Protein 4NQI (pdb70)

Structure (mmCIF, N/CA/C/O backbone):
data_4NQI
#
_entry.id   4NQI
#
_cell.length_a   59.100
_cell.length_b   60.210
_cell.length_c   147.620
_cell.angle_alpha   90.00
_cell.angle_beta   100.38
_cell.angle_gamma   90.00
#
_symmetry.space_group_name_H-M   'P 1 21 1'
#
loop_
_entity.id
_entity.type
_entity.pdbx_description
1 polymer 'SH3 domain-containing protein'
2 non-polymer DI(HYDROXYETHYL)ETHER
3 non-polymer 'ACETATE ION'
4 water water
#
loop_
_atom_site.group_PDB
_atom_site.id
_atom_site.type_symbol
_atom_site.label_atom_id
_atom_site.label_alt_id
_atom_site.label_comp_id
_atom_site.label_asym_id
_atom_site.label_entity_id
_atom_site.label_seq_id
_atom_site.pdbx_PDB_ins_code
_atom_site.Cartn_x
_atom_site.Cartn_y
_atom_site.Cartn_z
_atom_site.occupancy
_atom_site.B_iso_or_equiv
_atom_site.auth_seq_id
_atom_site.auth_comp_id
_atom_site.auth_asym_id
_atom_site.auth_atom_id
_atom_site.pdbx_PDB_model_num
ATOM 1 N N . ASN A 1 14 ? 14.874 13.821 87.737 1.00 88.58 9 ASN A N 1
ATOM 2 C CA . ASN A 1 14 ? 15.823 12.762 87.416 1.00 89.08 9 ASN A CA 1
ATOM 3 C C . ASN A 1 14 ? 16.077 12.671 85.911 1.00 89.13 9 ASN A C 1
ATOM 4 O O . ASN A 1 14 ? 15.340 11.993 85.192 1.00 87.21 9 ASN A O 1
ATOM 9 N N . PRO A 1 15 ? 17.126 13.358 85.434 1.00 88.79 10 PRO A N 1
ATOM 10 C CA . PRO A 1 15 ? 17.499 13.348 84.014 1.00 90.13 10 PRO A CA 1
ATOM 11 C C . PRO A 1 15 ? 17.921 11.962 83.529 1.00 89.69 10 PRO A C 1
ATOM 12 O O . PRO A 1 15 ? 17.758 11.673 82.346 1.00 88.85 10 PRO A O 1
ATOM 16 N N . VAL A 1 16 ? 18.451 11.127 84.421 1.00 89.89 11 VAL A N 1
ATOM 17 C CA . VAL A 1 16 ? 18.765 9.739 84.083 1.00 86.74 11 VAL A CA 1
ATOM 18 C C . VAL A 1 16 ? 17.494 8.972 83.711 1.00 88.98 11 VAL A C 1
ATOM 19 O O . VAL A 1 16 ? 17.441 8.307 82.673 1.00 91.24 11 VAL A O 1
ATOM 23 N N . ILE A 1 17 ? 16.475 9.077 84.562 1.00 88.20 12 ILE A N 1
ATOM 24 C CA . ILE A 1 17 ? 15.188 8.418 84.335 1.00 88.40 12 ILE A CA 1
ATOM 25 C C . ILE A 1 17 ? 14.441 8.963 83.110 1.00 87.78 12 ILE A C 1
ATOM 26 O O . ILE A 1 17 ? 13.956 8.191 82.279 1.00 88.80 12 ILE A O 1
ATOM 31 N N . GLU A 1 18 ? 14.337 10.286 83.004 1.00 82.89 13 GLU A N 1
ATOM 32 C CA . GLU A 1 18 ? 13.567 10.908 81.924 1.00 78.99 13 GLU A CA 1
ATOM 33 C C . GLU A 1 18 ? 14.099 10.566 80.529 1.00 73.96 13 GLU A C 1
ATOM 34 O O . GLU A 1 18 ? 13.315 10.316 79.612 1.00 73.08 13 GLU A O 1
ATOM 40 N N . ILE A 1 19 ? 15.423 10.552 80.373 1.00 70.28 14 ILE A N 1
ATOM 41 C CA . ILE A 1 19 ? 16.043 10.121 79.120 1.00 69.85 14 ILE A CA 1
ATOM 42 C C . ILE A 1 19 ? 15.681 8.659 78.816 1.00 68.55 14 ILE A C 1
ATOM 43 O O . ILE A 1 19 ? 15.492 8.283 77.655 1.00 64.29 14 ILE A O 1
ATOM 48 N N . THR A 1 20 ? 15.570 7.845 79.866 1.00 66.74 15 THR A N 1
ATOM 49 C CA . THR A 1 20 ? 15.192 6.438 79.724 1.00 64.12 15 THR A CA 1
ATOM 50 C C . THR A 1 20 ? 13.775 6.292 79.159 1.00 67.94 15 THR A C 1
ATOM 51 O O . THR A 1 20 ? 13.546 5.503 78.240 1.00 70.48 15 THR A O 1
ATOM 55 N N . LEU A 1 21 ? 12.834 7.056 79.710 1.00 64.85 16 LEU A N 1
ATOM 56 C CA . LEU A 1 21 ? 11.448 7.053 79.241 1.00 60.32 16 LEU A CA 1
ATOM 57 C C . LEU A 1 21 ? 11.345 7.606 77.820 1.00 60.14 16 LEU A C 1
ATOM 58 O O . LEU A 1 21 ? 10.542 7.134 77.013 1.00 60.95 16 LEU A O 1
ATOM 63 N N . LYS A 1 22 ? 12.162 8.614 77.531 1.00 55.68 17 LYS A N 1
ATOM 64 C CA . LYS A 1 22 ? 12.187 9.257 76.223 1.00 58.66 17 LYS A CA 1
ATOM 65 C C . LYS A 1 22 ? 12.719 8.315 75.135 1.00 63.86 17 LYS A C 1
ATOM 66 O O . LYS A 1 22 ? 12.286 8.378 73.980 1.00 67.27 17 LYS A O 1
ATOM 72 N N . THR A 1 23 ? 13.645 7.436 75.516 1.00 60.74 18 THR A N 1
ATOM 73 C CA . THR A 1 23 ? 14.216 6.454 74.593 1.00 56.47 18 THR A CA 1
ATOM 74 C C . THR A 1 23 ? 13.260 5.275 74.360 1.00 54.25 18 THR A C 1
ATOM 75 O O . THR A 1 23 ? 13.180 4.746 73.247 1.00 53.73 18 THR A O 1
ATOM 79 N N . ILE A 1 24 ? 12.536 4.871 75.405 1.00 52.47 19 ILE A N 1
ATOM 80 C CA . ILE A 1 24 ? 11.502 3.845 75.266 1.00 55.82 19 ILE A CA 1
ATOM 81 C C . ILE A 1 24 ? 10.421 4.329 74.302 1.00 62.68 19 ILE A C 1
ATOM 82 O O . ILE A 1 24 ? 10.036 3.609 73.383 1.00 64.07 19 ILE A O 1
ATOM 87 N N . ASN A 1 25 ? 9.939 5.552 74.518 1.00 61.03 20 ASN A N 1
ATOM 88 C CA . ASN A 1 25 ? 8.924 6.149 73.654 1.00 57.51 20 ASN A CA 1
ATOM 89 C C . ASN A 1 25 ? 9.388 6.284 72.200 1.00 53.67 20 ASN A C 1
ATOM 90 O O . ASN A 1 25 ? 8.654 5.931 71.273 1.00 52.12 20 ASN A O 1
ATOM 95 N N . ASN A 1 26 ? 10.606 6.782 72.003 1.00 47.88 21 ASN A N 1
ATOM 96 C CA . ASN A 1 26 ? 11.160 6.948 70.661 1.00 50.99 21 ASN A CA 1
ATOM 97 C C . ASN A 1 26 ? 11.224 5.637 69.874 1.00 51.43 21 ASN A C 1
ATOM 98 O O . ASN A 1 26 ? 10.859 5.591 68.696 1.00 54.08 21 ASN A O 1
ATOM 103 N N . LEU A 1 27 ? 11.694 4.580 70.531 1.00 47.15 22 LEU A N 1
ATOM 104 C CA . LEU A 1 27 ? 11.807 3.264 69.907 1.00 47.94 22 LEU A CA 1
ATOM 105 C C . LEU A 1 27 ? 10.437 2.635 69.700 1.00 51.51 22 LEU A C 1
ATOM 106 O O . LEU A 1 27 ? 10.218 1.907 68.731 1.00 47.68 22 LEU A O 1
ATOM 111 N N . LYS A 1 28 ? 9.519 2.922 70.618 1.00 45.29 23 LYS A N 1
ATOM 112 C CA . LYS A 1 28 ? 8.188 2.329 70.596 1.00 50.67 23 LYS A CA 1
ATOM 113 C C . LYS A 1 28 ? 7.251 3.057 69.630 1.00 45.91 23 LYS A C 1
ATOM 114 O O . LYS A 1 28 ? 6.568 2.423 68.819 1.00 38.25 23 LYS A O 1
ATOM 120 N N . VAL A 1 29 ? 7.238 4.387 69.713 1.00 48.90 24 VAL A N 1
ATOM 121 C CA . VAL A 1 29 ? 6.254 5.201 69.003 1.00 52.39 24 VAL A CA 1
ATOM 122 C C . VAL A 1 29 ? 6.778 5.857 67.721 1.00 46.66 24 VAL A C 1
ATOM 123 O O . VAL A 1 29 ? 6.206 5.669 66.645 1.00 46.89 24 VAL A O 1
ATOM 127 N N . ASN A 1 30 ? 7.855 6.629 67.845 1.00 47.57 25 ASN A N 1
ATOM 128 C CA . ASN A 1 30 ? 8.357 7.449 66.744 1.00 50.62 25 ASN A CA 1
ATOM 129 C C . ASN A 1 30 ? 9.073 6.678 65.631 1.00 55.73 25 ASN A C 1
ATOM 130 O O . ASN A 1 30 ? 8.784 6.870 64.452 1.00 63.94 25 ASN A O 1
ATOM 135 N N . SER A 1 31 ? 10.007 5.814 66.016 1.00 53.27 26 SER A N 1
ATOM 136 C CA . SER A 1 31 ? 10.909 5.151 65.068 1.00 55.22 26 SER A CA 1
ATOM 137 C C . SER A 1 31 ? 10.283 4.218 64.013 1.00 55.90 26 SER A C 1
ATOM 138 O O . SER A 1 31 ? 10.623 4.327 62.835 1.00 56.20 26 SER A O 1
ATOM 141 N N . PRO A 1 32 ? 9.391 3.292 64.422 1.00 55.78 27 PRO A N 1
ATOM 142 C CA . PRO A 1 32 ? 8.869 2.361 63.407 1.00 54.70 27 PRO A CA 1
ATOM 143 C C . PRO A 1 32 ? 8.186 2.993 62.175 1.00 51.60 27 PRO A C 1
ATOM 144 O O . PRO A 1 32 ? 8.427 2.506 61.070 1.00 43.84 27 PRO A O 1
ATOM 148 N N . PRO A 1 33 ? 7.355 4.043 62.347 1.00 50.92 28 PRO A N 1
ATOM 149 C CA . PRO A 1 33 ? 6.818 4.632 61.112 1.00 49.86 28 PRO A CA 1
ATOM 150 C C . PRO A 1 33 ? 7.859 5.411 60.299 1.00 48.86 28 PRO A C 1
ATOM 151 O O . PRO A 1 33 ? 7.743 5.469 59.074 1.00 51.61 28 PRO A O 1
ATOM 155 N N . LEU A 1 34 ? 8.852 5.999 60.965 1.00 47.37 29 LEU A N 1
ATOM 156 C CA . LEU A 1 34 ? 9.919 6.722 60.272 1.00 42.61 29 LEU A CA 1
ATOM 157 C C . LEU A 1 34 ? 10.789 5.785 59.439 1.00 44.32 29 LEU A C 1
ATOM 158 O O . LEU A 1 34 ? 11.101 6.079 58.283 1.00 46.80 29 LEU A O 1
ATOM 163 N N . PHE A 1 35 ? 11.181 4.659 60.028 1.00 43.40 30 PHE A N 1
ATOM 164 C CA . PHE A 1 35 ? 12.023 3.686 59.337 1.00 43.67 30 PHE A CA 1
ATOM 165 C C . PHE A 1 35 ? 11.258 2.911 58.260 1.00 47.20 30 PHE A C 1
ATOM 166 O O . PHE A 1 35 ? 11.843 2.484 57.263 1.00 45.24 30 PHE A O 1
ATOM 174 N N . THR A 1 36 ? 9.955 2.733 58.461 1.00 44.37 31 THR A N 1
ATOM 175 C CA . THR A 1 36 ? 9.113 2.067 57.467 1.00 47.48 31 THR A CA 1
ATOM 176 C C . THR A 1 36 ? 8.986 2.926 56.207 1.00 46.34 31 THR A C 1
ATOM 177 O O . THR A 1 36 ? 8.959 2.407 55.088 1.00 49.27 31 THR A O 1
ATOM 181 N N . GLU A 1 37 ? 8.923 4.241 56.392 1.00 48.89 32 GLU A N 1
ATOM 182 C CA . GLU A 1 37 ? 8.858 5.166 55.264 1.00 48.66 32 GLU A CA 1
ATOM 183 C C . GLU A 1 37 ? 10.130 5.121 54.421 1.00 50.27 32 GLU A C 1
ATOM 184 O O . GLU A 1 37 ? 10.075 5.278 53.199 1.00 48.62 32 GLU A O 1
ATOM 190 N N . VAL A 1 38 ? 11.271 4.914 55.076 1.00 45.86 33 VAL A N 1
ATOM 191 C CA . VAL A 1 38 ? 12.536 4.723 54.372 1.00 38.22 33 VAL A CA 1
ATOM 192 C C . VAL A 1 38 ? 12.474 3.463 53.508 1.00 44.32 33 VAL A C 1
ATOM 193 O O . VAL A 1 38 ? 12.904 3.470 52.350 1.00 41.12 33 VAL A O 1
ATOM 197 N N . ILE A 1 39 ? 11.934 2.388 54.080 1.00 42.78 34 ILE A N 1
ATOM 198 C CA . ILE A 1 39 ? 11.775 1.122 53.369 1.00 48.04 34 ILE A CA 1
ATOM 199 C C . ILE A 1 39 ? 10.905 1.304 52.125 1.00 45.17 34 ILE A C 1
ATOM 200 O O . ILE A 1 39 ? 11.209 0.761 51.057 1.00 49.15 34 ILE A O 1
ATOM 205 N N . LYS A 1 40 ? 9.830 2.078 52.266 1.00 46.54 35 LYS A N 1
ATOM 206 C CA . LYS A 1 40 ? 8.918 2.345 51.155 1.00 51.89 35 LYS A CA 1
ATOM 207 C C . LYS A 1 40 ? 9.580 3.138 50.032 1.00 48.73 35 LYS A C 1
ATOM 208 O O . LYS A 1 40 ? 9.491 2.763 48.865 1.00 47.65 35 LYS A O 1
ATOM 214 N N . ALA A 1 41 ? 10.233 4.238 50.391 1.00 47.68 36 ALA A N 1
ATOM 215 C CA . ALA A 1 41 ? 10.896 5.091 49.411 1.00 45.72 36 ALA A CA 1
ATOM 216 C C . ALA A 1 41 ? 12.025 4.336 48.710 1.00 45.77 36 ALA A C 1
ATOM 217 O O . ALA A 1 41 ? 12.296 4.556 47.527 1.00 44.04 36 ALA A O 1
ATOM 219 N N . ALA A 1 42 ? 12.679 3.445 49.450 1.00 37.87 37 ALA A N 1
ATOM 220 C CA . ALA A 1 42 ? 13.756 2.634 48.900 1.00 34.81 37 ALA A CA 1
ATOM 221 C C . ALA A 1 42 ? 13.228 1.578 47.930 1.00 50.24 37 ALA A C 1
ATOM 222 O O . ALA A 1 42 ? 13.876 1.277 46.925 1.00 47.02 37 ALA A O 1
ATOM 224 N N . ASN A 1 43 ? 12.065 1.008 48.238 1.00 52.68 38 ASN A N 1
ATOM 225 C CA . ASN A 1 43 ? 11.442 0.038 47.343 1.00 49.83 38 ASN A CA 1
ATOM 226 C C . ASN A 1 43 ? 11.067 0.694 46.019 1.00 50.87 38 ASN A C 1
ATOM 227 O O . ASN A 1 43 ? 11.178 0.083 44.955 1.00 50.60 38 ASN A O 1
ATOM 232 N N . LYS A 1 44 ? 10.629 1.948 46.098 1.00 45.49 39 LYS A N 1
ATOM 233 C CA . LYS A 1 44 ? 10.278 2.721 44.913 1.00 42.09 39 LYS A CA 1
ATOM 234 C C . LYS A 1 44 ? 11.525 3.064 44.099 1.00 43.64 39 LYS A C 1
ATOM 235 O O . LYS A 1 44 ? 11.502 3.026 42.868 1.00 45.30 39 LYS A O 1
ATOM 241 N N . TYR A 1 45 ? 12.608 3.400 44.797 1.00 42.49 40 TYR A N 1
ATOM 242 C CA . TYR A 1 45 ? 13.881 3.707 44.152 1.00 43.32 40 TYR A CA 1
ATOM 243 C C . TYR A 1 45 ? 14.362 2.496 43.368 1.00 44.48 40 TYR A C 1
ATOM 244 O O . TYR A 1 45 ? 14.732 2.605 42.199 1.00 45.87 40 TYR A O 1
ATOM 253 N N . GLN A 1 46 ? 14.337 1.340 44.024 1.00 45.87 41 GLN A N 1
ATOM 254 C CA . GLN A 1 46 ? 14.770 0.083 43.424 1.00 49.35 41 GLN A CA 1
ATOM 255 C C . GLN A 1 46 ? 13.985 -0.277 42.155 1.00 49.73 41 GLN A C 1
ATOM 256 O O . GLN A 1 46 ? 14.559 -0.790 41.188 1.00 47.20 41 GLN A O 1
ATOM 262 N N . GLN A 1 47 ? 12.683 0.001 42.155 1.00 44.97 42 GLN A N 1
ATOM 263 C CA . GLN A 1 47 ? 11.837 -0.287 40.997 1.00 48.73 42 GLN A CA 1
ATOM 264 C C . GLN A 1 47 ? 12.140 0.641 39.821 1.00 49.19 42 GLN A C 1
ATOM 265 O O . GLN A 1 47 ? 12.130 0.212 38.664 1.00 53.30 42 GLN A O 1
ATOM 271 N N . GLN A 1 48 ? 12.403 1.912 40.116 1.00 51.40 43 GLN A N 1
ATOM 272 C CA . GLN A 1 48 ? 12.760 2.870 39.073 1.00 47.85 43 GLN A CA 1
ATOM 273 C C . GLN A 1 48 ? 14.119 2.525 38.478 1.00 45.21 43 GLN A C 1
ATOM 274 O O . GLN A 1 48 ? 14.366 2.754 37.294 1.00 46.79 43 GLN A O 1
ATOM 280 N N . ALA A 1 49 ? 14.990 1.959 39.308 1.00 42.39 44 ALA A N 1
ATOM 281 C CA . ALA A 1 49 ? 16.306 1.511 38.865 1.00 42.49 44 ALA A CA 1
ATOM 282 C C . ALA A 1 49 ? 16.191 0.343 37.888 1.00 46.55 44 ALA A C 1
ATOM 283 O O . ALA A 1 49 ? 16.997 0.220 36.964 1.00 50.34 44 ALA A O 1
ATOM 285 N N . GLN A 1 50 ? 15.199 -0.520 38.101 1.00 48.82 45 GLN A N 1
ATOM 286 C CA . GLN A 1 50 ? 14.949 -1.627 37.182 1.00 52.95 45 GLN A CA 1
ATOM 287 C C . GLN A 1 50 ? 14.366 -1.119 35.867 1.00 46.98 45 GLN A C 1
ATOM 288 O O . GLN A 1 50 ? 14.739 -1.592 34.795 1.00 46.63 45 GLN A O 1
ATOM 294 N N . ALA A 1 51 ? 13.452 -0.157 35.957 1.00 46.69 46 ALA A N 1
ATOM 295 C CA . ALA A 1 51 ? 12.851 0.447 34.771 1.00 43.95 46 ALA A CA 1
ATOM 296 C C . ALA A 1 51 ? 13.915 1.133 33.916 1.00 47.33 46 ALA A C 1
ATOM 297 O O . ALA A 1 51 ? 13.934 0.979 32.692 1.00 50.22 46 ALA A O 1
ATOM 299 N N . LEU A 1 52 ? 14.798 1.889 34.564 1.00 50.57 47 LEU A N 1
ATOM 300 C CA . LEU A 1 52 ? 15.917 2.520 33.873 1.00 50.91 47 LEU A CA 1
ATOM 301 C C . LEU A 1 52 ? 16.806 1.468 33.215 1.00 46.34 47 LEU A C 1
ATOM 302 O O . LEU A 1 52 ? 17.245 1.641 32.078 1.00 48.21 47 LEU A O 1
ATOM 307 N N . SER A 1 53 ? 17.062 0.380 33.937 1.00 42.75 48 SER A N 1
ATOM 308 C CA . SER A 1 53 ? 17.863 -0.723 33.415 1.00 48.06 48 SER A CA 1
ATOM 309 C C . SER A 1 53 ? 17.244 -1.322 32.150 1.00 54.41 48 SER A C 1
ATOM 310 O O . SER A 1 53 ? 17.947 -1.594 31.173 1.00 53.82 48 SER A O 1
ATOM 313 N N . GLN A 1 54 ? 15.928 -1.516 32.170 1.00 56.01 49 GLN A N 1
ATOM 314 C CA . GLN A 1 54 ? 15.225 -2.100 31.032 1.00 60.23 49 GLN A CA 1
ATOM 315 C C . GLN A 1 54 ? 15.194 -1.164 29.824 1.00 56.98 49 GLN A C 1
ATOM 316 O O . GLN A 1 54 ? 15.315 -1.610 28.684 1.00 57.84 49 GLN A O 1
ATOM 322 N N . ALA A 1 55 ? 15.032 0.131 30.079 1.00 50.07 50 ALA A N 1
ATOM 323 C CA . ALA A 1 55 ? 15.066 1.129 29.014 1.00 44.21 50 ALA A CA 1
ATOM 324 C C . ALA A 1 55 ? 16.459 1.189 28.394 1.00 49.17 50 ALA A C 1
ATOM 325 O O . ALA A 1 55 ? 16.604 1.427 27.193 1.00 53.55 50 ALA A O 1
ATOM 327 N N . GLY A 1 56 ? 17.480 0.975 29.222 1.00 45.68 51 GLY A N 1
ATOM 328 C CA . GLY A 1 56 ? 18.853 0.942 28.753 1.00 43.08 51 GLY A CA 1
ATOM 329 C C . GLY A 1 56 ? 19.118 -0.210 27.801 1.00 50.94 51 GLY A C 1
ATOM 330 O O . GLY A 1 56 ? 19.825 -0.046 26.801 1.00 50.40 51 GLY A O 1
ATOM 331 N N . LEU A 1 57 ? 18.555 -1.376 28.112 1.00 51.79 52 LEU A N 1
ATOM 332 C CA . LEU A 1 57 ? 18.702 -2.558 27.267 1.00 52.06 52 LEU A CA 1
ATOM 333 C C . LEU A 1 57 ? 18.095 -2.335 25.883 1.00 53.28 52 LEU A C 1
ATOM 334 O O . LEU A 1 57 ? 18.628 -2.813 24.878 1.00 51.25 52 LEU A O 1
ATOM 339 N N . VAL A 1 58 ? 16.979 -1.611 25.841 1.00 52.97 53 VAL A N 1
ATOM 340 C CA . VAL A 1 58 ? 16.353 -1.230 24.580 1.00 52.80 53 VAL A CA 1
ATOM 341 C C . VAL A 1 58 ? 17.300 -0.344 23.777 1.00 55.91 53 VAL A C 1
ATOM 342 O O . VAL A 1 58 ? 17.504 -0.560 22.580 1.00 59.44 53 VAL A O 1
ATOM 346 N N . LEU A 1 59 ? 17.877 0.650 24.450 1.00 56.48 54 LEU A N 1
ATOM 347 C CA . LEU A 1 59 ? 18.813 1.586 23.831 1.00 54.23 54 LEU A CA 1
ATOM 348 C C . LEU A 1 59 ? 20.013 0.861 23.232 1.00 50.97 54 LEU A C 1
ATOM 349 O O . LEU A 1 59 ? 20.407 1.126 22.096 1.00 49.83 54 LEU A O 1
ATOM 354 N N . ALA A 1 60 ? 20.582 -0.061 24.002 1.00 44.24 55 ALA A N 1
ATOM 355 C CA . ALA A 1 60 ? 21.699 -0.871 23.537 1.00 39.80 55 ALA A CA 1
ATOM 356 C C . ALA A 1 60 ? 21.309 -1.731 22.335 1.00 46.97 55 ALA A C 1
ATOM 357 O O . ALA A 1 60 ? 22.159 -2.081 21.515 1.00 46.96 55 ALA A O 1
ATOM 359 N N . ASP A 1 61 ? 20.026 -2.071 22.235 1.00 53.28 56 ASP A N 1
ATOM 360 C CA . ASP A 1 61 ? 19.537 -2.887 21.127 1.00 57.17 56 ASP A CA 1
ATOM 361 C C . ASP A 1 61 ? 19.441 -2.075 19.833 1.00 57.80 56 ASP A C 1
ATOM 362 O O . ASP A 1 61 ? 19.811 -2.558 18.762 1.00 63.29 56 ASP A O 1
ATOM 367 N N . THR A 1 62 ? 18.949 -0.842 19.939 1.00 53.31 57 THR A N 1
ATOM 368 C CA . THR A 1 62 ? 18.853 0.057 18.788 1.00 51.78 57 THR A CA 1
ATOM 369 C C . THR A 1 62 ? 20.234 0.372 18.218 1.00 49.54 57 THR A C 1
ATOM 370 O O . THR A 1 62 ? 20.389 0.569 17.012 1.00 56.59 57 THR A O 1
ATOM 374 N N . LEU A 1 63 ? 21.228 0.425 19.101 1.00 45.03 58 LEU A N 1
ATOM 375 C CA . LEU A 1 63 ? 22.617 0.645 18.705 1.00 49.04 58 LEU A CA 1
ATOM 376 C C . LEU A 1 63 ? 23.175 -0.541 17.920 1.00 55.77 58 LEU A C 1
ATOM 377 O O . LEU A 1 63 ? 23.770 -0.361 16.854 1.00 54.05 58 LEU A O 1
ATOM 382 N N . THR A 1 64 ? 22.988 -1.747 18.455 1.00 57.07 59 THR A N 1
ATOM 383 C CA . THR A 1 64 ? 23.395 -2.977 17.775 1.00 54.03 59 THR A CA 1
ATOM 384 C C . THR A 1 64 ? 22.798 -3.056 16.368 1.00 49.54 59 THR A C 1
ATOM 385 O O . THR A 1 64 ? 23.478 -3.439 15.415 1.00 51.39 59 THR A O 1
ATOM 389 N N . ARG A 1 65 ? 21.533 -2.669 16.241 1.00 49.33 60 ARG A N 1
ATOM 390 C CA . ARG A 1 65 ? 20.832 -2.742 14.962 1.00 59.06 60 ARG A CA 1
ATOM 391 C C . ARG A 1 65 ? 21.404 -1.798 13.900 1.00 62.13 60 ARG A C 1
ATOM 392 O O . ARG A 1 65 ? 21.072 -1.918 12.720 1.00 60.04 60 ARG A O 1
ATOM 400 N N . LEU A 1 66 ? 22.263 -0.869 14.318 1.00 63.90 61 LEU A N 1
ATOM 401 C CA . LEU A 1 66 ? 22.963 0.007 13.379 1.00 63.81 61 LEU A CA 1
ATOM 402 C C . LEU A 1 66 ? 24.034 -0.770 12.613 1.00 59.43 61 LEU A C 1
ATOM 403 O O . LEU A 1 66 ? 24.508 -0.319 11.570 1.00 54.70 61 LEU A O 1
ATOM 408 N N . THR A 1 67 ? 24.412 -1.935 13.138 1.00 55.38 62 THR A N 1
ATOM 409 C CA . THR A 1 67 ? 25.452 -2.766 12.526 1.00 54.55 62 THR A CA 1
ATOM 410 C C . THR A 1 67 ? 24.961 -3.520 11.289 1.00 57.80 62 THR A C 1
ATOM 411 O O . THR A 1 67 ? 25.768 -3.937 10.455 1.00 62.03 62 THR A O 1
ATOM 415 N N . ILE A 1 68 ? 23.645 -3.703 11.188 1.00 55.79 63 ILE A N 1
ATOM 416 C CA . ILE A 1 68 ? 23.028 -4.402 10.059 1.00 60.58 63 ILE A CA 1
ATOM 417 C C . ILE A 1 68 ? 23.484 -3.824 8.720 1.00 68.75 63 ILE A C 1
ATOM 418 O O . ILE A 1 68 ? 23.946 -4.554 7.839 1.00 75.79 63 ILE A O 1
ATOM 423 N N . HIS A 1 69 ? 23.368 -2.507 8.583 1.00 70.28 64 HIS A N 1
ATOM 424 C CA . HIS A 1 69 ? 23.691 -1.832 7.333 1.00 67.77 64 HIS A CA 1
ATOM 425 C C . HIS A 1 69 ? 25.010 -1.068 7.410 1.00 63.83 64 HIS A C 1
ATOM 426 O O . HIS A 1 69 ? 25.583 -0.704 6.383 1.00 65.43 64 HIS A O 1
ATOM 433 N N . ASN A 1 70 ? 25.490 -0.827 8.626 1.00 59.71 65 ASN A N 1
ATOM 434 C CA . ASN A 1 70 ? 26.757 -0.128 8.804 1.00 59.38 65 ASN A CA 1
ATOM 435 C C . ASN A 1 70 ? 27.840 -1.006 9.426 1.00 63.29 65 ASN A C 1
ATOM 436 O O . ASN A 1 70 ? 27.664 -1.561 10.517 1.00 65.38 65 ASN A O 1
ATOM 441 N N . GLY A 1 71 ? 28.956 -1.131 8.712 1.00 61.29 66 GLY A N 1
ATOM 442 C CA . GLY A 1 71 ? 30.100 -1.887 9.184 1.00 58.95 66 GLY A CA 1
ATOM 443 C C . GLY A 1 71 ? 31.368 -1.061 9.094 1.00 54.07 66 GLY A C 1
ATOM 444 O O . GLY A 1 71 ? 31.340 0.158 9.282 1.00 53.09 66 GLY A O 1
ATOM 445 N N . GLY A 1 72 ? 32.482 -1.718 8.787 1.00 50.13 67 GLY A N 1
ATOM 446 C CA . GLY A 1 72 ? 33.772 -1.058 8.833 1.00 46.79 67 GLY A CA 1
ATOM 447 C C . GLY A 1 72 ? 34.087 -0.684 10.267 1.00 51.90 67 GLY A C 1
ATOM 448 O O . GLY A 1 72 ? 33.613 -1.335 11.204 1.00 51.33 67 GLY A O 1
ATOM 449 N N . ASP A 1 73 ? 34.871 0.374 10.447 1.00 49.55 68 ASP A N 1
ATOM 450 C CA . ASP A 1 73 ? 35.275 0.793 11.785 1.00 51.76 68 ASP A CA 1
ATOM 451 C C . ASP A 1 73 ? 34.123 1.361 12.630 1.00 51.84 68 ASP A C 1
ATOM 452 O O . ASP A 1 73 ? 33.988 1.011 13.805 1.00 53.24 68 ASP A O 1
ATOM 457 N N . PHE A 1 74 ? 33.297 2.220 12.035 1.00 52.24 69 PHE A N 1
ATOM 458 C CA . PHE A 1 74 ? 32.160 2.809 12.744 1.00 53.77 69 PHE A CA 1
ATOM 459 C C . PHE A 1 74 ? 31.162 1.755 13.235 1.00 53.90 69 PHE A C 1
ATOM 460 O O . PHE A 1 74 ? 30.670 1.837 14.364 1.00 51.04 69 PHE A O 1
ATOM 468 N N . GLY A 1 75 ? 30.861 0.774 12.386 1.00 56.06 70 GLY A N 1
ATOM 469 C CA . GLY A 1 75 ? 29.948 -0.296 12.752 1.00 55.33 70 GLY A CA 1
ATOM 470 C C . GLY A 1 75 ? 30.426 -1.066 13.971 1.00 58.18 70 GLY A C 1
ATOM 471 O O . GLY A 1 75 ? 29.637 -1.399 14.863 1.00 50.12 70 GLY A O 1
ATOM 472 N N . GLU A 1 76 ? 31.727 -1.340 14.010 1.00 57.20 71 GLU A N 1
ATOM 473 C CA . GLU A 1 76 ? 32.334 -2.038 15.133 1.00 55.94 71 GLU A CA 1
ATOM 474 C C . GLU A 1 76 ? 32.363 -1.125 16.359 1.00 57.67 71 GLU A C 1
ATOM 475 O O . GLU A 1 76 ? 32.320 -1.599 17.498 1.00 58.67 71 GLU A O 1
ATOM 481 N N . GLY A 1 77 ? 32.430 0.184 16.118 1.00 51.50 72 GLY A N 1
ATOM 482 C CA . GLY A 1 77 ? 32.353 1.163 17.188 1.00 45.99 72 GLY A CA 1
ATOM 483 C C . GLY A 1 77 ? 30.978 1.154 17.830 1.00 40.66 72 GLY A C 1
ATOM 484 O O . GLY A 1 77 ? 30.854 1.194 19.060 1.00 35.70 72 GLY A O 1
ATOM 485 N N . PHE A 1 78 ? 29.946 1.101 16.991 1.00 41.65 73 PHE A N 1
ATOM 486 C CA . PHE A 1 78 ? 28.564 1.017 17.451 1.00 48.45 73 PHE A CA 1
ATOM 487 C C . PHE A 1 78 ? 28.336 -0.240 18.287 1.00 48.48 73 PHE A C 1
ATOM 488 O O . PHE A 1 78 ? 27.651 -0.200 19.309 1.00 47.93 73 PHE A O 1
ATOM 496 N N . LYS A 1 79 ? 28.909 -1.354 17.842 1.00 48.31 74 LYS A N 1
ATOM 497 C CA . LYS A 1 79 ? 28.743 -2.632 18.527 1.00 46.48 74 LYS A CA 1
ATOM 498 C C . LYS A 1 79 ? 29.355 -2.611 19.927 1.00 41.59 74 LYS A C 1
ATOM 499 O O . LYS A 1 79 ? 28.736 -3.077 20.889 1.00 45.39 74 LYS A O 1
ATOM 505 N N . LYS A 1 80 ? 30.565 -2.066 20.037 1.00 37.07 75 LYS A N 1
ATOM 506 C CA . LYS A 1 80 ? 31.255 -1.982 21.320 1.00 42.53 75 LYS A CA 1
ATOM 507 C C . LYS A 1 80 ? 30.575 -0.998 22.266 1.00 44.35 75 LYS A C 1
ATOM 508 O O . LYS A 1 80 ? 30.687 -1.123 23.488 1.00 41.09 75 LYS A O 1
ATOM 514 N N . LEU A 1 81 ? 29.881 -0.015 21.699 1.00 43.41 76 LEU A N 1
ATOM 515 C CA . LEU A 1 81 ? 29.117 0.934 22.504 1.00 45.64 76 LEU A CA 1
ATOM 516 C C . LEU A 1 81 ? 27.873 0.251 23.063 1.00 49.78 76 LEU A C 1
ATOM 517 O O . LEU A 1 81 ? 27.565 0.370 24.252 1.00 41.49 76 LEU A O 1
ATOM 522 N N . ALA A 1 82 ? 27.169 -0.471 22.194 1.00 46.40 77 ALA A N 1
ATOM 523 C CA . ALA A 1 82 ? 25.981 -1.220 22.585 1.00 49.33 77 ALA A CA 1
ATOM 524 C C . ALA A 1 82 ? 26.313 -2.282 23.633 1.00 51.91 77 ALA A C 1
ATOM 525 O O . ALA A 1 82 ? 25.556 -2.479 24.589 1.00 51.03 77 ALA A O 1
ATOM 527 N N . ASP A 1 83 ? 27.440 -2.964 23.445 1.00 49.64 78 ASP A N 1
ATOM 528 C CA . ASP A 1 83 ? 27.885 -3.992 24.382 1.00 52.97 78 ASP A CA 1
ATOM 529 C C . ASP A 1 83 ? 28.230 -3.406 25.749 1.00 53.34 78 ASP A C 1
ATOM 530 O O . ASP A 1 83 ? 27.942 -4.011 26.783 1.00 50.42 78 ASP A O 1
ATOM 535 N N . ALA A 1 84 ? 28.850 -2.230 25.748 1.00 46.02 79 ALA A N 1
ATOM 536 C CA . ALA A 1 84 ? 29.216 -1.554 26.989 1.00 44.87 79 ALA A CA 1
ATOM 537 C C . ALA A 1 84 ? 27.976 -1.150 27.787 1.00 49.08 79 ALA A C 1
ATOM 538 O O . ALA A 1 84 ? 27.901 -1.386 28.992 1.00 44.83 79 ALA A O 1
ATOM 540 N N . ILE A 1 85 ? 27.010 -0.538 27.106 1.00 49.53 80 ILE A N 1
ATOM 541 C CA . ILE A 1 85 ? 25.756 -0.131 27.732 1.00 51.28 80 ILE A CA 1
ATOM 542 C C . ILE A 1 85 ? 24.983 -1.347 28.251 1.00 51.03 80 ILE A C 1
ATOM 543 O O . ILE A 1 85 ? 24.366 -1.291 29.318 1.00 45.52 80 ILE A O 1
ATOM 548 N N . LYS A 1 86 ? 25.038 -2.448 27.504 1.00 50.89 81 LYS A N 1
ATOM 549 C CA . LYS A 1 86 ? 24.333 -3.672 27.880 1.00 53.49 81 LYS A CA 1
ATOM 550 C C . LYS A 1 86 ? 24.853 -4.260 29.191 1.00 47.20 81 LYS A C 1
ATOM 551 O O . LYS A 1 86 ? 24.066 -4.559 30.093 1.00 40.37 81 LYS A O 1
ATOM 557 N N . ASP A 1 87 ? 26.172 -4.423 29.294 1.00 43.24 82 ASP A N 1
ATOM 558 C CA . ASP A 1 87 ? 26.795 -4.918 30.521 1.00 48.85 82 ASP A CA 1
ATOM 559 C C . ASP A 1 87 ? 26.484 -4.038 31.729 1.00 48.81 82 ASP A C 1
ATOM 560 O O . ASP A 1 87 ? 26.208 -4.544 32.819 1.00 43.79 82 ASP A O 1
ATOM 565 N N . LEU A 1 88 ? 26.534 -2.724 31.528 1.00 46.47 83 LEU A N 1
ATOM 566 C CA . LEU A 1 88 ? 26.341 -1.771 32.618 1.00 45.63 83 LEU A CA 1
ATOM 567 C C . LEU A 1 88 ? 24.902 -1.739 33.123 1.00 42.26 83 LEU A C 1
ATOM 568 O O . LEU A 1 88 ? 24.662 -1.668 34.331 1.00 35.37 83 LEU A O 1
ATOM 573 N N . GLU A 1 89 ? 23.946 -1.789 32.202 1.00 40.89 84 GLU A N 1
ATOM 574 C CA . GLU A 1 89 ? 22.543 -1.742 32.591 1.00 47.35 84 GLU A CA 1
ATOM 575 C C . GLU A 1 89 ? 22.101 -3.048 33.247 1.00 54.44 84 GLU A C 1
ATOM 576 O O . GLU A 1 89 ? 21.172 -3.058 34.059 1.00 48.85 84 GLU A O 1
ATOM 582 N N . ASN A 1 90 ? 22.774 -4.143 32.906 1.00 53.92 85 ASN A N 1
ATOM 583 C CA . ASN A 1 90 ? 22.564 -5.400 33.612 1.00 54.29 85 ASN A CA 1
ATOM 584 C C . ASN A 1 90 ? 23.140 -5.330 35.021 1.00 54.20 85 ASN A C 1
ATOM 585 O O . ASN A 1 90 ? 22.598 -5.926 35.953 1.00 56.08 85 ASN A O 1
ATOM 590 N N . ARG A 1 91 ? 24.238 -4.597 35.175 1.00 48.00 86 ARG A N 1
ATOM 591 C CA . ARG A 1 91 ? 24.834 -4.415 36.493 1.00 45.59 86 ARG A CA 1
ATOM 592 C C . ARG A 1 91 ? 23.987 -3.476 37.345 1.00 42.68 86 ARG A C 1
ATOM 593 O O . ARG A 1 91 ? 23.952 -3.603 38.570 1.00 44.45 86 ARG A O 1
ATOM 601 N N . ARG A 1 92 ? 23.309 -2.531 36.698 1.00 37.21 87 ARG A N 1
ATOM 602 C CA . ARG A 1 92 ? 22.406 -1.651 37.429 1.00 41.64 87 ARG A CA 1
ATOM 603 C C . ARG A 1 92 ? 21.280 -2.477 38.037 1.00 48.64 87 ARG A C 1
ATOM 604 O O . ARG A 1 92 ? 20.846 -2.201 39.154 1.00 48.58 87 ARG A O 1
ATOM 612 N N . ASP A 1 93 ? 20.835 -3.505 37.318 1.00 50.97 88 ASP A N 1
ATOM 613 C CA . ASP A 1 93 ? 19.780 -4.386 37.808 1.00 51.62 88 ASP A CA 1
ATOM 614 C C . ASP A 1 93 ? 20.263 -5.184 39.019 1.00 47.50 88 ASP A C 1
ATOM 615 O O . ASP A 1 93 ? 19.510 -5.371 39.977 1.00 50.13 88 ASP A O 1
ATOM 620 N N . ASP A 1 94 ? 21.519 -5.632 38.985 1.00 45.99 89 ASP A N 1
ATOM 621 C CA . ASP A 1 94 ? 22.123 -6.305 40.135 1.00 46.62 89 ASP A CA 1
ATOM 622 C C . ASP A 1 94 ? 22.100 -5.401 41.366 1.00 51.19 89 ASP A C 1
ATOM 623 O O . ASP A 1 94 ? 21.755 -5.844 42.464 1.00 54.34 89 ASP A O 1
ATOM 628 N N . VAL A 1 95 ? 22.476 -4.138 41.173 1.00 46.09 90 VAL A N 1
ATOM 629 C CA . VAL A 1 95 ? 22.486 -3.148 42.248 1.00 42.70 90 VAL A CA 1
ATOM 630 C C . VAL A 1 95 ? 21.108 -3.016 42.893 1.00 39.66 90 VAL A C 1
ATOM 631 O O . VAL A 1 95 ? 20.984 -3.042 44.116 1.00 41.27 90 VAL A O 1
ATOM 635 N N . ALA A 1 96 ? 20.078 -2.888 42.062 1.00 35.82 91 ALA A N 1
ATOM 636 C CA . ALA A 1 96 ? 18.704 -2.789 42.544 1.00 45.76 91 ALA A CA 1
ATOM 637 C C . ALA A 1 96 ? 18.300 -4.013 43.372 1.00 54.11 91 ALA A C 1
ATOM 638 O O . ALA A 1 96 ? 17.565 -3.886 44.356 1.00 60.52 91 ALA A O 1
ATOM 640 N N . LYS A 1 97 ? 18.785 -5.190 42.975 1.00 51.32 92 LYS A N 1
ATOM 641 C CA . LYS A 1 97 ? 18.504 -6.427 43.707 1.00 52.80 92 LYS A CA 1
ATOM 642 C C . LYS A 1 97 ? 19.130 -6.401 45.094 1.00 45.08 92 LYS A C 1
ATOM 643 O O . LYS A 1 97 ? 18.487 -6.777 46.075 1.00 51.49 92 LYS A O 1
ATOM 649 N N . VAL A 1 98 ? 20.394 -5.980 45.161 1.00 37.10 93 VAL A N 1
ATOM 650 C CA . VAL A 1 98 ? 21.108 -5.885 46.431 1.00 42.77 93 VAL A CA 1
ATOM 651 C C . VAL A 1 98 ? 20.355 -4.981 47.404 1.00 45.25 93 VAL A C 1
ATOM 652 O O . VAL A 1 98 ? 20.207 -5.314 48.576 1.00 42.40 93 VAL A O 1
ATOM 656 N N . LEU A 1 99 ? 19.865 -3.846 46.914 1.00 44.93 94 LEU A N 1
ATOM 657 C CA . LEU A 1 99 ? 19.090 -2.938 47.754 1.00 45.67 94 LEU A CA 1
ATOM 658 C C . LEU A 1 99 ? 17.843 -3.632 48.304 1.00 45.72 94 LEU A C 1
ATOM 659 O O . LEU A 1 99 ? 17.478 -3.429 49.462 1.00 43.28 94 LEU A O 1
ATOM 664 N N . LEU A 1 100 ? 17.209 -4.463 47.478 1.00 43.85 95 LEU A N 1
ATOM 665 C CA . LEU A 1 100 ? 15.990 -5.167 47.877 1.00 44.78 95 LEU A CA 1
ATOM 666 C C . LEU A 1 100 ? 16.273 -6.340 48.816 1.00 47.65 95 LEU A C 1
ATOM 667 O O . LEU A 1 100 ? 15.677 -6.438 49.891 1.00 43.94 95 LEU A O 1
ATOM 672 N N . ASN A 1 101 ? 17.180 -7.223 48.406 1.00 43.63 96 ASN A N 1
ATOM 673 C CA . ASN A 1 101 ? 17.473 -8.438 49.163 1.00 45.68 96 ASN A CA 1
ATOM 674 C C . ASN A 1 101 ? 18.338 -8.218 50.406 1.00 47.41 96 ASN A C 1
ATOM 675 O O . ASN A 1 101 ? 18.244 -8.979 51.372 1.00 48.55 96 ASN A O 1
ATOM 680 N N . GLU A 1 102 ? 19.184 -7.190 50.378 1.00 45.59 97 GLU A N 1
ATOM 681 C CA . GLU A 1 102 ? 20.128 -6.949 51.471 1.00 47.35 97 GLU A CA 1
ATOM 682 C C . GLU A 1 102 ? 19.692 -5.862 52.452 1.00 49.93 97 GLU A C 1
ATOM 683 O O . GLU A 1 102 ? 20.108 -5.876 53.611 1.00 54.02 97 GLU A O 1
ATOM 689 N N . PHE A 1 103 ? 18.871 -4.920 51.994 1.00 42.43 98 PHE A N 1
ATOM 690 C CA . PHE A 1 103 ? 18.399 -3.848 52.872 1.00 42.45 98 PHE A CA 1
ATOM 691 C C . PHE A 1 103 ? 16.892 -3.862 53.127 1.00 42.17 98 PHE A C 1
ATOM 692 O O . PHE A 1 103 ? 16.452 -3.988 54.273 1.00 41.72 98 PHE A O 1
ATOM 700 N N . ILE A 1 104 ? 16.112 -3.706 52.058 1.00 36.43 99 ILE A N 1
ATOM 701 C CA . ILE A 1 104 ? 14.658 -3.574 52.160 1.00 41.84 99 ILE A CA 1
ATOM 702 C C . ILE A 1 104 ? 14.003 -4.743 52.899 1.00 48.30 99 ILE A C 1
ATOM 703 O O . ILE A 1 104 ? 13.306 -4.540 53.897 1.00 49.73 99 ILE A O 1
ATOM 708 N N . THR A 1 105 ? 14.230 -5.960 52.412 1.00 45.01 100 THR A N 1
ATOM 709 C CA . THR A 1 105 ? 13.682 -7.150 53.063 1.00 51.26 100 THR A CA 1
ATOM 710 C C . THR A 1 105 ? 14.253 -7.409 54.474 1.00 49.92 100 THR A C 1
ATOM 711 O O . THR A 1 105 ? 13.487 -7.660 55.403 1.00 51.35 100 THR A O 1
ATOM 715 N N . PRO A 1 106 ? 15.590 -7.347 54.645 1.00 47.54 101 PRO A N 1
ATOM 716 C CA . PRO A 1 106 ? 16.105 -7.578 56.001 1.00 43.99 101 PRO A CA 1
ATOM 717 C C . PRO A 1 106 ? 15.722 -6.503 57.027 1.00 50.10 101 PRO A C 1
ATOM 718 O O . PRO A 1 106 ? 15.482 -6.860 58.181 1.00 54.81 101 PRO A O 1
ATOM 722 N N . ASN A 1 107 ? 15.669 -5.229 56.639 1.00 47.48 102 ASN A N 1
ATOM 723 C CA . ASN A 1 107 ? 15.313 -4.184 57.604 1.00 47.47 102 ASN A CA 1
ATOM 724 C C . ASN A 1 107 ? 13.817 -4.148 57.918 1.00 45.98 102 ASN A C 1
ATOM 725 O O . ASN A 1 107 ? 13.415 -3.690 58.991 1.00 38.28 102 ASN A O 1
ATOM 730 N N . LYS A 1 108 ? 13.000 -4.628 56.983 1.00 44.75 103 LYS A N 1
ATOM 731 C CA . LYS A 1 108 ? 11.568 -4.783 57.220 1.00 50.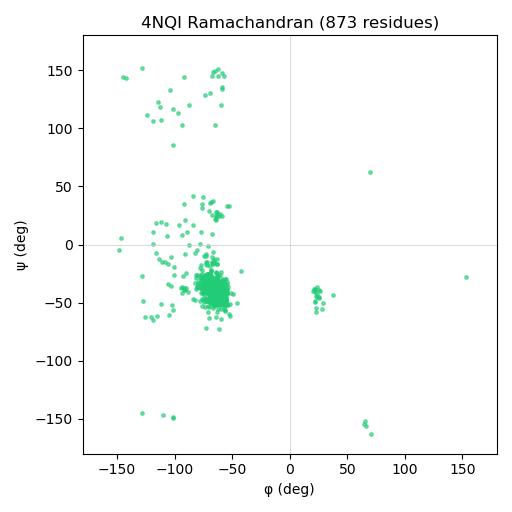55 103 LYS A CA 1
ATOM 732 C C . LYS A 1 108 ? 11.362 -5.727 58.401 1.00 53.65 103 LYS A C 1
ATOM 733 O O . LYS A 1 108 ? 10.552 -5.460 59.292 1.00 60.00 103 LYS A O 1
ATOM 739 N N . GLN A 1 109 ? 12.115 -6.823 58.407 1.00 45.82 104 GLN A N 1
ATOM 740 C CA . GLN A 1 109 ? 12.079 -7.783 59.507 1.00 46.43 104 GLN A CA 1
ATOM 741 C C . GLN A 1 109 ? 12.687 -7.186 60.776 1.00 47.42 104 GLN A C 1
ATOM 742 O O . GLN A 1 109 ? 12.225 -7.460 61.885 1.00 51.00 104 GLN A O 1
ATOM 748 N N . ALA A 1 110 ? 13.717 -6.361 60.604 1.00 41.10 105 ALA A N 1
ATOM 749 C CA . ALA A 1 110 ? 14.383 -5.707 61.729 1.00 46.77 105 ALA A CA 1
ATOM 750 C C . ALA A 1 110 ? 13.427 -4.813 62.522 1.00 46.78 105 ALA A C 1
ATOM 751 O O . ALA A 1 110 ? 13.419 -4.842 63.754 1.00 45.28 105 ALA A O 1
ATOM 753 N N . ILE A 1 111 ? 12.641 -4.010 61.807 1.00 41.87 106 ILE A N 1
ATOM 754 C CA . ILE A 1 111 ? 11.653 -3.126 62.420 1.00 46.77 106 ILE A CA 1
ATOM 755 C C . ILE A 1 111 ? 10.638 -3.918 63.250 1.00 47.82 106 ILE A C 1
ATOM 756 O O . ILE A 1 111 ? 10.300 -3.524 64.369 1.00 54.83 106 ILE A O 1
ATOM 761 N N . GLU A 1 112 ? 10.159 -5.030 62.695 1.00 43.02 107 GLU A N 1
ATOM 762 C CA . GLU A 1 112 ? 9.240 -5.927 63.394 1.00 49.76 107 GLU A CA 1
ATOM 763 C C . GLU A 1 112 ? 9.868 -6.488 64.669 1.00 51.40 107 GLU A C 1
ATOM 764 O O . GLU A 1 112 ? 9.260 -6.448 65.743 1.00 52.80 107 GLU A O 1
ATOM 770 N N . ASP A 1 113 ? 11.088 -7.007 64.541 1.00 46.90 108 ASP A N 1
ATOM 771 C CA . ASP A 1 113 ? 11.813 -7.578 65.673 1.00 52.35 108 ASP A CA 1
ATOM 772 C C . ASP A 1 113 ? 12.067 -6.537 66.763 1.00 49.45 108 ASP A C 1
ATOM 773 O O . ASP A 1 113 ? 11.890 -6.819 67.951 1.00 45.14 108 ASP A O 1
ATOM 778 N N . ASP A 1 114 ? 12.480 -5.339 66.354 1.00 41.38 109 ASP A N 1
ATOM 779 C CA . ASP A 1 114 ? 12.738 -4.255 67.297 1.00 43.03 109 ASP A CA 1
ATOM 780 C C . ASP A 1 114 ? 11.475 -3.827 68.041 1.00 43.59 109 ASP A C 1
ATOM 781 O O . ASP A 1 114 ? 11.546 -3.356 69.176 1.00 38.38 109 ASP A O 1
ATOM 786 N N . GLN A 1 115 ? 10.321 -3.989 67.399 1.00 39.10 110 GLN A N 1
ATOM 787 C CA . GLN A 1 115 ? 9.050 -3.677 68.045 1.00 48.21 110 GLN A CA 1
ATOM 788 C C . GLN A 1 115 ? 8.734 -4.672 69.161 1.00 46.39 110 GLN A C 1
ATOM 789 O O . GLN A 1 115 ? 8.260 -4.279 70.227 1.00 55.23 110 GLN A O 1
ATOM 795 N N . LYS A 1 116 ? 9.000 -5.954 68.916 1.00 48.09 111 LYS A N 1
ATOM 796 C CA . LYS A 1 116 ? 8.837 -6.990 69.938 1.00 53.97 111 LYS A CA 1
ATOM 797 C C . LYS A 1 116 ? 9.806 -6.765 71.096 1.00 55.49 111 LYS A C 1
ATOM 798 O O . LYS A 1 116 ? 9.463 -6.985 72.258 1.00 57.76 111 LYS A O 1
ATOM 804 N N . ALA A 1 117 ? 11.018 -6.330 70.764 1.00 44.63 112 ALA A N 1
ATOM 805 C CA . ALA A 1 117 ? 12.081 -6.140 71.747 1.00 42.21 112 ALA A CA 1
ATOM 806 C C . ALA A 1 117 ? 11.762 -5.034 72.750 1.00 50.12 112 ALA A C 1
ATOM 807 O O . ALA A 1 117 ? 11.839 -5.250 73.963 1.00 52.77 112 ALA A O 1
ATOM 809 N N . ILE A 1 118 ? 11.417 -3.850 72.249 1.00 46.19 113 ILE A N 1
ATOM 810 C CA . ILE A 1 118 ? 11.069 -2.730 73.125 1.00 46.21 113 ILE A CA 1
ATOM 811 C C . ILE A 1 118 ? 9.783 -3.018 73.912 1.00 48.88 113 ILE A C 1
ATOM 812 O O . ILE A 1 118 ? 9.608 -2.532 75.031 1.00 49.46 113 ILE A O 1
ATOM 817 N N . ALA A 1 119 ? 8.900 -3.827 73.332 1.00 51.95 114 ALA A N 1
ATOM 818 C CA . ALA A 1 119 ? 7.683 -4.250 74.019 1.00 57.58 114 ALA A CA 1
ATOM 819 C C . ALA A 1 119 ? 8.024 -5.094 75.248 1.00 61.09 114 ALA A C 1
ATOM 820 O O . ALA A 1 119 ? 7.540 -4.826 76.351 1.00 65.67 114 ALA A O 1
ATOM 822 N N . THR A 1 120 ? 8.848 -6.120 75.041 1.00 56.55 115 THR A N 1
ATOM 823 C CA . THR A 1 120 ? 9.318 -6.984 76.120 1.00 58.97 115 THR A CA 1
ATOM 824 C C . THR A 1 120 ? 10.102 -6.180 77.152 1.00 57.24 115 THR A C 1
ATOM 825 O O . THR A 1 120 ? 9.958 -6.396 78.358 1.00 62.61 115 THR A O 1
ATOM 829 N N . PHE A 1 121 ? 10.929 -5.253 76.675 1.00 42.90 116 PHE A N 1
ATOM 830 C CA . PHE A 1 121 ? 11.710 -4.406 77.567 1.00 52.72 116 PHE A CA 1
ATOM 831 C C . PHE A 1 121 ? 10.814 -3.604 78.499 1.00 63.72 116 PHE A C 1
ATOM 832 O O . PHE A 1 121 ? 11.015 -3.610 79.713 1.00 63.26 116 PHE A O 1
ATOM 840 N N . GLU A 1 122 ? 9.831 -2.912 77.928 1.00 68.08 117 GLU A N 1
ATOM 841 C CA . GLU A 1 122 ? 8.947 -2.055 78.712 1.00 69.08 117 GLU A CA 1
ATOM 842 C C . GLU A 1 122 ? 8.168 -2.854 79.756 1.00 62.31 117 GLU A C 1
ATOM 843 O O . GLU A 1 122 ? 7.975 -2.387 80.880 1.00 57.57 117 GLU A O 1
ATOM 849 N N . LYS A 1 123 ? 7.731 -4.056 79.381 1.00 58.83 118 LYS A N 1
ATOM 850 C CA . LYS A 1 123 ? 7.029 -4.949 80.303 1.00 58.06 118 LYS A CA 1
ATOM 851 C C . LYS A 1 123 ? 7.859 -5.198 81.559 1.00 61.16 118 LYS A C 1
ATOM 852 O O . LYS A 1 123 ? 7.324 -5.269 82.667 1.00 62.37 118 LYS A O 1
ATOM 858 N N . ASN A 1 124 ? 9.170 -5.316 81.372 1.00 59.82 119 ASN A N 1
ATOM 859 C CA . ASN A 1 124 ? 10.090 -5.577 82.469 1.00 56.64 119 ASN A CA 1
ATOM 860 C C . ASN A 1 124 ? 10.620 -4.295 83.102 1.00 61.43 119 ASN A C 1
ATOM 861 O O . ASN A 1 124 ? 11.023 -4.296 84.265 1.00 68.61 119 ASN A O 1
ATOM 866 N N . TYR A 1 125 ? 10.625 -3.205 82.337 1.00 54.65 120 TYR A N 1
ATOM 867 C CA . TYR A 1 125 ? 10.995 -1.906 82.893 1.00 57.24 120 TYR A CA 1
ATOM 868 C C . TYR A 1 125 ? 10.026 -1.522 84.006 1.00 62.32 120 TYR A C 1
ATOM 869 O O . TYR A 1 125 ? 10.443 -1.031 85.051 1.00 62.51 120 TYR A O 1
ATOM 878 N N . LYS A 1 126 ? 8.736 -1.755 83.769 1.00 64.59 121 LYS A N 1
ATOM 879 C CA . LYS A 1 126 ? 7.687 -1.484 84.749 1.00 69.22 121 LYS A CA 1
ATOM 880 C C . LYS A 1 126 ? 7.735 -2.471 85.905 1.00 75.38 121 LYS A C 1
ATOM 881 O O . LYS A 1 126 ? 7.842 -2.081 87.068 1.00 77.63 121 LYS A O 1
ATOM 887 N N . LYS A 1 127 ? 7.627 -3.752 85.557 1.00 71.47 122 LYS A N 1
ATOM 888 C CA . LYS A 1 127 ? 7.590 -4.856 86.512 1.00 70.67 122 LYS A CA 1
ATOM 889 C C . LYS A 1 127 ? 8.721 -4.779 87.540 1.00 72.00 122 LYS A C 1
ATOM 890 O O . LYS A 1 127 ? 8.500 -4.999 88.733 1.00 72.35 122 LYS A O 1
ATOM 896 N N . ASP A 1 128 ? 9.921 -4.442 87.074 1.00 71.28 123 ASP A N 1
ATOM 897 C CA . ASP A 1 128 ? 11.083 -4.329 87.949 1.00 72.84 123 ASP A CA 1
ATOM 898 C C . ASP A 1 128 ? 11.137 -3.000 88.706 1.00 76.16 123 ASP A C 1
ATOM 899 O O . ASP A 1 128 ? 11.550 -2.963 89.864 1.00 81.17 123 ASP A O 1
ATOM 904 N N . ARG A 1 129 ? 10.726 -1.911 88.060 1.00 74.04 124 ARG A N 1
ATOM 905 C CA . ARG A 1 129 ? 10.744 -0.601 88.713 1.00 75.46 124 ARG A CA 1
ATOM 906 C C . ARG A 1 129 ? 9.726 -0.500 89.858 1.00 73.47 124 ARG A C 1
ATOM 907 O O . ARG A 1 129 ? 10.018 0.094 90.899 1.00 70.95 124 ARG A O 1
ATOM 915 N N . ASP A 1 130 ? 8.542 -1.079 89.666 1.00 76.25 125 ASP A N 1
ATOM 916 C CA . ASP A 1 130 ? 7.519 -1.113 90.712 1.00 84.84 125 ASP A CA 1
ATOM 917 C C . ASP A 1 130 ? 7.941 -1.967 91.909 1.00 92.73 125 ASP A C 1
ATOM 918 O O . ASP A 1 130 ? 7.937 -1.496 93.047 1.00 95.39 125 ASP A O 1
ATOM 923 N N . GLN A 1 131 ? 8.298 -3.223 91.640 1.00 93.97 126 GLN A N 1
ATOM 924 C CA . GLN A 1 131 ? 8.692 -4.174 92.681 1.00 94.66 126 GLN A CA 1
ATOM 925 C C . GLN A 1 131 ? 9.819 -3.622 93.553 1.00 95.09 126 GLN A C 1
ATOM 926 O O . GLN A 1 131 ? 9.932 -3.958 94.734 1.00 97.76 126 GLN A O 1
ATOM 940 N N . ARG A 1 133 ? 10.106 -0.340 94.266 1.00 90.98 128 ARG A N 1
ATOM 941 C CA . ARG A 1 133 ? 9.430 0.607 95.149 1.00 87.93 128 ARG A CA 1
ATOM 942 C C . ARG A 1 133 ? 8.737 -0.106 96.304 1.00 88.82 128 ARG A C 1
ATOM 943 O O . ARG A 1 133 ? 8.835 0.329 97.448 1.00 93.33 128 ARG A O 1
ATOM 951 N N . GLN A 1 134 ? 8.049 -1.206 96.002 1.00 86.13 129 GLN A N 1
ATOM 952 C CA . GLN A 1 134 ? 7.410 -2.019 97.034 1.00 88.01 129 GLN A CA 1
ATOM 953 C C . GLN A 1 134 ? 8.435 -2.528 98.058 1.00 92.99 129 GLN A C 1
ATOM 954 O O . GLN A 1 134 ? 8.124 -2.651 99.240 1.00 97.29 129 GLN A O 1
ATOM 960 N N . ASP A 1 135 ? 9.665 -2.777 97.616 1.00 91.24 130 ASP A N 1
ATOM 961 C CA . ASP A 1 135 ? 10.727 -3.201 98.530 1.00 89.33 130 ASP A CA 1
ATOM 962 C C . ASP A 1 135 ? 11.369 -2.034 99.297 1.00 80.61 130 ASP A C 1
ATOM 963 O O . ASP A 1 135 ? 11.709 -2.179 100.471 1.00 75.53 130 ASP A O 1
ATOM 968 N N . ILE A 1 136 ? 11.520 -0.881 98.648 1.00 77.87 131 ILE A N 1
ATOM 969 C CA . ILE A 1 136 ? 12.137 0.275 99.302 1.00 76.54 131 ILE A CA 1
ATOM 970 C C . ILE A 1 136 ? 11.247 0.899 100.385 1.00 80.29 131 ILE A C 1
ATOM 971 O O . ILE A 1 136 ? 11.744 1.349 101.419 1.00 75.16 131 ILE A O 1
ATOM 976 N N . LEU A 1 137 ? 9.935 0.917 100.153 1.00 85.74 132 LEU A N 1
ATOM 977 C CA . LEU A 1 137 ? 9.003 1.453 101.139 1.00 85.94 132 LEU A CA 1
ATOM 978 C C . LEU A 1 137 ? 8.929 0.545 102.365 1.00 91.11 132 LEU A C 1
ATOM 979 O O . LEU A 1 137 ? 9.000 1.017 103.497 1.00 94.37 132 LEU A O 1
ATOM 984 N N . LYS A 1 138 ? 8.823 -0.760 102.131 1.00 91.88 133 LYS A N 1
ATOM 985 C CA . LYS A 1 138 ? 8.728 -1.741 103.211 1.00 95.23 133 LYS A CA 1
ATOM 986 C C . LYS A 1 138 ? 9.966 -1.774 104.096 1.00 91.54 133 LYS A C 1
ATOM 987 O O . LYS A 1 138 ? 9.930 -2.305 105.209 1.00 91.80 133 LYS A O 1
ATOM 993 N N . LEU A 1 139 ? 11.057 -1.208 103.591 1.00 84.35 134 LEU A N 1
ATOM 994 C CA . LEU A 1 139 ? 12.319 -1.188 104.315 1.00 84.72 134 LEU A CA 1
ATOM 995 C C . LEU A 1 139 ? 12.480 0.099 105.127 1.00 92.85 134 LEU A C 1
ATOM 996 O O . LEU A 1 139 ? 13.038 0.077 106.225 1.00 96.17 134 LEU A O 1
ATOM 1001 N N . GLU A 1 140 ? 11.998 1.217 104.586 1.00 93.43 135 GLU A N 1
ATOM 1002 C CA . GLU A 1 140 ? 11.937 2.459 105.354 1.00 95.27 135 GLU A CA 1
ATOM 1003 C C . GLU A 1 140 ? 10.766 2.382 106.329 1.00 102.20 135 GLU A C 1
ATOM 1004 O O . GLU A 1 140 ? 10.789 2.996 107.396 1.00 103.64 135 GLU A O 1
ATOM 1010 N N . ALA A 1 141 ? 9.749 1.609 105.957 1.00 103.92 136 ALA A N 1
ATOM 1011 C CA . ALA A 1 141 ? 8.636 1.317 106.852 1.00 105.28 136 ALA A CA 1
ATOM 1012 C C . ALA A 1 141 ? 9.125 0.464 108.014 1.00 110.57 136 ALA A C 1
ATOM 1013 O O . ALA A 1 141 ? 8.626 0.577 109.133 1.00 112.96 136 ALA A O 1
ATOM 1015 N N . LYS A 1 142 ? 10.108 -0.388 107.738 1.00 112.51 137 LYS A N 1
ATOM 1016 C CA . LYS A 1 142 ? 10.663 -1.277 108.753 1.00 113.63 137 LYS A CA 1
ATOM 1017 C C . LYS A 1 142 ? 11.509 -0.744 109.912 1.00 116.29 137 LYS A C 1
ATOM 1018 O O . LYS A 1 142 ? 11.114 -0.859 111.074 1.00 120.52 137 LYS A O 1
ATOM 1024 N N . THR A 1 143 ? 12.659 -0.152 109.592 1.00 113.93 138 THR A N 1
ATOM 1025 C CA . THR A 1 143 ? 13.530 0.485 110.589 1.00 113.63 138 THR A CA 1
ATOM 1026 C C . THR A 1 143 ? 12.957 1.742 111.265 1.00 114.01 138 THR A C 1
ATOM 1027 O O . THR A 1 143 ? 13.574 2.281 112.186 1.00 112.93 138 THR A O 1
ATOM 1031 N N . ARG A 1 144 ? 11.802 2.216 110.798 1.00 114.85 139 ARG A N 1
ATOM 1032 C CA . ARG A 1 144 ? 11.039 3.220 111.538 1.00 112.03 139 ARG A CA 1
ATOM 1033 C C . ARG A 1 144 ? 10.600 2.642 112.878 1.00 111.42 139 ARG A C 1
ATOM 1034 O O . ARG A 1 144 ? 10.828 3.244 113.931 1.00 109.82 139 ARG A O 1
ATOM 1042 N N . LYS A 1 145 ? 9.976 1.466 112.824 1.00 114.03 140 LYS A N 1
ATOM 1043 C CA . LYS A 1 145 ? 9.528 0.759 114.024 1.00 116.63 140 LYS A CA 1
ATOM 1044 C C . LYS A 1 145 ? 10.578 -0.222 114.539 1.00 117.54 140 LYS A C 1
ATOM 1045 O O . LYS A 1 145 ? 10.244 -1.289 115.062 1.00 119.98 140 LYS A O 1
ATOM 1051 N N . ALA A 1 146 ? 11.845 0.156 114.394 1.00 114.94 141 ALA A N 1
ATOM 1052 C CA . ALA A 1 146 ? 12.967 -0.670 114.829 1.00 114.77 141 ALA A CA 1
ATOM 1053 C C . ALA A 1 146 ? 14.107 0.222 115.311 1.00 114.53 141 ALA A C 1
ATOM 1054 O O . ALA A 1 146 ? 15.205 -0.250 115.608 1.00 115.12 141 ALA A O 1
ATOM 1056 N N . GLY A 1 147 ? 13.832 1.521 115.361 1.00 112.98 142 GLY A N 1
ATOM 1057 C CA . GLY A 1 147 ? 14.689 2.472 116.043 1.00 108.92 142 GLY A CA 1
ATOM 1058 C C . GLY A 1 147 ? 13.924 2.954 117.260 1.00 106.77 142 GLY A C 1
ATOM 1059 O O . GLY A 1 147 ? 14.483 3.548 118.184 1.00 110.45 142 GLY A O 1
ATOM 1060 N N . LYS A 1 148 ? 12.624 2.674 117.242 1.00 102.27 143 LYS A N 1
ATOM 1061 C CA . LYS A 1 148 ? 11.709 3.005 118.325 1.00 97.90 143 LYS A CA 1
ATOM 1062 C C . LYS A 1 148 ? 11.811 1.980 119.450 1.00 99.34 143 LYS A C 1
ATOM 1063 O O . LYS A 1 148 ? 12.803 1.257 119.558 1.00 98.07 143 LYS A O 1
ATOM 1069 N N . ILE A 1 159 ? 18.912 0.314 107.769 1.00 101.14 154 ILE A N 1
ATOM 1070 C CA . ILE A 1 159 ? 18.742 1.761 107.850 1.00 102.53 154 ILE A CA 1
ATOM 1071 C C . ILE A 1 159 ? 19.878 2.470 107.110 1.00 109.33 154 ILE A C 1
ATOM 1072 O O . ILE A 1 159 ? 19.708 3.588 106.619 1.00 113.02 154 ILE A O 1
ATOM 1077 N N . THR A 1 160 ? 21.036 1.815 107.040 1.00 111.83 155 THR A N 1
ATOM 1078 C CA . THR A 1 160 ? 22.050 2.153 106.049 1.00 110.77 155 THR A CA 1
ATOM 1079 C C . THR A 1 160 ? 21.740 1.232 104.880 1.00 111.21 155 THR A C 1
ATOM 1080 O O . THR A 1 160 ? 22.013 1.546 103.720 1.00 111.69 155 THR A O 1
ATOM 1084 N N . GLU A 1 161 ? 21.127 0.097 105.213 1.00 113.09 156 GLU A N 1
ATOM 1085 C CA . GLU A 1 161 ? 20.554 -0.797 104.221 1.00 113.46 156 GLU A CA 1
ATOM 1086 C C . GLU A 1 161 ? 19.476 -0.023 103.472 1.00 113.24 156 GLU A C 1
ATOM 1087 O O . GLU A 1 161 ? 19.171 -0.327 102.323 1.00 115.71 156 GLU A O 1
ATOM 1093 N N . LEU A 1 162 ? 18.907 0.981 104.138 1.00 107.84 157 LEU A N 1
ATOM 1094 C CA . LEU A 1 162 ? 18.030 1.948 103.488 1.00 98.60 157 LEU A CA 1
ATOM 1095 C C . LEU A 1 162 ? 18.822 2.738 102.460 1.00 95.60 157 LEU A C 1
ATOM 1096 O O . LEU A 1 162 ? 18.525 2.690 101.265 1.00 91.52 157 LEU A O 1
ATOM 1101 N N . ASN A 1 163 ? 19.825 3.466 102.946 1.00 95.36 158 ASN A N 1
ATOM 1102 C CA . ASN A 1 163 ? 20.764 4.201 102.105 1.00 93.26 158 ASN A CA 1
ATOM 1103 C C . ASN A 1 163 ? 21.267 3.349 100.945 1.00 94.66 158 ASN A C 1
ATOM 1104 O O . ASN A 1 163 ? 21.224 3.767 99.785 1.00 93.00 158 ASN A O 1
ATOM 1109 N N . ASP A 1 164 ? 21.733 2.147 101.276 1.00 95.68 159 ASP A N 1
ATOM 1110 C CA . ASP A 1 164 ? 22.268 1.205 100.297 1.00 94.72 159 ASP A CA 1
ATOM 1111 C C . ASP A 1 164 ? 21.231 0.752 99.271 1.00 96.08 159 ASP A C 1
ATOM 1112 O O . ASP A 1 164 ? 21.511 0.727 98.071 1.00 97.94 159 ASP A O 1
ATOM 1117 N N . LYS A 1 165 ? 20.042 0.385 99.745 1.00 91.92 160 LYS A N 1
ATOM 1118 C CA . LYS A 1 165 ? 18.967 -0.057 98.860 1.00 87.21 160 LYS A CA 1
ATOM 1119 C C . LYS A 1 165 ? 18.556 1.067 97.913 1.00 91.92 160 LYS A C 1
ATOM 1120 O O . LYS A 1 165 ? 18.211 0.821 96.756 1.00 92.71 160 LYS A O 1
ATOM 1126 N N . ILE A 1 166 ? 18.596 2.300 98.412 1.00 91.62 161 ILE A N 1
ATOM 1127 C CA . ILE A 1 166 ? 18.309 3.473 97.593 1.00 88.76 161 ILE A CA 1
ATOM 1128 C C . ILE A 1 166 ? 19.346 3.605 96.473 1.00 88.16 161 ILE A C 1
ATOM 1129 O O . ILE A 1 166 ? 19.011 3.994 95.353 1.00 91.11 161 ILE A O 1
ATOM 1134 N N . LYS A 1 167 ? 20.595 3.256 96.775 1.00 85.83 162 LYS A N 1
ATOM 1135 C CA . LYS A 1 167 ? 21.668 3.305 95.786 1.00 84.95 162 LYS A CA 1
ATOM 1136 C C . LYS A 1 167 ? 21.585 2.119 94.831 1.00 86.87 162 LYS A C 1
ATOM 1137 O O . LYS A 1 167 ? 22.181 2.132 93.753 1.00 86.19 162 LYS A O 1
ATOM 1143 N N . GLU A 1 168 ? 20.846 1.092 95.240 1.00 87.75 163 GLU A N 1
ATOM 1144 C CA . GLU A 1 168 ? 20.574 -0.056 94.383 1.00 88.30 163 GLU A CA 1
ATOM 1145 C C . GLU A 1 168 ? 19.584 0.342 93.284 1.00 91.38 163 GLU A C 1
ATOM 1146 O O . GLU A 1 168 ? 19.700 -0.107 92.142 1.00 93.67 163 GLU A O 1
ATOM 1152 N N . SER A 1 169 ? 18.622 1.196 93.634 1.00 88.89 164 SER A N 1
ATOM 1153 C CA . SER A 1 169 ? 17.663 1.738 92.671 1.00 81.55 164 SER A CA 1
ATOM 1154 C C . SER A 1 169 ? 18.363 2.575 91.610 1.00 75.24 164 SER A C 1
ATOM 1155 O O . SER A 1 169 ? 18.079 2.455 90.416 1.00 70.74 164 SER A O 1
ATOM 1158 N N . GLU A 1 170 ? 19.283 3.422 92.061 1.00 71.07 165 GLU A N 1
ATOM 1159 C CA . GLU A 1 170 ? 20.036 4.298 91.174 1.00 75.02 165 GLU A CA 1
ATOM 1160 C C . GLU A 1 170 ? 20.937 3.492 90.241 1.00 76.31 165 GLU A C 1
ATOM 1161 O O . GLU A 1 170 ? 21.449 4.018 89.249 1.00 73.79 165 GLU A O 1
ATOM 1167 N N . GLN A 1 171 ? 21.125 2.215 90.567 1.00 73.64 166 GLN A N 1
ATOM 1168 C CA . GLN A 1 171 ? 21.859 1.297 89.704 1.00 74.95 166 GLN A CA 1
ATOM 1169 C C . GLN A 1 171 ? 20.906 0.577 88.747 1.00 74.19 166 GLN A C 1
ATOM 1170 O O . GLN A 1 171 ? 21.234 0.374 87.578 1.00 75.41 166 GLN A O 1
ATOM 1176 N N . LEU A 1 172 ? 19.728 0.196 89.243 1.00 66.48 167 LEU A N 1
ATOM 1177 C CA . LEU A 1 172 ? 18.691 -0.388 88.391 1.00 63.64 167 LEU A CA 1
ATOM 1178 C C . LEU A 1 172 ? 18.271 0.607 87.311 1.00 68.01 167 LEU A C 1
ATOM 1179 O O . LEU A 1 172 ? 18.030 0.226 86.162 1.00 71.22 167 LEU A O 1
ATOM 1184 N N . ASN A 1 173 ? 18.193 1.881 87.691 1.00 64.08 168 ASN A N 1
ATOM 1185 C CA . ASN A 1 173 ? 17.890 2.963 86.760 1.00 63.30 168 ASN A CA 1
ATOM 1186 C C . ASN A 1 173 ? 18.965 3.119 85.687 1.00 66.40 168 ASN A C 1
ATOM 1187 O O . ASN A 1 173 ? 18.681 3.038 84.492 1.00 68.37 168 ASN A O 1
ATOM 1192 N N . ALA A 1 174 ? 20.198 3.355 86.132 1.00 64.23 169 ALA A N 1
ATOM 1193 C CA . ALA A 1 174 ? 21.334 3.572 85.237 1.00 65.16 169 ALA A CA 1
ATOM 1194 C C . ALA A 1 174 ? 21.583 2.403 84.279 1.00 62.66 169 ALA A C 1
ATOM 1195 O O . ALA A 1 174 ? 21.937 2.614 83.117 1.00 55.95 169 ALA A O 1
ATOM 1197 N N . ASN A 1 175 ? 21.410 1.179 84.771 1.00 62.12 170 ASN A N 1
ATOM 1198 C CA . ASN A 1 175 ? 21.520 -0.010 83.931 1.00 58.69 170 ASN A CA 1
ATOM 1199 C C . ASN A 1 175 ? 20.461 -0.021 82.829 1.00 60.69 170 ASN A C 1
ATOM 1200 O O . ASN A 1 175 ? 20.780 -0.206 81.652 1.00 62.28 170 ASN A O 1
ATOM 1205 N N . LYS A 1 176 ? 19.203 0.175 83.221 1.00 58.83 171 LYS A N 1
ATOM 1206 C CA . LYS A 1 176 ? 18.091 0.230 82.273 1.00 59.02 171 LYS A CA 1
ATOM 1207 C C . LYS A 1 176 ? 18.272 1.348 81.241 1.00 60.64 171 LYS A C 1
ATOM 1208 O O . LYS A 1 176 ? 17.808 1.232 80.104 1.00 56.87 171 LYS A O 1
ATOM 1214 N N . LEU A 1 177 ? 18.948 2.424 81.637 1.00 53.29 172 LEU A N 1
ATOM 1215 C CA . LEU A 1 177 ? 19.269 3.501 80.704 1.00 51.12 172 LEU A CA 1
ATOM 1216 C C . LEU A 1 177 ? 20.289 3.030 79.672 1.00 63.65 172 LEU A C 1
ATOM 1217 O O . LEU A 1 177 ? 20.086 3.209 78.468 1.00 66.99 172 LEU A O 1
ATOM 1222 N N . ARG A 1 178 ? 21.383 2.435 80.149 1.00 62.41 173 ARG A N 1
ATOM 1223 C CA . ARG A 1 178 ? 22.401 1.865 79.269 1.00 64.12 173 ARG A CA 1
ATOM 1224 C C . ARG A 1 178 ? 21.780 0.865 78.311 1.00 55.84 173 ARG A C 1
ATOM 1225 O O . ARG A 1 178 ? 22.046 0.896 77.110 1.00 56.65 173 ARG A O 1
ATOM 1233 N N . ASP A 1 179 ? 20.958 -0.023 78.860 1.00 50.31 174 ASP A N 1
ATOM 1234 C CA . ASP A 1 179 ? 20.316 -1.076 78.083 1.00 52.66 174 ASP A CA 1
ATOM 1235 C C . ASP A 1 179 ? 19.521 -0.520 76.906 1.00 54.98 174 ASP A C 1
ATOM 1236 O O . ASP A 1 179 ? 19.643 -1.005 75.780 1.00 54.78 174 ASP A O 1
ATOM 1241 N N . VAL A 1 180 ? 18.719 0.510 77.170 1.00 52.27 175 VAL A N 1
ATOM 1242 C CA . VAL A 1 180 ? 17.814 1.043 76.156 1.00 50.07 175 VAL A CA 1
ATOM 1243 C C . VAL A 1 180 ? 18.508 1.953 75.135 1.00 45.69 175 VAL A C 1
ATOM 1244 O O . VAL A 1 180 ? 18.125 1.968 73.964 1.00 47.20 175 VAL A O 1
ATOM 1248 N N . VAL A 1 181 ? 19.534 2.690 75.561 1.00 44.45 176 VAL A N 1
ATOM 1249 C CA . VAL A 1 181 ? 20.296 3.510 74.622 1.00 42.73 176 VAL A CA 1
ATOM 1250 C C . VAL A 1 181 ? 21.118 2.609 73.700 1.00 48.94 176 VAL A C 1
ATOM 1251 O O . VAL A 1 181 ? 21.282 2.903 72.513 1.00 46.67 176 VAL A O 1
ATOM 1255 N N . LEU A 1 182 ? 21.620 1.505 74.249 1.00 51.67 177 LEU A N 1
ATOM 1256 C CA . LEU A 1 182 ? 22.350 0.527 73.448 1.00 52.18 177 LEU A CA 1
ATOM 1257 C C . LEU A 1 182 ? 21.413 -0.198 72.482 1.00 51.11 177 LEU A C 1
ATOM 1258 O O . LEU A 1 182 ? 21.820 -0.563 71.376 1.00 50.05 177 LEU A O 1
ATOM 1271 N N . GLU A 1 184 ? 18.927 1.230 71.039 1.00 40.54 179 GLU A N 1
ATOM 1272 C CA . GLU A 1 184 ? 18.744 2.207 69.972 1.00 43.49 179 GLU A CA 1
ATOM 1273 C C . GLU A 1 184 ? 19.979 2.278 69.076 1.00 47.27 179 GLU A C 1
ATOM 1274 O O . GLU A 1 184 ? 19.862 2.407 67.852 1.00 43.46 179 GLU A O 1
ATOM 1280 N N . ARG A 1 185 ? 21.158 2.184 69.685 1.00 44.30 180 ARG A N 1
ATOM 1281 C CA . ARG A 1 185 ? 22.405 2.216 68.928 1.00 43.70 180 ARG A CA 1
ATOM 1282 C C . ARG A 1 185 ? 22.537 0.994 68.024 1.00 45.95 180 ARG A C 1
ATOM 1283 O O . ARG A 1 185 ? 22.896 1.121 66.851 1.00 48.07 180 ARG A O 1
ATOM 1291 N N . ARG A 1 186 ? 22.244 -0.185 68.569 1.00 44.72 181 ARG A N 1
ATOM 1292 C CA . ARG A 1 186 ? 22.282 -1.414 67.780 1.00 48.51 181 ARG A CA 1
ATOM 1293 C C . ARG A 1 186 ? 21.308 -1.355 66.605 1.00 48.44 181 ARG A C 1
ATOM 1294 O O . ARG A 1 186 ? 21.613 -1.843 65.516 1.00 47.65 181 ARG A O 1
ATOM 1302 N N . LYS A 1 187 ? 20.142 -0.751 66.831 1.00 45.62 182 LYS A N 1
ATOM 1303 C CA . LYS A 1 187 ? 19.131 -0.598 65.786 1.00 37.52 182 LYS A CA 1
ATOM 1304 C C . LYS A 1 187 ? 19.643 0.257 64.630 1.00 38.38 182 LYS A C 1
ATOM 1305 O O . LYS A 1 187 ? 19.495 -0.105 63.460 1.00 37.52 182 LYS A O 1
ATOM 1311 N N . HIS A 1 188 ? 20.251 1.390 64.965 1.00 37.09 183 HIS A N 1
ATOM 1312 C CA . HIS A 1 188 ? 20.773 2.309 63.963 1.00 37.53 183 HIS A CA 1
ATOM 1313 C C . HIS A 1 188 ? 21.993 1.724 63.247 1.00 42.66 183 HIS A C 1
ATOM 1314 O O . HIS A 1 188 ? 22.186 1.947 62.050 1.00 37.93 183 HIS A O 1
ATOM 1321 N N . ALA A 1 189 ? 22.816 0.984 63.984 1.00 43.34 184 ALA A N 1
ATOM 1322 C CA . ALA A 1 189 ? 23.980 0.321 63.401 1.00 43.31 184 ALA A CA 1
ATOM 1323 C C . ALA A 1 189 ? 23.551 -0.711 62.358 1.00 43.23 184 ALA A C 1
ATOM 1324 O O . ALA A 1 189 ? 24.082 -0.742 61.243 1.00 41.98 184 ALA A O 1
ATOM 1326 N N . THR A 1 190 ? 22.588 -1.552 62.734 1.00 41.65 185 THR A N 1
ATOM 1327 C CA . THR A 1 190 ? 22.034 -2.570 61.842 1.00 42.72 185 THR A CA 1
ATOM 1328 C C . THR A 1 190 ? 21.463 -1.948 60.563 1.00 42.62 185 THR A C 1
ATOM 1329 O O . THR A 1 190 ? 21.652 -2.477 59.465 1.00 42.11 185 THR A O 1
ATOM 1333 N N . PHE A 1 191 ? 20.768 -0.825 60.720 1.00 39.95 186 PHE A N 1
ATOM 1334 C CA . PHE A 1 191 ? 20.217 -0.076 59.593 1.00 37.30 186 PHE A CA 1
ATOM 1335 C C . PHE A 1 191 ? 21.311 0.342 58.611 1.00 35.64 186 PHE A C 1
ATOM 1336 O O . PHE A 1 191 ? 21.203 0.110 57.404 1.00 31.09 186 PHE A O 1
ATOM 1344 N N . LEU A 1 192 ? 22.362 0.961 59.139 1.00 30.65 187 LEU A N 1
ATOM 1345 C CA . LEU A 1 192 ? 23.477 1.423 58.323 1.00 36.47 187 LEU A CA 1
ATOM 1346 C C . LEU A 1 192 ? 24.243 0.257 57.702 1.00 42.47 187 LEU A C 1
ATOM 1347 O O . LEU A 1 192 ? 24.632 0.312 56.533 1.00 36.40 187 LEU A O 1
ATOM 1352 N N . SER A 1 193 ? 24.452 -0.797 58.486 1.00 45.03 188 SER A N 1
ATOM 1353 C CA . SER A 1 193 ? 25.174 -1.973 58.011 1.00 46.44 188 SER A CA 1
ATOM 1354 C C . SER A 1 193 ? 24.486 -2.603 56.804 1.00 47.93 188 SER A C 1
ATOM 1355 O O . SER A 1 193 ? 25.144 -3.010 55.843 1.00 42.05 188 SER A O 1
ATOM 1358 N N . GLN A 1 194 ? 23.159 -2.667 56.853 1.00 44.28 189 GLN A N 1
ATOM 1359 C CA . GLN A 1 194 ? 22.384 -3.243 55.761 1.00 38.41 189 GLN A CA 1
ATOM 1360 C C . GLN A 1 194 ? 22.337 -2.320 54.546 1.00 44.63 189 GLN A C 1
ATOM 1361 O O . GLN A 1 194 ? 22.379 -2.785 53.407 1.00 45.83 189 GLN A O 1
ATOM 1367 N N . PHE A 1 195 ? 22.255 -1.014 54.786 1.00 40.22 190 PHE A N 1
ATOM 1368 C CA . PHE A 1 195 ? 22.222 -0.047 53.694 1.00 41.97 190 PHE A CA 1
ATOM 1369 C C . PHE A 1 195 ? 23.569 -0.012 52.968 1.00 49.95 190 PHE A C 1
ATOM 1370 O O . PHE A 1 195 ? 23.621 0.186 51.751 1.00 44.03 190 PHE A O 1
ATOM 1378 N N . ASN A 1 196 ? 24.650 -0.217 53.721 1.00 46.70 191 ASN A N 1
ATOM 1379 C CA . ASN A 1 196 ? 26.004 -0.203 53.169 1.00 45.09 191 ASN A CA 1
ATOM 1380 C C . ASN A 1 196 ? 26.208 -1.164 52.001 1.00 48.00 191 ASN A C 1
ATOM 1381 O O . ASN A 1 196 ? 26.979 -0.877 51.082 1.00 43.50 191 ASN A O 1
ATOM 1386 N N . GLN A 1 197 ? 25.525 -2.306 52.050 1.00 45.59 192 GLN A N 1
ATOM 1387 C CA . GLN A 1 197 ? 25.617 -3.311 50.993 1.00 48.70 192 GLN A CA 1
ATOM 1388 C C . GLN A 1 197 ? 25.287 -2.704 49.636 1.00 47.35 192 GLN A C 1
ATOM 1389 O O . GLN A 1 197 ? 25.941 -2.996 48.636 1.00 44.01 192 GLN A O 1
ATOM 1395 N N . PHE A 1 198 ? 24.272 -1.847 49.625 1.00 44.63 193 PHE A N 1
ATOM 1396 C CA . PHE A 1 198 ? 23.842 -1.144 48.425 1.00 43.70 193 PHE A CA 1
ATOM 1397 C C . PHE A 1 198 ? 24.865 -0.102 47.970 1.00 45.88 193 PHE A C 1
ATOM 1398 O O . PHE A 1 198 ? 25.177 -0.004 46.780 1.00 45.98 193 PHE A O 1
ATOM 1406 N N . LEU A 1 199 ? 25.375 0.676 48.921 1.00 42.96 194 LEU A N 1
ATOM 1407 C CA . LEU A 1 199 ? 26.381 1.695 48.638 1.00 47.08 194 LEU A CA 1
ATOM 1408 C C . LEU A 1 199 ? 27.627 1.088 47.988 1.00 46.56 194 LEU A C 1
ATOM 1409 O O . LEU A 1 199 ? 28.162 1.637 47.020 1.00 37.07 194 LEU A O 1
ATOM 1414 N N . GLU A 1 200 ? 28.076 -0.048 48.520 1.00 47.27 195 GLU A N 1
ATOM 1415 C CA . GLU A 1 200 ? 29.246 -0.742 47.989 1.00 49.29 195 GLU A CA 1
ATOM 1416 C C . GLU A 1 200 ? 29.021 -1.176 46.542 1.00 49.09 195 GLU A C 1
ATOM 1417 O O . GLU A 1 200 ? 29.937 -1.117 45.721 1.00 48.11 195 GLU A O 1
ATOM 1423 N N . LYS A 1 201 ? 27.799 -1.602 46.232 1.00 47.81 196 LYS A N 1
ATOM 1424 C CA . LYS A 1 201 ? 27.457 -2.027 44.876 1.00 51.00 196 LYS A CA 1
ATOM 1425 C C . LYS A 1 201 ? 27.294 -0.846 43.922 1.00 49.38 196 LYS A C 1
ATOM 1426 O O . LYS A 1 201 ? 27.545 -0.972 42.721 1.00 49.77 196 LYS A O 1
ATOM 1432 N N . GLU A 1 202 ? 26.871 0.296 44.455 1.00 45.89 197 GLU A N 1
ATOM 1433 C CA . GLU A 1 202 ? 26.828 1.525 43.670 1.00 47.67 197 GLU A CA 1
ATOM 1434 C C . GLU A 1 202 ? 28.245 1.942 43.290 1.00 38.93 197 GLU A C 1
ATOM 1435 O O . GLU A 1 202 ? 28.498 2.346 42.157 1.00 40.80 197 GLU A O 1
ATOM 1441 N N . ILE A 1 203 ? 29.160 1.837 44.251 1.00 30.90 198 ILE A N 1
ATOM 1442 C CA . ILE A 1 203 ? 30.570 2.138 44.025 1.00 37.03 198 ILE A CA 1
ATOM 1443 C C . ILE A 1 203 ? 31.165 1.208 42.962 1.00 45.44 198 ILE A C 1
ATOM 1444 O O . ILE A 1 203 ? 31.897 1.653 42.074 1.00 40.18 198 ILE A O 1
ATOM 1449 N N . GLU A 1 204 ? 30.836 -0.079 43.049 1.00 48.77 199 GLU A N 1
ATOM 1450 C CA . GLU A 1 204 ? 31.296 -1.060 42.071 1.00 47.98 199 GLU A CA 1
ATOM 1451 C C . GLU A 1 204 ? 30.772 -0.736 40.672 1.00 45.47 199 GLU A C 1
ATOM 1452 O O . GLU A 1 204 ? 31.518 -0.800 39.691 1.00 45.02 199 GLU A O 1
ATOM 1458 N N . LEU A 1 205 ? 29.490 -0.386 40.585 1.00 40.57 200 LEU A N 1
ATOM 1459 C CA . LEU A 1 205 ? 28.879 -0.004 39.314 1.00 43.06 200 LEU A CA 1
ATOM 1460 C C . LEU A 1 205 ? 29.525 1.255 38.737 1.00 43.25 200 LEU A C 1
ATOM 1461 O O . LEU A 1 205 ? 29.718 1.361 37.522 1.00 42.00 200 LEU A O 1
ATOM 1466 N N . SER A 1 206 ? 29.855 2.203 39.610 1.00 32.51 201 SER A N 1
ATOM 1467 C CA . SER A 1 206 ? 30.473 3.454 39.183 1.00 39.34 201 SER A CA 1
ATOM 1468 C C . SER A 1 206 ? 31.878 3.220 38.626 1.00 37.94 201 SER A C 1
ATOM 1469 O O . SER A 1 206 ? 32.276 3.852 37.647 1.00 42.09 201 SER A O 1
ATOM 1472 N N . ALA A 1 207 ? 32.617 2.305 39.247 1.00 31.77 202 ALA A N 1
ATOM 1473 C CA . ALA A 1 207 ? 33.971 1.984 38.806 1.00 35.28 202 ALA A CA 1
ATOM 1474 C C . ALA A 1 207 ? 33.969 1.339 37.420 1.00 42.83 202 ALA A C 1
ATOM 1475 O O . ALA A 1 207 ? 34.818 1.652 36.580 1.00 37.57 202 ALA A O 1
ATOM 1477 N N . ASP A 1 208 ? 33.021 0.435 37.184 1.00 41.17 203 ASP A N 1
ATOM 1478 C CA . ASP A 1 208 ? 32.920 -0.232 35.888 1.00 45.82 203 ASP A CA 1
ATOM 1479 C C . ASP A 1 208 ? 32.460 0.724 34.797 1.00 45.86 203 ASP A C 1
ATOM 1480 O O . ASP A 1 208 ? 32.881 0.613 33.643 1.00 47.36 203 ASP A O 1
ATOM 1485 N N . THR A 1 209 ? 31.587 1.654 35.169 1.00 40.91 204 THR A N 1
ATOM 1486 C CA . THR A 1 209 ? 31.082 2.656 34.242 1.00 35.21 204 THR A CA 1
ATOM 1487 C C . THR A 1 209 ? 32.217 3.556 33.761 1.00 37.67 204 THR A C 1
ATOM 1488 O O . THR A 1 209 ? 32.319 3.851 32.566 1.00 43.27 204 THR A O 1
ATOM 1500 N N . SER A 1 211 ? 35.416 2.797 33.743 1.00 41.21 206 SER A N 1
ATOM 1501 C CA . SER A 1 211 ? 36.354 1.989 32.969 1.00 35.15 206 SER A CA 1
ATOM 1502 C C . SER A 1 211 ? 35.855 1.710 31.551 1.00 38.59 206 SER A C 1
ATOM 1503 O O . SER A 1 211 ? 36.587 1.917 30.577 1.00 41.22 206 SER A O 1
ATOM 1506 N N . LYS A 1 212 ? 34.611 1.250 31.433 1.00 36.19 207 LYS A N 1
ATOM 1507 C CA . LYS A 1 212 ? 34.057 0.891 30.127 1.00 37.69 207 LYS A CA 1
ATOM 1508 C C . LYS A 1 212 ? 33.829 2.099 29.217 1.00 40.84 207 LYS A C 1
ATOM 1509 O O . LYS A 1 212 ? 34.194 2.065 28.041 1.00 43.70 207 LYS A O 1
ATOM 1515 N N . PHE A 1 213 ? 33.228 3.159 29.757 1.00 40.94 208 PHE A N 1
ATOM 1516 C CA . PHE A 1 213 ? 32.938 4.353 28.962 1.00 42.76 208 PHE A CA 1
ATOM 1517 C C . PHE A 1 213 ? 34.212 5.100 28.557 1.00 42.91 208 PHE A C 1
ATOM 1518 O O . PHE A 1 213 ? 34.250 5.731 27.502 1.00 43.06 208 PHE A O 1
ATOM 1526 N N . SER A 1 214 ? 35.250 5.022 29.387 1.00 40.11 209 SER A N 1
ATOM 1527 C CA . SER A 1 214 ? 36.549 5.594 29.029 1.00 41.87 209 SER A CA 1
ATOM 1528 C C . SER A 1 214 ? 37.108 4.922 27.776 1.00 40.67 209 SER A C 1
ATOM 1529 O O . SER A 1 214 ? 37.694 5.585 26.920 1.00 36.94 209 SER A O 1
ATOM 1532 N N . THR A 1 215 ? 36.916 3.609 27.673 1.00 38.14 210 THR A N 1
ATOM 1533 C CA . THR A 1 215 ? 37.351 2.854 26.501 1.00 40.90 210 THR A CA 1
ATOM 1534 C C . THR A 1 215 ? 36.546 3.254 25.262 1.00 45.50 210 THR A C 1
ATOM 1535 O O . THR A 1 215 ? 37.104 3.407 24.171 1.00 41.49 210 THR A O 1
ATOM 1539 N N . ASN A 1 216 ? 35.238 3.432 25.439 1.00 45.15 211 ASN A N 1
ATOM 1540 C CA . ASN A 1 216 ? 34.370 3.874 24.351 1.00 46.80 211 ASN A CA 1
ATOM 1541 C C . ASN A 1 216 ? 34.773 5.246 23.811 1.00 42.41 211 ASN A C 1
ATOM 1542 O O . ASN A 1 216 ? 34.841 5.444 22.599 1.00 41.46 211 ASN A O 1
ATOM 1547 N N . LEU A 1 217 ? 35.042 6.186 24.716 1.00 34.66 212 LEU A N 1
ATOM 1548 C CA . LEU A 1 217 ? 35.480 7.527 24.331 1.00 38.58 212 LEU A CA 1
ATOM 1549 C C . LEU A 1 217 ? 36.766 7.502 23.496 1.00 44.97 212 LEU A C 1
ATOM 1550 O O . LEU A 1 217 ? 36.899 8.253 22.521 1.00 45.99 212 LEU A O 1
ATOM 1555 N N . ASN A 1 218 ? 37.706 6.637 23.875 1.00 43.61 213 ASN A N 1
ATOM 1556 C CA . ASN A 1 218 ? 38.954 6.496 23.127 1.00 51.41 213 ASN A CA 1
ATOM 1557 C C . ASN A 1 218 ? 38.721 5.953 21.716 1.00 48.22 213 ASN A C 1
ATOM 1558 O O . ASN A 1 218 ? 39.335 6.427 20.760 1.00 52.15 213 ASN A O 1
ATOM 1563 N N . THR A 1 219 ? 37.834 4.965 21.593 1.00 35.65 214 THR A N 1
ATOM 1564 C CA . THR A 1 219 ? 37.445 4.425 20.290 1.00 37.83 214 THR A CA 1
ATOM 1565 C C . THR A 1 219 ? 36.775 5.496 19.427 1.00 43.38 214 THR A C 1
ATOM 1566 O O . THR A 1 219 ? 37.008 5.571 18.216 1.00 46.89 214 THR A O 1
ATOM 1570 N N . HIS A 1 220 ? 35.944 6.322 20.057 1.00 38.39 215 HIS A N 1
ATOM 1571 C CA . HIS A 1 220 ? 35.221 7.374 19.346 1.00 40.65 215 HIS A CA 1
ATOM 1572 C C . HIS A 1 220 ? 36.157 8.479 18.856 1.00 41.54 215 HIS A C 1
ATOM 1573 O O . HIS A 1 220 ? 35.969 9.013 17.764 1.00 46.00 215 HIS A O 1
ATOM 1580 N N . ARG A 1 221 ? 37.160 8.815 19.665 1.00 43.25 216 ARG A N 1
ATOM 1581 C CA . ARG A 1 221 ? 38.147 9.829 19.300 1.00 52.18 216 ARG A CA 1
ATOM 1582 C C . ARG A 1 221 ? 38.875 9.459 18.008 1.00 59.44 216 ARG A C 1
ATOM 1583 O O . ARG A 1 221 ? 39.053 10.301 17.123 1.00 59.13 216 ARG A O 1
ATOM 1591 N N . ASP A 1 222 ? 39.294 8.197 17.911 1.00 60.59 217 ASP A N 1
ATOM 1592 C CA . ASP A 1 222 ? 39.948 7.682 16.711 1.00 61.75 217 ASP A CA 1
ATOM 1593 C C . ASP A 1 222 ? 39.036 7.793 15.495 1.00 57.48 217 ASP A C 1
ATOM 1594 O O . ASP A 1 222 ? 39.444 8.291 14.446 1.00 56.51 217 ASP A O 1
ATOM 1599 N N . LEU A 1 223 ? 37.801 7.319 15.646 1.00 52.90 218 LEU A N 1
ATOM 1600 C CA . LEU A 1 223 ? 36.814 7.341 14.569 1.00 50.70 218 LEU A CA 1
ATOM 1601 C C . LEU A 1 223 ? 36.501 8.762 14.102 1.00 49.50 218 LEU A C 1
ATOM 1602 O O . LEU A 1 223 ? 36.511 9.047 12.902 1.00 49.44 218 LEU A O 1
ATOM 1607 N N . ILE A 1 224 ? 36.223 9.644 15.058 1.00 48.43 219 ILE A N 1
ATOM 1608 C CA . ILE A 1 224 ? 35.930 11.043 14.767 1.00 50.56 219 ILE A CA 1
ATOM 1609 C C . ILE A 1 224 ? 37.105 11.716 14.047 1.00 56.62 219 ILE A C 1
ATOM 1610 O O . ILE A 1 224 ? 36.911 12.442 13.071 1.00 60.85 219 ILE A O 1
ATOM 1615 N N . ASN A 1 225 ? 38.321 11.456 14.520 1.00 52.27 220 ASN A N 1
ATOM 1616 C CA . ASN A 1 225 ? 39.524 12.017 13.907 1.00 54.91 220 ASN A CA 1
ATOM 1617 C C . ASN A 1 225 ? 39.797 11.522 12.483 1.00 56.83 220 ASN A C 1
ATOM 1618 O O . ASN A 1 225 ? 40.597 12.119 11.764 1.00 56.43 220 ASN A O 1
ATOM 1623 N N . SER A 1 226 ? 39.140 10.437 12.080 1.00 56.59 221 SER A N 1
ATOM 1624 C CA . SER A 1 226 ? 39.381 9.842 10.765 1.00 55.71 221 SER A CA 1
ATOM 1625 C C . SER A 1 226 ? 38.161 9.898 9.848 1.00 54.56 221 SER A C 1
ATOM 1626 O O . SER A 1 226 ? 38.089 9.161 8.860 1.00 54.18 221 SER A O 1
ATOM 1629 N N . GLN A 1 227 ? 37.210 10.773 10.170 1.00 53.72 222 GLN A N 1
ATOM 1630 C CA . GLN A 1 227 ? 35.993 10.917 9.372 1.00 53.18 222 GLN A CA 1
ATOM 1631 C C . GLN A 1 227 ? 36.275 11.451 7.965 1.00 52.69 222 GLN A C 1
ATOM 1632 O O . GLN A 1 227 ? 35.547 11.137 7.020 1.00 52.19 222 GLN A O 1
ATOM 1638 N N . SER A 1 228 ? 37.333 12.247 7.827 1.00 55.75 223 SER A N 1
ATOM 1639 C CA . SER A 1 228 ? 37.694 12.825 6.534 1.00 58.84 223 SER A CA 1
ATOM 1640 C C . SER A 1 228 ? 38.756 11.996 5.815 1.00 62.74 223 SER A C 1
ATOM 1641 O O . SER A 1 228 ? 39.396 12.474 4.876 1.00 66.90 223 SER A O 1
ATOM 1644 N N . GLN A 1 229 ? 38.939 10.755 6.258 1.00 60.69 224 GLN A N 1
ATOM 1645 C CA . GLN A 1 229 ? 39.901 9.858 5.624 1.00 57.75 224 GLN A CA 1
ATOM 1646 C C . GLN A 1 229 ? 39.210 8.693 4.925 1.00 56.12 224 GLN A C 1
ATOM 1647 O O . GLN A 1 229 ? 38.522 7.891 5.562 1.00 59.44 224 GLN A O 1
ATOM 1653 N N . LEU A 1 230 ? 39.398 8.607 3.612 1.00 58.65 225 LEU A N 1
ATOM 1654 C CA . LEU A 1 230 ? 38.840 7.513 2.829 1.00 56.31 225 LEU A CA 1
ATOM 1655 C C . LEU A 1 230 ? 39.620 6.231 3.107 1.00 56.84 225 LEU A C 1
ATOM 1656 O O . LEU A 1 230 ? 40.850 6.220 3.030 1.00 63.99 225 LEU A O 1
ATOM 1661 N N . PRO A 1 231 ? 38.905 5.148 3.446 1.00 52.19 226 PRO A N 1
ATOM 1662 C CA . PRO A 1 231 ? 39.522 3.843 3.714 1.00 47.85 226 PRO A CA 1
ATOM 1663 C C . PRO A 1 231 ? 40.351 3.340 2.530 1.00 54.39 226 PRO A C 1
ATOM 1664 O O . PRO A 1 231 ? 39.982 3.588 1.378 1.00 53.72 226 PRO A O 1
ATOM 1668 N N . LEU A 1 232 ? 41.456 2.653 2.819 1.00 56.03 227 LEU A N 1
ATOM 1669 C CA . LEU A 1 232 ? 42.337 2.106 1.786 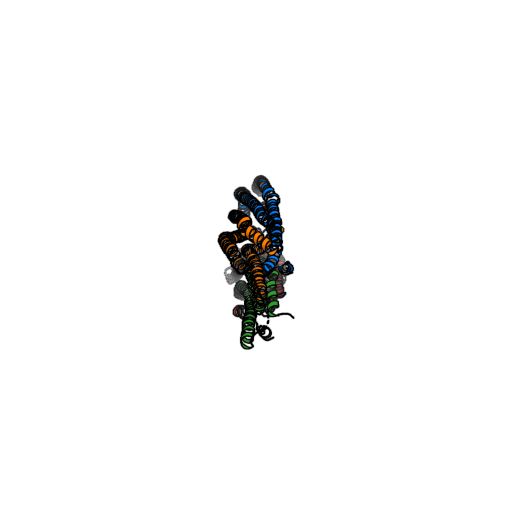1.00 60.32 227 LEU A CA 1
ATOM 1670 C C . LEU A 1 232 ? 41.590 1.199 0.813 1.00 60.00 227 LEU A C 1
ATOM 1671 O O . LEU A 1 232 ? 41.888 1.183 -0.382 1.00 66.93 227 LEU A O 1
ATOM 1676 N N . GLU A 1 233 ? 40.619 0.450 1.329 1.00 56.36 228 GLU A N 1
ATOM 1677 C CA . GLU A 1 233 ? 39.828 -0.458 0.503 1.00 65.25 228 GLU A CA 1
ATOM 1678 C C . GLU A 1 233 ? 39.057 0.285 -0.589 1.00 63.96 228 GLU A C 1
ATOM 1679 O O . GLU A 1 233 ? 38.785 -0.270 -1.657 1.00 60.86 228 GLU A O 1
ATOM 1693 N N . GLU A 1 235 ? 40.168 3.442 -1.790 1.00 59.87 230 GLU A N 1
ATOM 1694 C CA . GLU A 1 235 ? 41.243 3.985 -2.621 1.00 62.66 230 GLU A CA 1
ATOM 1695 C C . GLU A 1 235 ? 41.811 2.951 -3.595 1.00 64.35 230 GLU A C 1
ATOM 1696 O O . GLU A 1 235 ? 42.157 3.277 -4.731 1.00 67.27 230 GLU A O 1
ATOM 1702 N N . SER A 1 236 ? 41.895 1.704 -3.139 1.00 59.73 231 SER A N 1
ATOM 1703 C CA . SER A 1 236 ? 42.403 0.601 -3.949 1.00 60.45 231 SER A CA 1
ATOM 1704 C C . SER A 1 236 ? 41.373 0.124 -4.973 1.00 63.48 231 SER A C 1
ATOM 1705 O O . SER A 1 236 ? 41.732 -0.306 -6.071 1.00 65.98 231 SER A O 1
ATOM 1716 N N . ILE A 1 238 ? 39.112 2.127 -6.391 1.00 64.03 233 ILE A N 1
ATOM 1717 C CA . ILE A 1 238 ? 39.155 3.168 -7.413 1.00 62.73 233 ILE A CA 1
ATOM 1718 C C . ILE A 1 238 ? 40.287 2.902 -8.407 1.00 63.15 233 ILE A C 1
ATOM 1719 O O . ILE A 1 238 ? 40.074 2.915 -9.621 1.00 61.47 233 ILE A O 1
ATOM 1724 N N . SER A 1 239 ? 41.485 2.656 -7.881 1.00 63.78 234 SER A N 1
ATOM 1725 C CA . SER A 1 239 ? 42.661 2.392 -8.706 1.00 66.41 234 SER A CA 1
ATOM 1726 C C . SER A 1 239 ? 42.506 1.140 -9.566 1.00 67.25 234 SER A C 1
ATOM 1727 O O . SER A 1 239 ? 43.017 1.084 -10.683 1.00 67.77 234 SER A O 1
ATOM 1730 N N . LYS A 1 240 ? 41.801 0.141 -9.044 1.00 69.95 235 LYS A N 1
ATOM 1731 C CA . LYS A 1 240 ? 41.585 -1.103 -9.775 1.00 70.61 235 LYS A CA 1
ATOM 1732 C C . LYS A 1 240 ? 40.662 -0.900 -10.980 1.00 72.95 235 LYS A C 1
ATOM 1733 O O . LYS A 1 240 ? 40.710 -1.661 -11.945 1.00 71.92 235 LYS A O 1
ATOM 1739 N N . GLN A 1 241 ? 39.828 0.134 -10.921 1.00 74.19 236 GLN A N 1
ATOM 1740 C CA . GLN A 1 241 ? 38.889 0.423 -12.001 1.00 74.07 236 GLN A CA 1
ATOM 1741 C C . GLN A 1 241 ? 39.586 1.095 -13.185 1.00 74.48 236 GLN A C 1
ATOM 1742 O O . GLN A 1 241 ? 39.134 0.980 -14.328 1.00 79.83 236 GLN A O 1
ATOM 1748 N N . GLU A 1 242 ? 40.694 1.780 -12.910 1.00 70.82 237 GLU A N 1
ATOM 1749 C CA . GLU A 1 242 ? 41.460 2.448 -13.958 1.00 75.88 237 GLU A CA 1
ATOM 1750 C C . GLU A 1 242 ? 42.220 1.449 -14.831 1.00 83.44 237 GLU A C 1
ATOM 1751 O O . GLU A 1 242 ? 42.696 1.796 -15.913 1.00 87.99 237 GLU A O 1
ATOM 1757 N N . ARG A 1 243 ? 42.334 0.212 -14.355 1.00 85.74 238 ARG A N 1
ATOM 1758 C CA . ARG A 1 243 ? 43.035 -0.827 -15.100 1.00 86.64 238 ARG A CA 1
ATOM 1759 C C . ARG A 1 243 ? 42.063 -1.850 -15.681 1.00 92.60 238 ARG A C 1
ATOM 1760 O O . ARG A 1 243 ? 42.133 -2.183 -16.865 1.00 98.05 238 ARG A O 1
ATOM 1768 N N . ASN B 1 14 ? 30.129 -2.145 -12.879 1.00 81.29 9 ASN B N 1
ATOM 1769 C CA . ASN B 1 14 ? 31.135 -1.236 -12.344 1.00 80.79 9 ASN B CA 1
ATOM 1770 C C . ASN B 1 14 ? 31.044 -1.111 -10.821 1.00 77.76 9 ASN B C 1
ATOM 1771 O O . ASN B 1 14 ? 30.046 -0.621 -10.292 1.00 80.11 9 ASN B O 1
ATOM 1776 N N . PRO B 1 15 ? 32.100 -1.552 -10.118 1.00 71.32 10 PRO B N 1
ATOM 1777 C CA . PRO B 1 15 ? 32.230 -1.519 -8.654 1.00 67.70 10 PRO B CA 1
ATOM 1778 C C . PRO B 1 15 ? 32.145 -0.115 -8.042 1.00 65.50 10 PRO B C 1
ATOM 1779 O O . PRO B 1 15 ? 31.447 0.050 -7.040 1.00 64.46 10 PRO B O 1
ATOM 1783 N N . VAL B 1 16 ? 32.853 0.861 -8.614 1.00 62.95 11 VAL B N 1
ATOM 1784 C CA . VAL B 1 16 ? 32.818 2.244 -8.124 1.00 58.04 11 VAL B CA 1
ATOM 1785 C C . VAL B 1 16 ? 31.388 2.785 -8.071 1.00 61.54 11 VAL B C 1
ATOM 1786 O O . VAL B 1 16 ? 30.947 3.317 -7.049 1.00 59.17 11 VAL B O 1
ATOM 1790 N N . ILE B 1 17 ? 30.672 2.633 -9.182 1.00 63.42 12 ILE B N 1
ATOM 1791 C CA . ILE B 1 17 ? 29.275 3.041 -9.284 1.00 68.40 12 ILE B CA 1
ATOM 1792 C C . ILE B 1 17 ? 28.373 2.237 -8.339 1.00 69.49 12 ILE B C 1
ATOM 1793 O O . ILE B 1 17 ? 27.450 2.790 -7.732 1.00 67.43 12 ILE B O 1
ATOM 1798 N N . GLU B 1 18 ? 28.645 0.940 -8.207 1.00 68.69 13 GLU B N 1
ATOM 1799 C CA . GLU B 1 18 ? 27.844 0.070 -7.345 1.00 65.63 13 GLU B CA 1
ATOM 1800 C C . GLU B 1 18 ? 27.875 0.478 -5.870 1.00 60.36 13 GLU B C 1
ATOM 1801 O O . GLU B 1 18 ? 26.836 0.499 -5.212 1.00 62.67 13 GLU B O 1
ATOM 1807 N N . ILE B 1 19 ? 29.059 0.799 -5.354 1.00 58.00 14 ILE B N 1
ATOM 1808 C CA . ILE B 1 19 ? 29.197 1.197 -3.954 1.00 59.93 14 ILE B CA 1
ATOM 1809 C C . ILE B 1 19 ? 28.603 2.587 -3.718 1.00 61.03 14 ILE B C 1
ATOM 1810 O O . ILE B 1 19 ? 27.990 2.839 -2.677 1.00 62.04 14 ILE B O 1
ATOM 1815 N N . THR B 1 20 ? 28.793 3.481 -4.687 1.00 59.74 15 THR B N 1
ATOM 1816 C CA . THR B 1 20 ? 28.221 4.825 -4.633 1.00 64.80 15 THR B CA 1
ATOM 1817 C C . THR B 1 20 ? 26.705 4.728 -4.486 1.00 62.46 15 THR B C 1
ATOM 1818 O O . THR B 1 20 ? 26.111 5.355 -3.605 1.00 54.04 15 THR B O 1
ATOM 1822 N N . LEU B 1 21 ? 26.094 3.924 -5.352 1.00 61.25 16 LEU B N 1
ATOM 1823 C CA . LEU B 1 21 ? 24.662 3.652 -5.304 1.00 63.15 16 LEU B CA 1
ATOM 1824 C C . LEU B 1 21 ? 24.248 2.993 -3.991 1.00 64.33 16 LEU B C 1
ATOM 1825 O O . LEU B 1 21 ? 23.199 3.320 -3.432 1.00 64.18 16 LEU B O 1
ATOM 1830 N N . LYS B 1 22 ? 25.070 2.065 -3.505 1.00 62.72 17 LYS B N 1
ATOM 1831 C CA . LYS B 1 22 ? 24.777 1.361 -2.259 1.00 63.34 17 LYS B CA 1
ATOM 1832 C C . LYS B 1 22 ? 24.871 2.288 -1.047 1.00 61.14 17 LYS B C 1
ATOM 1833 O O . LYS B 1 22 ? 24.057 2.194 -0.125 1.00 66.89 17 LYS B O 1
ATOM 1839 N N . THR B 1 23 ? 25.865 3.175 -1.053 1.00 53.81 18 THR B N 1
ATOM 1840 C CA . THR B 1 23 ? 26.044 4.142 0.029 1.00 57.20 18 THR B CA 1
ATOM 1841 C C . THR B 1 23 ? 24.912 5.172 0.019 1.00 61.69 18 THR B C 1
ATOM 1842 O O . THR B 1 23 ? 24.439 5.604 1.075 1.00 54.75 18 THR B O 1
ATOM 1846 N N . ILE B 1 24 ? 24.490 5.565 -1.182 1.00 64.78 19 ILE B N 1
ATOM 1847 C CA . ILE B 1 24 ? 23.369 6.486 -1.350 1.00 66.23 19 ILE B CA 1
ATOM 1848 C C . ILE B 1 24 ? 22.072 5.864 -0.824 1.00 68.89 19 ILE B C 1
ATOM 1849 O O . ILE B 1 24 ? 21.315 6.516 -0.101 1.00 70.04 19 ILE B O 1
ATOM 1854 N N . ASN B 1 25 ? 21.825 4.605 -1.181 1.00 70.89 20 ASN B N 1
ATOM 1855 C CA . ASN B 1 25 ? 20.649 3.891 -0.689 1.00 72.17 20 ASN B CA 1
ATOM 1856 C C . ASN B 1 25 ? 20.639 3.794 0.836 1.00 66.87 20 ASN B C 1
ATOM 1857 O O . ASN B 1 25 ? 19.599 3.977 1.468 1.00 68.04 20 ASN B O 1
ATOM 1862 N N . ASN B 1 26 ? 21.803 3.522 1.420 1.00 63.75 21 ASN B N 1
ATOM 1863 C CA . ASN B 1 26 ? 21.928 3.400 2.870 1.00 66.09 21 ASN B CA 1
ATOM 1864 C C . ASN B 1 26 ? 21.548 4.684 3.612 1.00 69.89 21 ASN B C 1
ATOM 1865 O O . ASN B 1 26 ? 20.842 4.640 4.620 1.00 71.79 21 ASN B O 1
ATOM 1870 N N . LEU B 1 27 ? 22.011 5.823 3.102 1.00 66.72 22 LEU B N 1
ATOM 1871 C CA . LEU B 1 27 ? 21.794 7.114 3.757 1.00 63.28 22 LEU B CA 1
ATOM 1872 C C . LEU B 1 27 ? 20.386 7.663 3.546 1.00 64.83 22 LEU B C 1
ATOM 1873 O O . LEU B 1 27 ? 19.871 8.415 4.377 1.00 66.86 22 LEU B O 1
ATOM 1878 N N . LYS B 1 28 ? 19.769 7.287 2.431 1.00 64.65 23 LYS B N 1
ATOM 1879 C CA . LYS B 1 28 ? 18.438 7.773 2.094 1.00 63.18 23 LYS B CA 1
ATOM 1880 C C . LYS B 1 28 ? 17.341 6.844 2.623 1.00 60.18 23 LYS B C 1
ATOM 1881 O O . LYS B 1 28 ? 16.305 7.307 3.108 1.00 55.92 23 LYS B O 1
ATOM 1887 N N . VAL B 1 29 ? 17.584 5.537 2.544 1.00 59.19 24 VAL B N 1
ATOM 1888 C CA . VAL B 1 29 ? 16.577 4.535 2.889 1.00 61.89 24 VAL B CA 1
ATOM 1889 C C . VAL B 1 29 ? 16.819 3.862 4.241 1.00 63.24 24 VAL B C 1
ATOM 1890 O O . VAL B 1 29 ? 15.986 3.952 5.142 1.00 64.66 24 VAL B O 1
ATOM 1894 N N . ASN B 1 30 ? 17.956 3.186 4.378 1.00 65.01 25 ASN B N 1
ATOM 1895 C CA . ASN B 1 30 ? 18.229 2.374 5.563 1.00 68.83 25 ASN B CA 1
ATOM 1896 C C . ASN B 1 30 ? 18.518 3.158 6.849 1.00 65.48 25 ASN B C 1
ATOM 1897 O O . ASN B 1 30 ? 18.039 2.792 7.922 1.00 67.50 25 ASN B O 1
ATOM 1902 N N . SER B 1 31 ? 19.299 4.229 6.739 1.00 63.06 26 SER B N 1
ATOM 1903 C CA . SER B 1 31 ? 19.772 4.967 7.916 1.00 61.44 26 SER B CA 1
ATOM 1904 C C . SER B 1 31 ? 18.732 5.785 8.705 1.00 64.27 26 SER B C 1
ATOM 1905 O O . SER B 1 31 ? 18.627 5.611 9.921 1.00 59.88 26 SER B O 1
ATOM 1908 N N . PRO B 1 32 ? 17.976 6.682 8.034 1.00 67.09 27 PRO B N 1
ATOM 1909 C CA . PRO B 1 32 ? 17.058 7.543 8.800 1.00 64.12 27 PRO B CA 1
ATOM 1910 C C . PRO B 1 32 ? 16.107 6.836 9.791 1.00 63.87 27 PRO B C 1
ATOM 1911 O O . PRO B 1 32 ? 15.932 7.356 10.894 1.00 58.69 27 PRO B O 1
ATOM 1915 N N . PRO B 1 33 ? 15.511 5.682 9.423 1.00 64.61 28 PRO B N 1
ATOM 1916 C CA . PRO B 1 33 ? 14.672 5.036 10.443 1.00 64.51 28 PRO B CA 1
ATOM 1917 C C . PRO B 1 33 ? 15.469 4.416 11.594 1.00 63.14 28 PRO B C 1
ATOM 1918 O O . PRO B 1 33 ? 15.022 4.493 12.740 1.00 61.64 28 PRO B O 1
ATOM 1922 N N . LEU B 1 34 ? 16.617 3.811 11.294 1.00 60.49 29 LEU B N 1
ATOM 1923 C CA . LEU B 1 34 ? 17.433 3.150 12.313 1.00 55.91 29 LEU B CA 1
ATOM 1924 C C . LEU B 1 34 ? 17.973 4.117 13.368 1.00 54.31 29 LEU B C 1
ATOM 1925 O O . LEU B 1 34 ? 17.902 3.838 14.568 1.00 57.38 29 LEU B O 1
ATOM 1930 N N . PHE B 1 35 ? 18.511 5.249 12.924 1.00 52.34 30 PHE B N 1
ATOM 1931 C CA . PHE B 1 35 ? 19.018 6.263 13.845 1.00 51.41 30 PHE B CA 1
ATOM 1932 C C . PHE B 1 35 ? 17.889 6.919 14.640 1.00 55.79 30 PHE B C 1
ATOM 1933 O O . PHE B 1 35 ? 18.100 7.375 15.769 1.00 52.59 30 PHE B O 1
ATOM 1941 N N . THR B 1 36 ? 16.693 6.954 14.055 1.00 57.32 31 THR B N 1
ATOM 1942 C CA . THR B 1 36 ? 15.533 7.542 14.722 1.00 59.21 31 THR B CA 1
ATOM 1943 C C . THR B 1 36 ? 15.029 6.631 15.847 1.00 58.28 31 THR B C 1
ATOM 1944 O O . THR B 1 36 ? 14.463 7.104 16.837 1.00 62.03 31 THR B O 1
ATOM 1948 N N . GLU B 1 37 ? 15.245 5.326 15.697 1.00 55.55 32 GLU B N 1
ATOM 1949 C CA . GLU B 1 37 ? 14.926 4.376 16.760 1.00 58.15 32 GLU B CA 1
ATOM 1950 C C . GLU B 1 37 ? 15.831 4.598 17.969 1.00 59.64 32 GLU B C 1
ATOM 1951 O O . GLU B 1 37 ? 15.380 4.514 19.112 1.00 58.25 32 GLU B O 1
ATOM 1957 N N . VAL B 1 38 ? 17.108 4.878 17.707 1.00 59.65 33 VAL B N 1
ATOM 1958 C CA . VAL B 1 38 ? 18.073 5.191 18.761 1.00 55.78 33 VAL B CA 1
ATOM 1959 C C . VAL B 1 38 ? 17.639 6.432 19.548 1.00 57.15 33 VAL B C 1
ATOM 1960 O O . VAL B 1 38 ? 17.768 6.478 20.774 1.00 57.21 33 VAL B O 1
ATOM 1964 N N . ILE B 1 39 ? 17.115 7.428 18.834 1.00 57.36 34 ILE B N 1
ATOM 1965 C CA . ILE B 1 39 ? 16.612 8.654 19.451 1.00 62.04 34 ILE B CA 1
ATOM 1966 C C . ILE B 1 39 ? 15.426 8.360 20.375 1.00 58.64 34 ILE B C 1
ATOM 1967 O O . ILE B 1 39 ? 15.424 8.772 21.538 1.00 54.71 34 ILE B O 1
ATOM 1972 N N . LYS B 1 40 ? 14.424 7.654 19.850 1.00 62.01 35 LYS B N 1
ATOM 1973 C CA . LYS B 1 40 ? 13.259 7.244 20.635 1.00 57.83 35 LYS B CA 1
ATOM 1974 C C . LYS B 1 40 ? 13.684 6.467 21.872 1.00 54.67 35 LYS B C 1
ATOM 1975 O O . LYS B 1 40 ? 13.198 6.715 22.977 1.00 55.97 35 LYS B O 1
ATOM 1981 N N . ALA B 1 41 ? 14.590 5.516 21.671 1.00 43.80 36 ALA B N 1
ATOM 1982 C CA . ALA B 1 41 ? 15.106 4.703 22.765 1.00 46.18 36 ALA B CA 1
ATOM 1983 C C . ALA B 1 41 ? 15.841 5.561 23.795 1.00 49.45 36 ALA B C 1
ATOM 1984 O O . ALA B 1 41 ? 15.664 5.384 25.003 1.00 49.05 36 ALA B O 1
ATOM 1986 N N . ALA B 1 42 ? 16.662 6.491 23.314 1.00 48.85 37 ALA B N 1
ATOM 1987 C CA . ALA B 1 42 ? 17.400 7.391 24.197 1.00 48.99 37 ALA B CA 1
ATOM 1988 C C . ALA B 1 42 ? 16.463 8.335 24.948 1.00 44.03 37 ALA B C 1
ATOM 1989 O O . ALA B 1 42 ? 16.713 8.673 26.105 1.00 45.85 37 ALA B O 1
ATOM 1991 N N . ASN B 1 43 ? 15.393 8.761 24.283 1.00 44.73 38 ASN B N 1
ATOM 1992 C CA . ASN B 1 43 ? 14.410 9.657 24.889 1.00 49.94 38 ASN B CA 1
ATOM 1993 C C . ASN B 1 43 ? 13.696 9.009 26.076 1.00 51.90 38 ASN B C 1
ATOM 1994 O O . ASN B 1 43 ? 13.458 9.651 27.102 1.00 52.25 38 ASN B O 1
ATOM 1999 N N . LYS B 1 44 ? 13.363 7.731 25.923 1.00 52.56 39 LYS B N 1
ATOM 2000 C CA . LYS B 1 44 ? 12.739 6.941 26.981 1.00 52.35 39 LYS B CA 1
ATOM 2001 C C . LYS B 1 44 ? 13.699 6.721 28.147 1.00 53.80 39 LYS B C 1
ATOM 2002 O O . LYS B 1 44 ? 13.308 6.815 29.315 1.00 56.76 39 LYS B O 1
ATOM 2008 N N . TYR B 1 45 ? 14.952 6.416 27.818 1.00 54.49 40 TYR B N 1
ATOM 2009 C CA . TYR B 1 45 ? 15.997 6.211 28.815 1.00 50.60 40 TYR B CA 1
ATOM 2010 C C . TYR B 1 45 ? 16.157 7.460 29.673 1.00 48.08 40 TYR B C 1
ATOM 2011 O O . TYR B 1 45 ? 16.259 7.375 30.899 1.00 43.71 40 TYR B O 1
ATOM 2020 N N . GLN B 1 46 ? 16.172 8.617 29.019 1.00 49.97 41 GLN B N 1
ATOM 2021 C CA . GLN B 1 46 ? 16.287 9.898 29.707 1.00 52.82 41 GLN B CA 1
ATOM 2022 C C . GLN B 1 46 ? 15.128 10.119 30.683 1.00 53.34 41 GLN B C 1
ATOM 2023 O O . GLN B 1 46 ? 15.339 10.550 31.820 1.00 52.22 41 GLN B O 1
ATOM 2029 N N . GLN B 1 47 ? 13.912 9.810 30.238 1.00 54.15 42 GLN B N 1
ATOM 2030 C CA . GLN B 1 47 ? 12.718 9.960 31.068 1.00 49.02 42 GLN B CA 1
ATOM 2031 C C . GLN B 1 47 ? 12.775 9.071 32.309 1.00 46.87 42 GLN B C 1
ATOM 2032 O O . GLN B 1 47 ? 12.420 9.502 33.410 1.00 47.38 42 GLN B O 1
ATOM 2038 N N . GLN B 1 48 ? 13.230 7.834 32.134 1.00 43.64 43 GLN B N 1
ATOM 2039 C CA . GLN B 1 48 ? 13.364 6.913 33.259 1.00 45.42 43 GLN B CA 1
ATOM 2040 C C . GLN B 1 48 ? 14.451 7.360 34.236 1.00 51.22 43 GLN B C 1
ATOM 2041 O O . GLN B 1 48 ? 14.349 7.120 35.440 1.00 57.40 43 GLN B O 1
ATOM 2047 N N . ALA B 1 49 ? 15.485 8.014 33.712 1.00 45.20 44 ALA B N 1
ATOM 2048 C CA . ALA B 1 49 ? 16.566 8.538 34.544 1.00 41.14 44 ALA B CA 1
ATOM 2049 C C . ALA B 1 49 ? 16.053 9.642 35.466 1.00 45.53 44 ALA B C 1
ATOM 2050 O O . ALA B 1 49 ? 16.405 9.688 36.649 1.00 46.04 44 ALA B O 1
ATOM 2052 N N . GLN B 1 50 ? 15.226 10.531 34.920 1.00 48.98 45 GLN B N 1
ATOM 2053 C CA . GLN B 1 50 ? 14.603 11.585 35.714 1.00 51.04 45 GLN B CA 1
ATOM 2054 C C . GLN B 1 50 ? 13.704 10.982 36.789 1.00 47.16 45 GLN B C 1
ATOM 2055 O O . GLN B 1 50 ? 13.654 11.476 37.914 1.00 40.98 45 GLN B O 1
ATOM 2061 N N . ALA B 1 51 ? 12.994 9.917 36.428 1.00 52.37 46 ALA B N 1
ATOM 2062 C CA . ALA B 1 51 ? 12.100 9.228 37.355 1.00 55.52 46 ALA B CA 1
ATOM 2063 C C . ALA B 1 51 ? 12.880 8.660 38.534 1.00 48.98 46 ALA B C 1
ATOM 2064 O O . ALA B 1 51 ? 12.479 8.816 39.688 1.00 55.91 46 ALA B O 1
ATOM 2066 N N . LEU B 1 52 ? 13.990 7.993 38.230 1.00 49.23 47 LEU B N 1
ATOM 2067 C CA . LEU B 1 52 ? 14.885 7.469 39.256 1.00 51.92 47 LEU B CA 1
ATOM 2068 C C . LEU B 1 52 ? 15.451 8.599 40.113 1.00 45.44 47 LEU B C 1
ATOM 2069 O O . LEU B 1 52 ? 15.619 8.444 41.323 1.00 41.16 47 LEU B O 1
ATOM 2074 N N . SER B 1 53 ? 15.737 9.735 39.481 1.00 47.55 48 SER B N 1
ATOM 2075 C CA . SER B 1 53 ? 16.243 10.907 40.191 1.00 50.02 48 SER B CA 1
ATOM 2076 C C . SER B 1 53 ? 15.253 11.399 41.247 1.00 48.51 48 SER B C 1
ATOM 2077 O O . SER B 1 53 ? 15.626 11.636 42.399 1.00 40.04 48 SER B O 1
ATOM 2080 N N . GLN B 1 54 ? 13.992 11.547 40.847 1.00 48.02 49 GLN B N 1
ATOM 2081 C CA . GLN B 1 54 ? 12.946 12.013 41.754 1.00 53.14 49 GLN B CA 1
ATOM 2082 C C . GLN B 1 54 ? 12.652 11.006 42.867 1.00 47.82 49 GLN B C 1
ATOM 2083 O O . GLN B 1 54 ? 12.401 11.390 44.007 1.00 46.93 49 GLN B O 1
ATOM 2089 N N . ALA B 1 55 ? 12.688 9.720 42.533 1.00 45.38 50 ALA B N 1
ATOM 2090 C CA . ALA B 1 55 ? 12.537 8.671 43.536 1.00 41.28 50 ALA B CA 1
ATOM 2091 C C . ALA B 1 55 ? 13.704 8.711 44.520 1.00 47.61 50 ALA B C 1
ATOM 2092 O O . ALA B 1 55 ? 13.552 8.361 45.693 1.00 50.17 50 ALA B O 1
ATOM 2094 N N . GLY B 1 56 ? 14.870 9.135 44.037 1.00 47.53 51 GLY B N 1
ATOM 2095 C CA . GLY B 1 56 ? 16.032 9.295 44.892 1.00 44.63 51 GLY B CA 1
ATOM 2096 C C . GLY B 1 56 ? 15.868 10.420 45.902 1.00 43.55 51 GLY B C 1
ATOM 2097 O O . GLY B 1 56 ? 16.306 10.298 47.049 1.00 39.29 51 GLY B O 1
ATOM 2098 N N . LEU B 1 57 ? 15.239 11.514 45.476 1.00 47.01 52 LEU B N 1
ATOM 2099 C CA . LEU B 1 57 ? 15.035 12.677 46.337 1.00 51.02 52 LEU B CA 1
ATOM 2100 C C . LEU B 1 57 ? 14.059 12.386 47.479 1.00 48.20 52 LEU B C 1
ATOM 2101 O O . LEU B 1 57 ? 14.278 12.818 48.616 1.00 44.79 52 LEU B O 1
ATOM 2106 N N . VAL B 1 58 ? 12.983 11.665 47.168 1.00 46.67 53 VAL B N 1
ATOM 2107 C CA . VAL B 1 58 ? 12.034 11.225 48.184 1.00 47.90 53 VAL B CA 1
ATOM 2108 C C . VAL B 1 58 ? 12.756 10.380 49.229 1.00 47.26 53 VAL B C 1
ATOM 2109 O O . VAL B 1 58 ? 12.576 10.581 50.432 1.00 48.63 53 VAL B O 1
ATOM 2113 N N . LEU B 1 59 ? 13.582 9.446 48.759 1.00 42.62 54 LEU B N 1
ATOM 2114 C CA . LEU B 1 59 ? 14.383 8.604 49.646 1.00 41.77 54 LEU B CA 1
ATOM 2115 C C . LEU B 1 59 ? 15.287 9.447 50.541 1.00 44.82 54 LEU B C 1
ATOM 2116 O O . LEU B 1 59 ? 15.377 9.205 51.746 1.00 44.19 54 LEU B O 1
ATOM 2121 N N . ALA B 1 60 ? 15.945 10.437 49.945 1.00 44.09 55 ALA B N 1
ATOM 2122 C CA . ALA B 1 60 ? 16.776 11.372 50.697 1.00 44.89 55 ALA B CA 1
ATOM 2123 C C . ALA B 1 60 ? 15.983 12.072 51.805 1.00 50.00 55 ALA B C 1
ATOM 2124 O O . ALA B 1 60 ? 16.477 12.229 52.923 1.00 49.13 55 ALA B O 1
ATOM 2126 N N . ASP B 1 61 ? 14.757 12.485 51.489 1.00 52.69 56 ASP B N 1
ATOM 2127 C CA . ASP B 1 61 ? 13.912 13.193 52.449 1.00 59.23 56 ASP B CA 1
ATOM 2128 C C . ASP B 1 61 ? 13.497 12.312 53.627 1.00 54.85 56 ASP B C 1
ATOM 2129 O O . ASP B 1 61 ? 13.427 12.785 54.763 1.00 56.96 56 ASP B O 1
ATOM 2134 N N . THR B 1 62 ? 13.222 11.037 53.355 1.00 48.80 57 THR B N 1
ATOM 2135 C CA . THR B 1 62 ? 12.856 10.096 54.413 1.00 47.25 57 THR B CA 1
ATOM 2136 C C . THR B 1 62 ? 14.019 9.884 55.378 1.00 44.34 57 THR B C 1
ATOM 2137 O O . THR B 1 62 ? 13.813 9.675 56.573 1.00 42.84 57 THR B O 1
ATOM 2141 N N . LEU B 1 63 ? 15.239 9.940 54.852 1.00 46.42 58 LEU B N 1
ATOM 2142 C CA . LEU B 1 63 ? 16.437 9.803 55.674 1.00 45.02 58 LEU B CA 1
ATOM 2143 C C . LEU B 1 63 ? 16.646 11.043 56.541 1.00 45.04 58 LEU B C 1
ATOM 2144 O O . LEU B 1 63 ? 17.050 10.937 57.701 1.00 44.21 58 LEU B O 1
ATOM 2149 N N . THR B 1 64 ? 16.368 12.215 55.972 1.00 43.79 59 THR B N 1
ATOM 2150 C CA . THR B 1 64 ? 16.441 13.474 56.709 1.00 48.45 59 THR B CA 1
ATOM 2151 C C . THR B 1 64 ? 15.450 13.472 57.871 1.00 44.84 59 THR B C 1
ATOM 2152 O O . THR B 1 64 ? 15.761 13.953 58.961 1.00 48.43 59 THR B O 1
ATOM 2156 N N . ARG B 1 65 ? 14.264 12.915 57.635 1.00 45.52 60 ARG B N 1
ATOM 2157 C CA . ARG B 1 65 ? 13.212 12.885 58.648 1.00 48.64 60 ARG B CA 1
ATOM 2158 C C . ARG B 1 65 ? 13.554 11.994 59.846 1.00 51.95 60 ARG B C 1
ATOM 2159 O O . ARG B 1 65 ? 12.915 12.093 60.893 1.00 47.77 60 ARG B O 1
ATOM 2167 N N . LEU B 1 66 ? 14.556 11.131 59.693 1.00 55.16 61 LEU B N 1
ATOM 2168 C CA . LEU B 1 66 ? 15.047 10.326 60.810 1.00 54.98 61 LEU B CA 1
ATOM 2169 C C . LEU B 1 66 ? 15.616 11.236 61.896 1.00 53.62 61 LEU B C 1
ATOM 2170 O O . LEU B 1 66 ? 15.546 10.924 63.087 1.00 52.23 61 LEU B O 1
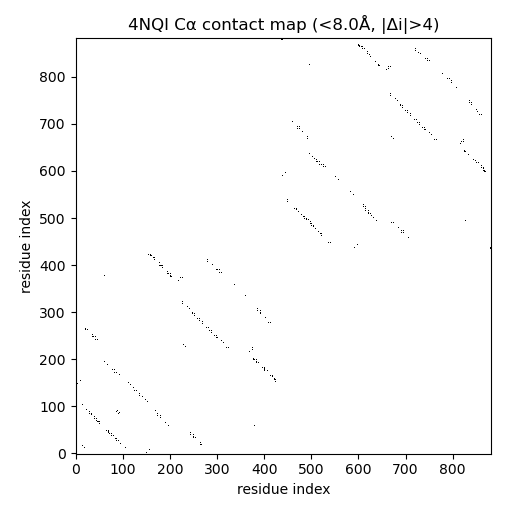ATOM 2175 N N . THR B 1 67 ? 16.168 12.369 61.468 1.00 53.70 62 THR B N 1
ATOM 2176 C CA . THR B 1 67 ? 16.838 13.310 62.364 1.00 55.91 62 THR B CA 1
ATOM 2177 C C . THR B 1 67 ? 15.866 14.171 63.164 1.00 60.23 62 THR B C 1
ATOM 2178 O O . THR B 1 67 ? 16.291 15.021 63.949 1.00 63.68 62 THR B O 1
ATOM 2182 N N . ILE B 1 68 ? 14.569 13.965 62.955 1.00 61.83 63 ILE B N 1
ATOM 2183 C CA . ILE B 1 68 ? 13.558 14.671 63.734 1.00 61.23 63 ILE B CA 1
ATOM 2184 C C . ILE B 1 68 ? 13.628 14.225 65.194 1.00 64.25 63 ILE B C 1
ATOM 2185 O O . ILE B 1 68 ? 13.593 15.052 66.107 1.00 68.54 63 ILE B O 1
ATOM 2190 N N . HIS B 1 69 ? 13.749 12.915 65.402 1.00 66.46 64 HIS B N 1
ATOM 2191 C CA . HIS B 1 69 ? 13.740 12.338 66.745 1.00 63.97 64 HIS B CA 1
ATOM 2192 C C . HIS B 1 69 ? 15.061 11.661 67.111 1.00 63.64 64 HIS B C 1
ATOM 2193 O O . HIS B 1 69 ? 15.254 11.248 68.256 1.00 66.55 64 HIS B O 1
ATOM 2200 N N . ASN B 1 70 ? 15.963 11.547 66.141 1.00 60.20 65 ASN B N 1
ATOM 2201 C CA . ASN B 1 70 ? 17.256 10.913 66.381 1.00 56.21 65 ASN B CA 1
ATOM 2202 C C . ASN B 1 70 ? 18.432 11.863 66.153 1.00 57.16 65 ASN B C 1
ATOM 2203 O O . ASN B 1 70 ? 18.767 12.195 65.010 1.00 63.35 65 ASN B O 1
ATOM 2208 N N . GLY B 1 71 ? 19.047 12.299 67.250 1.00 49.09 66 GLY B N 1
ATOM 2209 C CA . GLY B 1 71 ? 20.207 13.171 67.191 1.00 42.08 66 GLY B CA 1
ATOM 2210 C C . GLY B 1 71 ? 21.486 12.390 67.426 1.00 47.05 66 GLY B C 1
ATOM 2211 O O . GLY B 1 71 ? 21.565 11.208 67.087 1.00 53.44 66 GLY B O 1
ATOM 2212 N N . GLY B 1 72 ? 22.489 13.043 6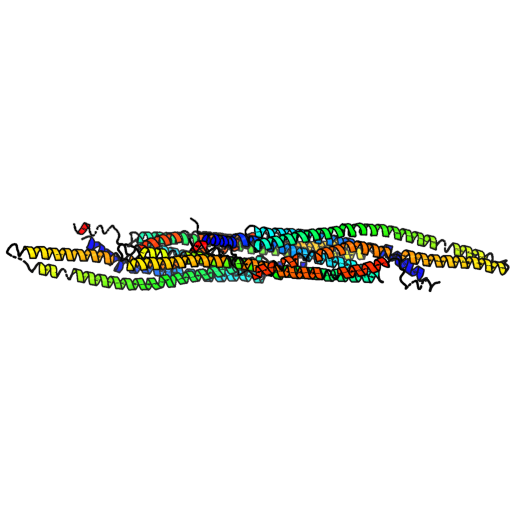8.003 1.00 42.94 67 GLY B N 1
ATOM 2213 C CA . GLY B 1 72 ? 23.762 12.394 68.266 1.00 37.98 67 GLY B CA 1
ATOM 2214 C C . GLY B 1 72 ? 24.553 12.123 67.001 1.00 44.89 67 GLY B C 1
ATOM 2215 O O . GLY B 1 72 ? 24.270 12.703 65.949 1.00 46.48 67 GLY B O 1
ATOM 2216 N N . ASP B 1 73 ? 25.544 11.239 67.101 1.00 44.54 68 ASP B N 1
ATOM 2217 C CA . ASP B 1 73 ? 26.393 10.914 65.958 1.00 47.11 68 ASP B CA 1
ATOM 2218 C C . ASP B 1 73 ? 25.654 10.139 64.866 1.00 44.86 68 ASP B C 1
ATOM 2219 O O . ASP B 1 73 ? 25.893 10.363 63.674 1.00 42.11 68 ASP B O 1
ATOM 2224 N N . PHE B 1 74 ? 24.764 9.231 65.266 1.00 41.00 69 PHE B N 1
ATOM 2225 C CA . PHE B 1 74 ? 23.945 8.508 64.298 1.00 42.23 69 PHE B CA 1
ATOM 2226 C C . PHE B 1 74 ? 23.069 9.492 63.523 1.00 42.51 69 PHE B C 1
ATOM 2227 O O . PHE B 1 74 ? 22.974 9.415 62.293 1.00 44.47 69 PHE B O 1
ATOM 2235 N N . GLY B 1 75 ? 22.448 10.423 64.246 1.00 43.47 70 GLY B N 1
ATOM 2236 C CA . GLY B 1 75 ? 21.688 11.497 63.626 1.00 41.23 70 GLY B CA 1
ATOM 2237 C C . GLY B 1 75 ? 22.517 12.276 62.619 1.00 43.66 70 GLY B C 1
ATOM 2238 O O . GLY B 1 75 ? 22.016 12.653 61.555 1.00 48.37 70 GLY B O 1
ATOM 2239 N N . GLU B 1 76 ? 23.785 12.514 62.950 1.00 43.57 71 GLU B N 1
ATOM 2240 C CA . GLU B 1 76 ? 24.704 13.172 62.028 1.00 45.01 71 GLU B CA 1
ATOM 2241 C C . GLU B 1 76 ? 24.943 12.303 60.795 1.00 46.02 71 GLU B C 1
ATOM 2242 O O . GLU B 1 76 ? 25.026 12.815 59.678 1.00 47.28 71 GLU B O 1
ATOM 2248 N N . GLY B 1 77 ? 25.057 10.993 61.003 1.00 42.33 72 GLY B N 1
ATOM 2249 C CA . GLY B 1 77 ? 25.276 10.064 59.907 1.00 36.35 72 GLY B CA 1
ATOM 2250 C C . GLY B 1 77 ? 24.111 10.014 58.933 1.00 38.52 72 GLY B C 1
ATOM 2251 O O . GLY B 1 77 ? 24.311 10.010 57.710 1.00 43.25 72 GLY B O 1
ATOM 2252 N N . PHE B 1 78 ? 22.897 9.968 59.477 1.00 34.61 73 PHE B N 1
ATOM 2253 C CA . PHE B 1 78 ? 21.680 9.950 58.672 1.00 41.28 73 PHE B CA 1
ATOM 2254 C C . PHE B 1 78 ? 21.592 11.187 57.780 1.00 44.56 73 PHE B C 1
ATOM 2255 O O . PHE B 1 78 ? 21.305 11.086 56.584 1.00 42.87 73 PHE B O 1
ATOM 2263 N N . LYS B 1 79 ? 21.840 12.353 58.371 1.00 40.43 74 LYS B N 1
ATOM 2264 C CA . LYS B 1 79 ? 21.799 13.618 57.642 1.00 43.41 74 LYS B CA 1
ATOM 2265 C C . LYS B 1 79 ? 22.829 13.638 56.522 1.00 41.84 74 LYS B C 1
ATOM 2266 O O . LYS B 1 79 ? 22.556 14.105 55.415 1.00 43.48 74 LYS B O 1
ATOM 2272 N N . LYS B 1 80 ? 24.014 13.121 56.821 1.00 45.52 75 LYS B N 1
ATOM 2273 C CA . LYS B 1 80 ? 25.115 13.106 55.872 1.00 42.75 75 LYS B CA 1
ATOM 2274 C C . LYS B 1 80 ? 24.813 12.161 54.708 1.00 42.92 75 LYS B C 1
ATOM 2275 O O . LYS B 1 80 ? 25.153 12.449 53.558 1.00 40.14 75 LYS B O 1
ATOM 2281 N N . LEU B 1 81 ? 24.165 11.039 55.013 1.00 45.52 76 LEU B N 1
ATOM 2282 C CA . LEU B 1 81 ? 23.748 10.088 53.986 1.00 38.13 76 LEU B CA 1
ATOM 2283 C C . LEU B 1 81 ? 22.675 10.711 53.096 1.00 38.26 76 LEU B C 1
ATOM 2284 O O . LEU B 1 81 ? 22.715 10.572 51.872 1.00 34.43 76 LEU B O 1
ATOM 2289 N N . ALA B 1 82 ? 21.728 11.409 53.721 1.00 36.19 77 ALA B N 1
ATOM 2290 C CA . ALA B 1 82 ? 20.653 12.086 52.998 1.00 37.35 77 ALA B CA 1
ATOM 2291 C C . ALA B 1 82 ? 21.192 13.134 52.024 1.00 40.74 77 ALA B C 1
ATOM 2292 O O . ALA B 1 82 ? 20.768 13.188 50.865 1.00 45.52 77 ALA B O 1
ATOM 2294 N N . ASP B 1 83 ? 22.114 13.969 52.501 1.00 39.88 78 ASP B N 1
ATOM 2295 C CA . ASP B 1 83 ? 22.708 15.018 51.672 1.00 46.53 78 ASP B CA 1
ATOM 2296 C C . ASP B 1 83 ? 23.459 14.446 50.471 1.00 41.33 78 ASP B C 1
ATOM 2297 O O . ASP B 1 83 ? 23.425 15.013 49.377 1.00 44.03 78 ASP B O 1
ATOM 2302 N N . ALA B 1 84 ? 24.142 13.325 50.685 1.00 35.11 79 ALA B N 1
ATOM 2303 C CA . ALA B 1 84 ? 24.919 12.686 49.627 1.00 40.12 79 ALA B CA 1
ATOM 2304 C C . ALA B 1 84 ? 24.005 12.157 48.524 1.00 41.78 79 ALA B C 1
ATOM 2305 O O . ALA B 1 84 ? 24.239 12.407 47.340 1.00 42.05 79 ALA B O 1
ATOM 2307 N N . ILE B 1 85 ? 22.960 11.433 48.920 1.00 44.19 80 ILE B N 1
ATOM 2308 C CA . ILE B 1 85 ? 21.995 10.887 47.970 1.00 42.48 80 ILE B CA 1
ATOM 2309 C C . ILE B 1 85 ? 21.265 12.003 47.220 1.00 35.63 80 ILE B C 1
ATOM 2310 O O . ILE B 1 85 ? 21.046 11.904 46.011 1.00 37.14 80 ILE B O 1
ATOM 2315 N N . LYS B 1 86 ? 20.907 13.071 47.927 1.00 33.84 81 LYS B N 1
ATOM 2316 C CA . LYS B 1 86 ? 20.251 14.211 47.290 1.00 39.23 81 LYS B CA 1
ATOM 2317 C C . LYS B 1 86 ? 21.143 14.832 46.214 1.00 42.15 81 LYS B C 1
ATOM 2318 O O . LYS B 1 86 ? 20.719 15.002 45.065 1.00 39.39 81 LYS B O 1
ATOM 2324 N N . ASP B 1 87 ? 22.379 15.154 46.585 1.00 42.09 82 ASP B N 1
ATOM 2325 C CA . ASP B 1 87 ? 23.322 15.759 45.651 1.00 46.96 82 ASP B CA 1
ATOM 2326 C C . ASP B 1 87 ? 23.578 14.881 44.426 1.00 45.77 82 ASP B C 1
ATOM 2327 O O . ASP B 1 87 ? 23.635 15.381 43.306 1.00 47.05 82 ASP B O 1
ATOM 2332 N N . LEU B 1 88 ? 23.724 13.577 44.639 1.00 43.82 83 LEU B N 1
ATOM 2333 C CA . LEU B 1 88 ? 23.953 12.646 43.535 1.00 38.67 83 LEU B CA 1
ATOM 2334 C C . LEU B 1 88 ? 22.732 12.500 42.620 1.00 39.90 83 LEU B C 1
ATOM 2335 O O . LEU B 1 88 ? 22.876 12.411 41.399 1.00 40.84 83 LEU B O 1
ATOM 2340 N N . GLU B 1 89 ? 21.535 12.484 43.201 1.00 47.64 84 GLU B N 1
ATOM 2341 C CA . GLU B 1 89 ? 20.317 12.353 42.402 1.00 51.29 84 GLU B CA 1
ATOM 2342 C C . GLU B 1 89 ? 20.012 13.624 41.613 1.00 48.22 84 GLU B C 1
ATOM 2343 O O . GLU B 1 89 ? 19.454 13.559 40.515 1.00 46.91 84 GLU B O 1
ATOM 2349 N N . ASN B 1 90 ? 20.378 14.775 42.172 1.00 43.43 85 ASN B N 1
ATOM 2350 C CA . ASN B 1 90 ? 20.291 16.033 41.439 1.00 44.58 85 ASN B CA 1
ATOM 2351 C C . ASN B 1 90 ? 21.206 16.010 40.216 1.00 44.42 85 ASN B C 1
ATOM 2352 O O . ASN B 1 90 ? 20.836 16.491 39.144 1.00 46.64 85 ASN B O 1
ATOM 2357 N N . ARG B 1 91 ? 22.396 15.438 40.381 1.00 44.53 86 ARG B N 1
ATOM 2358 C CA . ARG B 1 91 ? 23.366 15.368 39.292 1.00 46.90 86 ARG B CA 1
ATOM 2359 C C . ARG B 1 91 ? 22.993 14.323 38.243 1.00 47.55 86 ARG B C 1
ATOM 2360 O O . ARG B 1 91 ? 23.367 14.452 37.076 1.00 45.41 86 ARG B O 1
ATOM 2368 N N . ARG B 1 92 ? 22.262 13.288 38.654 1.00 46.55 87 ARG B N 1
ATOM 2369 C CA . ARG B 1 92 ? 21.763 12.306 37.697 1.00 44.35 87 ARG B CA 1
ATOM 2370 C C . ARG B 1 92 ? 20.749 12.977 36.781 1.00 47.64 87 ARG B C 1
ATOM 2371 O O . ARG B 1 92 ? 20.705 12.702 35.581 1.00 45.92 87 ARG B O 1
ATOM 2379 N N . ASP B 1 93 ? 19.940 13.865 37.354 1.00 47.12 88 ASP B N 1
ATOM 2380 C CA . ASP B 1 93 ? 18.975 14.632 36.577 1.00 49.75 88 ASP B CA 1
ATOM 2381 C C . ASP B 1 93 ? 19.685 15.483 35.521 1.00 50.02 88 ASP B C 1
ATOM 2382 O O . ASP B 1 93 ? 19.255 15.534 34.363 1.00 41.13 88 ASP B O 1
ATOM 2387 N N . ASP B 1 94 ? 20.778 16.130 35.919 1.00 52.60 89 ASP B N 1
ATOM 2388 C CA . ASP B 1 94 ? 21.577 16.933 34.996 1.00 51.05 89 ASP B CA 1
ATOM 2389 C C . ASP B 1 94 ? 22.162 16.075 33.876 1.00 49.07 89 ASP B C 1
ATOM 2390 O O . ASP B 1 94 ? 22.279 16.525 32.734 1.00 51.22 89 ASP B O 1
ATOM 2395 N N . VAL B 1 95 ? 22.532 14.841 34.213 1.00 43.46 90 VAL B N 1
ATOM 2396 C CA . VAL B 1 95 ? 23.010 13.882 33.222 1.00 39.29 90 VAL B CA 1
ATOM 2397 C C . VAL B 1 95 ? 21.922 13.594 32.185 1.00 41.79 90 VAL B C 1
ATOM 2398 O O . VAL B 1 95 ? 22.179 13.605 30.980 1.00 39.62 90 VAL B O 1
ATOM 2402 N N . ALA B 1 96 ? 20.702 13.359 32.660 1.00 40.01 91 ALA B N 1
ATOM 2403 C CA . ALA B 1 96 ? 19.563 13.122 31.774 1.00 46.10 91 ALA B CA 1
ATOM 2404 C C . ALA B 1 96 ? 19.324 14.310 30.839 1.00 50.07 91 ALA B C 1
ATOM 2405 O O . ALA B 1 96 ? 19.047 14.130 29.649 1.00 55.90 91 ALA B O 1
ATOM 2407 N N . LYS B 1 97 ? 19.438 15.518 31.388 1.00 46.35 92 LYS B N 1
ATOM 2408 C CA . LYS B 1 97 ? 19.261 16.751 30.622 1.00 51.00 92 LYS B CA 1
ATOM 2409 C C . LYS B 1 97 ? 20.300 16.877 29.504 1.00 47.30 92 LYS B C 1
ATOM 2410 O O . LYS B 1 97 ? 19.986 17.355 28.413 1.00 43.34 92 LYS B O 1
ATOM 2416 N N . VAL B 1 98 ? 21.533 16.457 29.787 1.00 48.28 93 VAL B N 1
ATOM 2417 C CA . VAL B 1 98 ? 22.613 16.487 28.800 1.00 44.78 93 VAL B CA 1
ATOM 2418 C C . VAL B 1 98 ? 22.311 15.554 27.628 1.00 44.02 93 VAL B C 1
ATOM 2419 O O . VAL B 1 98 ? 22.478 15.932 26.468 1.00 49.75 93 VAL B O 1
ATOM 2423 N N . LEU B 1 99 ? 21.864 14.340 27.938 1.00 39.74 94 LEU B N 1
ATOM 2424 C CA . LEU B 1 99 ? 21.467 13.375 26.916 1.00 39.43 94 LEU B CA 1
ATOM 2425 C C . LEU B 1 99 ? 20.355 13.944 26.038 1.00 43.76 94 LEU B C 1
ATOM 2426 O O . LEU B 1 99 ? 20.324 13.706 24.829 1.00 47.01 94 LEU B O 1
ATOM 2431 N N . LEU B 1 100 ? 19.452 14.706 26.651 1.00 44.46 95 LEU B N 1
ATOM 2432 C CA . LEU B 1 100 ? 18.344 15.322 25.925 1.00 46.09 95 LEU B CA 1
ATOM 2433 C C . LEU B 1 100 ? 18.799 16.524 25.099 1.00 48.09 95 LEU B C 1
ATOM 2434 O O . LEU B 1 100 ? 18.437 16.651 23.928 1.00 47.56 95 LEU B O 1
ATOM 2439 N N . ASN B 1 101 ? 19.587 17.403 25.715 1.00 51.26 96 ASN B N 1
ATOM 2440 C CA . ASN B 1 101 ? 19.994 18.657 25.083 1.00 49.42 96 ASN B CA 1
ATOM 2441 C C . ASN B 1 101 ? 21.177 18.522 24.124 1.00 52.83 96 ASN B C 1
ATOM 2442 O O . ASN B 1 101 ? 21.260 19.246 23.133 1.00 51.54 96 ASN B O 1
ATOM 2447 N N . GLU B 1 102 ? 22.091 17.602 24.427 1.00 50.03 97 GLU B N 1
ATOM 2448 C CA . GLU B 1 102 ? 23.336 17.471 23.670 1.00 50.87 97 GLU B CA 1
ATOM 2449 C C . GLU B 1 102 ? 23.319 16.335 22.646 1.00 52.13 97 GLU B C 1
ATOM 2450 O O . GLU B 1 102 ? 24.133 16.326 21.720 1.00 55.40 97 GLU B O 1
ATOM 2456 N N . PHE B 1 103 ? 22.406 15.378 22.809 1.00 55.37 98 PHE B N 1
ATOM 2457 C CA . PHE B 1 103 ? 22.279 14.283 21.842 1.00 52.90 98 PHE B CA 1
ATOM 2458 C C . PHE B 1 103 ? 20.920 14.211 21.143 1.00 53.40 98 PHE B C 1
ATOM 2459 O O . PHE B 1 103 ? 20.833 14.385 19.927 1.00 58.25 98 PHE B O 1
ATOM 2467 N N . ILE B 1 104 ? 19.872 13.938 21.919 1.00 56.84 99 ILE B N 1
ATOM 2468 C CA . ILE B 1 104 ? 18.533 13.674 21.384 1.00 59.19 99 ILE B CA 1
ATOM 2469 C C . ILE B 1 104 ? 18.015 14.752 20.427 1.00 60.04 99 ILE B C 1
ATOM 2470 O O . ILE B 1 104 ? 17.731 14.466 19.262 1.00 58.48 99 ILE B O 1
ATOM 2475 N N . THR B 1 105 ? 17.899 15.983 20.916 1.00 56.61 100 THR B N 1
ATOM 2476 C CA . THR B 1 105 ? 17.424 17.093 20.086 1.00 54.37 100 THR B CA 1
ATOM 2477 C C . THR B 1 105 ? 18.370 17.458 18.921 1.00 53.65 100 THR B C 1
ATOM 2478 O O . THR B 1 105 ? 17.910 17.634 17.792 1.00 56.74 100 THR B O 1
ATOM 2482 N N . PRO B 1 106 ? 19.690 17.575 19.181 1.00 50.50 101 PRO B N 1
ATOM 2483 C CA . PRO B 1 106 ? 20.573 17.914 18.055 1.00 55.22 101 PRO B CA 1
ATOM 2484 C C . PRO B 1 106 ? 20.702 16.820 16.989 1.00 58.30 101 PRO B C 1
ATOM 2485 O O . PRO B 1 106 ? 20.896 17.158 15.821 1.00 59.42 101 PRO B O 1
ATOM 2489 N N . ASN B 1 107 ? 20.611 15.547 17.366 1.00 59.35 102 ASN B N 1
ATOM 2490 C CA . ASN B 1 107 ? 20.734 14.475 16.376 1.00 59.88 102 ASN B CA 1
ATOM 2491 C C . ASN B 1 107 ? 19.429 14.239 15.619 1.00 58.32 102 ASN B C 1
ATOM 2492 O O . ASN B 1 107 ? 19.443 13.806 14.465 1.00 57.79 102 ASN B O 1
ATOM 2497 N N . LYS B 1 108 ? 18.308 14.525 16.275 1.00 55.85 103 LYS B N 1
ATOM 2498 C CA . LYS B 1 108 ? 17.001 14.486 15.627 1.00 61.19 103 LYS B CA 1
ATOM 2499 C C . LYS B 1 108 ? 16.989 15.464 14.453 1.00 62.51 103 LYS B C 1
ATOM 2500 O O . LYS B 1 108 ? 16.537 15.132 13.352 1.00 61.87 103 LYS B O 1
ATOM 2506 N N . GLN B 1 109 ? 17.508 16.665 14.695 1.00 61.65 104 GLN B N 1
ATOM 2507 C CA . GLN B 1 109 ? 17.624 17.688 13.660 1.00 62.16 104 GLN B CA 1
ATOM 2508 C C . GLN B 1 109 ? 18.598 17.252 12.569 1.00 60.18 104 GLN B C 1
ATOM 2509 O O . GLN B 1 109 ? 18.360 17.472 11.379 1.00 65.01 104 GLN B O 1
ATOM 2515 N N . ALA B 1 110 ? 19.696 16.631 12.988 1.00 53.70 105 ALA B N 1
ATOM 2516 C CA . ALA B 1 110 ? 20.737 16.187 12.067 1.00 57.90 105 ALA B CA 1
ATOM 2517 C C . ALA B 1 110 ? 20.251 15.079 11.127 1.00 63.57 105 ALA B C 1
ATOM 2518 O O . ALA B 1 110 ? 20.636 15.042 9.957 1.00 61.57 105 ALA B O 1
ATOM 2520 N N . ILE B 1 111 ? 19.415 14.180 11.649 1.00 68.51 106 ILE B N 1
ATOM 2521 C CA . ILE B 1 111 ? 18.827 13.098 10.857 1.00 68.15 106 ILE B CA 1
ATOM 2522 C C . ILE B 1 111 ? 18.032 13.658 9.674 1.00 73.46 106 ILE B C 1
ATOM 2523 O O . ILE B 1 111 ? 18.117 13.145 8.556 1.00 78.06 106 ILE B O 1
ATOM 2528 N N . GLU B 1 112 ? 17.275 14.722 9.925 1.00 71.87 107 GLU B N 1
ATOM 2529 C CA . GLU B 1 112 ? 16.466 15.350 8.886 1.00 72.66 107 GLU B CA 1
ATOM 2530 C C . GLU B 1 112 ? 17.303 16.197 7.922 1.00 69.33 107 GLU B C 1
ATOM 2531 O O . GLU B 1 112 ? 17.072 16.172 6.713 1.00 66.42 107 GLU B O 1
ATOM 2537 N N . ASP B 1 113 ? 18.271 16.936 8.463 1.00 72.19 108 ASP B N 1
ATOM 2538 C CA . ASP B 1 113 ? 19.208 17.708 7.650 1.00 70.64 108 ASP B CA 1
ATOM 2539 C C . ASP B 1 113 ? 19.983 16.812 6.677 1.00 70.69 108 ASP B C 1
ATOM 2540 O O . ASP B 1 113 ? 20.137 17.148 5.499 1.00 71.61 108 ASP B O 1
ATOM 2545 N N . ASP B 1 114 ? 20.470 15.677 7.178 1.00 68.65 109 ASP B N 1
ATOM 2546 C CA . ASP B 1 114 ? 21.196 14.707 6.358 1.00 68.84 109 ASP B CA 1
ATOM 2547 C C . ASP B 1 114 ? 20.310 14.092 5.285 1.00 72.02 109 ASP B C 1
ATOM 2548 O O . ASP B 1 114 ? 20.751 13.857 4.162 1.00 71.57 109 ASP B O 1
ATOM 2553 N N . GLN B 1 115 ? 19.061 13.822 5.652 1.00 74.35 110 GLN B N 1
ATOM 2554 C CA . GLN B 1 115 ? 18.092 13.212 4.750 1.00 77.98 110 GLN B CA 1
ATOM 2555 C C . GLN B 1 115 ? 17.840 14.116 3.543 1.00 79.21 110 GLN B C 1
ATOM 2556 O O . GLN B 1 115 ? 17.598 13.640 2.431 1.00 78.81 110 GLN B O 1
ATOM 2562 N N . LYS B 1 116 ? 17.909 15.424 3.769 1.00 78.29 111 LYS B N 1
ATOM 2563 C CA . LYS B 1 116 ? 17.754 16.396 2.693 1.00 77.56 111 LYS B CA 1
ATOM 2564 C C . LYS B 1 116 ? 19.045 16.542 1.886 1.00 72.90 111 LYS B C 1
ATOM 2565 O O . LYS B 1 116 ? 19.011 16.747 0.671 1.00 78.95 111 LYS B O 1
ATOM 2571 N N . ALA B 1 117 ? 20.180 16.428 2.570 1.00 65.84 112 ALA B N 1
ATOM 2572 C CA . ALA B 1 117 ? 21.483 16.539 1.924 1.00 63.47 112 ALA B CA 1
ATOM 2573 C C . ALA B 1 117 ? 21.748 15.404 0.931 1.00 66.03 112 ALA B C 1
ATOM 2574 O O . ALA B 1 117 ? 22.326 15.631 -0.136 1.00 72.63 112 ALA B O 1
ATOM 2576 N N . ILE B 1 118 ? 21.334 14.188 1.286 1.00 63.69 113 ILE B N 1
ATOM 2577 C CA . ILE B 1 118 ? 21.510 13.026 0.410 1.00 64.82 113 ILE B CA 1
ATOM 2578 C C . ILE B 1 118 ? 20.567 13.082 -0.797 1.00 65.80 113 ILE B C 1
ATOM 2579 O O . ILE B 1 118 ? 20.889 12.571 -1.874 1.00 62.01 113 ILE B O 1
ATOM 2584 N N . ALA B 1 119 ? 19.409 13.710 -0.616 1.00 66.57 114 ALA B N 1
ATOM 2585 C CA . ALA B 1 119 ? 18.491 13.937 -1.725 1.00 67.46 114 ALA B CA 1
ATOM 2586 C C . ALA B 1 119 ? 19.182 14.783 -2.791 1.00 71.23 114 ALA B C 1
ATOM 2587 O O . ALA B 1 119 ? 19.158 14.451 -3.978 1.00 70.71 114 ALA B O 1
ATOM 2589 N N . THR B 1 120 ? 19.806 15.871 -2.348 1.00 71.81 115 THR B N 1
ATOM 2590 C CA . THR B 1 120 ? 20.498 16.796 -3.240 1.00 68.81 115 THR B CA 1
ATOM 2591 C C . THR B 1 120 ? 21.659 16.129 -3.973 1.00 72.23 115 THR B C 1
ATOM 2592 O O . THR B 1 120 ? 21.804 16.288 -5.186 1.00 71.27 115 THR B O 1
ATOM 2596 N N . PHE B 1 121 ? 22.482 15.389 -3.233 1.00 72.29 116 PHE B N 1
ATOM 2597 C CA . PHE B 1 121 ? 23.630 14.696 -3.813 1.00 68.84 116 PHE B CA 1
ATOM 2598 C C . PHE B 1 121 ? 23.192 13.702 -4.883 1.00 67.13 116 PHE B C 1
ATOM 2599 O O . PHE B 1 121 ? 23.855 13.555 -5.911 1.00 70.93 116 PHE B O 1
ATOM 2607 N N . GLU B 1 122 ? 22.082 13.014 -4.628 1.00 66.50 117 GLU B N 1
ATOM 2608 C CA . GLU B 1 122 ? 21.556 12.032 -5.569 1.00 70.07 117 GLU B CA 1
ATOM 2609 C C . GLU B 1 122 ? 21.077 12.712 -6.847 1.00 74.73 117 GLU B C 1
ATOM 2610 O O . GLU B 1 122 ? 21.320 12.216 -7.947 1.00 75.45 117 GLU B O 1
ATOM 2616 N N . LYS B 1 123 ? 20.398 13.846 -6.693 1.00 75.60 118 LYS B N 1
ATOM 2617 C CA . LYS B 1 123 ? 19.930 14.635 -7.832 1.00 75.71 118 LYS B CA 1
ATOM 2618 C C . LYS B 1 123 ? 21.101 15.004 -8.740 1.00 77.56 118 LYS B C 1
ATOM 2619 O O . LYS B 1 123 ? 21.102 14.684 -9.931 1.00 77.36 118 LYS B O 1
ATOM 2625 N N . ASN B 1 124 ? 22.096 15.671 -8.159 1.00 75.87 119 ASN B N 1
ATOM 2626 C CA . ASN B 1 124 ? 23.314 16.044 -8.871 1.00 74.14 119 ASN B CA 1
ATOM 2627 C C . ASN B 1 124 ? 24.083 14.843 -9.419 1.00 73.51 119 ASN B C 1
ATOM 2628 O O . ASN B 1 124 ? 24.853 14.975 -10.371 1.00 75.29 119 ASN B O 1
ATOM 2633 N N . TYR B 1 125 ? 23.883 13.677 -8.811 1.00 71.93 120 TYR B N 1
ATOM 2634 C CA . TYR B 1 125 ? 24.526 12.457 -9.287 1.00 70.05 120 TYR B CA 1
ATOM 2635 C C . TYR B 1 125 ? 23.890 11.980 -10.589 1.00 71.70 120 TYR B C 1
ATOM 2636 O O . TYR B 1 125 ? 24.596 11.632 -11.536 1.00 75.66 120 TYR B O 1
ATOM 2645 N N . LYS B 1 126 ? 22.559 11.962 -10.631 1.00 72.21 121 LYS B N 1
ATOM 2646 C CA . LYS B 1 126 ? 21.837 11.599 -11.846 1.00 71.64 121 LYS B CA 1
ATOM 2647 C C . LYS B 1 126 ? 22.146 12.590 -12.963 1.00 75.65 121 LYS B C 1
ATOM 2648 O O . LYS B 1 126 ? 22.338 12.201 -14.115 1.00 75.60 121 LYS B O 1
ATOM 2654 N N . LYS B 1 127 ? 22.197 13.871 -12.607 1.00 77.03 122 LYS B N 1
ATOM 2655 C CA . LYS B 1 127 ? 22.384 14.947 -13.576 1.00 78.10 122 LYS B CA 1
ATOM 2656 C C . LYS B 1 127 ? 23.776 14.922 -14.214 1.00 73.58 122 LYS B C 1
ATOM 2657 O O . LYS B 1 127 ? 23.899 14.928 -15.440 1.00 67.69 122 LYS B O 1
ATOM 2663 N N . ASP B 1 128 ? 24.814 14.890 -13.379 1.00 73.12 123 ASP B N 1
ATOM 2664 C CA . ASP B 1 128 ? 26.196 14.873 -13.861 1.00 77.49 123 ASP B CA 1
ATOM 2665 C C . ASP B 1 128 ? 26.502 13.629 -14.689 1.00 80.57 123 ASP B C 1
ATOM 2666 O O . ASP B 1 128 ? 27.250 13.692 -15.666 1.00 81.89 123 ASP B O 1
ATOM 2671 N N . ARG B 1 129 ? 25.926 12.499 -14.293 1.00 79.17 124 ARG B N 1
ATOM 2672 C CA . ARG B 1 129 ? 26.128 11.247 -15.013 1.00 80.76 124 ARG B CA 1
ATOM 2673 C C . ARG B 1 129 ? 25.361 11.253 -16.334 1.00 83.62 124 ARG B C 1
ATOM 2674 O O . ARG B 1 129 ? 25.822 10.694 -17.331 1.00 83.30 124 ARG B O 1
ATOM 2682 N N . ASP B 1 130 ? 24.192 11.889 -16.337 1.00 85.38 125 ASP B N 1
ATOM 2683 C CA . ASP B 1 130 ? 23.401 12.021 -17.557 1.00 85.12 125 ASP B CA 1
ATOM 2684 C C . ASP B 1 130 ? 24.003 13.056 -18.496 1.00 80.41 125 ASP B C 1
ATOM 2685 O O . ASP B 1 130 ? 24.021 12.855 -19.710 1.00 78.53 125 ASP B O 1
ATOM 2690 N N . GLN B 1 131 ? 24.479 14.168 -17.940 1.00 75.73 126 GLN B N 1
ATOM 2691 C CA . GLN B 1 131 ? 25.161 15.173 -18.747 1.00 77.14 126 GLN B CA 1
ATOM 2692 C C . GLN B 1 131 ? 26.366 14.539 -19.434 1.00 81.12 126 GLN B C 1
ATOM 2693 O O . GLN B 1 131 ? 26.602 14.776 -20.613 1.00 85.63 126 GLN B O 1
ATOM 2707 N N . ARG B 1 133 ? 26.781 11.371 -20.166 1.00 72.52 128 ARG B N 1
ATOM 2708 C CA . ARG B 1 133 ? 26.216 10.501 -21.193 1.00 76.93 128 ARG B CA 1
ATOM 2709 C C . ARG B 1 133 ? 26.045 11.259 -22.504 1.00 85.64 128 ARG B C 1
ATOM 2710 O O . ARG B 1 133 ? 26.369 10.747 -23.580 1.00 85.24 128 ARG B O 1
ATOM 2718 N N . GLN B 1 134 ? 25.552 12.489 -22.398 1.00 92.06 129 GLN B N 1
ATOM 2719 C CA . GLN B 1 134 ? 25.214 13.291 -23.566 1.00 97.16 129 GLN B CA 1
ATOM 2720 C C . GLN B 1 134 ? 26.400 13.594 -24.478 1.00 103.87 129 GLN B C 1
ATOM 2721 O O . GLN B 1 134 ? 26.515 13.018 -25.557 1.00 104.97 129 GLN B O 1
ATOM 2727 N N . ASP B 1 135 ? 27.291 14.481 -24.045 1.00 106.42 130 ASP B N 1
ATOM 2728 C CA . ASP B 1 135 ? 28.424 14.876 -24.883 1.00 110.22 130 ASP B CA 1
ATOM 2729 C C . ASP B 1 135 ? 29.454 13.762 -25.130 1.00 107.86 130 ASP B C 1
ATOM 2730 O O . ASP B 1 135 ? 30.529 14.020 -25.672 1.00 108.44 130 ASP B O 1
ATOM 2735 N N . ILE B 1 136 ? 29.128 12.535 -24.730 1.00 102.99 131 ILE B N 1
ATOM 2736 C CA . ILE B 1 136 ? 29.882 11.366 -25.172 1.00 97.75 131 ILE B CA 1
ATOM 2737 C C . ILE B 1 136 ? 29.196 10.766 -26.400 1.00 94.65 131 ILE B C 1
ATOM 2738 O O . ILE B 1 136 ? 29.864 10.317 -27.332 1.00 98.69 131 ILE B O 1
ATOM 2743 N N . LEU B 1 137 ? 27.862 10.787 -26.406 1.00 89.04 132 LEU B N 1
ATOM 2744 C CA . LEU B 1 137 ? 27.087 10.371 -27.575 1.00 90.59 132 LEU B CA 1
ATOM 2745 C C . LEU B 1 137 ? 27.329 11.318 -28.746 1.00 92.72 132 LEU B C 1
ATOM 2746 O O . LEU B 1 137 ? 27.452 10.883 -29.890 1.00 97.41 132 LEU B O 1
ATOM 2751 N N . LYS B 1 138 ? 27.391 12.614 -28.454 1.00 89.85 133 LYS B N 1
ATOM 2752 C CA . LYS B 1 138 ? 27.511 13.624 -29.497 1.00 93.33 133 LYS B CA 1
ATOM 2753 C C . LYS B 1 138 ? 28.928 13.618 -30.045 1.00 97.56 133 LYS B C 1
ATOM 2754 O O . LYS B 1 138 ? 29.152 13.869 -31.229 1.00 98.79 133 LYS B O 1
ATOM 2760 N N . LEU B 1 139 ? 29.882 13.329 -29.166 1.00 96.21 134 LEU B N 1
ATOM 2761 C CA . LEU B 1 139 ? 31.269 13.155 -29.567 1.00 98.31 134 LEU B CA 1
ATOM 2762 C C . LEU B 1 139 ? 31.414 11.816 -30.280 1.00 108.06 134 LEU B C 1
ATOM 2763 O O . LEU B 1 139 ? 32.295 11.638 -31.123 1.00 110.99 134 LEU B O 1
ATOM 2768 N N . GLU B 1 140 ? 30.538 10.876 -29.937 1.00 110.65 135 GLU B N 1
ATOM 2769 C CA . GLU B 1 140 ? 30.451 9.618 -30.665 1.00 109.61 135 GLU B CA 1
ATOM 2770 C C . GLU B 1 140 ? 29.825 9.883 -32.028 1.00 111.95 135 GLU B C 1
ATOM 2771 O O . GLU B 1 140 ? 30.348 9.454 -33.058 1.00 113.64 135 GLU B O 1
ATOM 2777 N N . ALA B 1 141 ? 28.709 10.610 -32.023 1.00 112.28 136 ALA B N 1
ATOM 2778 C CA . ALA B 1 141 ? 27.965 10.908 -33.245 1.00 112.87 136 ALA B CA 1
ATOM 2779 C C . ALA B 1 141 ? 28.523 12.115 -34.001 1.00 114.61 136 ALA B C 1
ATOM 2780 O O . ALA B 1 141 ? 27.851 12.686 -34.860 1.00 113.98 136 ALA B O 1
ATOM 2782 N N . LYS B 1 142 ? 29.751 12.498 -33.666 1.00 114.81 137 LYS B N 1
ATOM 2783 C CA . LYS B 1 142 ? 30.502 13.473 -34.443 1.00 113.11 137 LYS B CA 1
ATOM 2784 C C . LYS B 1 142 ? 31.340 12.667 -35.425 1.00 113.72 137 LYS B C 1
ATOM 2785 O O . LYS B 1 142 ? 32.197 13.200 -36.132 0.80 115.12 137 LYS B O 1
ATOM 2791 N N . THR B 1 143 ? 31.068 11.364 -35.460 1.00 111.99 138 THR B N 1
ATOM 2792 C CA . THR B 1 143 ? 31.863 10.410 -36.219 1.00 108.10 138 THR B CA 1
ATOM 2793 C C . THR B 1 143 ? 30.968 9.343 -36.842 0.00 107.83 138 THR B C 1
ATOM 2794 O O . THR B 1 143 ? 29.740 9.431 -36.784 0.00 107.94 138 THR B O 1
ATOM 2798 N N . THR B 1 150 ? 38.304 11.551 -43.030 1.00 116.83 145 THR B N 1
ATOM 2799 C CA . THR B 1 150 ? 38.587 10.160 -42.695 1.00 118.02 145 THR B CA 1
ATOM 2800 C C . THR B 1 150 ? 40.084 9.878 -42.715 1.00 120.51 145 THR B C 1
ATOM 2801 O O . THR B 1 150 ? 40.520 8.775 -42.379 1.00 122.70 145 THR B O 1
ATOM 2805 N N . THR B 1 151 ? 40.863 10.878 -43.118 1.00 120.04 146 THR B N 1
ATOM 2806 C CA . THR B 1 151 ? 42.316 10.781 -43.086 1.00 117.63 146 THR B CA 1
ATOM 2807 C C . THR B 1 151 ? 42.759 10.522 -41.653 1.00 115.71 146 THR B C 1
ATOM 2808 O O . THR B 1 151 ? 42.278 11.179 -40.732 1.00 120.01 146 THR B O 1
ATOM 2812 N N . PRO B 1 152 ? 43.672 9.556 -41.462 1.00 108.25 147 PRO B N 1
ATOM 2813 C CA . PRO B 1 152 ? 44.195 9.140 -40.154 1.00 103.63 147 PRO B CA 1
ATOM 2814 C C . PRO B 1 152 ? 44.513 10.293 -39.189 1.00 99.97 147 PRO B C 1
ATOM 2815 O O . PRO B 1 152 ? 44.535 10.065 -37.980 1.00 96.84 147 PRO B O 1
ATOM 2819 N N . GLU B 1 153 ? 44.741 11.498 -39.710 1.00 101.74 148 GLU B N 1
ATOM 2820 C CA . GLU B 1 153 ? 44.933 12.680 -38.869 1.00 100.86 148 GLU B CA 1
ATOM 2821 C C . GLU B 1 153 ? 43.613 13.404 -38.596 1.00 103.85 148 GLU B C 1
ATOM 2822 O O . GLU B 1 153 ? 43.602 14.591 -38.263 1.00 107.82 148 GLU B O 1
ATOM 2828 N N . VAL B 1 154 ? 42.507 12.681 -38.757 1.00 101.95 149 VAL B N 1
ATOM 2829 C CA . VAL B 1 154 ? 41.179 13.180 -38.411 1.00 100.89 149 VAL B CA 1
ATOM 2830 C C . VAL B 1 154 ? 40.485 12.175 -37.496 1.00 96.55 149 VAL B C 1
ATOM 2831 O O . VAL B 1 154 ? 39.952 12.546 -36.450 1.00 89.63 149 VAL B O 1
ATOM 2835 N N . LEU B 1 155 ? 40.508 10.902 -37.888 1.00 94.02 150 LEU B N 1
ATOM 2836 C CA . LEU B 1 155 ? 39.958 9.833 -37.056 1.00 87.93 150 LEU B CA 1
ATOM 2837 C C . LEU B 1 155 ? 40.677 9.797 -35.714 1.00 88.78 150 LEU B C 1
ATOM 2838 O O . LEU B 1 155 ? 40.077 9.500 -34.680 1.00 80.31 150 LEU B O 1
ATOM 2843 N N . LYS B 1 156 ? 41.967 10.115 -35.744 1.00 92.82 151 LYS B N 1
ATOM 2844 C CA . LYS B 1 156 ? 42.793 10.135 -34.542 1.00 92.38 151 LYS B CA 1
ATOM 2845 C C . LYS B 1 156 ? 42.291 11.116 -33.481 1.00 94.41 151 LYS B C 1
ATOM 2846 O O . LYS B 1 156 ? 41.892 10.703 -32.393 1.00 96.27 151 LYS B O 1
ATOM 2852 N N . GLN B 1 157 ? 42.300 12.410 -33.795 1.00 96.46 152 GLN B N 1
ATOM 2853 C CA . GLN B 1 157 ? 41.856 13.427 -32.838 1.00 98.36 152 GLN B CA 1
ATOM 2854 C C . GLN B 1 157 ? 40.372 13.272 -32.475 1.00 94.05 152 GLN B C 1
ATOM 2855 O O . GLN B 1 157 ? 39.889 13.890 -31.526 1.00 97.98 152 GLN B O 1
ATOM 2861 N N . GLN B 1 158 ? 39.660 12.442 -33.236 1.00 84.87 153 GLN B N 1
ATOM 2862 C CA . GLN B 1 158 ? 38.308 12.018 -32.879 1.00 87.19 153 GLN B CA 1
ATOM 2863 C C . GLN B 1 158 ? 38.370 10.870 -31.866 1.00 94.49 153 GLN B C 1
ATOM 2864 O O . GLN B 1 158 ? 37.439 10.667 -31.090 1.00 92.58 153 GLN B O 1
ATOM 2870 N N . ILE B 1 159 ? 39.467 10.115 -31.894 1.00 98.08 154 ILE B N 1
ATOM 2871 C CA . ILE B 1 159 ? 39.656 8.967 -31.000 1.00 96.78 154 ILE B CA 1
ATOM 2872 C C . ILE B 1 159 ? 40.211 9.400 -29.642 1.00 94.80 154 ILE B C 1
ATOM 2873 O O . ILE B 1 159 ? 39.704 8.988 -28.595 1.00 89.51 154 ILE B O 1
ATOM 2878 N N . THR B 1 160 ? 41.238 10.248 -29.671 1.00 94.75 155 THR B N 1
ATOM 2879 C CA . THR B 1 160 ? 41.892 10.720 -28.455 1.00 98.09 155 THR B CA 1
ATOM 2880 C C . THR B 1 160 ? 41.018 11.719 -27.708 1.00 96.47 155 THR B C 1
ATOM 2881 O O . THR B 1 160 ? 41.322 12.100 -26.580 1.00 94.70 155 THR B O 1
ATOM 2885 N N . GLU B 1 161 ? 39.939 12.152 -28.352 1.00 95.52 156 GLU B N 1
ATOM 2886 C CA . GLU B 1 161 ? 39.008 13.092 -27.744 1.00 88.97 156 GLU B CA 1
ATOM 2887 C C . GLU B 1 161 ? 37.871 12.342 -27.062 1.00 82.82 156 GLU B C 1
ATOM 2888 O O . GLU B 1 161 ? 37.449 12.709 -25.965 1.00 80.75 156 GLU B O 1
ATOM 2894 N N . LEU B 1 162 ? 37.376 11.294 -27.716 1.00 82.37 157 LEU B N 1
ATOM 2895 C CA . LEU B 1 162 ? 36.363 10.434 -27.116 1.00 79.19 157 LEU B CA 1
ATOM 2896 C C . LEU B 1 162 ? 36.910 9.800 -25.845 1.00 82.00 157 LEU B C 1
ATOM 2897 O O . LEU B 1 162 ? 36.236 9.771 -24.813 1.00 81.18 157 LEU B O 1
ATOM 2902 N N . ASN B 1 163 ? 38.139 9.301 -25.929 1.00 80.64 158 ASN B N 1
ATOM 2903 C CA . ASN B 1 163 ? 38.797 8.682 -24.786 1.00 78.25 158 ASN B CA 1
ATOM 2904 C C . ASN B 1 163 ? 39.042 9.657 -23.632 1.00 80.33 158 ASN B C 1
ATOM 2905 O O . ASN B 1 163 ? 38.983 9.267 -22.466 1.00 83.24 158 ASN B O 1
ATOM 2910 N N . ASP B 1 164 ? 39.316 10.920 -23.959 1.00 79.12 159 ASP B N 1
ATOM 2911 C CA . ASP B 1 164 ? 39.523 11.950 -22.939 1.00 84.83 159 ASP B CA 1
ATOM 2912 C C . ASP B 1 164 ? 38.256 12.189 -22.121 1.00 78.25 159 ASP B C 1
ATOM 2913 O O . ASP B 1 164 ? 38.316 12.354 -20.903 1.00 71.73 159 ASP B O 1
ATOM 2918 N N . LYS B 1 165 ? 37.111 12.207 -22.798 1.00 77.67 160 LYS B N 1
ATOM 2919 C CA . LYS B 1 165 ? 35.829 12.425 -22.134 1.00 79.56 160 LYS B CA 1
ATOM 2920 C C . LYS B 1 165 ? 35.431 11.226 -21.265 1.00 72.38 160 LYS B C 1
ATOM 2921 O O . LYS B 1 165 ? 34.686 11.369 -20.293 1.00 64.43 160 LYS B O 1
ATOM 2927 N N . ILE B 1 166 ? 35.939 10.048 -21.620 1.00 70.47 161 ILE B N 1
ATOM 2928 C CA . ILE B 1 166 ? 35.668 8.817 -20.881 1.00 73.44 161 ILE B CA 1
ATOM 2929 C C . ILE B 1 166 ? 36.527 8.757 -19.615 1.00 71.96 161 ILE B C 1
ATOM 2930 O O . ILE B 1 166 ? 36.078 8.300 -18.560 1.00 67.02 161 ILE B O 1
ATOM 2935 N N . LYS B 1 167 ? 37.760 9.242 -19.734 1.00 72.55 162 LYS B N 1
ATOM 2936 C CA . LYS B 1 167 ? 38.680 9.385 -18.609 1.00 74.79 162 LYS B CA 1
ATOM 2937 C C . LYS B 1 167 ? 38.224 10.533 -17.704 1.00 81.01 162 LYS B C 1
ATOM 2938 O O . LYS B 1 167 ? 38.667 10.663 -16.561 1.00 80.86 162 LYS B O 1
ATOM 2944 N N . GLU B 1 168 ? 37.323 11.356 -18.231 1.00 82.94 163 GLU B N 1
ATOM 2945 C CA . GLU B 1 168 ? 36.773 12.496 -17.507 1.00 82.74 163 GLU B CA 1
ATOM 2946 C C . GLU B 1 168 ? 35.516 12.060 -16.747 1.00 77.56 163 GLU B C 1
ATOM 2947 O O . GLU B 1 168 ? 35.259 12.514 -15.630 1.00 78.46 163 GLU B O 1
ATOM 2953 N N . SER B 1 169 ? 34.741 11.173 -17.369 1.00 75.30 164 SER B N 1
ATOM 2954 C CA . SER B 1 169 ? 33.562 10.572 -16.749 1.00 74.90 164 SER B CA 1
ATOM 2955 C C . SER B 1 169 ? 33.960 9.612 -15.639 1.00 75.66 164 SER B C 1
ATOM 2956 O O . SER B 1 169 ? 33.289 9.516 -14.610 1.00 73.17 164 SER B O 1
ATOM 2959 N N . GLU B 1 170 ? 35.052 8.892 -15.867 1.00 78.66 165 GLU B N 1
ATOM 2960 C CA . GLU B 1 170 ? 35.554 7.924 -14.904 1.00 75.29 165 GLU B CA 1
ATOM 2961 C C . GLU B 1 170 ? 36.028 8.625 -13.643 1.00 72.87 165 GLU B C 1
ATOM 2962 O O . GLU B 1 170 ? 35.928 8.083 -12.542 1.00 66.83 165 GLU B O 1
ATOM 2968 N N . GLN B 1 171 ? 36.543 9.838 -13.812 1.00 75.47 166 GLN B N 1
ATOM 2969 C CA . GLN B 1 171 ? 37.039 10.612 -12.685 1.00 75.19 166 GLN B CA 1
ATOM 2970 C C . GLN B 1 171 ? 35.896 11.246 -11.907 1.00 72.07 166 GLN B C 1
ATOM 2971 O O . GLN B 1 171 ? 36.060 11.627 -10.748 1.00 69.97 166 GLN B O 1
ATOM 2977 N N . LEU B 1 172 ? 34.741 11.359 -12.556 1.00 71.33 167 LEU B N 1
ATOM 2978 C CA . LEU B 1 172 ? 33.536 11.841 -11.896 1.00 67.46 167 LEU B CA 1
ATOM 2979 C C . LEU B 1 172 ? 32.963 10.761 -10.986 1.00 62.44 167 LEU B C 1
ATOM 2980 O O . LEU B 1 172 ? 32.566 11.046 -9.855 1.00 58.19 167 LEU B O 1
ATOM 2985 N N . ASN B 1 173 ? 32.922 9.524 -11.481 1.00 60.19 168 ASN B N 1
ATOM 2986 C CA . ASN B 1 173 ? 32.427 8.398 -10.692 1.00 64.61 168 ASN B CA 1
ATOM 2987 C C . ASN B 1 173 ? 33.219 8.204 -9.399 1.00 56.25 168 ASN B C 1
ATOM 2988 O O . ASN B 1 173 ? 32.643 7.978 -8.337 1.00 45.71 168 ASN B O 1
ATOM 2993 N N . ALA B 1 174 ? 34.542 8.295 -9.502 1.00 56.46 169 ALA B N 1
ATOM 2994 C CA . ALA B 1 174 ? 35.426 8.119 -8.352 1.00 59.68 169 ALA B CA 1
ATOM 2995 C C . ALA B 1 174 ? 35.327 9.289 -7.372 1.00 59.01 169 ALA B C 1
ATOM 2996 O O . ALA B 1 174 ? 35.384 9.092 -6.156 1.00 56.99 169 ALA B O 1
ATOM 2998 N N . ASN B 1 175 ? 35.193 10.503 -7.902 1.00 57.79 170 ASN B N 1
ATOM 2999 C CA . ASN B 1 175 ? 34.989 11.685 -7.066 1.00 61.09 170 ASN B CA 1
ATOM 3000 C C . ASN B 1 175 ? 33.674 11.605 -6.294 1.00 57.35 170 ASN B C 1
ATOM 3001 O O . ASN B 1 175 ? 33.608 11.957 -5.118 1.00 52.74 170 ASN B O 1
ATOM 3006 N N . LYS B 1 176 ? 32.628 11.140 -6.972 1.00 58.08 171 LYS B N 1
ATOM 3007 C CA . LYS B 1 176 ? 31.311 10.997 -6.362 1.00 60.85 171 LYS B CA 1
ATOM 3008 C C . LYS B 1 176 ? 31.279 9.871 -5.334 1.00 62.60 171 LYS B C 1
ATOM 3009 O O . LYS B 1 176 ? 30.452 9.885 -4.421 1.00 64.79 171 LYS B O 1
ATOM 3015 N N . LEU B 1 177 ? 32.169 8.893 -5.488 1.00 59.32 172 LEU B N 1
ATOM 3016 C CA . LEU B 1 177 ? 32.279 7.812 -4.512 1.00 59.13 172 LEU B CA 1
ATOM 3017 C C . LEU B 1 177 ? 32.892 8.324 -3.211 1.00 59.68 172 LEU B C 1
ATOM 3018 O O . LEU B 1 177 ? 32.379 8.045 -2.124 1.00 57.22 172 LEU B O 1
ATOM 3023 N N . ARG B 1 178 ? 33.993 9.064 -3.333 1.00 57.70 173 ARG B N 1
ATOM 3024 C CA . ARG B 1 178 ? 34.620 9.724 -2.193 1.00 59.92 173 ARG B CA 1
ATOM 3025 C C . ARG B 1 178 ? 33.612 10.604 -1.474 1.00 61.58 173 ARG B C 1
ATOM 3026 O O . ARG B 1 178 ? 33.459 10.521 -0.255 1.00 62.59 173 ARG B O 1
ATOM 3034 N N . ASP B 1 179 ? 32.935 11.449 -2.248 1.00 60.63 174 ASP B N 1
ATOM 3035 C CA . ASP B 1 179 ? 31.997 12.428 -1.711 1.00 64.85 174 ASP B CA 1
ATOM 3036 C C . ASP B 1 179 ? 30.929 11.799 -0.822 1.00 60.86 174 ASP B C 1
ATOM 3037 O O . ASP B 1 179 ? 30.617 12.326 0.246 1.00 60.66 174 ASP B O 1
ATOM 3042 N N . VAL B 1 180 ? 30.386 10.663 -1.253 1.00 58.07 175 VAL B N 1
ATOM 3043 C CA . VAL B 1 180 ? 29.309 10.011 -0.508 1.00 59.58 175 VAL B CA 1
ATOM 3044 C C . VAL B 1 180 ? 29.811 9.158 0.668 1.00 56.46 175 VAL B C 1
ATOM 3045 O O . VAL B 1 180 ? 29.187 9.146 1.732 1.00 51.24 175 VAL B O 1
ATOM 3049 N N . VAL B 1 181 ? 30.937 8.466 0.486 1.00 53.03 176 VAL B N 1
ATOM 3050 C CA . VAL B 1 181 ? 31.533 7.684 1.570 1.00 54.32 176 VAL B CA 1
ATOM 3051 C C . VAL B 1 181 ? 31.919 8.604 2.728 1.00 58.03 176 VAL B C 1
ATOM 3052 O O . VAL B 1 181 ? 31.754 8.254 3.900 1.00 61.85 176 VAL B O 1
ATOM 3056 N N . LEU B 1 182 ? 32.411 9.792 2.389 1.00 54.26 177 LEU B N 1
ATOM 3057 C CA . LEU B 1 182 ? 32.779 10.783 3.394 1.00 48.04 177 LEU B CA 1
ATOM 3058 C C . LEU B 1 182 ? 31.551 11.454 4.011 1.00 45.28 177 LEU B C 1
ATOM 3059 O O . LEU B 1 182 ? 31.602 11.917 5.149 1.00 52.34 177 LEU B O 1
ATOM 3072 N N . GLU B 1 184 ? 28.945 9.766 4.746 1.00 54.74 179 GLU B N 1
ATOM 3073 C CA . GLU B 1 184 ? 28.499 8.756 5.700 1.00 51.99 179 GLU B CA 1
ATOM 3074 C C . GLU B 1 184 ? 29.367 8.756 6.956 1.00 49.38 179 GLU B C 1
ATOM 3075 O O . GLU B 1 184 ? 28.853 8.627 8.069 1.00 51.92 179 GLU B O 1
ATOM 3081 N N . ARG B 1 185 ? 30.679 8.899 6.774 1.00 48.82 180 ARG B N 1
ATOM 3082 C CA . ARG B 1 185 ? 31.609 8.943 7.903 1.00 50.80 180 ARG B CA 1
ATOM 3083 C C . ARG B 1 185 ? 31.393 10.198 8.746 1.00 51.30 180 ARG B C 1
ATOM 3084 O O . ARG B 1 185 ? 31.546 10.169 9.967 1.00 52.32 180 ARG B O 1
ATOM 3092 N N . ARG B 1 186 ? 31.040 11.300 8.089 1.00 50.89 181 ARG B N 1
ATOM 3093 C CA . ARG B 1 186 ? 30.785 12.553 8.792 1.00 51.89 181 ARG B CA 1
ATOM 3094 C C . ARG B 1 186 ? 29.466 12.503 9.559 1.00 53.75 181 ARG B C 1
ATOM 3095 O O . ARG B 1 186 ? 29.325 13.140 10.603 1.00 49.51 181 ARG B O 1
ATOM 3103 N N . LYS B 1 187 ? 28.504 11.742 9.040 1.00 50.19 182 LYS B N 1
ATOM 3104 C CA . LYS B 1 187 ? 27.247 11.521 9.752 1.00 53.16 182 LYS B CA 1
ATOM 3105 C C . LYS B 1 187 ? 27.474 10.696 11.017 1.00 52.55 182 LYS B C 1
ATOM 3106 O O . LYS B 1 187 ? 26.959 11.023 12.087 1.00 51.20 182 LYS B O 1
ATOM 3112 N N . HIS B 1 188 ? 28.252 9.627 10.886 1.00 54.33 183 HIS B N 1
ATOM 3113 C CA . HIS B 1 188 ? 28.514 8.725 12.001 1.00 52.47 183 HIS B CA 1
ATOM 3114 C C . HIS B 1 188 ? 29.375 9.382 13.081 1.00 51.64 183 HIS B C 1
ATOM 3115 O O . HIS B 1 188 ? 29.146 9.179 14.274 1.00 48.84 183 HIS B O 1
ATOM 3122 N N . ALA B 1 189 ? 30.368 10.161 12.659 1.00 47.98 184 ALA B N 1
ATOM 3123 C CA . ALA B 1 189 ? 31.248 10.861 13.594 1.00 45.28 184 ALA B CA 1
ATOM 3124 C C . ALA B 1 189 ? 30.486 11.894 14.427 1.00 40.63 184 ALA B C 1
ATOM 3125 O O . ALA B 1 189 ? 30.735 12.041 15.625 1.00 44.56 184 ALA B O 1
ATOM 3127 N N . THR B 1 190 ? 29.566 12.610 13.785 1.00 40.23 185 THR B N 1
ATOM 3128 C CA . THR B 1 190 ? 28.712 13.574 14.475 1.00 47.69 185 THR B CA 1
ATOM 3129 C C . THR B 1 190 ? 27.812 12.864 15.488 1.00 48.81 185 THR B C 1
ATOM 3130 O O . THR B 1 190 ? 27.569 13.376 16.582 1.00 51.76 185 THR B O 1
ATOM 3134 N N . PHE B 1 191 ? 27.326 11.681 15.116 1.00 50.76 186 PHE B N 1
ATOM 3135 C CA . PHE B 1 191 ? 26.500 10.862 15.999 1.00 51.07 186 PHE B CA 1
ATOM 3136 C C . PHE B 1 191 ? 27.256 10.510 17.277 1.00 49.81 186 PHE B C 1
ATOM 3137 O O . PHE B 1 191 ? 26.748 10.707 18.383 1.00 45.68 186 PHE B O 1
ATOM 3145 N N . LEU B 1 192 ? 28.470 9.990 17.117 1.00 47.93 187 LEU B N 1
ATOM 3146 C CA . LEU B 1 192 ? 29.308 9.627 18.255 1.00 46.34 187 LEU B CA 1
ATOM 3147 C C . LEU B 1 192 ? 29.737 10.858 19.052 1.00 48.71 187 LEU B C 1
ATOM 3148 O O . LEU B 1 192 ? 29.731 10.839 20.286 1.00 40.15 187 LEU B O 1
ATOM 3153 N N . SER B 1 193 ? 30.100 11.925 18.344 1.00 46.92 188 SER B N 1
ATOM 3154 C CA . SER B 1 193 ? 30.537 13.168 18.979 1.00 45.93 188 SER B CA 1
ATOM 3155 C C . SER B 1 193 ? 29.459 13.749 19.893 1.00 45.75 188 SER B C 1
ATOM 3156 O O . SER B 1 193 ? 29.760 14.319 20.946 1.00 46.69 188 SER B O 1
ATOM 3159 N N . GLN B 1 194 ? 28.202 13.600 19.485 1.00 44.41 189 GLN B N 1
ATOM 3160 C CA . GLN B 1 194 ? 27.081 14.075 20.287 1.00 45.22 189 GLN B CA 1
ATOM 3161 C C . GLN B 1 194 ? 26.795 13.127 21.449 1.00 46.91 189 GLN B C 1
ATOM 3162 O O . GLN B 1 194 ? 26.537 13.575 22.566 1.00 51.34 189 GLN B O 1
ATOM 3168 N N . PHE B 1 195 ? 26.852 11.822 21.190 1.00 43.59 190 PHE B N 1
ATOM 3169 C CA . PHE B 1 195 ? 26.631 10.830 22.241 1.00 47.39 190 PHE B CA 1
ATOM 3170 C C . PHE B 1 195 ? 27.704 10.932 23.328 1.00 46.92 190 PHE B C 1
ATOM 3171 O O . PHE B 1 195 ? 27.435 10.662 24.501 1.00 46.07 190 PHE B O 1
ATOM 3179 N N . ASN B 1 196 ? 28.912 11.336 22.933 1.00 44.17 191 ASN B N 1
ATOM 3180 C CA . ASN B 1 196 ? 30.027 11.502 23.867 1.00 44.18 191 ASN B CA 1
ATOM 3181 C C . ASN B 1 196 ? 29.740 12.464 25.026 1.00 39.97 191 ASN B C 1
ATOM 3182 O O . ASN B 1 196 ? 30.306 12.321 26.110 1.00 36.75 191 ASN B O 1
ATOM 3187 N N . GLN B 1 197 ? 28.880 13.450 24.789 1.00 45.43 192 GLN B N 1
ATOM 3188 C CA . GLN B 1 197 ? 28.527 14.417 25.826 1.00 46.32 192 GLN B CA 1
ATOM 3189 C C . GLN B 1 197 ? 27.846 13.729 27.005 1.00 44.01 192 GLN B C 1
ATOM 3190 O O . GLN B 1 197 ? 28.078 14.084 28.162 1.00 43.63 192 GLN B O 1
ATOM 3196 N N . PHE B 1 198 ? 27.012 12.739 26.701 1.00 41.70 193 PHE B N 1
ATOM 3197 C CA . PHE B 1 198 ? 26.329 11.954 27.724 1.00 38.09 193 PHE B CA 1
ATOM 3198 C C . PHE B 1 198 ? 27.308 11.036 28.450 1.00 37.05 193 PHE B C 1
ATOM 3199 O O . PHE B 1 198 ? 27.261 10.911 29.677 1.00 40.59 193 PHE B O 1
ATOM 3207 N N . LEU B 1 199 ? 28.198 10.405 27.686 1.00 38.08 194 LEU B N 1
ATOM 3208 C CA . LEU B 1 199 ? 29.197 9.493 28.242 1.00 40.95 194 LEU B CA 1
ATOM 3209 C C . LEU B 1 199 ? 30.125 10.191 29.237 1.00 42.27 194 LEU B C 1
ATOM 3210 O O . LEU B 1 199 ? 30.364 9.679 30.337 1.00 45.18 194 LEU B O 1
ATOM 3215 N N . GLU B 1 200 ? 30.642 11.355 28.848 1.00 39.80 195 GLU B N 1
ATOM 3216 C CA . GLU B 1 200 ? 31.508 12.148 29.719 1.00 45.49 195 GLU B CA 1
ATOM 3217 C C . GLU B 1 200 ? 30.822 12.497 31.040 1.00 39.58 195 GLU B C 1
ATOM 3218 O O . GLU B 1 200 ? 31.441 12.448 32.102 1.00 38.22 195 GLU B O 1
ATOM 3224 N N . LYS B 1 201 ? 29.542 12.849 30.967 1.00 37.85 196 LYS B N 1
ATOM 3225 C CA . LYS B 1 201 ? 28.778 13.215 32.155 1.00 39.44 196 LYS B CA 1
ATOM 3226 C C . LYS B 1 201 ? 28.463 11.998 33.020 1.00 41.23 196 LYS B C 1
ATOM 3227 O O . LYS B 1 201 ? 28.388 12.108 34.244 1.00 38.49 196 LYS B O 1
ATOM 3233 N N . GLU B 1 202 ? 28.283 10.841 32.385 1.00 41.77 197 GLU B N 1
ATOM 3234 C CA . GLU B 1 202 ? 28.095 9.596 33.129 1.00 44.48 197 GLU B CA 1
ATOM 3235 C C . GLU B 1 202 ? 29.343 9.250 33.929 1.00 47.66 197 GLU B C 1
ATOM 3236 O O . GLU B 1 202 ? 29.257 8.859 35.096 1.00 46.26 197 GLU B O 1
ATOM 3242 N N . ILE B 1 203 ? 30.499 9.391 33.285 1.00 42.46 198 ILE B N 1
ATOM 3243 C CA . ILE B 1 203 ? 31.793 9.169 33.925 1.00 40.61 198 ILE B CA 1
ATOM 3244 C C . ILE B 1 203 ? 31.976 10.109 35.122 1.00 41.08 198 ILE B C 1
ATOM 3245 O O . ILE B 1 203 ? 32.448 9.698 36.186 1.00 46.55 198 ILE B O 1
ATOM 3250 N N . GLU B 1 204 ? 31.576 11.364 34.943 1.00 43.87 199 GLU B N 1
ATOM 3251 C CA . GLU B 1 204 ? 31.636 12.365 36.003 1.00 46.71 199 GLU B CA 1
ATOM 3252 C C . GLU B 1 204 ? 30.764 11.979 37.200 1.00 37.36 199 GLU B C 1
ATOM 3253 O O . GLU B 1 204 ? 31.226 11.997 38.344 1.00 39.44 199 GLU B O 1
ATOM 3259 N N . LEU B 1 205 ? 29.507 11.631 36.932 1.00 38.54 200 LEU B N 1
ATOM 3260 C CA . LEU B 1 205 ? 28.583 11.209 37.983 1.00 42.53 200 LEU B CA 1
ATOM 3261 C C . LEU B 1 205 ? 29.119 9.999 38.741 1.00 41.17 200 LEU B C 1
ATOM 3262 O O . LEU B 1 205 ? 29.069 9.958 39.973 1.00 42.56 200 LEU B O 1
ATOM 3267 N N . SER B 1 206 ? 29.628 9.018 37.999 1.00 39.66 201 SER B N 1
ATOM 3268 C CA . SER B 1 206 ? 30.214 7.824 38.596 1.00 40.37 201 SER B CA 1
ATOM 3269 C C . SER B 1 206 ? 31.374 8.193 39.519 1.00 41.17 201 SER B C 1
ATOM 3270 O O . SER B 1 206 ? 31.520 7.623 40.602 1.00 41.06 201 SER B O 1
ATOM 3273 N N . ALA B 1 207 ? 32.190 9.151 39.085 1.00 41.15 202 ALA B N 1
ATOM 3274 C CA . ALA B 1 207 ? 33.330 9.612 39.873 1.00 40.28 202 ALA B CA 1
ATOM 3275 C C . ALA B 1 207 ? 32.880 10.342 41.139 1.00 37.14 202 ALA B C 1
ATOM 3276 O O . ALA B 1 207 ? 33.493 10.196 42.202 1.00 36.34 202 ALA B O 1
ATOM 3278 N N . ASP B 1 208 ? 31.817 11.134 41.023 1.00 37.19 203 ASP B N 1
ATOM 3279 C CA . ASP B 1 208 ? 31.254 11.818 42.185 1.00 42.38 203 ASP B CA 1
ATOM 3280 C C . ASP B 1 208 ? 30.633 10.816 43.158 1.00 42.61 203 ASP B C 1
ATOM 3281 O O . ASP B 1 208 ? 30.694 10.998 44.375 1.00 43.57 203 ASP B O 1
ATOM 3286 N N . THR B 1 209 ? 30.035 9.760 42.612 1.00 43.53 204 THR B N 1
ATOM 3287 C CA . THR B 1 209 ? 29.414 8.717 43.425 1.00 41.89 204 THR B CA 1
ATOM 3288 C C . THR B 1 209 ? 30.455 7.984 44.267 1.00 43.05 204 THR B C 1
ATOM 3289 O O . THR B 1 209 ? 30.255 7.772 45.471 1.00 36.66 204 THR B O 1
ATOM 3301 N N . SER B 1 211 ? 33.455 9.061 45.127 1.00 38.65 206 SER B N 1
ATOM 3302 C CA . SER B 1 211 ? 34.011 10.007 46.092 1.00 42.15 206 SER B CA 1
ATOM 3303 C C . SER B 1 211 ? 33.094 10.205 47.300 1.00 41.16 206 SER B C 1
ATOM 3304 O O . SER B 1 211 ? 33.556 10.199 48.442 1.00 40.42 206 SER B O 1
ATOM 3307 N N . LYS B 1 212 ? 31.798 10.373 47.046 1.00 40.79 207 LYS B N 1
ATOM 3308 C CA . LYS B 1 212 ? 30.834 10.638 48.114 1.00 39.23 207 LYS B CA 1
ATOM 3309 C C . LYS B 1 212 ? 30.528 9.415 48.978 1.00 35.32 207 LYS B C 1
ATOM 3310 O O . LYS B 1 212 ? 30.644 9.474 50.202 1.00 34.73 207 LYS B O 1
ATOM 3316 N N . PHE B 1 213 ? 30.134 8.315 48.340 1.00 35.52 208 PHE B N 1
ATOM 3317 C CA . PHE B 1 213 ? 29.707 7.115 49.063 1.00 39.20 208 PHE B CA 1
ATOM 3318 C C . PHE B 1 213 ? 30.818 6.468 49.895 1.00 41.77 208 PHE B C 1
ATOM 3319 O O . PHE B 1 213 ? 30.539 5.765 50.865 1.00 42.26 208 PHE B O 1
ATOM 3327 N N . SER B 1 214 ? 32.072 6.714 49.524 1.00 45.57 209 SER B N 1
ATOM 3328 C CA . SER B 1 214 ? 33.206 6.227 50.308 1.00 46.78 209 SER B CA 1
ATOM 3329 C C . SER B 1 214 ? 33.297 6.950 51.649 1.00 39.16 209 SER B C 1
ATOM 3330 O O . SER B 1 214 ? 33.614 6.339 52.672 1.00 41.58 209 SER B O 1
ATOM 3333 N N . THR B 1 215 ? 33.021 8.252 51.637 1.00 38.19 210 THR B N 1
ATOM 3334 C CA . THR B 1 215 ? 33.017 9.047 52.863 1.00 46.44 210 THR B CA 1
ATOM 3335 C C . THR B 1 215 ? 31.909 8.584 53.819 1.00 42.49 210 THR B C 1
ATOM 3336 O O . THR B 1 215 ? 32.123 8.505 55.032 1.00 40.63 210 THR B O 1
ATOM 3340 N N . ASN B 1 216 ? 30.732 8.279 53.271 1.00 41.69 211 ASN B N 1
ATOM 3341 C CA . ASN B 1 216 ? 29.625 7.758 54.071 1.00 42.76 211 ASN B CA 1
ATOM 3342 C C . ASN B 1 216 ? 29.964 6.396 54.670 1.00 41.24 211 ASN B C 1
ATOM 3343 O O . ASN B 1 216 ? 29.723 6.155 55.852 1.00 45.08 211 ASN B O 1
ATOM 3348 N N . LEU B 1 217 ? 30.523 5.510 53.845 1.00 39.17 212 LEU B N 1
ATOM 3349 C CA . LEU B 1 217 ? 30.967 4.193 54.301 1.00 43.10 212 LEU B CA 1
ATOM 3350 C C . LEU B 1 217 ? 31.954 4.305 55.460 1.00 47.89 212 LEU B C 1
ATOM 3351 O O . LEU B 1 217 ? 31.843 3.583 56.451 1.00 53.98 212 LEU B O 1
ATOM 3356 N N . ASN B 1 218 ? 32.916 5.215 55.331 1.00 46.23 213 ASN B N 1
ATOM 3357 C CA . ASN B 1 218 ? 33.878 5.465 56.399 1.00 43.87 213 ASN B CA 1
ATOM 3358 C C . ASN B 1 218 ? 33.193 5.951 57.674 1.00 42.69 213 ASN B C 1
ATOM 3359 O O . ASN B 1 218 ? 33.505 5.481 58.771 1.00 50.71 213 ASN B O 1
ATOM 3364 N N . THR B 1 219 ? 32.254 6.883 57.525 1.00 38.40 214 THR B N 1
ATOM 3365 C CA . THR B 1 219 ? 31.482 7.393 58.658 1.00 43.95 214 THR B CA 1
ATOM 3366 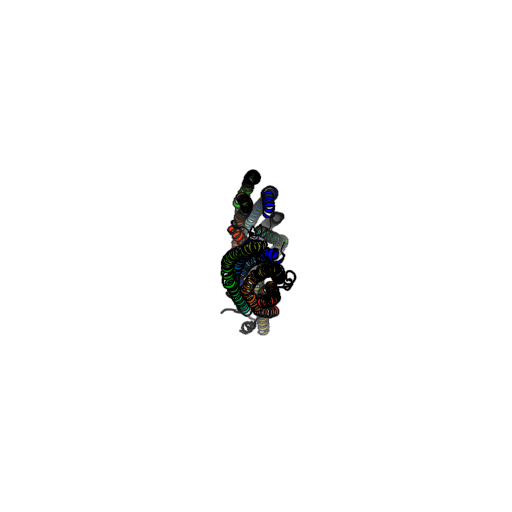C C . THR B 1 219 ? 30.639 6.294 59.310 1.00 42.67 214 THR B C 1
ATOM 3367 O O . THR B 1 219 ? 30.633 6.152 60.537 1.00 40.87 214 THR B O 1
ATOM 3371 N N . HIS B 1 220 ? 29.932 5.520 58.488 1.00 40.86 215 HIS B N 1
ATOM 3372 C CA . HIS B 1 220 ? 29.074 4.447 58.988 1.00 42.88 215 HIS B CA 1
ATOM 3373 C C . HIS B 1 220 ? 29.882 3.372 59.707 1.00 48.25 215 HIS B C 1
ATOM 3374 O O . HIS B 1 220 ? 29.465 2.877 60.757 1.00 51.10 215 HIS B O 1
ATOM 3381 N N . ARG B 1 221 ? 31.030 3.013 59.136 1.00 48.68 216 ARG B N 1
ATOM 3382 C CA . ARG B 1 221 ? 31.892 1.987 59.716 1.00 54.24 216 ARG B CA 1
ATOM 3383 C C . ARG B 1 221 ? 32.320 2.354 61.133 1.00 46.84 216 ARG B C 1
ATOM 3384 O O . ARG B 1 221 ? 32.301 1.513 62.031 1.00 48.80 216 ARG B O 1
ATOM 3392 N N . ASP B 1 222 ? 32.702 3.613 61.324 1.00 52.54 217 ASP B N 1
ATOM 3393 C CA . ASP B 1 222 ? 33.074 4.105 62.645 1.00 54.89 217 ASP B CA 1
ATOM 3394 C C . ASP B 1 222 ? 31.860 4.097 63.573 1.00 57.41 217 ASP B C 1
ATOM 3395 O O . ASP B 1 222 ? 31.977 3.794 64.762 1.00 60.80 217 ASP B O 1
ATOM 3400 N N . LEU B 1 223 ? 30.696 4.426 63.016 1.00 51.68 218 LEU B N 1
ATOM 3401 C CA . LEU B 1 223 ? 29.440 4.404 63.764 1.00 50.58 218 LEU B CA 1
ATOM 3402 C C . LEU B 1 223 ? 29.051 2.982 64.168 1.00 45.55 218 LEU B C 1
ATOM 3403 O O . LEU B 1 223 ? 28.671 2.736 65.315 1.00 39.57 218 LEU B O 1
ATOM 3408 N N . ILE B 1 224 ? 29.142 2.057 63.215 1.00 42.84 219 ILE B N 1
ATOM 3409 C CA . ILE B 1 224 ? 28.810 0.652 63.445 1.00 42.80 219 ILE B CA 1
ATOM 3410 C C . ILE B 1 224 ? 29.732 0.014 64.492 1.00 56.38 219 ILE B C 1
ATOM 3411 O O . ILE B 1 224 ? 29.269 -0.698 65.387 1.00 58.53 219 ILE B O 1
ATOM 3416 N N . ASN B 1 225 ? 31.031 0.285 64.384 1.00 61.41 220 ASN B N 1
ATOM 3417 C CA . ASN B 1 225 ? 32.012 -0.252 65.327 1.00 64.29 220 ASN B CA 1
ATOM 3418 C C . ASN B 1 225 ? 31.884 0.318 66.747 1.00 64.76 220 ASN B C 1
ATOM 3419 O O . ASN B 1 225 ? 32.506 -0.192 67.680 1.00 69.63 220 ASN B O 1
ATOM 3424 N N . SER B 1 226 ? 31.079 1.368 66.905 1.00 65.49 221 SER B N 1
ATOM 3425 C CA . SER B 1 226 ? 30.914 2.033 68.198 1.00 68.99 221 SER B CA 1
ATOM 3426 C C . SER B 1 226 ? 29.520 1.843 68.798 1.00 67.78 221 SER B C 1
ATOM 3427 O O . SER B 1 226 ? 29.117 2.601 69.683 1.00 64.25 221 SER B O 1
ATOM 3430 N N . GLN B 1 227 ? 28.790 0.836 68.327 1.00 67.71 222 GLN B N 1
ATOM 3431 C CA . GLN B 1 227 ? 27.414 0.623 68.775 1.00 65.74 222 GLN B CA 1
ATOM 3432 C C . GLN B 1 227 ? 27.299 0.183 70.239 1.00 65.27 222 GLN B C 1
ATOM 3433 O O . GLN B 1 227 ? 26.257 0.378 70.864 1.00 70.53 222 GLN B O 1
ATOM 3439 N N . SER B 1 228 ? 28.366 -0.395 70.787 1.00 63.39 223 SER B N 1
ATOM 3440 C CA . SER B 1 228 ? 28.332 -0.914 72.156 1.00 59.44 223 SER B CA 1
ATOM 3441 C C . SER B 1 228 ? 28.771 0.087 73.226 1.00 60.58 223 SER B C 1
ATOM 3442 O O . SER B 1 228 ? 28.638 -0.186 74.422 1.00 60.36 223 SER B O 1
ATOM 3445 N N . GLN B 1 229 ? 29.291 1.237 72.810 1.00 60.00 224 GLN B N 1
ATOM 3446 C CA . GLN B 1 229 ? 29.717 2.236 73.784 1.00 63.73 224 GLN B CA 1
ATOM 3447 C C . GLN B 1 229 ? 28.738 3.403 73.900 1.00 65.59 224 GLN B C 1
ATOM 3448 O O . GLN B 1 229 ? 28.283 3.957 72.895 1.00 62.28 224 GLN B O 1
ATOM 3454 N N . LEU B 1 230 ? 28.410 3.762 75.138 1.00 64.00 225 LEU B N 1
ATOM 3455 C CA . LEU B 1 230 ? 27.585 4.931 75.404 1.00 67.08 225 LEU B CA 1
ATOM 3456 C C . LEU B 1 230 ? 28.337 6.203 75.035 1.00 72.93 225 LEU B C 1
ATOM 3457 O O . LEU B 1 230 ? 29.557 6.275 75.190 1.00 72.82 225 LEU B O 1
ATOM 3462 N N . PRO B 1 231 ? 27.609 7.215 74.538 1.00 79.67 226 PRO B N 1
ATOM 3463 C CA . PRO B 1 231 ? 28.209 8.536 74.335 1.00 83.37 226 PRO B CA 1
ATOM 3464 C C . PRO B 1 231 ? 28.652 9.056 75.691 1.00 89.59 226 PRO B C 1
ATOM 3465 O O . PRO B 1 231 ? 27.981 8.776 76.680 1.00 89.60 226 PRO B O 1
ATOM 3469 N N . LEU B 1 232 ? 29.763 9.780 75.742 1.00 91.42 227 LEU B N 1
ATOM 3470 C CA . LEU B 1 232 ? 30.346 10.221 77.007 1.00 89.61 227 LEU B CA 1
ATOM 3471 C C . LEU B 1 232 ? 29.521 11.348 77.666 1.00 83.86 227 LEU B C 1
ATOM 3472 O O . LEU B 1 232 ? 29.664 11.606 78.860 1.00 80.82 227 LEU B O 1
ATOM 3477 N N . GLU B 1 233 ? 28.638 11.990 76.898 1.00 84.07 228 GLU B N 1
ATOM 3478 C CA . GLU B 1 233 ? 27.687 12.932 77.489 1.00 83.31 228 GLU B CA 1
ATOM 3479 C C . GLU B 1 233 ? 26.564 12.169 78.186 1.00 86.43 228 GLU B C 1
ATOM 3480 O O . GLU B 1 233 ? 25.922 12.683 79.108 1.00 83.03 228 GLU B O 1
ATOM 3494 N N . GLU B 1 235 ? 27.352 9.099 79.781 1.00 97.60 230 GLU B N 1
ATOM 3495 C CA . GLU B 1 235 ? 28.138 8.803 80.983 1.00 98.10 230 GLU B CA 1
ATOM 3496 C C . GLU B 1 235 ? 28.239 9.990 81.946 1.00 98.12 230 GLU B C 1
ATOM 3497 O O . GLU B 1 235 ? 27.906 9.872 83.129 1.00 102.25 230 GLU B O 1
ATOM 3503 N N . SER B 1 236 ? 28.698 11.127 81.426 1.00 90.70 231 SER B N 1
ATOM 3504 C CA . SER B 1 236 ? 28.864 12.351 82.211 1.00 83.94 231 SER B CA 1
ATOM 3505 C C . SER B 1 236 ? 27.595 12.745 82.977 1.00 80.78 231 SER B C 1
ATOM 3506 O O . SER B 1 236 ? 27.669 13.410 84.011 1.00 79.44 231 SER B O 1
ATOM 3517 N N . ILE B 1 238 ? 25.532 10.319 84.167 1.00 81.82 233 ILE B N 1
ATOM 3518 C CA . ILE B 1 238 ? 25.445 9.285 85.201 1.00 86.54 233 ILE B CA 1
ATOM 3519 C C . ILE B 1 238 ? 26.348 9.581 86.405 1.00 91.50 233 ILE B C 1
ATOM 3520 O O . ILE B 1 238 ? 25.934 9.415 87.556 1.00 92.97 233 ILE B O 1
ATOM 3525 N N . SER B 1 239 ? 27.573 10.027 86.137 1.00 94.43 234 SER B N 1
ATOM 3526 C CA . SER B 1 239 ? 28.490 10.418 87.204 1.00 96.34 234 SER B CA 1
ATOM 3527 C C . SER B 1 239 ? 27.920 11.592 87.999 1.00 99.69 234 SER B C 1
ATOM 3528 O O . SER B 1 239 ? 27.907 11.570 89.230 1.00 101.40 234 SER B O 1
ATOM 3531 N N . LYS B 1 240 ? 27.440 12.607 87.284 1.00 98.91 235 LYS B N 1
ATOM 3532 C CA . LYS B 1 240 ? 26.894 13.817 87.901 1.00 96.31 235 LYS B CA 1
ATOM 3533 C C . LYS B 1 240 ? 25.703 13.561 88.833 1.00 95.49 235 LYS B C 1
ATOM 3534 O O . LYS B 1 240 ? 25.575 14.215 89.871 1.00 96.56 235 LYS B O 1
ATOM 3540 N N . GLN B 1 241 ? 24.837 12.619 88.461 1.00 93.83 236 GLN B N 1
ATOM 3541 C CA . GLN B 1 241 ? 23.682 12.263 89.288 1.00 92.93 236 GLN B CA 1
ATOM 3542 C C . GLN B 1 241 ? 24.117 11.774 90.665 1.00 96.82 236 GLN B C 1
ATOM 3543 O O . GLN B 1 241 ? 24.844 10.783 90.781 1.00 96.08 236 GLN B O 1
ATOM 3549 N N . GLU B 1 242 ? 23.664 12.479 91.699 1.00 98.56 237 GLU B N 1
ATOM 3550 C CA . GLU B 1 242 ? 24.033 12.180 93.078 1.00 97.82 237 GLU B CA 1
ATOM 3551 C C . GLU B 1 242 ? 23.201 13.017 94.048 1.00 93.06 237 GLU B C 1
ATOM 3552 O O . GLU B 1 242 ? 23.645 13.348 95.147 1.00 87.55 237 GLU B O 1
ATOM 3558 N N . GLN C 1 12 ? 61.912 13.836 31.883 1.00 73.18 7 GLN C N 1
ATOM 3559 C CA . GLN C 1 12 ? 62.082 14.239 33.277 1.00 78.40 7 GLN C CA 1
ATOM 3560 C C . GLN C 1 12 ? 60.799 14.816 33.880 1.00 78.13 7 GLN C C 1
ATOM 3561 O O . GLN C 1 12 ? 59.804 15.004 33.180 1.00 81.59 7 GLN C O 1
ATOM 3567 N N . GLN C 1 13 ? 60.832 15.105 35.177 1.00 73.46 8 GLN C N 1
ATOM 3568 C CA . GLN C 1 13 ? 59.622 15.482 35.909 1.00 70.06 8 GLN C CA 1
ATOM 3569 C C . GLN C 1 13 ? 59.356 16.988 35.963 1.00 63.13 8 GLN C C 1
ATOM 3570 O O . GLN C 1 13 ? 60.287 17.793 36.061 1.00 67.27 8 GLN C O 1
ATOM 3576 N N . ASN C 1 14 ? 58.077 17.353 35.901 1.00 53.25 9 ASN C N 1
ATOM 3577 C CA . ASN C 1 14 ? 57.639 18.731 36.110 1.00 47.47 9 ASN C CA 1
ATOM 3578 C C . ASN C 1 14 ? 57.263 18.930 37.580 1.00 43.21 9 ASN C C 1
ATOM 3579 O O . ASN C 1 14 ? 56.183 18.522 38.012 1.00 46.51 9 ASN C O 1
ATOM 3584 N N . PRO C 1 15 ? 58.156 19.573 38.349 1.00 46.23 10 PRO C N 1
ATOM 3585 C CA . PRO C 1 15 ? 58.013 19.750 39.799 1.00 47.55 10 PRO C CA 1
ATOM 3586 C C . PRO C 1 15 ? 56.726 20.482 40.183 1.00 47.84 10 PRO C C 1
ATOM 3587 O O . PRO C 1 15 ? 56.162 20.189 41.239 1.00 45.80 10 PRO C O 1
ATOM 3591 N N . VAL C 1 16 ? 56.278 21.413 39.341 1.00 50.02 11 VAL C N 1
ATOM 3592 C CA . VAL C 1 16 ? 55.049 22.169 39.588 1.00 45.48 11 VAL C CA 1
ATOM 3593 C C . VAL C 1 16 ? 53.821 21.255 39.632 1.00 43.25 11 VAL C C 1
ATOM 3594 O O . VAL C 1 16 ? 53.008 21.334 40.560 1.00 42.01 11 VAL C O 1
ATOM 3598 N N . ILE C 1 17 ? 53.693 20.391 38.628 1.00 35.91 12 ILE C N 1
ATOM 3599 C CA . ILE C 1 17 ? 52.607 19.414 38.585 1.00 44.77 12 ILE C CA 1
ATOM 3600 C C . ILE C 1 17 ? 52.748 18.391 39.719 1.00 42.74 12 ILE C C 1
ATOM 3601 O O . ILE C 1 17 ? 51.755 17.979 40.316 1.00 46.62 12 ILE C O 1
ATOM 3606 N N . GLU C 1 18 ? 53.984 18.004 40.027 1.00 39.85 13 GLU C N 1
ATOM 3607 C CA . GLU C 1 18 ? 54.249 17.014 41.072 1.00 41.67 13 GLU C CA 1
ATOM 3608 C C . GLU C 1 18 ? 53.796 17.475 42.465 1.00 37.90 13 GLU C C 1
ATOM 3609 O O . GLU C 1 18 ? 53.109 16.739 43.178 1.00 37.36 13 GLU C O 1
ATOM 3615 N N . ILE C 1 19 ? 54.186 18.688 42.849 1.00 30.39 14 ILE C N 1
ATOM 3616 C CA . ILE C 1 19 ? 53.778 19.254 44.134 1.00 35.13 14 ILE C CA 1
ATOM 3617 C C . ILE C 1 19 ? 52.263 19.487 44.195 1.00 31.48 14 ILE C C 1
ATOM 3618 O O . ILE C 1 19 ? 51.637 19.286 45.241 1.00 34.55 14 ILE C O 1
ATOM 3623 N N . THR C 1 20 ? 51.676 19.901 43.072 1.00 26.52 15 THR C N 1
ATOM 3624 C CA . THR C 1 20 ? 50.225 20.075 42.989 1.00 27.78 15 THR C CA 1
ATOM 3625 C C . THR C 1 20 ? 49.535 18.751 43.325 1.00 28.95 15 THR C C 1
ATOM 3626 O O . THR C 1 20 ? 48.656 18.697 44.191 1.00 31.79 15 THR C O 1
ATOM 3630 N N . LEU C 1 21 ? 49.949 17.689 42.637 1.00 23.92 16 LEU C N 1
ATOM 3631 C CA . LEU C 1 21 ? 49.405 16.349 42.851 1.00 27.32 16 LEU C CA 1
ATOM 3632 C C . LEU C 1 21 ? 49.664 15.851 44.274 1.00 33.89 16 LEU C C 1
ATOM 3633 O O . LEU C 1 21 ? 48.825 15.164 44.864 1.00 30.13 16 LEU C O 1
ATOM 3638 N N . LYS C 1 22 ? 50.826 16.199 44.823 1.00 30.87 17 LYS C N 1
ATOM 3639 C CA . LYS C 1 22 ? 51.172 15.799 46.183 1.00 33.45 17 LYS C CA 1
ATOM 3640 C C . LYS C 1 22 ? 50.290 16.502 47.216 1.00 36.06 17 LYS C C 1
ATOM 3641 O O . LYS C 1 22 ? 49.865 15.892 48.202 1.00 38.34 17 LYS C O 1
ATOM 3647 N N . THR C 1 23 ? 50.022 17.785 46.988 1.00 24.36 18 THR C N 1
ATOM 3648 C CA . THR C 1 23 ? 49.173 18.563 47.885 1.00 21.97 18 THR C CA 1
ATOM 3649 C C . THR C 1 23 ? 47.718 18.080 47.815 1.00 32.85 18 THR C C 1
ATOM 3650 O O . THR C 1 23 ? 47.025 18.024 48.836 1.00 29.71 18 THR C O 1
ATOM 3654 N N . ILE C 1 24 ? 47.265 17.727 46.613 1.00 30.58 19 ILE C N 1
ATOM 3655 C CA . ILE C 1 24 ? 45.919 17.187 46.429 1.00 34.20 19 ILE C CA 1
ATOM 3656 C C . ILE C 1 24 ? 45.753 15.890 47.228 1.00 29.77 19 ILE C C 1
ATOM 3657 O O . ILE C 1 24 ? 44.780 15.728 47.964 1.00 24.55 19 ILE C O 1
ATOM 3662 N N . ASN C 1 25 ? 46.707 14.973 47.081 1.00 23.42 20 ASN C N 1
ATOM 3663 C CA . ASN C 1 25 ? 46.687 13.728 47.844 1.00 26.74 20 ASN C CA 1
ATOM 3664 C C . ASN C 1 25 ? 46.715 13.975 49.354 1.00 28.80 20 ASN C C 1
ATOM 3665 O O . ASN C 1 25 ? 46.002 13.312 50.111 1.00 23.72 20 ASN C O 1
ATOM 3670 N N . ASN C 1 26 ? 47.528 14.932 49.794 1.00 26.46 21 ASN C N 1
ATOM 3671 C CA . ASN C 1 26 ? 47.599 15.242 51.217 1.00 25.81 21 ASN C CA 1
ATOM 3672 C C . ASN C 1 26 ? 46.255 15.720 51.759 1.00 24.06 21 ASN C C 1
ATOM 3673 O O . ASN C 1 26 ? 45.803 15.271 52.815 1.00 27.13 21 ASN C O 1
ATOM 3678 N N . LEU C 1 27 ? 45.623 16.631 51.026 1.00 23.31 22 LEU C N 1
ATOM 3679 C CA . LEU C 1 27 ? 44.348 17.206 51.442 1.00 25.48 22 LEU C CA 1
ATOM 3680 C C . LEU C 1 27 ? 43.204 16.200 51.370 1.00 29.27 22 LEU C C 1
ATOM 3681 O O . LEU C 1 27 ? 42.273 16.253 52.179 1.00 28.07 22 LEU C O 1
ATOM 3686 N N . LYS C 1 28 ? 43.277 15.282 50.410 1.00 25.46 23 LYS C N 1
ATOM 3687 C CA . LYS C 1 28 ? 42.201 14.321 50.188 1.00 28.76 23 LYS C CA 1
ATOM 3688 C C . LYS C 1 28 ? 42.342 13.048 51.029 1.00 28.91 23 LYS C C 1
ATOM 3689 O O . LYS C 1 28 ? 41.351 12.537 51.557 1.00 23.30 23 LYS C O 1
ATOM 3695 N N . VAL C 1 29 ? 43.566 12.538 51.150 1.00 21.52 24 VAL C N 1
ATOM 3696 C CA . VAL C 1 29 ? 43.786 11.250 51.804 1.00 21.42 24 VAL C CA 1
ATOM 3697 C C . VAL C 1 29 ? 44.311 11.374 53.237 1.00 26.88 24 VAL C C 1
ATOM 3698 O O . VAL C 1 29 ? 43.750 10.784 54.162 1.00 23.11 24 VAL C O 1
ATOM 3702 N N . ASN C 1 30 ? 45.383 12.141 53.417 1.00 22.95 25 ASN C N 1
ATOM 3703 C CA . ASN C 1 30 ? 46.068 12.209 54.706 1.00 28.95 25 ASN C CA 1
ATOM 3704 C C . ASN C 1 30 ? 45.391 13.079 55.764 1.00 32.94 25 ASN C C 1
ATOM 3705 O O . ASN C 1 30 ? 45.226 12.661 56.910 1.00 34.03 25 ASN C O 1
ATOM 3710 N N . SER C 1 31 ? 45.012 14.291 55.382 1.00 28.38 26 SER C N 1
ATOM 3711 C CA . SER C 1 31 ? 44.560 15.287 56.358 1.00 32.45 26 SER C CA 1
ATOM 3712 C C . SER C 1 31 ? 43.246 15.011 57.110 1.00 32.11 26 SER C C 1
ATOM 3713 O O . SER C 1 31 ? 43.184 15.227 58.320 1.00 34.85 26 SER C O 1
ATOM 3716 N N . PRO C 1 32 ? 42.187 14.563 56.407 1.00 31.33 27 PRO C N 1
ATOM 3717 C CA . PRO C 1 32 ? 40.945 14.359 57.170 1.00 27.97 27 PRO C CA 1
ATOM 3718 C C . PRO C 1 32 ? 41.025 13.370 58.355 1.00 29.89 27 PRO C C 1
ATOM 3719 O O . PRO C 1 32 ? 40.453 13.687 59.394 1.00 26.66 27 PRO C O 1
ATOM 3723 N N . PRO C 1 33 ? 41.708 12.213 58.212 1.00 29.77 28 PRO C N 1
ATOM 3724 C CA . PRO C 1 33 ? 41.811 11.356 59.404 1.00 30.11 28 PRO C CA 1
ATOM 3725 C C . PRO C 1 33 ? 42.701 11.948 60.501 1.00 36.33 28 PRO C C 1
ATOM 3726 O O . PRO C 1 33 ? 42.429 11.712 61.679 1.00 32.11 28 PRO C O 1
ATOM 3730 N N . LEU C 1 34 ? 43.743 12.688 60.127 1.00 29.48 29 LEU C N 1
ATOM 3731 C CA . LEU C 1 34 ? 44.658 13.264 61.114 1.00 31.97 29 LEU C CA 1
ATOM 3732 C C . LEU C 1 34 ? 43.995 14.361 61.948 1.00 29.91 29 LEU C C 1
ATOM 3733 O O . LEU C 1 34 ? 44.149 14.399 63.172 1.00 29.56 29 LEU C O 1
ATOM 3738 N N . PHE C 1 35 ? 43.254 15.247 61.288 1.00 21.11 30 PHE C N 1
ATOM 3739 C CA . PHE C 1 35 ? 42.556 16.318 61.992 1.00 25.02 30 PHE C CA 1
ATOM 3740 C C . PHE C 1 35 ? 41.350 15.792 62.768 1.00 27.88 30 PHE C C 1
ATOM 3741 O O . PHE C 1 35 ? 40.940 16.390 63.771 1.00 25.22 30 PHE C O 1
ATOM 3749 N N . THR C 1 36 ? 40.788 14.673 62.313 1.00 24.61 31 THR C N 1
ATOM 3750 C CA . THR C 1 36 ? 39.688 14.033 63.035 1.00 29.11 31 THR C CA 1
ATOM 3751 C C . THR C 1 36 ? 40.195 13.439 64.348 1.00 29.92 31 THR C C 1
ATOM 3752 O O . THR C 1 36 ? 39.517 13.512 65.375 1.00 28.32 31 THR C O 1
ATOM 3756 N N . GLU C 1 37 ? 41.391 12.857 64.317 1.00 24.13 32 GLU C N 1
ATOM 3757 C CA . GLU C 1 37 ? 41.996 12.330 65.538 1.00 22.77 32 GLU C CA 1
ATOM 3758 C C . GLU C 1 37 ? 42.181 13.430 66.592 1.00 29.97 32 GLU C C 1
ATOM 3759 O O . GLU C 1 37 ? 41.997 13.185 67.788 1.00 24.71 32 GLU C O 1
ATOM 3765 N N . VAL C 1 38 ? 42.533 14.634 66.140 1.00 28.29 33 VAL C N 1
ATOM 3766 C CA . VAL C 1 38 ? 42.667 15.795 67.022 1.00 26.01 33 VAL C CA 1
ATOM 3767 C C . VAL C 1 38 ? 41.319 16.159 67.649 1.00 26.33 33 VAL C C 1
ATOM 3768 O O . VAL C 1 38 ? 41.235 16.429 68.850 1.00 28.14 33 VAL C O 1
ATOM 3772 N N . ILE C 1 39 ? 40.268 16.157 66.830 1.00 20.36 34 ILE C N 1
ATOM 3773 C CA . ILE C 1 39 ? 38.910 16.405 67.309 1.00 27.72 34 ILE C CA 1
ATOM 3774 C C . ILE C 1 39 ? 38.541 15.441 68.438 1.00 28.64 34 ILE C C 1
ATOM 3775 O O . ILE C 1 39 ? 38.094 15.869 69.505 1.00 26.46 34 ILE C O 1
ATOM 3780 N N . LYS C 1 40 ? 38.725 14.145 68.191 1.00 26.56 35 LYS C N 1
ATOM 3781 C CA . LYS C 1 40 ? 38.394 13.112 69.169 1.00 31.12 35 LYS C CA 1
ATOM 3782 C C . LYS C 1 40 ? 39.164 13.290 70.472 1.00 27.83 35 LYS C C 1
ATOM 3783 O O . LYS C 1 40 ? 38.586 13.212 71.552 1.00 27.77 35 LYS C O 1
ATOM 3789 N N . ALA C 1 41 ? 40.469 13.525 70.367 1.00 21.19 36 ALA C N 1
ATOM 3790 C CA . ALA C 1 41 ? 41.305 13.722 71.549 1.00 26.69 36 ALA C CA 1
ATOM 3791 C C . ALA C 1 41 ? 40.881 14.972 72.322 1.00 31.41 36 ALA C C 1
ATOM 3792 O O . ALA C 1 41 ? 40.852 14.971 73.557 1.00 32.90 36 ALA C O 1
ATOM 3794 N N . ALA C 1 42 ? 40.561 16.033 71.587 1.00 29.12 37 ALA C N 1
ATOM 3795 C CA . ALA C 1 42 ? 40.109 17.280 72.190 1.00 27.13 37 ALA C CA 1
ATOM 3796 C C . ALA C 1 42 ? 38.784 17.058 72.899 1.00 33.49 37 ALA C C 1
ATOM 3797 O O . ALA C 1 42 ? 38.530 17.637 73.962 1.00 29.34 37 ALA C O 1
ATOM 3799 N N . ASN C 1 43 ? 37.926 16.239 72.301 1.00 29.72 38 ASN C N 1
ATOM 3800 C CA . ASN C 1 43 ? 36.660 15.926 72.940 1.00 34.67 38 ASN C CA 1
ATOM 3801 C C . ASN C 1 43 ? 36.903 15.272 74.297 1.00 38.70 38 ASN C C 1
ATOM 3802 O O . ASN C 1 43 ? 36.252 15.624 75.283 1.00 28.88 38 ASN C O 1
ATOM 3807 N N . LYS C 1 44 ? 37.830 14.318 74.350 1.00 31.53 39 LYS C N 1
ATOM 3808 C CA . LYS C 1 44 ? 38.097 13.592 75.589 1.00 29.94 39 LYS C CA 1
ATOM 3809 C C . LYS C 1 44 ? 38.648 14.526 76.662 1.00 32.44 39 LYS C C 1
ATOM 3810 O O . LYS C 1 44 ? 38.259 14.437 77.826 1.00 33.35 39 LYS C O 1
ATOM 3816 N N . TYR C 1 45 ? 39.547 15.420 76.254 1.00 26.26 40 TYR C N 1
ATOM 3817 C CA . TYR C 1 45 ? 40.144 16.409 77.149 1.00 29.89 40 TYR C CA 1
ATOM 3818 C C . TYR C 1 45 ? 39.063 17.294 77.745 1.00 31.06 40 TYR C C 1
ATOM 3819 O O . TYR C 1 45 ? 39.050 17.571 78.944 1.00 29.35 40 TYR C O 1
ATOM 3828 N N . GLN C 1 46 ? 38.152 17.732 76.888 1.00 27.22 41 GLN C N 1
ATOM 3829 C CA . GLN C 1 46 ? 37.056 18.602 77.296 1.00 23.84 41 GLN C CA 1
ATOM 3830 C C . GLN C 1 46 ? 36.164 18.010 78.409 1.00 34.92 41 GLN C C 1
ATOM 3831 O O . GLN C 1 46 ? 35.789 18.729 79.338 1.00 30.55 41 GLN C O 1
ATOM 3837 N N . GLN C 1 47 ? 35.846 16.712 78.327 1.00 33.80 42 GLN C N 1
ATOM 3838 C CA . GLN C 1 47 ? 35.001 16.062 79.341 1.00 40.28 42 GLN C CA 1
ATOM 3839 C C . GLN C 1 47 ? 35.787 15.844 80.620 1.00 31.37 42 GLN C C 1
ATOM 3840 O O . GLN C 1 47 ? 35.224 15.908 81.715 1.00 31.52 42 GLN C O 1
ATOM 3846 N N . GLN C 1 48 ? 37.073 15.527 80.487 1.00 18.78 43 GLN C N 1
ATOM 3847 C CA . GLN C 1 48 ? 37.915 15.371 81.664 1.00 25.70 43 GLN C CA 1
ATOM 3848 C C . GLN C 1 48 ? 38.030 16.711 82.399 1.00 29.89 43 GLN C C 1
ATOM 3849 O O . GLN C 1 48 ? 38.076 16.745 83.626 1.00 31.51 43 GLN C O 1
ATOM 3855 N N . ALA C 1 49 ? 38.032 17.811 81.648 1.00 21.49 44 ALA C N 1
ATOM 3856 C CA . ALA C 1 49 ? 38.049 19.143 82.248 1.00 28.98 44 ALA C CA 1
ATOM 3857 C C . ALA C 1 49 ? 36.744 19.414 82.997 1.00 32.99 44 ALA C C 1
ATOM 3858 O O . ALA C 1 49 ? 36.753 20.044 84.058 1.00 32.03 44 ALA C O 1
ATOM 3860 N N . GLN C 1 50 ? 35.626 18.941 82.445 1.00 34.64 45 GLN C N 1
ATOM 3861 C CA . GLN C 1 50 ? 34.329 19.091 83.099 1.00 36.05 45 GLN C CA 1
ATOM 3862 C C . GLN C 1 50 ? 34.262 18.226 84.353 1.00 35.53 45 GLN C C 1
ATOM 3863 O O . GLN C 1 50 ? 33.661 18.616 85.354 1.00 36.73 45 GLN C O 1
ATOM 3869 N N . ALA C 1 51 ? 34.881 17.051 84.291 1.00 31.64 46 ALA C N 1
ATOM 3870 C CA . ALA C 1 51 ? 34.910 16.145 85.435 1.00 36.64 46 ALA C CA 1
ATOM 3871 C C . ALA C 1 51 ? 35.733 16.741 86.569 1.00 33.46 46 ALA C C 1
ATOM 3872 O O . ALA C 1 51 ? 35.367 16.616 87.740 1.00 37.69 46 ALA C O 1
ATOM 3874 N N . LEU C 1 52 ? 36.847 17.381 86.217 1.00 24.07 47 LEU C N 1
ATOM 3875 C CA . LEU C 1 52 ? 37.703 18.029 87.205 1.00 30.33 47 LEU C CA 1
ATOM 3876 C C . LEU C 1 52 ? 36.969 19.199 87.855 1.00 30.09 47 LEU C C 1
ATOM 3877 O O . LEU C 1 52 ? 37.079 19.422 89.064 1.00 27.37 47 LEU C O 1
ATOM 3882 N N . SER C 1 53 ? 36.219 19.938 87.043 1.00 27.19 48 SER C N 1
ATOM 3883 C CA . SER C 1 53 ? 35.411 21.047 87.529 1.00 24.61 48 SER C CA 1
ATOM 3884 C C . SER C 1 53 ? 34.438 20.575 88.611 1.00 36.11 48 SER C C 1
ATOM 3885 O O . SER C 1 53 ? 34.345 21.178 89.687 1.00 32.18 48 SER C O 1
ATOM 3888 N N . GLN C 1 54 ? 33.731 19.485 88.325 1.00 35.92 49 GLN C N 1
ATOM 3889 C CA . GLN C 1 54 ? 32.755 18.929 89.261 1.00 33.51 49 GLN C CA 1
ATOM 3890 C C . GLN C 1 54 ? 33.399 18.443 90.556 1.00 30.09 49 GLN C C 1
ATOM 3891 O O . GLN C 1 54 ? 32.867 18.676 91.637 1.00 29.66 49 GLN C O 1
ATOM 3897 N N . ALA C 1 55 ? 34.542 17.772 90.443 1.00 27.19 50 ALA C N 1
ATOM 3898 C CA . ALA C 1 55 ? 35.306 17.372 91.619 1.00 30.85 50 ALA C CA 1
ATOM 3899 C C . ALA C 1 55 ? 35.746 18.605 92.411 1.00 38.93 50 ALA C C 1
ATOM 3900 O O . ALA C 1 55 ? 35.783 18.582 93.645 1.00 38.33 50 ALA C O 1
ATOM 3902 N N . GLY C 1 56 ? 36.076 19.680 91.697 1.00 32.28 51 GLY C N 1
ATOM 3903 C CA . GLY C 1 56 ? 36.488 20.921 92.331 1.00 28.02 51 GLY C CA 1
ATOM 3904 C C . GLY C 1 56 ? 35.375 21.570 93.134 1.00 26.71 51 GLY C C 1
ATOM 3905 O O . GLY C 1 56 ? 35.616 22.098 94.220 1.00 28.46 51 GLY C O 1
ATOM 3906 N N . LEU C 1 57 ? 34.157 21.534 92.595 1.00 28.83 52 LEU C N 1
ATOM 3907 C CA . LEU C 1 57 ? 32.992 22.104 93.268 1.00 28.29 52 LEU C CA 1
ATOM 3908 C C . LEU C 1 57 ? 32.604 21.298 94.510 1.00 36.60 52 LEU C C 1
ATOM 3909 O O . LEU C 1 57 ? 32.008 21.834 95.449 1.00 39.23 52 LEU C O 1
ATOM 3914 N N . VAL C 1 58 ? 32.940 20.011 94.508 1.00 36.60 53 VAL C N 1
ATOM 3915 C CA . VAL C 1 58 ? 32.702 19.156 95.664 1.00 36.23 53 VAL C CA 1
ATOM 3916 C C . VAL C 1 58 ? 33.721 19.477 96.754 1.00 31.20 53 VAL C C 1
ATOM 3917 O O . VAL C 1 58 ? 33.377 19.544 97.936 1.00 31.31 53 VAL C O 1
ATOM 3921 N N . LEU C 1 59 ? 34.974 19.681 96.349 1.00 23.69 54 LEU C N 1
ATOM 3922 C CA . LEU C 1 59 ? 36.019 20.107 97.276 1.00 31.91 54 LEU C CA 1
ATOM 3923 C C . LEU C 1 59 ? 35.639 21.428 97.944 1.00 31.32 54 LEU C C 1
ATOM 3924 O O . LEU C 1 59 ? 35.742 21.563 99.163 1.00 30.42 54 LEU C O 1
ATOM 3929 N N . ALA C 1 60 ? 35.191 22.391 97.140 1.00 25.53 55 ALA C N 1
ATOM 3930 C CA . ALA C 1 60 ? 34.747 23.683 97.659 1.00 33.28 55 ALA C CA 1
ATOM 3931 C C . ALA C 1 60 ? 33.623 23.525 98.686 1.00 35.21 55 ALA C C 1
ATOM 3932 O O . ALA C 1 60 ? 33.565 24.268 99.668 1.00 30.96 55 ALA C O 1
ATOM 3934 N N . ASP C 1 61 ? 32.733 22.563 98.456 1.00 35.20 56 ASP C N 1
ATOM 3935 C CA . ASP C 1 61 ? 31.606 22.333 99.358 1.00 35.13 56 ASP C CA 1
ATOM 3936 C C . ASP C 1 61 ? 32.046 21.813 100.727 1.00 34.41 56 ASP C C 1
ATOM 3937 O O . ASP C 1 61 ? 31.508 22.226 101.755 1.00 36.08 56 ASP C O 1
ATOM 3942 N N . THR C 1 62 ? 33.023 20.909 100.739 1.00 27.72 57 THR C N 1
ATOM 3943 C CA . THR C 1 62 ? 33.562 20.387 101.993 1.00 37.15 57 THR C CA 1
ATOM 3944 C C . THR C 1 62 ? 34.253 21.477 102.810 1.00 37.21 57 THR C C 1
ATOM 3945 O O . THR C 1 62 ? 34.248 21.437 104.040 1.00 39.28 57 THR C O 1
ATOM 3949 N N . LEU C 1 63 ? 34.853 22.442 102.117 1.00 33.67 58 LEU C N 1
ATOM 3950 C CA . LEU C 1 63 ? 35.540 23.559 102.765 1.00 33.44 58 LEU C CA 1
ATOM 3951 C C . LEU C 1 63 ? 34.552 24.555 103.382 1.00 34.00 58 LEU C C 1
ATOM 3952 O O . LEU C 1 63 ? 34.777 25.061 104.484 1.00 34.33 58 LEU C O 1
ATOM 3957 N N . THR C 1 64 ? 33.458 24.825 102.670 1.00 30.39 59 THR C N 1
ATOM 3958 C CA . THR C 1 64 ? 32.370 25.654 103.194 1.00 33.40 59 THR C CA 1
ATOM 3959 C C . THR C 1 64 ? 31.806 25.067 104.488 1.00 34.42 59 THR C C 1
ATOM 3960 O O . THR C 1 64 ? 31.477 25.798 105.430 1.00 34.13 59 THR C O 1
ATOM 3964 N N . ARG C 1 65 ? 31.709 23.743 104.534 1.00 37.45 60 ARG C N 1
ATOM 3965 C CA . ARG C 1 65 ? 31.076 23.065 105.658 1.00 41.40 60 ARG C CA 1
ATOM 3966 C C . ARG C 1 65 ? 31.954 23.052 106.908 1.00 40.24 60 ARG C C 1
ATOM 3967 O O . ARG C 1 65 ? 31.496 22.682 107.989 1.00 37.92 60 ARG C O 1
ATOM 3975 N N . LEU C 1 66 ? 33.211 23.465 106.759 1.00 36.98 61 LEU C N 1
ATOM 3976 C CA . LEU C 1 66 ? 34.089 23.670 107.908 1.00 39.58 61 LEU C CA 1
ATOM 3977 C C . LEU C 1 66 ? 33.603 24.868 108.727 1.00 47.11 61 LEU C C 1
ATOM 3978 O O . LEU C 1 66 ? 33.895 24.974 109.918 1.00 56.68 61 LEU C O 1
ATOM 3983 N N . THR C 1 67 ? 32.851 25.759 108.082 1.00 41.04 62 THR C N 1
ATOM 3984 C CA . THR C 1 67 ? 32.343 26.969 108.731 1.00 41.42 62 THR C CA 1
ATOM 3985 C C . THR C 1 67 ? 31.073 26.729 109.546 1.00 42.27 62 THR C C 1
ATOM 3986 O O . THR C 1 67 ? 30.602 27.630 110.241 1.00 44.25 62 THR C O 1
ATOM 3990 N N . ILE C 1 68 ? 30.513 25.526 109.444 1.00 43.38 63 ILE C N 1
ATOM 3991 C CA . ILE C 1 68 ? 29.320 25.168 110.208 1.00 45.69 63 ILE C CA 1
ATOM 3992 C C . ILE C 1 68 ? 29.568 25.295 111.715 1.00 50.49 63 ILE C C 1
ATOM 3993 O O . ILE C 1 68 ? 28.730 25.817 112.451 1.00 49.91 63 ILE C O 1
ATOM 3998 N N . HIS C 1 69 ? 30.732 24.833 112.163 1.00 54.02 64 HIS C N 1
ATOM 3999 C CA . HIS C 1 69 ? 31.067 24.852 113.582 1.00 51.17 64 HIS C CA 1
ATOM 4000 C C . HIS C 1 69 ? 32.306 25.694 113.874 1.00 50.56 64 HIS C C 1
ATOM 4001 O O . HIS C 1 69 ? 32.723 25.818 115.029 1.00 50.70 64 HIS C O 1
ATOM 4008 N N . ASN C 1 70 ? 32.888 26.277 112.830 1.00 44.81 65 ASN C N 1
ATOM 4009 C CA . ASN C 1 70 ? 34.078 27.103 112.997 1.00 42.62 65 ASN C CA 1
ATOM 4010 C C . ASN C 1 70 ? 33.905 28.515 112.435 1.00 43.60 65 ASN C C 1
ATOM 4011 O O . ASN C 1 70 ? 33.804 28.708 111.217 1.00 45.51 65 ASN C O 1
ATOM 4016 N N . GLY C 1 71 ? 33.861 29.497 113.334 1.00 33.12 66 GLY C N 1
ATOM 4017 C CA . GLY C 1 71 ? 33.706 30.888 112.945 1.00 31.61 66 GLY C CA 1
ATOM 4018 C C . GLY C 1 71 ? 34.974 31.687 113.187 1.00 36.32 66 GLY C C 1
ATOM 4019 O O . GLY C 1 71 ? 36.084 31.157 113.065 1.00 37.49 66 GLY C O 1
ATOM 4020 N N . GLY C 1 72 ? 34.816 32.962 113.529 1.00 34.21 67 GLY C N 1
ATOM 4021 C CA . GLY C 1 72 ? 35.959 33.827 113.758 1.00 36.48 67 GLY C CA 1
ATOM 4022 C C . GLY C 1 72 ? 36.796 34.037 112.509 1.00 35.78 67 GLY C C 1
ATOM 4023 O O . GLY C 1 72 ? 36.296 33.927 111.386 1.00 35.15 67 GLY C O 1
ATOM 4024 N N . ASP C 1 73 ? 38.077 34.332 112.710 1.00 32.32 68 ASP C N 1
ATOM 4025 C CA . ASP C 1 73 ? 38.986 34.622 111.607 1.00 32.24 68 ASP C CA 1
ATOM 4026 C C . ASP C 1 73 ? 39.279 33.405 110.720 1.00 30.15 68 ASP C C 1
ATOM 4027 O O . ASP C 1 73 ? 39.386 33.539 109.495 1.00 30.44 68 ASP C O 1
ATOM 4032 N N . PHE C 1 74 ? 39.406 32.225 111.326 1.00 30.84 69 PHE C N 1
ATOM 4033 C CA . PHE C 1 74 ? 39.652 31.010 110.549 1.00 31.48 69 PHE C CA 1
ATOM 4034 C C . PHE C 1 74 ? 38.438 30.630 109.699 1.00 34.79 69 PHE C C 1
ATOM 4035 O O . PHE C 1 74 ? 38.588 30.211 108.543 1.00 33.51 69 PHE C O 1
ATOM 4043 N N . GLY C 1 75 ? 37.243 30.782 110.269 1.00 35.19 70 GLY C N 1
ATOM 4044 C CA . GLY C 1 75 ? 36.011 30.545 109.534 1.00 34.94 70 GLY C CA 1
ATOM 4045 C C . GLY C 1 75 ? 35.919 31.400 108.282 1.00 33.58 70 GLY C C 1
ATOM 4046 O O . GLY C 1 75 ? 35.517 30.915 107.219 1.00 37.95 70 GLY C O 1
ATOM 4047 N N . GLU C 1 76 ? 36.299 32.671 108.401 1.00 35.89 71 GLU C N 1
ATOM 4048 C CA . GLU C 1 76 ? 36.293 33.574 107.255 1.00 38.69 71 GLU C CA 1
ATOM 4049 C C . GLU C 1 76 ? 37.302 33.141 106.191 1.00 33.30 71 GLU C C 1
ATOM 4050 O O . GLU C 1 76 ? 37.026 33.239 104.995 1.00 34.40 71 GLU C O 1
ATOM 4056 N N . GLY C 1 77 ? 38.465 32.665 106.630 1.00 27.51 72 GLY C N 1
ATOM 4057 C CA . GLY C 1 77 ? 39.463 32.137 105.716 1.00 30.02 72 GLY C CA 1
ATOM 4058 C C . GLY C 1 77 ? 38.954 30.951 104.913 1.00 29.96 72 GLY C C 1
ATOM 4059 O O . GLY C 1 77 ? 39.140 30.899 103.690 1.00 30.14 72 GLY C O 1
ATOM 4060 N N . PHE C 1 78 ? 38.315 29.999 105.594 1.00 24.05 73 PHE C N 1
ATOM 4061 C CA . PHE C 1 78 ? 37.751 28.828 104.926 1.00 29.60 73 PHE C CA 1
ATOM 4062 C C . PHE C 1 78 ? 36.709 29.242 103.891 1.00 29.05 73 PHE C C 1
ATOM 4063 O O . PHE C 1 78 ? 36.731 28.767 102.757 1.00 28.52 73 PHE C O 1
ATOM 4071 N N . LYS C 1 79 ? 35.797 30.122 104.296 1.00 30.35 74 LYS C N 1
ATOM 4072 C CA . LYS C 1 79 ? 34.745 30.619 103.412 1.00 35.01 74 LYS C CA 1
ATOM 4073 C C . LYS C 1 79 ? 35.325 31.259 102.149 1.00 35.88 74 LYS C C 1
ATOM 4074 O O . LYS C 1 79 ? 34.876 30.966 101.036 1.00 31.38 74 LYS C O 1
ATOM 4080 N N . LYS C 1 80 ? 36.332 32.114 102.323 1.00 31.79 75 LYS C N 1
ATOM 4081 C CA . LYS C 1 80 ? 36.969 32.784 101.189 1.00 33.61 75 LYS C CA 1
ATOM 4082 C C . LYS C 1 80 ? 37.720 31.795 100.299 1.00 31.00 75 LYS C C 1
ATOM 4083 O O . LYS C 1 80 ? 37.766 31.962 99.077 1.00 30.59 75 LYS C O 1
ATOM 4089 N N . LEU C 1 81 ? 38.314 30.773 100.911 1.00 25.88 76 LEU C N 1
ATOM 4090 C CA . LEU C 1 81 ? 39.000 29.731 100.150 1.00 24.94 76 LEU C CA 1
ATOM 4091 C C . LEU C 1 81 ? 37.993 28.926 99.338 1.00 31.23 76 LEU C C 1
ATOM 4092 O O . LEU C 1 81 ? 38.216 28.641 98.160 1.00 26.92 76 LEU C O 1
ATOM 4097 N N . ALA C 1 82 ? 36.882 28.571 99.977 1.00 29.02 77 ALA C N 1
ATOM 4098 C CA . ALA C 1 82 ? 35.805 27.843 99.312 1.00 35.60 77 ALA C CA 1
ATOM 4099 C C . ALA C 1 82 ? 35.239 28.633 98.127 1.00 29.69 77 ALA C C 1
ATOM 4100 O O . ALA C 1 82 ? 35.085 28.090 97.030 1.00 30.53 77 ALA C O 1
ATOM 4102 N N . ASP C 1 83 ? 34.932 29.910 98.352 1.00 23.66 78 ASP C N 1
ATOM 4103 C CA . ASP C 1 83 ? 34.370 30.767 97.307 1.00 24.18 78 ASP C CA 1
ATOM 4104 C C . ASP C 1 83 ? 35.312 30.907 96.110 1.00 35.26 78 ASP C C 1
ATOM 4105 O O . ASP C 1 83 ? 34.876 30.883 94.960 1.00 36.37 78 ASP C O 1
ATOM 4110 N N . ALA C 1 84 ? 36.604 31.058 96.388 1.00 22.50 79 ALA C N 1
ATOM 4111 C CA . ALA C 1 84 ? 37.613 31.148 95.337 1.00 27.09 79 ALA C CA 1
ATOM 4112 C C . ALA C 1 84 ? 37.664 29.879 94.481 1.00 31.51 79 ALA C C 1
ATOM 4113 O O . ALA C 1 84 ? 37.614 29.953 93.250 1.00 30.56 79 ALA C O 1
ATOM 4115 N N . ILE C 1 85 ? 37.774 28.722 95.131 1.00 27.23 80 ILE C N 1
ATOM 4116 C CA . ILE C 1 85 ? 37.818 27.447 94.415 1.00 29.29 80 ILE C CA 1
ATOM 4117 C C . ILE C 1 85 ? 36.540 27.238 93.600 1.00 33.53 80 ILE C C 1
ATOM 4118 O O . ILE C 1 85 ? 36.592 26.793 92.452 1.00 35.58 80 ILE C O 1
ATOM 4123 N N . LYS C 1 86 ? 35.399 27.587 94.188 1.00 29.98 81 LYS C N 1
ATOM 4124 C CA . LYS C 1 86 ? 34.116 27.489 93.496 1.00 34.86 81 LYS C CA 1
ATOM 4125 C C . LYS C 1 86 ? 34.078 28.338 92.215 1.00 33.94 81 LYS C C 1
ATOM 4126 O O . LYS C 1 86 ? 33.681 27.850 91.151 1.00 31.21 81 LYS C O 1
ATOM 4132 N N . ASP C 1 87 ? 34.493 29.600 92.317 1.00 32.42 82 ASP C N 1
ATOM 4133 C CA . ASP C 1 87 ? 34.516 30.493 91.160 1.00 33.55 82 ASP C CA 1
ATOM 4134 C C . ASP C 1 87 ? 35.438 29.988 90.051 1.00 30.48 82 ASP C C 1
ATOM 4135 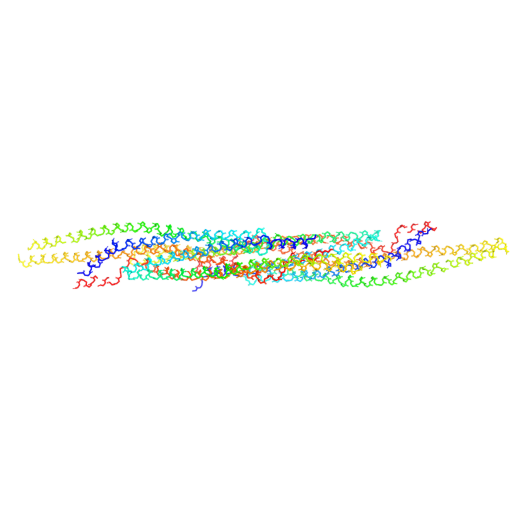O O . ASP C 1 87 ? 35.106 30.072 88.868 1.00 28.47 82 ASP C O 1
ATOM 4140 N N . LEU C 1 88 ? 36.597 29.468 90.438 1.00 23.93 83 LEU C N 1
ATOM 4141 C CA . LEU C 1 88 ? 37.582 29.007 89.467 1.00 26.73 83 LEU C CA 1
ATOM 4142 C C . LEU C 1 88 ? 37.118 27.749 88.732 1.00 27.92 83 LEU C C 1
ATOM 4143 O O . LEU C 1 88 ? 37.362 27.594 87.534 1.00 28.60 83 LEU C O 1
ATOM 4148 N N . GLU C 1 89 ? 36.440 26.855 89.445 1.00 26.64 84 GLU C N 1
ATOM 4149 C CA . GLU C 1 89 ? 36.010 25.597 88.842 1.00 32.99 84 GLU C CA 1
ATOM 4150 C C . GLU C 1 89 ? 34.795 25.775 87.931 1.00 27.33 84 GLU C C 1
ATOM 4151 O O . GLU C 1 89 ? 34.659 25.074 86.926 1.00 31.91 84 GLU C O 1
ATOM 4157 N N . ASN C 1 90 ? 33.921 26.717 88.270 1.00 21.71 85 ASN C N 1
ATOM 4158 C CA . ASN C 1 90 ? 32.849 27.091 87.357 1.00 32.21 85 ASN C CA 1
ATOM 4159 C C . ASN C 1 90 ? 33.429 27.709 86.090 1.00 39.35 85 ASN C C 1
ATOM 4160 O O . ASN C 1 90 ? 32.882 27.545 85.000 1.00 40.55 85 ASN C O 1
ATOM 4165 N N . ARG C 1 91 ? 34.548 28.415 86.236 1.00 31.92 86 ARG C N 1
ATOM 4166 C CA . ARG C 1 91 ? 35.223 29.005 85.085 1.00 28.24 86 ARG C CA 1
ATOM 4167 C C . ARG C 1 91 ? 35.928 27.941 84.250 1.00 22.66 86 ARG C C 1
ATOM 4168 O O . ARG C 1 91 ? 35.969 28.036 83.020 1.00 26.52 86 ARG C O 1
ATOM 4176 N N . ARG C 1 92 ? 36.486 26.928 84.910 1.00 22.43 87 ARG C N 1
ATOM 4177 C CA . ARG C 1 92 ? 37.093 25.825 84.173 1.00 28.02 87 ARG C CA 1
ATOM 4178 C C . ARG C 1 92 ? 36.038 25.148 83.297 1.00 34.48 87 ARG C C 1
ATOM 4179 O O . ARG C 1 92 ? 36.326 24.743 82.169 1.00 33.28 87 ARG C O 1
ATOM 4187 N N . ASP C 1 93 ? 34.814 25.051 83.813 1.00 36.39 88 ASP C N 1
ATOM 4188 C CA . ASP C 1 93 ? 33.718 24.452 83.060 1.00 32.82 88 ASP C CA 1
ATOM 4189 C C . ASP C 1 93 ? 33.392 25.277 81.813 1.00 29.90 88 ASP C C 1
ATOM 4190 O O . ASP C 1 93 ? 33.087 24.715 80.758 1.00 25.03 88 ASP C O 1
ATOM 4195 N N . ASP C 1 94 ? 33.467 26.602 81.936 1.00 27.16 89 ASP C N 1
ATOM 4196 C CA . ASP C 1 94 ? 33.280 27.492 80.790 1.00 22.77 89 ASP C CA 1
ATOM 4197 C C . ASP C 1 94 ? 34.376 27.285 79.749 1.00 25.20 89 ASP C C 1
ATOM 4198 O O . ASP C 1 94 ? 34.130 27.400 78.545 1.00 30.22 89 ASP C O 1
ATOM 4203 N N . VAL C 1 95 ? 35.588 26.991 80.215 1.00 25.08 90 VAL C N 1
ATOM 4204 C CA . VAL C 1 95 ? 36.712 26.753 79.315 1.00 25.33 90 VAL C CA 1
ATOM 4205 C C . VAL C 1 95 ? 36.478 25.498 78.478 1.00 29.53 90 VAL C C 1
ATOM 4206 O O . VAL C 1 95 ? 36.698 25.501 77.269 1.00 31.30 90 VAL C O 1
ATOM 4210 N N . ALA C 1 96 ? 36.019 24.430 79.125 1.00 24.82 91 ALA C N 1
ATOM 4211 C CA . ALA C 1 96 ? 35.725 23.184 78.422 1.00 29.34 91 ALA C CA 1
ATOM 4212 C C . ALA C 1 96 ? 34.651 23.394 77.354 1.00 29.23 91 ALA C C 1
ATOM 4213 O O . ALA C 1 96 ? 34.721 22.810 76.273 1.00 27.62 91 ALA C O 1
ATOM 4215 N N . LYS C 1 97 ? 33.672 24.246 77.649 1.00 25.45 92 LYS C N 1
ATOM 4216 C CA . LYS C 1 97 ? 32.597 24.526 76.697 1.00 35.87 92 LYS C CA 1
ATOM 4217 C C . LYS C 1 97 ? 33.036 25.374 75.497 1.00 35.93 92 LYS C C 1
ATOM 4218 O O . LYS C 1 97 ? 32.478 25.238 74.405 1.00 34.78 92 LYS C O 1
ATOM 4224 N N . VAL C 1 98 ? 34.025 26.245 75.692 1.00 28.00 93 VAL C N 1
ATOM 4225 C CA . VAL C 1 98 ? 34.602 26.985 74.572 1.00 27.24 93 VAL C CA 1
ATOM 4226 C C . VAL C 1 98 ? 35.338 26.017 73.640 1.00 26.42 93 VAL C C 1
ATOM 4227 O O . VAL C 1 98 ? 35.237 26.119 72.417 1.00 25.02 93 VAL C O 1
ATOM 4231 N N . LEU C 1 99 ? 36.059 25.064 74.224 1.00 24.38 94 LEU C N 1
ATOM 4232 C CA . LEU C 1 99 ? 36.769 24.054 73.446 1.00 27.86 94 LEU C CA 1
ATOM 4233 C C . LEU C 1 99 ? 35.791 23.244 72.596 1.00 32.54 94 LEU C C 1
ATOM 4234 O O . LEU C 1 99 ? 36.066 22.942 71.430 1.00 24.29 94 LEU C O 1
ATOM 4239 N N . LEU C 1 100 ? 34.645 22.910 73.183 1.00 30.38 95 LEU C N 1
ATOM 4240 C CA . LEU C 1 100 ? 33.612 22.152 72.483 1.00 31.52 95 LEU C CA 1
ATOM 4241 C C . LEU C 1 100 ? 32.929 22.995 71.408 1.00 33.16 95 LEU C C 1
ATOM 4242 O O . LEU C 1 100 ? 32.856 22.592 70.245 1.00 32.46 95 LEU C O 1
ATOM 4247 N N . ASN C 1 101 ? 32.444 24.170 71.802 1.00 30.24 96 ASN C N 1
ATOM 4248 C CA . ASN C 1 101 ? 31.623 25.000 70.925 1.00 34.39 96 ASN C CA 1
ATOM 4249 C C . ASN C 1 101 ? 32.386 25.846 69.903 1.00 33.46 96 ASN C C 1
ATOM 4250 O O . ASN C 1 101 ? 31.836 26.199 68.857 1.00 30.21 96 ASN C O 1
ATOM 4255 N N . GLU C 1 102 ? 33.636 26.184 70.207 1.00 31.55 97 GLU C N 1
ATOM 4256 C CA . GLU C 1 102 ? 34.392 27.100 69.354 1.00 33.81 97 GLU C CA 1
ATOM 4257 C C . GLU C 1 102 ? 35.504 26.402 68.579 1.00 34.71 97 GLU C C 1
ATOM 4258 O O . GLU C 1 102 ? 36.049 26.968 67.629 1.00 40.75 97 GLU C O 1
ATOM 4264 N N . PHE C 1 103 ? 35.842 25.178 68.979 1.00 29.87 98 PHE C N 1
ATOM 4265 C CA . PHE C 1 103 ? 36.826 24.396 68.232 1.00 27.89 98 PHE C CA 1
ATOM 4266 C C . PHE C 1 103 ? 36.297 23.066 67.699 1.00 25.00 98 PHE C C 1
ATOM 4267 O O . PHE C 1 103 ? 36.273 22.845 66.486 1.00 29.38 98 PHE C O 1
ATOM 4275 N N . ILE C 1 104 ? 35.900 22.178 68.608 1.00 26.09 99 ILE C N 1
ATOM 4276 C CA . ILE C 1 104 ? 35.513 20.814 68.240 1.00 32.27 99 ILE C CA 1
ATOM 4277 C C . ILE C 1 104 ? 34.364 20.786 67.233 1.00 37.27 99 ILE C C 1
ATOM 4278 O O . ILE C 1 104 ? 34.445 20.109 66.207 1.00 34.65 99 ILE C O 1
ATOM 4283 N N . THR C 1 105 ? 33.304 21.534 67.525 1.00 32.24 100 THR C N 1
ATOM 4284 C CA . THR C 1 105 ? 32.135 21.579 66.648 1.00 41.19 100 THR C CA 1
ATOM 4285 C C . THR C 1 105 ? 32.387 22.269 65.290 1.00 40.39 100 THR C C 1
ATOM 4286 O O . THR C 1 105 ? 32.045 21.710 64.247 1.00 40.92 100 THR C O 1
ATOM 4290 N N . PRO C 1 106 ? 32.986 23.478 65.290 1.00 31.23 101 PRO C N 1
ATOM 4291 C CA . PRO C 1 106 ? 33.204 24.117 63.986 1.00 24.62 101 PRO C CA 1
ATOM 4292 C C . PRO C 1 106 ? 34.270 23.425 63.125 1.00 31.68 101 PRO C C 1
ATOM 4293 O O . PRO C 1 106 ? 34.094 23.368 61.906 1.00 33.89 101 PRO C O 1
ATOM 4297 N N . ASN C 1 107 ? 35.348 22.918 63.722 1.00 25.69 102 ASN C N 1
ATOM 4298 C CA . ASN C 1 107 ? 36.399 22.288 62.918 1.00 28.75 102 ASN C CA 1
ATOM 4299 C C . ASN C 1 107 ? 35.965 20.940 62.356 1.00 31.34 102 ASN C C 1
ATOM 4300 O O . ASN C 1 107 ? 36.482 20.489 61.333 1.00 28.67 102 ASN C O 1
ATOM 4305 N N . LYS C 1 108 ? 35.015 20.305 63.033 1.00 28.32 103 LYS C N 1
ATOM 4306 C CA . LYS C 1 108 ? 34.424 19.065 62.554 1.00 34.87 103 LYS C CA 1
ATOM 4307 C C . LYS C 1 108 ? 33.718 19.351 61.231 1.00 33.55 103 LYS C C 1
ATOM 4308 O O . LYS C 1 108 ? 33.880 18.613 60.256 1.00 33.11 103 LYS C O 1
ATOM 4314 N N . GLN C 1 109 ? 32.946 20.435 61.202 1.00 26.40 104 GLN C N 1
ATOM 4315 C CA . GLN C 1 109 ? 32.281 20.875 59.979 1.00 34.78 104 GLN C CA 1
ATOM 4316 C C . GLN C 1 109 ? 33.302 21.261 58.907 1.00 36.43 104 GLN C C 1
ATOM 4317 O O . GLN C 1 109 ? 33.137 20.928 57.733 1.00 34.74 104 GLN C O 1
ATOM 4323 N N . ALA C 1 110 ? 34.357 21.961 59.317 1.00 33.08 105 ALA C N 1
ATOM 4324 C CA . ALA C 1 110 ? 35.393 22.404 58.385 1.00 32.88 105 ALA C CA 1
ATOM 4325 C C . ALA C 1 110 ? 36.071 21.222 57.694 1.00 33.40 105 ALA C C 1
ATOM 4326 O O . ALA C 1 110 ? 36.428 21.304 56.518 1.00 31.66 105 ALA C O 1
ATOM 4328 N N . ILE C 1 111 ? 36.253 20.132 58.436 1.00 28.03 106 ILE C N 1
ATOM 4329 C CA . ILE C 1 111 ? 36.856 18.922 57.892 1.00 33.09 106 ILE C CA 1
ATOM 4330 C C . ILE C 1 111 ? 35.995 18.339 56.767 1.00 38.59 106 ILE C C 1
ATOM 4331 O O . ILE C 1 111 ? 36.512 18.008 55.698 1.00 34.14 106 ILE C O 1
ATOM 4336 N N . GLU C 1 112 ? 34.689 18.223 57.005 1.00 34.73 107 GLU C N 1
ATOM 4337 C CA . GLU C 1 112 ? 33.766 17.737 55.981 1.00 35.80 107 GLU C CA 1
ATOM 4338 C C . GLU C 1 112 ? 33.752 18.660 54.763 1.00 40.14 107 GLU C C 1
ATOM 4339 O O . GLU C 1 112 ? 33.817 18.195 53.620 1.00 38.79 107 GLU C O 1
ATOM 4345 N N . ASP C 1 113 ? 33.675 19.966 55.010 1.00 35.08 108 ASP C N 1
ATOM 4346 C CA . ASP C 1 113 ? 33.650 20.945 53.928 1.00 30.44 108 ASP C CA 1
ATOM 4347 C C . ASP C 1 113 ? 34.938 20.934 53.101 1.00 33.12 108 ASP C C 1
ATOM 4348 O O . ASP C 1 113 ? 34.896 21.113 51.882 1.00 36.65 108 ASP C O 1
ATOM 4353 N N . ASP C 1 114 ? 36.077 20.719 53.758 1.00 28.76 109 ASP C N 1
ATOM 4354 C CA . ASP C 1 114 ? 37.358 20.666 53.053 1.00 27.91 109 ASP C CA 1
ATOM 4355 C C . ASP C 1 114 ? 37.467 19.426 52.164 1.00 31.00 109 ASP C C 1
ATOM 4356 O O . ASP C 1 114 ? 38.144 19.452 51.134 1.00 33.11 109 ASP C O 1
ATOM 4361 N N . GLN C 1 115 ? 36.804 18.345 52.564 1.00 26.73 110 GLN C N 1
ATOM 4362 C CA . GLN C 1 115 ? 36.779 17.130 51.757 1.00 31.51 110 GLN C CA 1
ATOM 4363 C C . GLN C 1 115 ? 36.023 17.369 50.454 1.00 36.84 110 GLN C C 1
ATOM 4364 O O . GLN C 1 115 ? 36.412 16.867 49.397 1.00 31.14 110 GLN C O 1
ATOM 4370 N N . LYS C 1 116 ? 34.945 18.145 50.535 1.00 33.16 111 LYS C N 1
ATOM 4371 C CA . LYS C 1 116 ? 34.177 18.521 49.350 1.00 37.10 111 LYS C CA 1
ATOM 4372 C C . LYS C 1 116 ? 34.944 19.501 48.466 1.00 37.93 111 LYS C C 1
ATOM 4373 O O . LYS C 1 116 ? 34.903 19.403 47.242 1.00 36.31 111 LYS C O 1
ATOM 4379 N N . ALA C 1 117 ? 35.644 20.444 49.089 1.00 30.67 112 ALA C N 1
ATOM 4380 C CA . ALA C 1 117 ? 36.385 21.455 48.340 1.00 28.69 112 ALA C CA 1
ATOM 4381 C C . ALA C 1 117 ? 37.526 20.850 47.526 1.00 30.33 112 ALA C C 1
ATOM 4382 O O . ALA C 1 117 ? 37.747 21.239 46.377 1.00 34.00 112 ALA C O 1
ATOM 4384 N N . ILE C 1 118 ? 38.248 19.898 48.114 1.00 29.05 113 ILE C N 1
ATOM 4385 C CA . ILE C 1 118 ? 39.365 19.267 47.411 1.00 31.05 113 ILE C CA 1
ATOM 4386 C C . ILE C 1 118 ? 38.894 18.320 46.297 1.00 33.88 113 ILE C C 1
ATOM 4387 O O . ILE C 1 118 ? 39.575 18.160 45.280 1.00 29.57 113 ILE C O 1
ATOM 4392 N N . ALA C 1 119 ? 37.727 17.708 46.480 1.00 33.13 114 ALA C N 1
ATOM 4393 C CA . ALA C 1 119 ? 37.157 16.850 45.445 1.00 35.28 114 ALA C CA 1
ATOM 4394 C C . ALA C 1 119 ? 36.785 17.684 44.217 1.00 36.65 114 ALA C C 1
ATOM 4395 O O . ALA C 1 119 ? 37.042 17.286 43.078 1.00 36.23 114 ALA C O 1
ATOM 4397 N N . THR C 1 120 ? 36.178 18.843 44.460 1.00 32.09 115 THR C N 1
ATOM 4398 C CA . THR C 1 120 ? 35.810 19.763 43.388 1.00 38.57 115 THR C CA 1
ATOM 4399 C C . THR C 1 120 ? 37.053 20.291 42.675 1.00 40.60 115 THR C C 1
ATOM 4400 O O . THR C 1 120 ? 37.083 20.378 41.445 1.00 40.71 115 THR C O 1
ATOM 4404 N N . PHE C 1 121 ? 38.078 20.635 43.452 1.00 38.40 116 PHE C N 1
ATOM 4405 C CA . PHE C 1 121 ? 39.330 21.124 42.891 1.00 34.64 116 PHE C CA 1
ATOM 4406 C C . PHE C 1 121 ? 39.994 20.079 42.004 1.00 31.85 116 PHE C C 1
ATOM 4407 O O . PHE C 1 121 ? 40.440 20.399 40.902 1.00 37.69 116 PHE C O 1
ATOM 4415 N N . GLU C 1 122 ? 40.067 18.838 42.481 1.00 27.67 117 GLU C N 1
ATOM 4416 C CA . GLU C 1 122 ? 40.707 17.770 41.713 1.00 28.62 117 GLU C CA 1
ATOM 4417 C C . GLU C 1 122 ? 39.957 17.471 40.411 1.00 34.48 117 GLU C C 1
ATOM 4418 O O . GLU C 1 122 ? 40.578 17.233 39.369 1.00 32.84 117 GLU C O 1
ATOM 4424 N N . LYS C 1 123 ? 38.626 17.482 40.469 1.00 32.59 118 LYS C N 1
ATOM 4425 C CA . LYS C 1 123 ? 37.809 17.291 39.274 1.00 32.23 118 LYS C CA 1
ATOM 4426 C C . LYS C 1 123 ? 38.139 18.350 38.222 1.00 41.23 118 LYS C C 1
ATOM 4427 O O . LYS C 1 123 ? 38.361 18.028 37.053 1.00 42.12 118 LYS C O 1
ATOM 4433 N N . ASN C 1 124 ? 38.177 19.611 38.648 1.00 42.13 119 ASN C N 1
ATOM 4434 C CA . ASN C 1 124 ? 38.481 20.714 37.744 1.00 40.28 119 ASN C CA 1
ATOM 4435 C C . ASN C 1 124 ? 39.950 20.746 37.332 1.00 45.04 119 ASN C C 1
ATOM 4436 O O . ASN C 1 124 ? 40.285 21.262 36.266 1.00 46.55 119 ASN C O 1
ATOM 4441 N N . TYR C 1 125 ? 40.825 20.207 38.178 1.00 42.48 120 TYR C N 1
ATOM 4442 C CA . TYR C 1 125 ? 42.247 20.155 37.853 1.00 37.12 120 TYR C CA 1
ATOM 4443 C C . TYR C 1 125 ? 42.493 19.280 36.625 1.00 37.31 120 TYR C C 1
ATOM 4444 O O . TYR C 1 125 ? 43.217 19.680 35.710 1.00 34.94 120 TYR C O 1
ATOM 4453 N N . LYS C 1 126 ? 41.890 18.092 36.615 1.00 36.95 121 LYS C N 1
ATOM 4454 C CA . LYS C 1 126 ? 42.025 17.158 35.500 1.00 41.94 121 LYS C CA 1
ATOM 4455 C C . LYS C 1 126 ? 41.360 17.699 34.240 1.00 44.52 121 LYS C C 1
ATOM 4456 O O . LYS C 1 126 ? 41.928 17.613 33.151 1.00 48.09 121 LYS C O 1
ATOM 4462 N N . LYS C 1 127 ? 40.158 18.254 34.398 1.00 44.08 122 LYS C N 1
ATOM 4463 C CA . LYS C 1 127 ? 39.393 18.799 33.276 1.00 49.18 122 LYS C CA 1
ATOM 4464 C C . LYS C 1 127 ? 40.127 19.923 32.542 1.00 52.28 122 LYS C C 1
ATOM 4465 O O . LYS C 1 127 ? 40.247 19.891 31.315 1.00 50.99 122 LYS C O 1
ATOM 4471 N N . ASP C 1 128 ? 40.606 20.916 33.290 1.00 44.67 123 ASP C N 1
ATOM 4472 C CA . ASP C 1 128 ? 41.343 22.029 32.696 1.00 46.96 123 ASP C CA 1
ATOM 4473 C C . ASP C 1 128 ? 42.644 21.548 32.062 1.00 51.80 123 ASP C C 1
ATOM 4474 O O . ASP C 1 128 ? 43.058 22.044 31.014 1.00 46.98 123 ASP C O 1
ATOM 4479 N N . ARG C 1 129 ? 43.276 20.568 32.699 1.00 47.10 124 ARG C N 1
ATOM 4480 C CA . ARG C 1 129 ? 44.550 20.037 32.227 1.00 50.06 124 ARG C CA 1
ATOM 4481 C C . ARG C 1 129 ? 44.401 19.247 30.923 1.00 53.49 124 ARG C C 1
ATOM 4482 O O . ARG C 1 129 ? 45.221 19.382 30.010 1.00 51.47 124 ARG C O 1
ATOM 4490 N N . ASP C 1 130 ? 43.358 18.424 30.841 1.00 54.36 125 ASP C N 1
ATOM 4491 C CA . ASP C 1 130 ? 43.091 17.642 29.637 1.00 48.35 125 ASP C CA 1
ATOM 4492 C C . ASP C 1 130 ? 42.753 18.542 28.454 1.00 51.34 125 ASP C C 1
ATOM 4493 O O . ASP C 1 130 ? 43.186 18.290 27.329 1.00 52.64 125 ASP C O 1
ATOM 4498 N N . GLN C 1 131 ? 41.980 19.593 28.714 1.00 47.92 126 GLN C N 1
ATOM 4499 C CA . GLN C 1 131 ? 41.590 20.531 27.668 1.00 52.51 126 GLN C CA 1
ATOM 4500 C C . GLN C 1 131 ? 42.803 21.264 27.099 1.00 57.74 126 GLN C C 1
ATOM 4501 O O . GLN C 1 131 ? 42.883 21.497 25.891 1.00 63.07 126 GLN C O 1
ATOM 4515 N N . ARG C 1 133 ? 45.924 20.038 27.009 1.00 48.77 128 ARG C N 1
ATOM 4516 C CA . ARG C 1 133 ? 46.648 19.041 26.230 1.00 51.47 128 ARG C CA 1
ATOM 4517 C C . ARG C 1 133 ? 45.965 18.784 24.892 1.00 51.64 128 ARG C C 1
ATOM 4518 O O . ARG C 1 133 ? 46.633 18.614 23.873 1.00 54.50 128 ARG C O 1
ATOM 4526 N N . GLN C 1 134 ? 44.634 18.767 24.899 1.00 55.22 129 GLN C N 1
ATOM 4527 C CA . GLN C 1 134 ? 43.863 18.639 23.668 1.00 62.49 129 GLN C CA 1
ATOM 4528 C C . GLN C 1 134 ? 44.160 19.790 22.711 1.00 68.72 129 GLN C C 1
ATOM 4529 O O . GLN C 1 134 ? 44.545 19.562 21.562 1.00 74.91 129 GLN C O 1
ATOM 4535 N N . ASP C 1 135 ? 43.980 21.020 23.192 1.00 65.08 130 ASP C N 1
ATOM 4536 C CA . ASP C 1 135 ? 44.204 22.219 22.384 1.00 63.72 130 ASP C CA 1
ATOM 4537 C C . ASP C 1 135 ? 45.603 22.264 21.762 1.00 61.35 130 ASP C C 1
ATOM 4538 O O . ASP C 1 135 ? 45.755 22.645 20.601 1.00 56.47 130 ASP C O 1
ATOM 4543 N N . ILE C 1 136 ? 46.616 21.878 22.535 1.00 60.14 131 ILE C N 1
ATOM 4544 C CA . ILE C 1 136 ? 47.992 21.829 22.036 1.00 62.52 131 ILE C CA 1
ATOM 4545 C C . ILE C 1 136 ? 48.152 20.775 20.936 1.00 64.48 131 ILE C C 1
ATOM 4546 O O . ILE C 1 136 ? 48.711 21.057 19.874 1.00 67.08 131 ILE C O 1
ATOM 4551 N N . LEU C 1 137 ? 47.648 19.568 21.192 1.00 61.77 132 LEU C N 1
ATOM 4552 C CA . LEU C 1 137 ? 47.741 18.462 20.235 1.00 65.48 132 LEU C CA 1
ATOM 4553 C C . LEU C 1 137 ? 47.035 18.756 18.906 1.00 69.66 132 LEU C C 1
ATOM 4554 O O . LEU C 1 137 ? 47.533 18.383 17.841 1.00 73.87 132 LEU C O 1
ATOM 4559 N N . LYS C 1 138 ? 45.880 19.419 18.972 1.00 66.27 133 LYS C N 1
ATOM 4560 C CA . LYS C 1 138 ? 45.157 19.829 17.768 1.00 68.95 133 LYS C CA 1
ATOM 4561 C C . LYS C 1 138 ? 45.982 20.817 16.955 1.00 82.40 133 LYS C C 1
ATOM 4562 O O . LYS C 1 138 ? 46.123 20.673 15.739 1.00 90.04 133 LYS C O 1
ATOM 4568 N N . LEU C 1 139 ? 46.507 21.831 17.639 1.00 81.54 134 LEU C N 1
ATOM 4569 C CA . LEU C 1 139 ? 47.374 22.828 17.021 1.00 78.75 134 LEU C CA 1
ATOM 4570 C C . LEU C 1 139 ? 48.559 22.135 16.357 1.00 79.07 134 LEU C C 1
ATOM 4571 O O . LEU C 1 139 ? 48.925 22.450 15.222 1.00 80.91 134 LEU C O 1
ATOM 4576 N N . GLU C 1 140 ? 49.137 21.170 17.068 1.00 77.53 135 GLU C N 1
ATOM 4577 C CA . GLU C 1 140 ? 50.238 20.374 16.541 1.00 79.95 135 GLU C CA 1
ATOM 4578 C C . GLU C 1 140 ? 49.787 19.407 15.444 1.00 85.40 135 GLU C C 1
ATOM 4579 O O . GLU C 1 140 ? 50.601 18.683 14.887 1.00 88.52 135 GLU C O 1
ATOM 4585 N N . ALA C 1 141 ? 48.492 19.388 15.141 1.00 84.33 136 ALA C N 1
ATOM 4586 C CA . ALA C 1 141 ? 47.989 18.593 14.024 1.00 82.34 136 ALA C CA 1
ATOM 4587 C C . ALA C 1 141 ? 47.682 19.487 12.822 1.00 87.71 136 ALA C C 1
ATOM 4588 O O . ALA C 1 141 ? 47.893 19.094 11.673 1.00 88.48 136 ALA C O 1
ATOM 4590 N N . LYS C 1 142 ? 47.190 20.692 13.096 1.00 87.97 137 LYS C N 1
ATOM 4591 C CA . LYS C 1 142 ? 46.915 21.677 12.052 1.00 89.26 137 LYS C CA 1
ATOM 4592 C C . LYS C 1 142 ? 48.195 22.119 11.337 1.00 96.33 137 LYS C C 1
ATOM 4593 O O . LYS C 1 142 ? 48.152 22.571 10.192 1.00 96.03 137 LYS C O 1
ATOM 4599 N N . THR C 1 143 ? 49.326 21.997 12.027 1.00 100.57 138 THR C N 1
ATOM 4600 C CA . THR C 1 143 ? 50.636 22.291 11.445 1.00 103.40 138 THR C CA 1
ATOM 4601 C C . THR C 1 143 ? 50.963 21.331 10.294 1.00 103.80 138 THR C C 1
ATOM 4602 O O . THR C 1 143 ? 51.478 21.746 9.253 1.00 106.18 138 THR C O 1
ATOM 4606 N N . ARG C 1 144 ? 50.645 20.053 10.486 1.00 101.16 139 ARG C N 1
ATOM 4607 C CA . ARG C 1 144 ? 50.864 19.032 9.462 1.00 101.48 139 ARG C CA 1
ATOM 4608 C C . ARG C 1 144 ? 50.009 19.275 8.217 1.00 99.20 139 ARG C C 1
ATOM 4609 O O . ARG C 1 144 ? 50.422 19.961 7.281 1.00 96.05 139 ARG C O 1
ATOM 4617 N N . LYS C 1 149 ? 55.958 22.107 4.101 1.00 98.29 144 LYS C N 1
ATOM 4618 C CA . LYS C 1 149 ? 55.972 22.839 2.839 1.00 97.76 144 LYS C CA 1
ATOM 4619 C C . LYS C 1 149 ? 55.399 24.239 3.031 1.00 98.34 144 LYS C C 1
ATOM 4620 O O . LYS C 1 149 ? 54.376 24.575 2.437 1.00 101.47 144 LYS C O 1
ATOM 4626 N N . THR C 1 150 ? 56.052 25.054 3.856 1.00 95.35 145 THR C N 1
ATOM 4627 C CA . THR C 1 150 ? 55.513 26.367 4.210 1.00 90.70 145 THR C CA 1
ATOM 4628 C C . THR C 1 150 ? 56.511 27.510 4.007 1.00 88.61 145 THR C C 1
ATOM 4629 O O . THR C 1 150 ? 57.724 27.313 4.094 1.00 91.43 145 THR C O 1
ATOM 4633 N N . THR C 1 151 ? 55.984 28.702 3.734 1.00 82.57 146 THR C N 1
ATOM 4634 C CA . THR C 1 151 ? 56.798 29.910 3.604 1.00 85.55 146 THR C CA 1
ATOM 4635 C C . THR C 1 151 ? 57.418 30.277 4.958 1.00 86.52 146 THR C C 1
ATOM 4636 O O . THR C 1 151 ? 56.835 29.985 6.005 1.00 87.16 146 THR C O 1
ATOM 4640 N N . PRO C 1 152 ? 58.624 30.878 4.943 1.00 79.94 147 PRO C N 1
ATOM 4641 C CA . PRO C 1 152 ? 59.308 31.313 6.169 1.00 76.50 147 PRO C CA 1
ATOM 4642 C C . PRO C 1 152 ? 58.458 32.257 7.018 1.00 83.60 147 PRO C C 1
ATOM 4643 O O . PRO C 1 152 ? 58.601 32.274 8.243 1.00 82.34 147 PRO C O 1
ATOM 4647 N N . GLU C 1 153 ? 57.585 33.026 6.371 1.00 86.13 148 GLU C N 1
ATOM 4648 C CA . GLU C 1 153 ? 56.729 33.983 7.072 1.00 84.70 148 GLU C CA 1
ATOM 4649 C C . GLU C 1 153 ? 55.599 33.318 7.872 1.00 86.91 148 GLU C C 1
ATOM 4650 O O . GLU C 1 153 ? 55.375 33.661 9.034 1.00 86.86 148 GLU C O 1
ATOM 4656 N N . VAL C 1 154 ? 54.887 32.379 7.248 1.00 85.49 149 VAL C N 1
ATOM 4657 C CA . VAL C 1 154 ? 53.822 31.628 7.922 1.00 85.90 149 VAL C CA 1
ATOM 4658 C C . VAL C 1 154 ? 54.392 30.633 8.940 1.00 84.03 149 VAL C C 1
ATOM 4659 O O . VAL C 1 154 ? 53.800 30.409 10.002 1.00 83.79 149 VAL C O 1
ATOM 4663 N N . LEU C 1 155 ? 55.549 30.054 8.621 1.00 78.27 150 LEU C N 1
ATOM 4664 C CA . LEU C 1 155 ? 56.251 29.170 9.551 1.00 74.46 150 LEU C CA 1
ATOM 4665 C C . LEU C 1 155 ? 56.533 29.892 10.867 1.00 73.26 150 LEU C C 1
ATOM 4666 O O . LEU C 1 155 ? 56.485 29.291 11.940 1.00 69.11 150 LEU C O 1
ATOM 4671 N N . LYS C 1 156 ? 56.806 31.189 10.777 1.00 75.76 151 LYS C N 1
ATOM 4672 C CA . LYS C 1 156 ? 57.107 31.991 11.956 1.00 73.64 151 LYS C CA 1
ATOM 4673 C C . LYS C 1 156 ? 55.857 32.277 12.794 1.00 78.80 151 LYS C C 1
ATOM 4674 O O . LYS C 1 156 ? 55.944 32.398 14.015 1.00 77.44 151 LYS C O 1
ATOM 4680 N N . GLN C 1 157 ? 54.700 32.382 12.141 1.00 75.05 152 GLN C N 1
ATOM 4681 C CA . GLN C 1 157 ? 53.433 32.537 12.858 1.00 66.56 152 GLN C CA 1
ATOM 4682 C C . GLN C 1 157 ? 53.105 31.284 13.663 1.00 68.42 152 GLN C C 1
ATOM 4683 O O . GLN C 1 157 ? 52.769 31.363 14.847 1.00 64.56 152 GLN C O 1
ATOM 4689 N N . GLN C 1 158 ? 53.195 30.132 13.001 1.00 71.11 153 GLN C N 1
ATOM 4690 C CA . GLN C 1 158 ? 52.847 28.849 13.603 1.00 69.91 153 GLN C CA 1
ATOM 4691 C C . GLN C 1 158 ? 53.639 28.579 14.879 1.00 64.98 153 GLN C C 1
ATOM 4692 O O . GLN C 1 158 ? 53.077 28.138 15.883 1.00 64.72 153 GLN C O 1
ATOM 4698 N N . ILE C 1 159 ? 54.943 28.837 14.824 1.00 64.12 154 ILE C N 1
ATOM 4699 C CA . ILE C 1 159 ? 55.818 28.693 15.985 1.00 64.60 154 ILE C CA 1
ATOM 4700 C C . ILE C 1 159 ? 55.336 29.607 17.111 1.00 62.55 154 ILE C C 1
ATOM 4701 O O . ILE C 1 159 ? 55.219 29.185 18.266 1.00 54.66 154 ILE C O 1
ATOM 4706 N N . THR C 1 160 ? 55.037 30.854 16.752 1.00 63.94 155 THR C N 1
ATOM 4707 C CA . THR C 1 160 ? 54.579 31.870 17.697 1.00 70.41 155 THR C CA 1
ATOM 4708 C C . THR C 1 160 ? 53.240 31.517 18.354 1.00 71.38 155 THR C C 1
ATOM 4709 O O . THR C 1 160 ? 53.062 31.717 19.557 1.00 70.61 155 THR C O 1
ATOM 4713 N N . GLU C 1 161 ? 52.307 30.982 17.570 1.00 69.58 156 GLU C N 1
ATOM 4714 C CA . GLU C 1 161 ? 50.996 30.617 18.100 1.00 67.93 156 GLU C CA 1
ATOM 4715 C C . GLU C 1 161 ? 51.082 29.443 19.075 1.00 67.02 156 GLU C C 1
ATOM 4716 O O . GLU C 1 161 ? 50.358 29.397 20.070 1.00 61.61 156 GLU C O 1
ATOM 4722 N N . LEU C 1 162 ? 51.971 28.497 18.789 1.00 65.39 157 LEU C N 1
ATOM 4723 C CA . LEU C 1 162 ? 52.144 27.330 19.649 1.00 56.87 157 LEU C CA 1
ATOM 4724 C C . LEU C 1 162 ? 52.909 27.688 20.922 1.00 55.88 157 LEU C C 1
ATOM 4725 O O . LEU C 1 162 ? 52.633 27.141 21.993 1.00 57.64 157 LEU C O 1
ATOM 4730 N N . ASN C 1 163 ? 53.866 28.607 20.807 1.00 51.85 158 ASN C N 1
ATOM 4731 C CA . ASN C 1 163 ? 54.592 29.084 21.981 1.00 58.43 158 ASN C CA 1
ATOM 4732 C C . ASN C 1 163 ? 53.672 29.846 22.936 1.00 57.72 158 ASN C C 1
ATOM 4733 O O . ASN C 1 163 ? 53.822 29.755 24.153 1.00 57.75 158 ASN C O 1
ATOM 4738 N N . ASP C 1 164 ? 52.714 30.580 22.373 1.00 56.60 159 ASP C N 1
ATOM 4739 C CA . ASP C 1 164 ? 51.726 31.305 23.168 1.00 58.01 159 ASP C CA 1
ATOM 4740 C C . ASP C 1 164 ? 50.742 30.358 23.862 1.00 59.36 159 ASP C C 1
ATOM 4741 O O . ASP C 1 164 ? 50.253 30.651 24.955 1.00 54.66 159 ASP C O 1
ATOM 4746 N N . LYS C 1 165 ? 50.456 29.224 23.230 1.00 55.38 160 LYS C N 1
ATOM 4747 C CA . LYS C 1 165 ? 49.572 28.226 23.825 1.00 52.50 160 LYS C CA 1
ATOM 4748 C C . LYS C 1 165 ? 50.297 27.429 24.909 1.00 56.21 160 LYS C C 1
ATOM 4749 O O . LYS C 1 165 ? 49.711 27.082 25.937 1.00 58.95 160 LYS C O 1
ATOM 4755 N N . ILE C 1 166 ? 51.577 27.150 24.674 1.00 51.83 161 ILE C N 1
ATOM 4756 C CA . ILE C 1 166 ? 52.412 26.452 25.647 1.00 47.34 161 ILE C CA 1
ATOM 4757 C C . ILE C 1 166 ? 52.585 27.280 26.924 1.00 49.68 161 ILE C C 1
ATOM 4758 O O . ILE C 1 166 ? 52.509 26.745 28.035 1.00 47.35 161 ILE C O 1
ATOM 4763 N N . LYS C 1 167 ? 52.797 28.585 26.769 1.00 47.53 162 LYS C N 1
ATOM 4764 C CA . LYS C 1 167 ? 52.949 29.463 27.925 1.00 48.23 162 LYS C CA 1
ATOM 4765 C C . LYS C 1 167 ? 51.647 29.579 28.719 1.00 49.99 162 LYS C C 1
ATOM 4766 O O . LYS C 1 167 ? 51.667 29.688 29.946 1.00 54.61 162 LYS C O 1
ATOM 4772 N N . GLU C 1 168 ? 50.519 29.549 28.016 1.00 46.27 163 GLU C N 1
ATOM 4773 C CA . GLU C 1 168 ? 49.210 29.522 28.662 1.00 47.68 163 GLU C CA 1
ATOM 4774 C C . GLU C 1 168 ? 49.069 28.253 29.506 1.00 50.52 163 GLU C C 1
ATOM 4775 O O . GLU C 1 168 ? 48.473 28.271 30.586 1.00 47.38 163 GLU C O 1
ATOM 4781 N N . SER C 1 169 ? 49.635 27.156 29.009 1.00 41.50 164 SER C N 1
ATOM 4782 C CA . SER C 1 169 ? 49.583 25.874 29.704 1.00 36.99 164 SER C CA 1
ATOM 4783 C C . SER C 1 169 ? 50.431 25.902 30.973 1.00 37.78 164 SER C C 1
ATOM 4784 O O . SER C 1 169 ? 50.010 25.408 32.023 1.00 39.06 164 SER C O 1
ATOM 4787 N N . GLU C 1 170 ? 51.621 26.487 30.875 1.00 36.96 165 GLU C N 1
ATOM 4788 C CA . GLU C 1 170 ? 52.515 26.594 32.023 1.00 42.13 165 GLU C CA 1
ATOM 4789 C C . GLU C 1 170 ? 51.938 27.514 33.100 1.00 43.04 165 GLU C C 1
ATOM 4790 O O . GLU C 1 170 ? 52.145 27.286 34.292 1.00 43.60 165 GLU C O 1
ATOM 4796 N N . GLN C 1 171 ? 51.223 28.554 32.674 1.00 42.43 166 GLN C N 1
ATOM 4797 C CA . GLN C 1 171 ? 50.564 29.467 33.604 1.00 44.01 166 GLN C CA 1
ATOM 4798 C C . GLN C 1 171 ? 49.408 28.777 34.321 1.00 42.95 166 GLN C C 1
ATOM 4799 O O . GLN C 1 171 ? 49.178 29.016 35.507 1.00 43.07 166 GLN C O 1
ATOM 4805 N N . LEU C 1 172 ? 48.683 27.925 33.600 1.00 43.45 167 LEU C N 1
ATOM 4806 C CA . LEU C 1 172 ? 47.617 27.129 34.202 1.00 41.27 167 LEU C CA 1
ATOM 4807 C C . LEU C 1 172 ? 48.175 26.256 35.321 1.00 40.13 167 LEU C C 1
ATOM 4808 O O . LEU C 1 172 ? 47.598 26.185 36.411 1.00 41.59 167 LEU C O 1
ATOM 4813 N N . ASN C 1 173 ? 49.298 25.596 35.045 1.00 34.54 168 ASN C N 1
ATOM 4814 C CA . ASN C 1 173 ? 49.933 24.726 36.030 1.00 40.80 168 ASN C CA 1
ATOM 4815 C C . ASN C 1 173 ? 50.398 25.499 37.260 1.00 40.65 168 ASN C C 1
ATOM 4816 O O . ASN C 1 173 ? 50.218 25.051 38.391 1.00 38.42 168 ASN C O 1
ATOM 4821 N N . ALA C 1 174 ? 51.003 26.660 37.026 1.00 35.52 169 ALA C N 1
ATOM 4822 C CA . ALA C 1 174 ? 51.465 27.520 38.110 1.00 36.35 169 ALA C CA 1
ATOM 4823 C C . ALA C 1 174 ? 50.293 28.034 38.951 1.00 32.91 169 ALA C C 1
ATOM 4824 O O . ALA C 1 174 ? 50.367 28.058 40.183 1.00 35.74 169 ALA C O 1
ATOM 4826 N N . ASN C 1 175 ? 49.220 28.450 38.280 1.00 30.39 170 ASN C N 1
ATOM 4827 C CA . ASN C 1 175 ? 48.023 28.937 38.960 1.00 36.67 170 ASN C CA 1
ATOM 4828 C C . ASN C 1 175 ? 47.353 27.869 39.825 1.00 39.18 170 ASN C C 1
ATOM 4829 O O . ASN C 1 175 ? 46.843 28.169 40.907 1.00 34.99 170 ASN C O 1
ATOM 4834 N N . LYS C 1 176 ? 47.342 26.629 39.344 1.00 33.38 171 LYS C N 1
ATOM 4835 C CA . LYS C 1 176 ? 46.723 25.538 40.093 1.00 32.10 171 LYS C CA 1
ATOM 4836 C C . LYS C 1 176 ? 47.570 25.145 41.305 1.00 34.94 171 LYS C C 1
ATOM 4837 O O . LYS C 1 176 ? 47.034 24.712 42.328 1.00 36.65 171 LYS C O 1
ATOM 4843 N N . LEU C 1 177 ? 48.888 25.310 41.191 1.00 34.42 172 LEU C N 1
ATOM 4844 C CA . LEU C 1 177 ? 49.782 25.075 42.323 1.00 33.10 172 LEU C CA 1
ATOM 4845 C C . LEU C 1 177 ? 49.523 26.090 43.428 1.00 35.20 172 LEU C C 1
ATOM 4846 O O . LEU C 1 177 ? 49.386 25.716 44.595 1.00 35.40 172 LEU C O 1
ATOM 4851 N N . ARG C 1 178 ? 49.455 27.370 43.059 1.00 33.01 173 ARG C N 1
ATOM 4852 C CA . ARG C 1 178 ? 49.166 28.423 44.029 1.00 39.31 173 ARG C CA 1
ATOM 4853 C C . ARG C 1 178 ? 47.827 28.166 44.705 1.00 31.18 173 ARG C C 1
ATOM 4854 O O . ARG C 1 178 ? 47.717 28.274 45.921 1.00 35.66 173 ARG C O 1
ATOM 4862 N N . ASP C 1 179 ? 46.816 27.815 43.913 1.00 29.64 174 ASP C N 1
ATOM 4863 C CA . ASP C 1 179 ? 45.480 27.556 44.447 1.00 35.52 174 ASP C CA 1
ATOM 4864 C C . ASP C 1 179 ? 45.454 26.456 45.508 1.00 36.41 174 ASP C C 1
ATOM 4865 O O . ASP C 1 179 ? 44.863 26.634 46.574 1.00 38.89 174 ASP C O 1
ATOM 4870 N N . VAL C 1 180 ? 46.088 25.321 45.221 1.00 37.19 175 VAL C N 1
ATOM 4871 C CA . VAL C 1 180 ? 46.021 24.180 46.136 1.00 31.71 175 VAL C CA 1
ATOM 4872 C C . VAL C 1 180 ? 46.857 24.385 47.403 1.00 28.85 175 VAL C C 1
ATOM 4873 O O . VAL C 1 180 ? 46.467 23.937 48.484 1.00 24.38 175 VAL C O 1
ATOM 4877 N N . VAL C 1 181 ? 47.985 25.082 47.279 1.00 23.74 176 VAL C N 1
ATOM 4878 C CA . VAL C 1 181 ? 48.831 25.350 48.437 1.00 26.16 176 VAL C CA 1
ATOM 4879 C C . VAL C 1 181 ? 48.142 26.334 49.384 1.00 32.49 176 VAL C C 1
ATOM 4880 O O . VAL C 1 181 ? 48.185 26.168 50.604 1.00 27.85 176 VAL C O 1
ATOM 4884 N N . LEU C 1 182 ? 47.493 27.348 48.815 1.00 26.15 177 LEU C N 1
ATOM 4885 C CA . LEU C 1 182 ? 46.761 28.326 49.616 1.00 32.56 177 LEU C CA 1
ATOM 4886 C C . LEU C 1 182 ? 45.532 27.695 50.267 1.00 31.21 177 LEU C C 1
ATOM 4887 O O . LEU C 1 182 ? 45.174 28.053 51.392 1.00 31.70 177 LEU C O 1
ATOM 4900 N N . GLU C 1 184 ? 45.398 24.774 51.394 1.00 28.65 179 GLU C N 1
ATOM 4901 C CA . GLU C 1 184 ? 45.937 24.044 52.533 1.00 30.81 179 GLU C CA 1
ATOM 4902 C C . GLU C 1 184 ? 46.326 24.997 53.659 1.00 29.05 179 GLU C C 1
ATOM 4903 O O . GLU C 1 184 ? 46.108 24.698 54.836 1.00 30.90 179 GLU C O 1
ATOM 4909 N N . ARG C 1 185 ? 46.895 26.145 53.297 1.00 29.84 180 ARG C N 1
ATOM 4910 C CA . ARG C 1 185 ? 47.240 27.165 54.281 1.00 30.85 180 ARG C CA 1
ATOM 4911 C C . ARG C 1 185 ? 45.992 27.692 54.986 1.00 28.30 180 ARG C C 1
ATOM 4912 O O . ARG C 1 185 ? 45.992 27.860 56.208 1.00 26.27 180 ARG C O 1
ATOM 4920 N N . ARG C 1 186 ? 44.929 27.946 54.221 1.00 28.22 181 ARG C N 1
ATOM 4921 C CA . ARG C 1 186 ? 43.671 28.421 54.802 1.00 29.31 181 ARG C CA 1
ATOM 4922 C C . ARG C 1 186 ? 43.100 27.417 55.791 1.00 27.62 181 ARG C C 1
ATOM 4923 O O . ARG C 1 186 ? 42.625 27.797 56.860 1.00 30.36 181 ARG C O 1
ATOM 4931 N N . LYS C 1 187 ? 43.148 26.137 55.428 1.00 25.67 182 LYS C N 1
ATOM 4932 C CA . LYS C 1 187 ? 42.654 25.071 56.294 1.00 22.33 182 LYS C CA 1
ATOM 4933 C C . LYS C 1 187 ? 43.408 25.074 57.617 1.00 25.73 182 LYS C C 1
ATOM 4934 O O . LYS C 1 187 ? 42.807 25.041 58.691 1.00 26.79 182 LYS C O 1
ATOM 4940 N N . HIS C 1 188 ? 44.732 25.124 57.524 1.00 25.05 183 HIS C N 1
ATOM 4941 C CA . HIS C 1 188 ? 45.589 25.138 58.701 1.00 26.30 183 HIS C CA 1
ATOM 4942 C C . HIS C 1 188 ? 45.373 26.390 59.558 1.00 27.41 183 HIS C C 1
ATOM 4943 O O . HIS C 1 188 ? 45.380 26.310 60.788 1.00 27.33 183 HIS C O 1
ATOM 4950 N N . ALA C 1 189 ? 45.179 27.538 58.910 1.00 24.56 184 ALA C N 1
ATOM 4951 C CA . ALA C 1 189 ? 44.935 28.790 59.627 1.00 28.17 184 ALA C CA 1
ATOM 4952 C C . ALA C 1 189 ? 43.577 28.790 60.335 1.00 27.87 184 ALA C C 1
ATOM 4953 O O . ALA C 1 189 ? 43.455 29.278 61.464 1.00 25.65 184 ALA C O 1
ATOM 4955 N N . THR C 1 190 ? 42.557 28.260 59.662 1.00 23.58 185 THR C N 1
ATOM 4956 C CA . THR C 1 190 ? 41.237 28.105 60.269 1.00 31.98 185 THR C CA 1
ATOM 4957 C C . THR C 1 190 ? 41.330 27.222 61.517 1.00 32.15 185 THR C C 1
ATOM 4958 O O . THR C 1 190 ? 40.709 27.513 62.540 1.00 27.70 185 THR C O 1
ATOM 4962 N N . PHE C 1 191 ? 42.117 26.152 61.421 1.00 23.86 186 PHE C N 1
ATOM 4963 C CA . PHE C 1 191 ? 42.337 25.239 62.539 1.00 22.83 186 PHE C CA 1
ATOM 4964 C C . PHE C 1 191 ? 42.893 25.990 63.747 1.00 26.23 186 PHE C C 1
ATOM 4965 O O . PHE C 1 191 ? 42.317 25.938 64.831 1.00 29.50 186 PHE C O 1
ATOM 4973 N N . LEU C 1 192 ? 44.004 26.693 63.555 1.00 26.43 187 LEU C N 1
ATOM 4974 C CA . LEU C 1 192 ? 44.630 27.440 64.644 1.00 29.11 187 LEU C CA 1
ATOM 4975 C C . LEU C 1 192 ? 43.710 28.538 65.162 1.00 27.27 187 LEU C C 1
ATOM 4976 O O . LEU C 1 192 ? 43.650 28.789 66.366 1.00 29.91 187 LEU C O 1
ATOM 4981 N N . SER C 1 193 ? 42.997 29.191 64.248 1.00 31.49 188 SER C N 1
ATOM 4982 C CA . SER C 1 193 ? 42.076 30.264 64.617 1.00 33.05 188 SER C CA 1
ATOM 4983 C C . SER C 1 193 ? 41.018 29.777 65.604 1.00 29.77 188 SER C C 1
ATOM 4984 O O . SER C 1 193 ? 40.734 30.439 66.606 1.00 27.19 188 SER C O 1
ATOM 4987 N N . GLN C 1 194 ? 40.445 28.613 65.323 1.00 27.56 189 GLN C N 1
ATOM 4988 C CA . GLN C 1 194 ? 39.411 28.052 66.180 1.00 30.44 189 GLN C CA 1
ATOM 4989 C C . GLN C 1 194 ? 40.004 27.526 67.487 1.00 35.87 189 GLN C C 1
ATOM 4990 O O . GLN C 1 194 ? 39.399 27.671 68.548 1.00 29.63 189 GLN C O 1
ATOM 4996 N N . PHE C 1 195 ? 41.191 26.932 67.410 1.00 30.25 190 PHE C N 1
ATOM 4997 C CA . PHE C 1 195 ? 41.853 26.417 68.603 1.00 25.68 190 PHE C CA 1
ATOM 4998 C C . PHE C 1 195 ? 42.276 27.555 69.539 1.00 29.47 190 PHE C C 1
ATOM 4999 O O . PHE C 1 195 ? 42.253 27.395 70.764 1.00 23.55 190 PHE C O 1
ATOM 5007 N N . ASN C 1 196 ? 42.651 28.699 68.963 1.00 20.27 191 ASN C N 1
ATOM 5008 C CA . ASN C 1 196 ? 43.004 29.890 69.745 1.00 20.62 191 ASN C CA 1
ATOM 5009 C C . ASN C 1 196 ? 41.925 30.333 70.740 1.00 30.40 191 ASN C C 1
ATOM 5010 O O . ASN C 1 196 ? 42.246 30.883 71.798 1.00 31.60 191 ASN C O 1
ATOM 5015 N N . GLN C 1 197 ? 40.655 30.118 70.395 1.00 28.31 192 GLN C N 1
ATOM 5016 C CA . GLN C 1 197 ? 39.549 30.492 71.285 1.00 27.58 192 GLN C CA 1
ATOM 5017 C C . GLN C 1 197 ? 39.711 29.798 72.631 1.00 28.77 192 GLN C C 1
ATOM 5018 O O . GLN C 1 197 ? 39.535 30.408 73.680 1.00 28.33 192 GLN C O 1
ATOM 5024 N N . PHE C 1 198 ? 40.063 28.517 72.581 1.00 24.07 193 PHE C N 1
ATOM 5025 C CA . PHE C 1 198 ? 40.353 27.737 73.779 1.00 31.39 193 PHE C CA 1
ATOM 5026 C C . PHE C 1 198 ? 41.598 28.235 74.508 1.00 34.96 193 PHE C C 1
ATOM 5027 O O . PHE C 1 198 ? 41.613 28.302 75.740 1.00 32.71 193 PHE C O 1
ATOM 5035 N N . LEU C 1 199 ? 42.642 28.572 73.751 1.00 27.49 194 LEU C N 1
ATOM 5036 C CA . LEU C 1 199 ? 43.895 29.030 74.349 1.00 25.56 194 LEU C CA 1
ATOM 5037 C C . LEU C 1 199 ? 43.694 30.339 75.120 1.00 23.62 194 LEU C C 1
ATOM 5038 O O . LEU C 1 199 ? 44.184 30.487 76.245 1.00 21.78 194 LEU C O 1
ATOM 5043 N N . GLU C 1 200 ? 42.956 31.273 74.526 1.00 21.11 195 GLU C N 1
ATOM 5044 C CA . GLU C 1 200 ? 42.694 32.564 75.161 1.00 28.56 195 GLU C CA 1
ATOM 5045 C C . GLU C 1 200 ? 41.927 32.435 76.479 1.00 29.70 195 GLU C C 1
ATOM 5046 O O . GLU C 1 200 ? 42.224 33.136 77.452 1.00 32.99 195 GLU C O 1
ATOM 5052 N N . LYS C 1 201 ? 40.947 31.536 76.504 1.00 26.95 196 LYS C N 1
ATOM 5053 C CA . LYS C 1 201 ? 40.123 31.327 77.691 1.00 37.57 196 LYS C CA 1
ATOM 5054 C C . LYS C 1 201 ? 40.882 30.583 78.786 1.00 30.58 196 LYS C C 1
ATOM 5055 O O . LYS C 1 201 ? 40.725 30.879 79.968 1.00 32.72 196 LYS C O 1
ATOM 5061 N N . GLU C 1 202 ? 41.713 29.623 78.388 1.00 26.96 197 GLU C N 1
ATOM 5062 C CA . GLU C 1 202 ? 42.582 28.929 79.335 1.00 24.95 197 GLU C CA 1
ATOM 5063 C C . GLU C 1 202 ? 43.554 29.912 79.993 1.00 27.30 197 GLU C C 1
ATOM 5064 O O . GLU C 1 202 ? 43.841 29.815 81.187 1.00 26.87 197 GLU C O 1
ATOM 5070 N N . ILE C 1 203 ? 44.044 30.864 79.205 1.00 20.65 198 ILE C N 1
ATOM 5071 C CA . ILE C 1 203 ? 44.926 31.912 79.708 1.00 28.54 198 ILE C CA 1
ATOM 5072 C C . ILE C 1 203 ? 44.199 32.806 80.729 1.00 32.38 198 ILE C C 1
ATOM 5073 O O . ILE C 1 203 ? 44.780 33.199 81.747 1.00 30.99 198 ILE C O 1
ATOM 5078 N N . GLU C 1 204 ? 42.926 33.103 80.469 1.00 26.77 199 GLU C N 1
ATOM 5079 C CA . GLU C 1 204 ? 42.142 33.955 81.363 1.00 29.46 199 GLU C CA 1
ATOM 5080 C C . GLU C 1 204 ? 41.779 33.243 82.664 1.00 27.63 199 GLU C C 1
ATOM 5081 O O . GLU C 1 204 ? 41.677 33.873 83.718 1.00 26.01 199 GLU C O 1
ATOM 5087 N N . LEU C 1 205 ? 41.575 31.932 82.589 1.00 22.14 200 LEU C N 1
ATOM 5088 C CA . LEU C 1 205 ? 41.371 31.131 83.792 1.00 27.32 200 LEU C CA 1
ATOM 5089 C C . LEU C 1 205 ? 42.643 31.117 84.639 1.00 32.30 200 LEU C C 1
ATOM 5090 O O . LEU C 1 205 ? 42.584 31.236 85.864 1.00 28.70 200 LEU C O 1
ATOM 5095 N N . SER C 1 206 ? 43.791 30.983 83.982 1.00 26.93 201 SER C N 1
ATOM 5096 C CA . SER C 1 206 ? 45.079 31.014 84.675 1.00 24.06 201 SER C CA 1
ATOM 5097 C C . SER C 1 206 ? 45.325 32.359 85.368 1.00 25.28 201 SER C C 1
ATOM 5098 O O . SER C 1 206 ? 45.741 32.394 86.525 1.00 32.90 201 SER C O 1
ATOM 5101 N N . ALA C 1 207 ? 45.071 33.458 84.659 1.00 21.71 202 ALA C N 1
ATOM 5102 C CA . ALA C 1 207 ? 45.209 34.790 85.245 1.00 23.71 202 ALA C CA 1
ATOM 5103 C C . ALA C 1 207 ? 44.318 34.940 86.476 1.00 27.68 202 ALA C C 1
ATOM 5104 O O . ALA C 1 207 ? 44.724 35.532 87.480 1.00 25.84 202 ALA C O 1
ATOM 5106 N N . ASP C 1 208 ? 43.103 34.403 86.390 1.00 30.57 203 ASP C N 1
ATOM 5107 C CA . ASP C 1 208 ? 42.143 34.469 87.490 1.00 27.47 203 ASP C CA 1
ATOM 5108 C C . ASP C 1 208 ? 42.596 33.591 88.652 1.00 27.81 203 ASP C C 1
ATOM 5109 O O . ASP C 1 208 ? 42.441 33.961 89.821 1.00 26.47 203 ASP C O 1
ATOM 5114 N N . THR C 1 209 ? 43.165 32.432 88.324 1.00 25.81 204 THR C N 1
ATOM 5115 C CA . THR C 1 209 ? 43.670 31.501 89.332 1.00 22.41 204 THR C CA 1
ATOM 5116 C C . THR C 1 209 ? 44.828 32.118 90.119 1.00 30.00 204 THR C C 1
ATOM 5117 O O . THR C 1 209 ? 44.870 32.025 91.350 1.00 26.33 204 THR C O 1
ATOM 5129 N N . SER C 1 211 ? 45.469 35.261 90.597 1.00 25.86 206 SER C N 1
ATOM 5130 C CA . SER C 1 211 ? 44.989 36.392 91.390 1.00 27.02 206 SER C CA 1
ATOM 5131 C C . SER C 1 211 ? 44.230 35.951 92.642 1.00 29.39 206 SER C C 1
ATOM 5132 O O . SER C 1 211 ? 44.494 36.442 93.744 1.00 32.57 206 SER C O 1
ATOM 5135 N N . LYS C 1 212 ? 43.291 35.026 92.476 1.00 27.76 207 LYS C N 1
ATOM 5136 C CA . LYS C 1 212 ? 42.494 34.549 93.602 1.00 33.45 207 LYS C CA 1
ATOM 5137 C C . LYS C 1 212 ? 43.318 33.768 94.629 1.00 28.96 207 LYS C C 1
ATOM 5138 O O . LYS C 1 212 ? 43.175 33.981 95.835 1.00 25.87 207 LYS C O 1
ATOM 5144 N N . PHE C 1 213 ? 44.178 32.870 94.159 1.00 28.69 208 PHE C N 1
ATOM 5145 C CA . PHE C 1 213 ? 44.967 32.045 95.073 1.00 31.70 208 PHE C CA 1
ATOM 5146 C C . PHE C 1 213 ? 46.061 32.852 95.778 1.00 34.64 208 PHE C C 1
ATOM 5147 O O . PHE C 1 213 ? 46.399 32.565 96.926 1.00 32.61 208 PHE C O 1
ATOM 5155 N N . SER C 1 214 ? 46.603 33.863 95.100 1.00 27.85 209 SER C N 1
ATOM 5156 C CA . SER C 1 214 ? 47.547 34.778 95.746 1.00 28.19 209 SER C CA 1
ATOM 5157 C C . SER C 1 214 ? 46.903 35.512 96.922 1.00 26.16 209 SER C C 1
ATOM 5158 O O . SER C 1 214 ? 47.551 35.743 97.945 1.00 30.85 209 SER C O 1
ATOM 5161 N N . THR C 1 215 ? 45.636 35.890 96.772 1.00 24.92 210 THR C N 1
ATOM 5162 C CA . THR C 1 215 ? 44.922 36.582 97.844 1.00 26.72 210 THR C CA 1
ATOM 5163 C C . THR C 1 215 ? 44.620 35.632 99.011 1.00 28.82 210 THR C C 1
ATOM 5164 O O . THR C 1 215 ? 44.729 36.020 100.179 1.00 27.09 210 THR C O 1
ATOM 5168 N N . ASN C 1 216 ? 44.249 34.391 98.692 1.00 29.43 211 ASN C N 1
ATOM 5169 C CA . ASN C 1 216 ? 44.043 33.363 99.708 1.00 30.25 211 ASN C CA 1
ATOM 5170 C C . ASN C 1 216 ? 45.314 33.119 100.512 1.00 37.84 211 ASN C C 1
ATOM 5171 O O . ASN C 1 216 ? 45.275 33.031 101.742 1.00 28.16 211 ASN C O 1
ATOM 5176 N N . LEU C 1 217 ? 46.438 33.011 99.807 1.00 23.43 212 LEU C N 1
ATOM 5177 C CA . LEU C 1 217 ? 47.736 32.785 100.442 1.00 31.47 212 LEU C CA 1
ATOM 5178 C C . LEU C 1 217 ? 48.061 33.868 101.463 1.00 33.11 212 LEU C C 1
ATOM 5179 O O . LEU C 1 217 ? 48.497 33.568 102.577 1.00 33.35 212 LEU C O 1
ATOM 5184 N N . ASN C 1 218 ? 47.845 35.125 101.083 1.00 24.41 213 ASN C N 1
ATOM 5185 C CA . ASN C 1 218 ? 48.090 36.241 101.988 1.00 25.65 213 ASN C CA 1
ATOM 5186 C C . ASN C 1 218 ? 47.182 36.188 103.219 1.00 28.12 213 ASN C C 1
ATOM 5187 O O . ASN C 1 218 ? 47.620 36.483 104.331 1.00 34.30 213 ASN C O 1
ATOM 5192 N N . THR C 1 219 ? 45.922 35.811 103.018 1.00 27.22 214 THR C N 1
ATOM 5193 C CA . THR C 1 219 ? 44.984 35.657 104.133 1.00 29.16 214 THR C CA 1
ATOM 5194 C C . THR C 1 219 ? 45.434 34.539 105.074 1.00 27.71 214 THR C C 1
ATOM 5195 O O . THR C 1 219 ? 45.418 34.697 106.294 1.00 27.23 214 THR C O 1
ATOM 5199 N N . HIS C 1 220 ? 45.840 33.411 104.495 1.00 29.82 215 HIS C N 1
ATOM 5200 C CA . HIS C 1 220 ? 46.267 32.251 105.275 1.00 33.00 215 HIS C CA 1
ATOM 5201 C C . HIS C 1 220 ? 47.537 32.549 106.071 1.00 31.76 215 HIS C C 1
ATOM 5202 O O . HIS C 1 220 ? 47.664 32.141 107.229 1.00 28.05 215 HIS C O 1
ATOM 5209 N N . ARG C 1 221 ? 48.470 33.258 105.440 1.00 26.22 216 ARG C N 1
ATOM 5210 C CA . ARG C 1 221 ? 49.714 33.674 106.085 1.00 31.18 216 ARG C CA 1
ATOM 5211 C C . ARG C 1 221 ? 49.439 34.536 107.323 1.00 39.90 216 ARG C C 1
ATOM 5212 O O . ARG C 1 221 ? 50.122 34.414 108.348 1.00 37.90 216 ARG C O 1
ATOM 5220 N N . ASP C 1 222 ? 48.438 35.406 107.226 1.00 32.87 217 ASP C N 1
ATOM 5221 C CA . ASP C 1 222 ? 48.042 36.232 108.362 1.00 28.46 217 ASP C CA 1
ATOM 5222 C C . ASP C 1 222 ? 47.443 35.385 109.484 1.00 29.36 217 ASP C C 1
ATOM 5223 O O . ASP C 1 222 ? 47.718 35.615 110.660 1.00 30.44 217 ASP C O 1
ATOM 5228 N N . LEU C 1 223 ? 46.627 34.401 109.113 1.00 29.33 218 LEU C N 1
ATOM 5229 C CA . LEU C 1 223 ? 46.027 33.494 110.089 1.00 32.97 218 LEU C CA 1
ATOM 5230 C C . LEU C 1 223 ? 47.084 32.630 110.781 1.00 37.69 218 LEU C C 1
ATOM 5231 O O . LEU C 1 223 ? 47.046 32.443 111.999 1.00 32.09 218 LEU C O 1
ATOM 5236 N N . ILE C 1 224 ? 48.026 32.109 110.001 1.00 32.40 219 ILE C N 1
ATOM 5237 C CA . ILE C 1 224 ? 49.097 31.276 110.542 1.00 30.85 219 ILE C CA 1
ATOM 5238 C C . ILE C 1 224 ? 49.978 32.056 111.533 1.00 33.25 219 ILE C C 1
ATOM 5239 O O . ILE C 1 224 ? 50.345 31.535 112.591 1.00 35.74 219 ILE C O 1
ATOM 5244 N N . ASN C 1 225 ? 50.287 33.309 111.205 1.00 29.68 220 ASN C N 1
ATOM 5245 C CA . ASN C 1 225 ? 51.106 34.154 112.075 1.00 36.52 220 ASN C CA 1
ATOM 5246 C C . ASN C 1 225 ? 50.370 34.627 113.332 1.00 39.71 220 ASN C C 1
ATOM 5247 O O . ASN C 1 225 ? 50.974 35.223 114.226 1.00 38.43 220 ASN C O 1
ATOM 5252 N N . SER C 1 226 ? 49.069 34.357 113.396 1.00 35.08 221 SER C N 1
ATOM 5253 C CA . SER C 1 226 ? 48.250 34.781 114.529 1.00 31.73 221 SER C CA 1
ATOM 5254 C C . SER C 1 226 ? 47.623 33.596 115.268 1.00 31.45 221 SER C C 1
ATOM 5255 O O . SER C 1 226 ? 46.753 33.787 116.122 1.00 40.15 221 SER C O 1
ATOM 5258 N N . GLN C 1 227 ? 48.070 32.382 114.951 1.00 29.99 222 GLN C N 1
ATOM 5259 C CA . GLN C 1 227 ? 47.488 31.172 115.533 1.00 33.42 222 GLN C CA 1
ATOM 5260 C C . GLN C 1 227 ? 47.622 31.109 117.058 1.00 43.87 222 GLN C C 1
ATOM 5261 O O . GLN C 1 227 ? 46.747 30.574 117.740 1.00 41.40 222 GLN C O 1
ATOM 5267 N N . SER C 1 228 ? 48.707 31.668 117.589 1.00 45.87 223 SER C N 1
ATOM 5268 C CA . SER C 1 228 ? 48.964 31.623 119.026 1.00 46.10 223 SER C CA 1
ATOM 5269 C C . SER C 1 228 ? 48.337 32.815 119.743 1.00 41.96 223 SER C C 1
ATOM 5270 O O . SER C 1 228 ? 48.600 33.048 120.927 1.00 42.35 223 SER C O 1
ATOM 5273 N N . GLN C 1 229 ? 47.503 33.561 119.026 1.00 39.64 224 GLN C N 1
ATOM 5274 C CA . GLN C 1 229 ? 46.862 34.743 119.587 1.00 40.90 224 GLN C CA 1
ATOM 5275 C C . GLN C 1 229 ? 45.415 34.440 119.989 1.00 42.77 224 GLN C C 1
ATOM 5276 O O . GLN C 1 229 ? 44.577 34.106 119.141 1.00 42.62 224 GLN C O 1
ATOM 5282 N N . LEU C 1 230 ? 45.130 34.546 121.284 1.00 40.84 225 LEU C N 1
ATOM 5283 C CA . LEU C 1 230 ? 43.784 34.314 121.794 1.00 43.93 225 LEU C CA 1
ATOM 5284 C C . LEU C 1 230 ? 42.867 35.442 121.326 1.00 45.78 225 LEU C C 1
ATOM 5285 O O . LEU C 1 230 ? 43.208 36.618 121.466 1.00 52.48 225 LEU C O 1
ATOM 5290 N N . PRO C 1 231 ? 41.704 35.093 120.751 1.00 43.46 226 PRO C N 1
ATOM 5291 C CA . PRO C 1 231 ? 40.755 36.123 120.309 1.00 42.13 226 PRO C CA 1
ATOM 5292 C C . PRO C 1 231 ? 40.341 37.002 121.490 1.00 50.11 226 PRO C C 1
ATOM 5293 O O . PRO C 1 231 ? 40.290 36.504 122.619 1.00 47.04 226 PRO C O 1
ATOM 5297 N N . LEU C 1 232 ? 40.063 38.279 121.239 1.00 54.10 227 LEU C N 1
ATOM 5298 C CA . LEU C 1 232 ? 39.788 39.228 122.317 1.00 52.57 227 LEU C CA 1
ATOM 5299 C C . LEU C 1 232 ? 38.546 38.862 123.130 1.00 51.42 227 LEU C C 1
ATOM 5300 O O . LEU C 1 232 ? 38.454 39.203 124.311 1.00 48.71 227 LEU C O 1
ATOM 5305 N N . GLU C 1 233 ? 37.599 38.163 122.508 1.00 55.77 228 GLU C N 1
ATOM 5306 C CA . GLU C 1 233 ? 36.370 37.802 123.207 1.00 56.48 228 GLU C CA 1
ATOM 5307 C C . GLU C 1 233 ? 36.631 36.803 124.338 1.00 64.58 228 GLU C C 1
ATOM 5308 O O . GLU C 1 233 ? 36.020 36.892 125.405 1.00 65.11 228 GLU C O 1
ATOM 5322 N N . GLU C 1 235 ? 39.577 36.520 125.929 1.00 54.46 230 GLU C N 1
ATOM 5323 C CA . GLU C 1 235 ? 40.351 37.258 126.923 1.00 61.26 230 GLU C CA 1
ATOM 5324 C C . GLU C 1 235 ? 39.476 38.127 127.827 1.00 63.92 230 GLU C C 1
ATOM 5325 O O . GLU C 1 235 ? 39.729 38.231 129.028 1.00 63.70 230 GLU C O 1
ATOM 5331 N N . SER C 1 236 ? 38.453 38.749 127.251 1.00 67.05 231 SER C N 1
ATOM 5332 C CA . SER C 1 236 ? 37.523 39.557 128.032 1.00 73.06 231 SER C CA 1
ATOM 5333 C C . SER C 1 236 ? 36.672 38.659 128.922 1.00 74.39 231 SER C C 1
ATOM 5334 O O . SER C 1 236 ? 36.505 38.933 130.107 1.00 80.04 231 SER C O 1
ATOM 5345 N N . ILE C 1 238 ? 37.311 35.840 130.231 1.00 59.47 233 ILE C N 1
ATOM 5346 C CA . ILE C 1 238 ? 38.113 35.383 131.364 1.00 60.06 233 ILE C CA 1
ATOM 5347 C C . ILE C 1 238 ? 38.227 36.451 132.458 1.00 65.35 233 ILE C C 1
ATOM 5348 O O . ILE C 1 238 ? 37.900 36.198 133.620 1.00 65.76 233 ILE C O 1
ATOM 5353 N N . SER C 1 239 ? 38.695 37.640 132.082 1.00 66.89 234 SER C N 1
ATOM 5354 C CA . SER C 1 239 ? 38.870 38.743 133.028 1.00 72.31 234 SER C CA 1
ATOM 5355 C C . SER C 1 239 ? 37.540 39.180 133.642 1.00 72.23 234 SER C C 1
ATOM 5356 O O . SER C 1 239 ? 37.494 39.644 134.785 1.00 73.03 234 SER C O 1
ATOM 5359 N N . LYS C 1 240 ? 36.468 39.030 132.869 1.00 70.65 235 LYS C N 1
ATOM 5360 C CA . LYS C 1 240 ? 35.111 39.336 133.312 1.00 70.65 235 LYS C CA 1
ATOM 5361 C C . LYS C 1 240 ? 34.672 38.392 134.432 1.00 73.78 235 LYS C C 1
ATOM 5362 O O . LYS C 1 240 ? 33.993 38.801 135.377 1.00 73.43 235 LYS C O 1
ATOM 5368 N N . GLN C 1 241 ? 35.069 37.127 134.315 1.00 73.42 236 GLN C N 1
ATOM 5369 C CA . GLN C 1 241 ? 34.823 36.127 135.349 1.00 75.75 236 GLN C CA 1
ATOM 5370 C C . GLN C 1 241 ? 35.749 36.346 136.549 1.00 79.77 236 GLN C C 1
ATOM 5371 O O . GLN C 1 241 ? 35.362 36.113 137.695 1.00 76.70 236 GLN C O 1
ATOM 5377 N N . GLU C 1 242 ? 36.970 36.801 136.278 1.00 87.29 237 GLU C N 1
ATOM 5378 C CA . GLU C 1 242 ? 37.946 37.051 137.335 1.00 87.12 237 GLU C CA 1
ATOM 5379 C C . GLU C 1 242 ? 37.675 38.361 138.066 1.00 89.71 237 GLU C C 1
ATOM 5380 O O . GLU C 1 242 ? 38.573 39.188 138.224 1.00 91.13 237 GLU C O 1
ATOM 5386 N N . GLN D 1 13 ? 25.747 28.783 135.561 1.00 82.50 8 GLN D N 1
ATOM 5387 C CA . GLN D 1 13 ? 26.664 28.235 134.566 1.00 85.17 8 GLN D CA 1
ATOM 5388 C C . GLN D 1 13 ? 27.849 29.168 134.296 1.00 83.39 8 GLN D C 1
ATOM 5389 O O . GLN D 1 13 ? 27.665 30.363 134.061 1.00 87.23 8 GLN D O 1
ATOM 5395 N N . ASN D 1 14 ? 29.060 28.614 134.330 1.00 74.27 9 ASN D N 1
ATOM 5396 C CA . ASN D 1 14 ? 30.282 29.383 134.085 1.00 67.46 9 ASN D CA 1
ATOM 5397 C C . ASN D 1 14 ? 30.641 29.458 132.595 1.00 62.21 9 ASN D C 1
ATOM 5398 O O . ASN D 1 14 ? 30.863 28.432 131.948 1.00 57.83 9 ASN D O 1
ATOM 5403 N N . PRO D 1 15 ? 30.707 30.685 132.053 1.00 60.15 10 PRO D N 1
ATOM 5404 C CA . PRO D 1 15 ? 31.053 30.950 130.652 1.00 59.57 10 PRO D CA 1
ATOM 5405 C C . PRO D 1 15 ? 32.401 30.362 130.231 1.00 56.68 10 PRO D C 1
ATOM 5406 O O . PRO D 1 15 ? 32.467 29.768 129.154 1.00 52.69 10 PRO D O 1
ATOM 5410 N N . VAL D 1 16 ? 33.446 30.518 131.046 1.00 54.50 11 VAL D N 1
ATOM 5411 C CA . VAL D 1 16 ? 34.756 29.964 130.689 1.00 59.50 11 VAL D CA 1
ATOM 5412 C C . VAL D 1 16 ? 34.743 28.432 130.664 1.00 52.07 11 VAL D C 1
ATOM 5413 O O . VAL D 1 16 ? 35.412 27.819 129.832 1.00 46.11 11 VAL D O 1
ATOM 5417 N N . ILE D 1 17 ? 33.971 27.823 131.564 1.00 50.26 12 ILE D N 1
ATOM 5418 C CA . ILE D 1 17 ? 33.781 26.377 131.550 1.00 52.65 12 ILE D CA 1
ATOM 5419 C C . ILE D 1 17 ? 32.891 25.981 130.369 1.00 49.70 12 ILE D C 1
ATOM 5420 O O . ILE D 1 17 ? 33.143 24.976 129.699 1.00 46.06 12 ILE D O 1
ATOM 5425 N N . GLU D 1 18 ? 31.860 26.783 130.111 1.00 48.26 13 GLU D N 1
ATOM 5426 C CA . GLU D 1 18 ? 30.922 26.511 129.022 1.00 50.49 13 GLU D CA 1
ATOM 5427 C C . GLU D 1 18 ? 31.615 26.476 127.658 1.00 46.38 13 GLU D C 1
ATOM 5428 O O . GLU D 1 18 ? 31.457 25.519 126.896 1.00 45.67 13 GLU D O 1
ATOM 5434 N N . ILE D 1 19 ? 32.386 27.516 127.357 1.00 46.87 14 ILE D N 1
ATOM 5435 C CA . ILE D 1 19 ? 33.109 27.585 126.090 1.00 42.32 14 ILE D CA 1
ATOM 5436 C C . ILE D 1 19 ? 34.208 26.511 125.998 1.00 40.72 14 ILE D C 1
ATOM 5437 O O . ILE D 1 19 ? 34.452 25.955 124.922 1.00 39.57 14 ILE D O 1
ATOM 5442 N N . THR D 1 20 ? 34.846 26.197 127.125 1.00 36.71 15 THR D N 1
ATOM 5443 C CA . THR D 1 20 ? 35.853 25.133 127.159 1.00 37.21 15 THR D CA 1
ATOM 5444 C C . THR D 1 20 ? 35.268 23.783 126.723 1.00 39.44 15 THR D C 1
ATOM 5445 O O . THR D 1 20 ? 35.855 23.083 125.893 1.00 40.30 15 THR D O 1
ATOM 5449 N N . LEU D 1 21 ? 34.112 23.430 127.282 1.00 36.79 16 LEU D N 1
ATOM 5450 C CA . LEU D 1 21 ? 33.429 22.181 126.954 1.00 40.39 16 LEU D CA 1
ATOM 5451 C C . LEU D 1 21 ? 32.927 22.181 125.510 1.00 42.52 16 LEU D C 1
ATOM 5452 O O . LEU D 1 21 ? 32.923 21.144 124.843 1.00 42.76 16 LEU D O 1
ATOM 5457 N N . LYS D 1 22 ? 32.505 23.352 125.038 1.00 42.36 17 LYS D N 1
ATOM 5458 C CA . LYS D 1 22 ? 32.033 23.522 123.667 1.00 40.52 17 LYS D CA 1
ATOM 5459 C C . LYS D 1 22 ? 33.152 23.238 122.664 1.00 42.07 17 LYS D C 1
ATOM 5460 O O . LYS D 1 22 ? 32.936 22.579 121.641 1.00 35.15 17 LYS D O 1
ATOM 5466 N N . THR D 1 23 ? 34.348 23.734 122.975 1.00 39.82 18 THR D N 1
ATOM 5467 C CA . THR D 1 23 ? 35.512 23.597 122.101 1.00 39.69 18 THR D CA 1
ATOM 5468 C C . THR D 1 23 ? 36.068 22.171 122.123 1.00 41.80 18 THR D C 1
ATOM 5469 O O . THR D 1 23 ? 36.526 21.659 121.096 1.00 39.89 18 THR D O 1
ATOM 5473 N N . ILE D 1 24 ? 36.038 21.542 123.298 1.00 40.84 19 ILE D N 1
ATOM 5474 C CA . ILE D 1 24 ? 36.403 20.134 123.429 1.00 34.93 19 ILE D CA 1
ATOM 5475 C C . ILE D 1 24 ? 35.494 19.292 122.537 1.00 41.59 19 ILE D C 1
ATOM 5476 O O . ILE D 1 24 ? 35.968 18.458 121.762 1.00 45.24 19 ILE D O 1
ATOM 5481 N N . ASN D 1 25 ? 34.187 19.520 122.650 1.00 43.39 20 ASN D N 1
ATOM 5482 C CA . ASN D 1 25 ? 33.211 18.805 121.834 1.00 42.07 20 ASN D CA 1
ATOM 5483 C C . ASN D 1 25 ? 33.431 19.026 120.339 1.00 43.41 20 ASN D C 1
ATOM 5484 O O . ASN D 1 25 ? 33.296 18.094 119.543 1.00 43.10 20 ASN D O 1
ATOM 5489 N N . ASN D 1 26 ? 33.774 20.252 119.957 1.00 43.92 21 ASN D N 1
ATOM 5490 C CA . ASN D 1 26 ? 34.030 20.550 118.552 1.00 40.09 21 ASN D CA 1
ATOM 5491 C C . ASN D 1 26 ? 35.221 19.760 118.010 1.00 38.52 21 ASN D C 1
ATOM 5492 O O . ASN D 1 26 ? 35.145 19.173 116.929 1.00 40.74 21 ASN D O 1
ATOM 5497 N N . LEU D 1 27 ? 36.312 19.740 118.771 1.00 38.46 22 LEU D N 1
ATOM 5498 C CA . LEU D 1 27 ? 37.534 19.046 118.364 1.00 37.50 22 LEU D CA 1
ATOM 5499 C C . LEU D 1 27 ? 37.387 17.525 118.379 1.00 43.59 22 LEU D C 1
ATOM 5500 O O . LEU D 1 27 ? 38.047 16.827 117.608 1.00 44.44 22 LEU D O 1
ATOM 5505 N N . LYS D 1 28 ? 36.527 17.015 119.256 1.00 47.02 23 LYS D N 1
ATOM 5506 C CA . LYS D 1 28 ? 36.379 15.571 119.424 1.00 45.16 23 LYS D CA 1
ATOM 5507 C C . LYS D 1 28 ? 35.293 14.958 118.533 1.00 41.83 23 LYS D C 1
ATOM 5508 O O . LYS D 1 28 ? 35.456 13.845 118.028 1.00 37.48 23 LYS D O 1
ATOM 5514 N N . VAL D 1 29 ? 34.195 15.687 118.341 1.00 45.47 24 VAL D N 1
ATOM 5515 C CA . VAL D 1 29 ? 33.006 15.136 117.692 1.00 41.44 24 VAL D CA 1
ATOM 5516 C C . VAL D 1 29 ? 32.715 15.750 116.319 1.00 46.59 24 VAL D C 1
ATOM 5517 O O . VAL D 1 29 ? 32.524 15.029 115.337 1.00 46.08 24 VAL D O 1
ATOM 5521 N N . ASN D 1 30 ? 32.679 17.079 116.256 1.00 46.16 25 ASN D N 1
ATOM 5522 C CA . ASN D 1 30 ? 32.281 17.780 115.037 1.00 48.99 25 ASN D CA 1
ATOM 5523 C C . ASN D 1 30 ? 33.345 17.819 113.939 1.00 45.45 25 ASN D C 1
ATOM 5524 O O . ASN D 1 30 ? 33.051 17.547 112.776 1.00 47.52 25 ASN D O 1
ATOM 5529 N N . SER D 1 31 ? 34.577 18.152 114.315 1.00 45.30 26 SER D N 1
ATOM 5530 C CA . SER D 1 31 ? 35.642 18.416 113.339 1.00 50.12 26 SER D CA 1
ATOM 5531 C C . SER D 1 31 ? 36.268 17.207 112.617 1.00 51.89 26 SER D C 1
ATOM 5532 O O . SER D 1 31 ? 36.568 17.305 111.427 1.00 51.25 26 SER D O 1
ATOM 5535 N N . PRO D 1 32 ? 36.481 16.074 113.320 1.00 50.21 27 PRO D N 1
ATOM 5536 C CA . PRO D 1 32 ? 37.100 14.950 112.597 1.00 41.88 27 PRO D CA 1
ATOM 5537 C C . PRO D 1 32 ? 36.350 14.438 111.352 1.00 44.70 27 PRO D C 1
ATOM 5538 O O . PRO D 1 32 ? 37.018 14.114 110.368 1.00 46.42 27 PRO D O 1
ATOM 5542 N N . PRO D 1 33 ? 35.003 14.353 111.383 1.00 45.79 28 PRO D N 1
ATOM 5543 C CA . PRO D 1 33 ? 34.368 13.963 110.116 1.00 39.45 28 PRO D CA 1
ATOM 5544 C C . PRO D 1 33 ? 34.495 15.054 109.048 1.00 47.94 28 PRO D C 1
ATOM 5545 O O . PRO D 1 33 ? 34.702 14.744 107.872 1.00 46.04 28 PRO D O 1
ATOM 5549 N N . LEU D 1 34 ? 34.375 16.314 109.462 1.00 48.99 29 LEU D N 1
ATOM 5550 C CA . LEU D 1 34 ? 34.404 17.446 108.536 1.00 40.22 29 LEU D CA 1
ATOM 5551 C C . LEU D 1 34 ? 35.723 17.570 107.769 1.00 30.98 29 LEU D C 1
ATOM 5552 O O . LEU D 1 34 ? 35.721 17.744 106.545 1.00 33.16 29 LEU D O 1
ATOM 5557 N N . PHE D 1 35 ? 36.845 17.476 108.478 1.00 25.98 30 PHE D N 1
ATOM 5558 C CA . PHE D 1 35 ? 38.149 17.541 107.827 1.00 33.52 30 PHE D CA 1
ATOM 5559 C C . PHE D 1 35 ? 38.430 16.276 107.014 1.00 40.14 30 PHE D C 1
ATOM 5560 O O . PHE D 1 35 ? 39.153 16.324 106.017 1.00 35.95 30 PHE D O 1
ATOM 5568 N N . THR D 1 36 ? 37.850 15.154 107.440 1.00 39.04 31 THR D N 1
ATOM 5569 C CA . THR D 1 36 ? 37.950 13.899 106.694 1.00 38.37 31 THR D CA 1
ATOM 5570 C C . THR D 1 36 ? 37.232 14.004 105.348 1.00 37.63 31 THR D C 1
ATOM 5571 O O . THR D 1 36 ? 37.747 13.543 104.326 1.00 32.36 31 THR D O 1
ATOM 5575 N N . GLU D 1 37 ? 36.048 14.615 105.346 1.00 33.73 32 GLU D N 1
ATOM 5576 C CA . GLU D 1 37 ? 35.321 14.847 104.098 1.00 39.59 32 GLU D CA 1
ATOM 5577 C C . GLU D 1 37 ? 36.124 15.723 103.131 1.00 42.37 32 GLU D C 1
ATOM 5578 O O . GLU D 1 37 ? 36.014 15.570 101.909 1.00 42.13 32 GLU D O 1
ATOM 5584 N N . VAL D 1 38 ? 36.930 16.633 103.679 1.00 34.39 33 VAL D N 1
ATOM 5585 C CA . VAL D 1 38 ? 37.822 17.459 102.864 1.00 39.48 33 VAL D CA 1
ATOM 5586 C C . VAL D 1 38 ? 38.919 16.601 102.231 1.00 39.01 33 VAL D C 1
ATOM 5587 O O . VAL D 1 38 ? 39.210 16.729 101.040 1.00 33.01 33 VAL D O 1
ATOM 5591 N N . ILE D 1 39 ? 39.520 15.730 103.039 1.00 38.71 34 ILE D N 1
ATOM 5592 C CA . ILE D 1 39 ? 40.560 14.815 102.574 1.00 40.03 34 ILE D CA 1
ATOM 5593 C C . ILE D 1 39 ? 40.063 13.940 101.424 1.00 42.98 34 ILE D C 1
ATOM 5594 O O . ILE D 1 39 ? 40.742 13.785 100.401 1.00 37.09 34 ILE D O 1
ATOM 5599 N N . LYS D 1 40 ? 38.875 13.367 101.593 1.00 40.46 35 LYS D N 1
ATOM 5600 C CA . LYS D 1 40 ? 38.321 12.480 100.577 1.00 44.86 35 LYS D CA 1
ATOM 5601 C C . LYS D 1 40 ? 37.979 13.233 99.292 1.00 40.67 35 LYS D C 1
ATOM 5602 O O . LYS D 1 40 ? 38.223 12.737 98.194 1.00 42.84 35 LYS D O 1
ATOM 5608 N N . ALA D 1 41 ? 37.431 14.436 99.430 1.00 36.25 36 ALA D N 1
ATOM 5609 C CA . ALA D 1 41 ? 37.115 15.261 98.267 1.00 30.60 36 ALA D CA 1
ATOM 5610 C C . ALA D 1 41 ? 38.384 15.703 97.540 1.00 31.36 36 ALA D C 1
ATOM 5611 O O . ALA D 1 41 ? 38.416 15.754 96.310 1.00 34.04 36 ALA D O 1
ATOM 5613 N N . ALA D 1 42 ? 39.425 16.024 98.302 1.00 29.29 37 ALA D N 1
ATOM 5614 C CA . ALA D 1 42 ? 40.702 16.416 97.714 1.00 29.90 37 ALA D CA 1
ATOM 5615 C C . ALA D 1 42 ? 41.323 15.252 96.949 1.00 39.49 37 ALA D C 1
ATOM 5616 O O . ALA D 1 42 ? 42.006 15.455 95.943 1.00 34.95 37 ALA D O 1
ATOM 5618 N N . ASN D 1 43 ? 41.092 14.034 97.435 1.00 36.38 38 ASN D N 1
ATOM 5619 C CA . ASN D 1 43 ? 41.630 12.843 96.788 1.00 36.06 38 ASN D CA 1
ATOM 5620 C C . ASN D 1 43 ? 40.951 12.560 95.447 1.00 33.01 38 ASN D C 1
ATOM 5621 O O . ASN D 1 43 ? 41.617 12.193 94.476 1.00 27.00 38 ASN D O 1
ATOM 5626 N N . LYS D 1 44 ? 39.631 12.731 95.393 1.00 29.28 39 LYS D N 1
ATOM 5627 C CA . LYS D 1 44 ? 38.909 12.610 94.132 1.00 31.08 39 LYS D CA 1
ATOM 5628 C C . LYS D 1 44 ? 39.398 13.682 93.163 1.00 39.05 39 LYS D C 1
ATOM 5629 O O . LYS D 1 44 ? 39.536 13.429 91.964 1.00 39.64 39 LYS D O 1
ATOM 5635 N N . TYR D 1 45 ? 39.668 14.874 93.693 1.00 32.41 40 TYR D N 1
ATOM 5636 C CA . TYR D 1 45 ? 40.111 16.004 92.877 1.00 28.80 40 TYR D CA 1
ATOM 5637 C C . TYR D 1 45 ? 41.445 15.731 92.205 1.00 27.02 40 TYR D C 1
ATOM 5638 O O . TYR D 1 45 ? 41.601 15.990 91.013 1.00 27.87 40 TYR D O 1
ATOM 5647 N N . GLN D 1 46 ? 42.408 15.222 92.969 1.00 26.94 41 GLN D N 1
ATOM 5648 C CA . GLN D 1 46 ? 43.751 15.004 92.442 1.00 39.31 41 GLN D CA 1
ATOM 5649 C C . GLN D 1 46 ? 43.779 13.847 91.446 1.00 48.58 41 GLN D C 1
ATOM 5650 O O . GLN D 1 46 ? 44.631 13.810 90.555 1.00 42.54 41 GLN D O 1
ATOM 5656 N N . GLN D 1 47 ? 42.842 12.913 91.594 1.00 49.61 42 GLN D N 1
ATOM 5657 C CA . GLN D 1 47 ? 42.724 11.805 90.656 1.00 47.46 42 GLN D CA 1
ATOM 5658 C C . GLN D 1 47 ? 42.153 12.286 89.325 1.00 37.17 42 GLN D C 1
ATOM 5659 O O . GLN D 1 47 ? 42.564 11.813 88.265 1.00 31.39 42 GLN D O 1
ATOM 5665 N N . GLN D 1 48 ? 41.215 13.231 89.379 1.00 28.23 43 GLN D N 1
ATOM 5666 C CA . GLN D 1 48 ? 40.656 13.809 88.158 1.00 30.17 43 GLN D CA 1
ATOM 5667 C C . GLN D 1 48 ? 41.647 14.734 87.462 1.00 33.06 43 GLN D C 1
ATOM 5668 O O . GLN D 1 48 ? 41.647 14.837 86.234 1.00 35.46 43 GLN D O 1
ATOM 5674 N N . ALA D 1 49 ? 42.488 15.406 88.244 1.00 28.20 44 ALA D N 1
ATOM 5675 C CA . ALA D 1 49 ? 43.550 16.231 87.677 1.00 29.89 44 ALA D CA 1
ATOM 5676 C C . ALA D 1 49 ? 44.495 15.361 86.843 1.00 32.95 44 ALA D C 1
ATOM 5677 O O . ALA D 1 49 ? 44.865 15.730 85.724 1.00 26.03 44 ALA D O 1
ATOM 5679 N N . GLN D 1 50 ? 44.867 14.204 87.389 1.00 33.00 45 GLN D N 1
ATOM 5680 C CA . GLN D 1 50 ? 45.760 13.264 86.710 1.00 33.53 45 GLN D CA 1
ATOM 5681 C C . GLN D 1 50 ? 45.143 12.681 85.451 1.00 34.02 45 GLN D C 1
ATOM 5682 O O . GLN D 1 50 ? 45.837 12.446 84.462 1.00 35.44 45 GLN D O 1
ATOM 5688 N N . ALA D 1 51 ? 43.842 12.420 85.500 1.00 30.69 46 ALA D N 1
ATOM 5689 C CA . ALA D 1 51 ? 43.140 11.914 84.331 1.00 24.96 46 ALA D CA 1
ATOM 5690 C C . ALA D 1 51 ? 43.119 12.998 83.256 1.00 28.48 46 ALA D C 1
ATOM 5691 O O . ALA D 1 51 ? 43.305 12.710 82.071 1.00 28.70 46 ALA D O 1
ATOM 5693 N N . LEU D 1 52 ? 42.893 14.243 83.674 1.00 26.37 47 LEU D N 1
ATOM 5694 C CA . LEU D 1 52 ? 42.945 15.376 82.753 1.00 26.43 47 LEU D CA 1
ATOM 5695 C C . LEU D 1 52 ? 44.328 15.473 82.127 1.00 25.50 47 LEU D C 1
ATOM 5696 O O . LEU D 1 52 ? 44.459 15.662 80.914 1.00 26.86 47 LEU D O 1
ATOM 5701 N N . SER D 1 53 ? 45.358 15.330 82.955 1.00 24.55 48 SER D N 1
ATOM 5702 C CA . SER D 1 53 ? 46.735 15.347 82.475 1.00 23.78 48 SER D CA 1
ATOM 5703 C C . SER D 1 53 ? 46.969 14.308 81.373 1.00 33.73 48 SER D C 1
ATOM 5704 O O . SER D 1 53 ? 47.540 14.621 80.327 1.00 31.57 48 SER D O 1
ATOM 5707 N N . GLN D 1 54 ? 46.513 13.079 81.609 1.00 30.40 49 GLN D N 1
ATOM 5708 C CA . GLN D 1 54 ? 46.699 11.987 80.654 1.00 30.64 49 GLN D CA 1
ATOM 5709 C C . GLN D 1 54 ? 45.945 12.216 79.347 1.00 29.90 49 GLN D C 1
ATOM 5710 O O . GLN D 1 54 ? 46.438 11.881 78.271 1.00 31.35 49 GLN D O 1
ATOM 5716 N N . ALA D 1 55 ? 44.747 12.783 79.443 1.00 24.32 50 ALA D N 1
ATOM 5717 C CA . ALA D 1 55 ? 43.984 13.123 78.250 1.00 25.87 50 ALA D CA 1
ATOM 5718 C C . ALA D 1 55 ? 44.694 14.229 77.456 1.00 31.00 50 ALA D C 1
ATOM 5719 O O . ALA D 1 55 ? 44.616 14.273 76.224 1.00 25.36 50 ALA D O 1
ATOM 5721 N N . GLY D 1 56 ? 45.392 15.111 78.168 1.00 28.32 51 GLY D N 1
ATOM 5722 C CA . GLY D 1 56 ? 46.134 16.193 77.541 1.00 26.26 51 GLY D CA 1
ATOM 5723 C C . GLY D 1 56 ? 47.355 15.716 76.778 1.00 28.50 51 GLY D C 1
ATOM 5724 O O . GLY D 1 56 ? 47.680 16.252 75.711 1.00 29.00 51 GLY D O 1
ATOM 5725 N N . LEU D 1 57 ? 48.041 14.717 77.328 1.00 27.56 52 LEU D N 1
ATOM 5726 C CA . LEU D 1 57 ? 49.193 14.126 76.659 1.00 28.27 52 LEU D CA 1
ATOM 5727 C C . LEU D 1 57 ? 48.764 13.414 75.376 1.00 24.36 52 LEU D C 1
ATOM 5728 O O . LEU D 1 57 ? 49.488 13.425 74.373 1.00 24.75 52 LEU D O 1
ATOM 5733 N N . VAL D 1 58 ? 47.5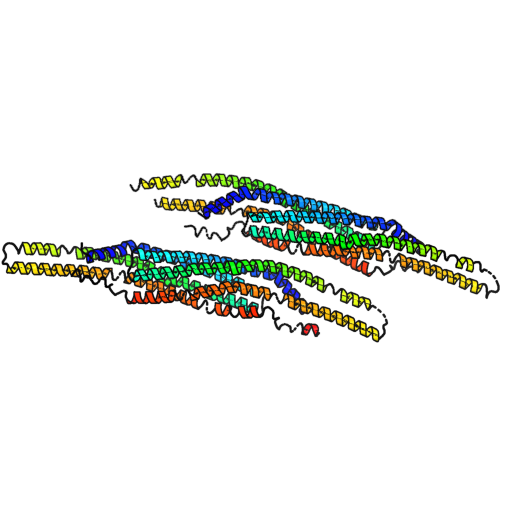82 12.803 75.410 1.00 25.15 53 VAL D N 1
ATOM 5734 C CA . VAL D 1 58 ? 47.014 12.180 74.217 1.00 26.32 53 VAL D CA 1
ATOM 5735 C C . VAL D 1 58 ? 46.755 13.245 73.145 1.00 30.85 53 VAL D C 1
ATOM 5736 O O . VAL D 1 58 ? 47.110 13.061 71.977 1.00 29.70 53 VAL D O 1
ATOM 5740 N N . LEU D 1 59 ? 46.146 14.359 73.551 1.00 24.54 54 LEU D N 1
ATOM 5741 C CA . LEU D 1 59 ? 45.886 15.476 72.642 1.00 26.82 54 LEU D CA 1
ATOM 5742 C C . LEU D 1 59 ? 47.183 15.991 72.026 1.00 28.66 54 LEU D C 1
ATOM 5743 O O . LEU D 1 59 ? 47.253 16.223 70.818 1.00 29.57 54 LEU D O 1
ATOM 5748 N N . ALA D 1 60 ? 48.211 16.147 72.856 1.00 23.16 55 ALA D N 1
ATOM 5749 C CA . ALA D 1 60 ? 49.517 16.596 72.378 1.00 29.77 55 ALA D CA 1
ATOM 5750 C C . ALA D 1 60 ? 50.077 15.675 71.289 1.00 30.36 55 ALA D C 1
ATOM 5751 O O . ALA D 1 60 ? 50.671 16.149 70.315 1.00 30.18 55 ALA D O 1
ATOM 5753 N N . ASP D 1 61 ? 49.889 14.367 71.456 1.00 32.51 56 ASP D N 1
ATOM 5754 C CA . ASP D 1 61 ? 50.383 13.395 70.479 1.00 32.52 56 ASP D CA 1
ATOM 5755 C C . ASP D 1 61 ? 49.695 13.495 69.119 1.00 29.88 56 ASP D C 1
ATOM 5756 O O . ASP D 1 61 ? 50.340 13.350 68.081 1.00 25.43 56 ASP D O 1
ATOM 5761 N N . THR D 1 62 ? 48.386 13.733 69.127 1.00 22.81 57 THR D N 1
ATOM 5762 C CA . THR D 1 62 ? 47.633 13.876 67.882 1.00 26.31 57 THR D CA 1
ATOM 5763 C C . THR D 1 62 ? 48.107 15.095 67.100 1.00 28.31 57 THR D C 1
ATOM 5764 O O . THR D 1 62 ? 48.174 15.070 65.868 1.00 25.67 57 THR D O 1
ATOM 5768 N N . LEU D 1 63 ? 48.440 16.158 67.825 1.00 27.59 58 LEU D N 1
ATOM 5769 C CA . LEU D 1 63 ? 48.920 17.397 67.214 1.00 31.21 58 LEU D CA 1
ATOM 5770 C C . LEU D 1 63 ? 50.301 17.226 66.579 1.00 29.20 58 LEU D C 1
ATOM 5771 O O . LEU D 1 63 ? 50.567 17.762 65.501 1.00 26.43 58 LEU D O 1
ATOM 5776 N N . THR D 1 64 ? 51.174 16.479 67.252 1.00 24.74 59 THR D N 1
ATOM 5777 C CA . THR D 1 64 ? 52.493 16.155 66.711 1.00 29.81 59 THR D CA 1
ATOM 5778 C C . THR D 1 64 ? 52.347 15.366 65.414 1.00 28.02 59 THR D C 1
ATOM 5779 O O . THR D 1 64 ? 53.114 15.555 64.466 1.00 26.12 59 THR D O 1
ATOM 5783 N N . ARG D 1 65 ? 51.353 14.485 65.374 1.00 24.02 60 ARG D N 1
ATOM 5784 C CA . ARG D 1 65 ? 51.141 13.639 64.203 1.00 29.85 60 ARG D CA 1
ATOM 5785 C C . ARG D 1 65 ? 50.693 14.433 62.972 1.00 29.73 60 ARG D C 1
ATOM 5786 O O . ARG D 1 65 ? 50.752 13.934 61.849 1.00 27.93 60 ARG D O 1
ATOM 5794 N N . LEU D 1 66 ? 50.269 15.675 63.184 1.00 24.52 61 LEU D N 1
ATOM 5795 C CA . LEU D 1 66 ? 49.927 16.561 62.073 1.00 29.21 61 LEU D CA 1
ATOM 5796 C C . LEU D 1 66 ? 51.179 16.962 61.285 1.00 31.35 61 LEU D C 1
ATOM 5797 O O . LEU D 1 66 ? 51.081 17.404 60.141 1.00 36.23 61 LEU D O 1
ATOM 5802 N N . THR D 1 67 ? 52.352 16.792 61.897 1.00 28.85 62 THR D N 1
ATOM 5803 C CA . THR D 1 67 ? 53.619 17.175 61.268 1.00 33.91 62 THR D CA 1
ATOM 5804 C C . THR D 1 67 ? 54.227 16.070 60.398 1.00 31.79 62 THR D C 1
ATOM 5805 O O . THR D 1 67 ? 55.292 16.256 59.808 1.00 33.26 62 THR D O 1
ATOM 5809 N N . ILE D 1 68 ? 53.558 14.921 60.332 1.00 32.41 63 ILE D N 1
ATOM 5810 C CA . ILE D 1 68 ? 54.025 13.813 59.500 1.00 34.77 63 ILE D CA 1
ATOM 5811 C C . ILE D 1 68 ? 54.030 14.211 58.021 1.00 36.11 63 ILE D C 1
ATOM 5812 O O . ILE D 1 68 ? 54.988 13.936 57.294 1.00 38.18 63 ILE D O 1
ATOM 5817 N N . HIS D 1 69 ? 52.963 14.874 57.586 1.00 31.49 64 HIS D N 1
ATOM 5818 C CA . HIS D 1 69 ? 52.818 15.259 56.186 1.00 31.31 64 HIS D CA 1
ATOM 5819 C C . HIS D 1 69 ? 52.868 16.771 55.995 1.00 35.48 64 HIS D C 1
ATOM 5820 O O . HIS D 1 69 ? 52.999 17.255 54.868 1.00 42.31 64 HIS D O 1
ATOM 5827 N N . ASN D 1 70 ? 52.765 17.515 57.092 1.00 31.59 65 ASN D N 1
ATOM 5828 C CA . ASN D 1 70 ? 52.758 18.972 57.009 1.00 27.30 65 ASN D CA 1
ATOM 5829 C C . ASN D 1 70 ? 54.014 19.610 57.609 1.00 32.71 65 ASN D C 1
ATOM 5830 O O . ASN D 1 70 ? 54.191 19.633 58.832 1.00 39.20 65 ASN D O 1
ATOM 5835 N N . GLY D 1 71 ? 54.887 20.112 56.737 1.00 30.58 66 GLY D N 1
ATOM 5836 C CA . GLY D 1 71 ? 56.114 20.765 57.164 1.00 26.58 66 GLY D CA 1
ATOM 5837 C C . GLY D 1 71 ? 55.971 22.274 57.087 1.00 32.62 66 GLY D C 1
ATOM 5838 O O . GLY D 1 71 ? 54.873 22.800 57.279 1.00 28.46 66 GLY D O 1
ATOM 5839 N N . GLY D 1 72 ? 57.070 22.975 56.812 1.00 29.67 67 GLY D N 1
ATOM 5840 C CA . GLY D 1 72 ? 57.027 24.421 56.668 1.00 28.72 67 GLY D CA 1
ATOM 5841 C C . GLY D 1 72 ? 56.691 25.143 57.961 1.00 36.94 67 GLY D C 1
ATOM 5842 O O . GLY D 1 72 ? 56.909 24.609 59.054 1.00 35.05 67 GLY D O 1
ATOM 5843 N N . ASP D 1 73 ? 56.151 26.355 57.842 1.00 29.88 68 ASP D N 1
ATOM 5844 C CA . ASP D 1 73 ? 55.869 27.172 59.021 1.00 27.08 68 ASP D CA 1
ATOM 5845 C C . ASP D 1 73 ? 54.709 26.644 59.877 1.00 25.44 68 ASP D C 1
ATOM 5846 O O . ASP D 1 73 ? 54.749 26.742 61.107 1.00 27.28 68 ASP D O 1
ATOM 5851 N N . PHE D 1 74 ? 53.682 26.085 59.241 1.00 28.06 69 PHE D N 1
ATOM 5852 C CA . PHE D 1 74 ? 52.571 25.515 60.001 1.00 30.46 69 PHE D CA 1
ATOM 5853 C C . PHE D 1 74 ? 53.028 24.274 60.758 1.00 29.08 69 PHE D C 1
ATOM 5854 O O . PHE D 1 74 ? 52.643 24.067 61.913 1.00 28.01 69 PHE D O 1
ATOM 5862 N N . GLY D 1 75 ? 53.860 23.462 60.107 1.00 27.35 70 GLY D N 1
ATOM 5863 C CA . GLY D 1 75 ? 54.438 22.288 60.739 1.00 30.84 70 GLY D CA 1
ATOM 5864 C C . GLY D 1 75 ? 55.161 22.617 62.033 1.00 33.04 70 GLY D C 1
ATOM 5865 O O . GLY D 1 75 ? 54.908 21.991 63.066 1.00 30.95 70 GLY D O 1
ATOM 5866 N N . GLU D 1 76 ? 56.055 23.602 61.988 1.00 24.61 71 GLU D N 1
ATOM 5867 C CA . GLU D 1 76 ? 56.762 24.019 63.194 1.00 37.58 71 GLU D CA 1
ATOM 5868 C C . GLU D 1 76 ? 55.782 24.573 64.228 1.00 33.34 71 GLU D C 1
ATOM 5869 O O . GLU D 1 76 ? 56.018 24.466 65.438 1.00 34.72 71 GLU D O 1
ATOM 5875 N N . GLY D 1 77 ? 54.684 25.159 63.749 1.00 31.52 72 GLY D N 1
ATOM 5876 C CA . GLY D 1 77 ? 53.659 25.687 64.632 1.00 30.87 72 GLY D CA 1
ATOM 5877 C C . GLY D 1 77 ? 52.935 24.582 65.376 1.00 31.85 72 GLY D C 1
ATOM 5878 O O . GLY D 1 77 ? 52.738 24.670 66.596 1.00 24.00 72 GLY D O 1
ATOM 5879 N N . PHE D 1 78 ? 52.538 23.544 64.641 1.00 26.89 73 PHE D N 1
ATOM 5880 C CA . PHE D 1 78 ? 51.849 22.399 65.228 1.00 29.21 73 PHE D CA 1
ATOM 5881 C C . PHE D 1 78 ? 52.723 21.728 66.284 1.00 35.21 73 PHE D C 1
ATOM 5882 O O . PHE D 1 78 ? 52.243 21.360 67.359 1.00 33.87 73 PHE D O 1
ATOM 5890 N N . LYS D 1 79 ? 54.006 21.569 65.964 1.00 30.26 74 LYS D N 1
ATOM 5891 C CA . LYS D 1 79 ? 54.956 20.914 66.860 1.00 33.73 74 LYS D CA 1
ATOM 5892 C C . LYS D 1 79 ? 55.157 21.693 68.165 1.00 32.49 74 LYS D C 1
ATOM 5893 O O . LYS D 1 79 ? 55.221 21.103 69.249 1.00 28.41 74 LYS D O 1
ATOM 5899 N N . LYS D 1 80 ? 55.253 23.015 68.062 1.00 29.00 75 LYS D N 1
ATOM 5900 C CA . LYS D 1 80 ? 55.414 23.852 69.247 1.00 32.56 75 LYS D CA 1
ATOM 5901 C C . LYS D 1 80 ? 54.172 23.822 70.132 1.00 23.51 75 LYS D C 1
ATOM 5902 O O . LYS D 1 80 ? 54.278 23.865 71.357 1.00 28.98 75 LYS D O 1
ATOM 5908 N N . LEU D 1 81 ? 52.999 23.756 69.510 1.00 23.28 76 LEU D N 1
ATOM 5909 C CA . LEU D 1 81 ? 51.753 23.665 70.261 1.00 27.35 76 LEU D CA 1
ATOM 5910 C C . LEU D 1 81 ? 51.727 22.360 71.054 1.00 29.49 76 LEU D C 1
ATOM 5911 O O . LEU D 1 81 ? 51.428 22.359 72.247 1.00 23.56 76 LEU D O 1
ATOM 5916 N N . ALA D 1 82 ? 52.067 21.258 70.389 1.00 25.76 77 ALA D N 1
ATOM 5917 C CA . ALA D 1 82 ? 52.114 19.949 71.035 1.00 28.10 77 ALA D CA 1
ATOM 5918 C C . ALA D 1 82 ? 53.109 19.929 72.194 1.00 31.52 77 ALA D C 1
ATOM 5919 O O . ALA D 1 82 ? 52.792 19.431 73.280 1.00 30.32 77 ALA D O 1
ATOM 5921 N N . ASP D 1 83 ? 54.308 20.462 71.960 1.00 30.40 78 ASP D N 1
ATOM 5922 C CA . ASP D 1 83 ? 55.336 20.516 73.000 1.00 33.10 78 ASP D CA 1
ATOM 5923 C C . ASP D 1 83 ? 54.859 21.306 74.217 1.00 34.60 78 ASP D C 1
ATOM 5924 O O . ASP D 1 83 ? 55.153 20.947 75.358 1.00 32.56 78 ASP D O 1
ATOM 5929 N N . ALA D 1 84 ? 54.113 22.378 73.965 1.00 26.20 79 ALA D N 1
ATOM 5930 C CA . ALA D 1 84 ? 53.615 23.241 75.032 1.00 26.15 79 ALA D CA 1
ATOM 5931 C C . ALA D 1 84 ? 52.571 22.535 75.896 1.00 29.51 79 ALA D C 1
ATOM 5932 O O . ALA D 1 84 ? 52.632 22.593 77.126 1.00 28.87 79 ALA D O 1
ATOM 5934 N N . ILE D 1 85 ? 51.614 21.872 75.252 1.00 27.66 80 ILE D N 1
ATOM 5935 C CA . ILE D 1 85 ? 50.579 21.131 75.973 1.00 33.73 80 ILE D CA 1
ATOM 5936 C C . ILE D 1 85 ? 51.186 19.978 76.783 1.00 33.66 80 ILE D C 1
ATOM 5937 O O . ILE D 1 85 ? 50.767 19.715 77.915 1.00 28.07 80 ILE D O 1
ATOM 5942 N N . LYS D 1 86 ? 52.187 19.315 76.211 1.00 33.81 81 LYS D N 1
ATOM 5943 C CA . LYS D 1 86 ? 52.888 18.229 76.895 1.00 35.74 81 LYS D CA 1
ATOM 5944 C C . LYS D 1 86 ? 53.568 18.717 78.177 1.00 32.04 81 LYS D C 1
ATOM 5945 O O . LYS D 1 86 ? 53.461 18.075 79.227 1.00 26.66 81 LYS D O 1
ATOM 5951 N N . ASP D 1 87 ? 54.261 19.851 78.090 1.00 27.68 82 ASP D N 1
ATOM 5952 C CA . ASP D 1 87 ? 54.961 20.410 79.246 1.00 36.18 82 ASP D CA 1
ATOM 5953 C C . ASP D 1 87 ? 54.002 20.802 80.367 1.00 34.25 82 ASP D C 1
ATOM 5954 O O . ASP D 1 87 ? 54.272 20.549 81.539 1.00 40.48 82 ASP D O 1
ATOM 5959 N N . LEU D 1 88 ? 52.886 21.425 80.000 1.00 31.91 83 LEU D N 1
ATOM 5960 C CA . LEU D 1 88 ? 51.905 21.890 80.977 1.00 31.26 83 LEU D CA 1
ATOM 5961 C C . LEU D 1 88 ? 51.136 20.734 81.617 1.00 31.87 83 LEU D C 1
ATOM 5962 O O . LEU D 1 88 ? 50.866 20.752 82.821 1.00 30.87 83 LEU D O 1
ATOM 5967 N N . GLU D 1 89 ? 50.786 19.730 80.817 1.00 26.18 84 GLU D N 1
ATOM 5968 C CA . GLU D 1 89 ? 50.043 18.586 81.335 1.00 30.78 84 GLU D CA 1
ATOM 5969 C C . GLU D 1 89 ? 50.922 17.708 82.221 1.00 38.78 84 GLU D C 1
ATOM 5970 O O . GLU D 1 89 ? 50.431 17.066 83.153 1.00 37.70 84 GLU D O 1
ATOM 5976 N N . ASN D 1 90 ? 52.222 17.687 81.941 1.00 35.88 85 ASN D N 1
ATOM 5977 C CA . ASN D 1 90 ? 53.155 17.038 82.850 1.00 37.01 85 ASN D CA 1
ATOM 5978 C C . ASN D 1 90 ? 53.254 17.808 84.167 1.00 42.31 85 ASN D C 1
ATOM 5979 O O . ASN D 1 90 ? 53.386 17.207 85.234 1.00 39.94 85 ASN D O 1
ATOM 5984 N N . ARG D 1 91 ? 53.175 19.136 84.098 1.00 36.33 86 ARG D N 1
ATOM 5985 C CA . ARG D 1 91 ? 53.170 19.936 85.321 1.00 37.72 86 ARG D CA 1
ATOM 5986 C C . ARG D 1 91 ? 51.853 19.812 86.092 1.00 34.19 86 ARG D C 1
ATOM 5987 O O . ARG D 1 91 ? 51.844 19.884 87.324 1.00 38.37 86 ARG D O 1
ATOM 5995 N N . ARG D 1 92 ? 50.743 19.616 85.382 1.00 28.25 87 ARG D N 1
ATOM 5996 C CA . ARG D 1 92 ? 49.475 19.385 86.067 1.00 26.94 87 ARG D CA 1
ATOM 5997 C C . ARG D 1 92 ? 49.560 18.111 86.907 1.00 32.05 87 ARG D C 1
ATOM 5998 O O . ARG D 1 92 ? 49.010 18.046 88.010 1.00 28.37 87 ARG D O 1
ATOM 6006 N N . ASP D 1 93 ? 50.263 17.108 86.388 1.00 34.58 88 ASP D N 1
ATOM 6007 C CA . ASP D 1 93 ? 50.469 15.871 87.129 1.00 37.73 88 ASP D CA 1
ATOM 6008 C C . ASP D 1 93 ? 51.273 16.152 88.395 1.00 35.83 88 ASP D C 1
ATOM 6009 O O . ASP D 1 93 ? 50.958 15.628 89.469 1.00 33.01 88 ASP D O 1
ATOM 6014 N N . ASP D 1 94 ? 52.298 16.991 88.266 1.00 30.26 89 ASP D N 1
ATOM 6015 C CA . ASP D 1 94 ? 53.115 17.392 89.408 1.00 36.85 89 ASP D CA 1
ATOM 6016 C C . ASP D 1 94 ? 52.290 18.108 90.480 1.00 39.27 89 ASP D C 1
ATOM 6017 O O . ASP D 1 94 ? 52.557 17.966 91.674 1.00 45.28 89 ASP D O 1
ATOM 6022 N N . VAL D 1 95 ? 51.295 18.877 90.048 1.00 33.24 90 VAL D N 1
ATOM 6023 C CA . VAL D 1 95 ? 50.420 19.593 90.970 1.00 28.73 90 VAL D CA 1
ATOM 6024 C C . VAL D 1 95 ? 49.543 18.626 91.761 1.00 28.68 90 VAL D C 1
ATOM 6025 O O . VAL D 1 95 ? 49.364 18.781 92.971 1.00 25.12 90 VAL D O 1
ATOM 6029 N N . ALA D 1 96 ? 49.008 17.620 91.075 1.00 22.12 91 ALA D N 1
ATOM 6030 C CA . ALA D 1 96 ? 48.195 16.594 91.726 1.00 31.73 91 ALA D CA 1
ATOM 6031 C C . ALA D 1 96 ? 48.990 15.851 92.798 1.00 36.04 91 ALA D C 1
ATOM 6032 O O . ALA D 1 96 ? 48.453 15.512 93.853 1.00 36.71 91 ALA D O 1
ATOM 6034 N N . LYS D 1 97 ? 50.269 15.596 92.522 1.00 33.46 92 LYS D N 1
ATOM 6035 C CA . LYS D 1 97 ? 51.130 14.875 93.463 1.00 34.90 92 LYS D CA 1
ATOM 6036 C C . LYS D 1 97 ? 51.438 15.681 94.716 1.00 33.63 92 LYS D C 1
ATOM 6037 O O . LYS D 1 97 ? 51.492 15.126 95.816 1.00 36.88 92 LYS D O 1
ATOM 6043 N N . VAL D 1 98 ? 51.664 16.981 94.538 1.00 31.22 93 VAL D N 1
ATOM 6044 C CA . VAL D 1 98 ? 51.896 17.879 95.658 1.00 35.13 93 VAL D CA 1
ATOM 6045 C C . VAL D 1 98 ? 50.680 17.862 96.578 1.00 33.85 93 VAL D C 1
ATOM 6046 O O . VAL D 1 98 ? 50.818 17.790 97.798 1.00 37.52 93 VAL D O 1
ATOM 6050 N N . LEU D 1 99 ? 49.491 17.907 95.984 1.00 31.12 94 LEU D N 1
ATOM 6051 C CA . LEU D 1 99 ? 48.248 17.844 96.746 1.00 31.21 94 LEU D CA 1
ATOM 6052 C C . LEU D 1 99 ? 48.170 16.554 97.558 1.00 35.60 94 LEU D C 1
ATOM 6053 O O . LEU D 1 99 ? 47.754 16.568 98.720 1.00 30.17 94 LEU D O 1
ATOM 6058 N N . LEU D 1 100 ? 48.571 15.443 96.945 1.00 33.08 95 LEU D N 1
ATOM 6059 C CA . LEU D 1 100 ? 48.571 14.151 97.628 1.00 33.74 95 LEU D CA 1
ATOM 6060 C C . LEU D 1 100 ? 49.656 14.090 98.700 1.00 34.50 95 LEU D C 1
ATOM 6061 O O . LEU D 1 100 ? 49.387 13.717 99.845 1.00 34.75 95 LEU D O 1
ATOM 6066 N N . ASN D 1 101 ? 50.878 14.461 98.326 1.00 28.00 96 ASN D N 1
ATOM 6067 C CA . ASN D 1 101 ? 52.031 14.296 99.209 1.00 33.60 96 ASN D CA 1
ATOM 6068 C C . ASN D 1 101 ? 52.186 15.364 100.294 1.00 35.39 96 ASN D C 1
ATOM 6069 O O . ASN D 1 101 ? 52.676 15.077 101.385 1.00 37.39 96 ASN D O 1
ATOM 6074 N N . GLU D 1 102 ? 51.777 16.592 99.991 1.00 29.65 97 GLU D N 1
ATOM 6075 C CA . GLU D 1 102 ? 51.982 17.707 100.909 1.00 28.57 97 GLU D CA 1
ATOM 6076 C C . GLU D 1 102 ? 50.718 18.122 101.667 1.00 34.15 97 GLU D C 1
ATOM 6077 O O . GLU D 1 102 ? 50.794 18.903 102.619 1.00 39.54 97 GLU D O 1
ATOM 6083 N N . PHE D 1 103 ? 49.564 17.601 101.256 1.00 33.29 98 PHE D N 1
ATOM 6084 C CA . PHE D 1 103 ? 48.316 17.889 101.969 1.00 31.66 98 PHE D CA 1
ATOM 6085 C C . PHE D 1 103 ? 47.540 16.653 102.411 1.00 32.48 98 PHE D C 1
ATOM 6086 O O . PHE D 1 103 ? 47.318 16.448 103.604 1.00 38.76 98 PHE D O 1
ATOM 6094 N N . ILE D 1 104 ? 47.102 15.857 101.440 1.00 32.40 99 ILE D N 1
ATOM 6095 C CA . ILE D 1 104 ? 46.230 14.713 101.702 1.00 34.35 99 ILE D CA 1
ATOM 6096 C C . ILE D 1 104 ? 46.822 13.737 102.719 1.00 40.48 99 ILE D C 1
ATOM 6097 O O . ILE D 1 104 ? 46.148 13.348 103.672 1.00 37.33 99 ILE D O 1
ATOM 6102 N N . THR D 1 105 ? 48.080 13.355 102.525 1.00 33.75 100 THR D N 1
ATOM 6103 C CA . THR D 1 105 ? 48.726 12.404 103.430 1.00 38.27 100 THR D CA 1
ATOM 6104 C C . THR D 1 105 ? 49.092 12.995 104.805 1.00 39.57 100 THR D C 1
ATOM 6105 O O . THR D 1 105 ? 48.783 12.387 105.827 1.00 39.29 100 THR D O 1
ATOM 6109 N N . PRO D 1 106 ? 49.750 14.174 104.843 1.00 43.76 101 PRO D N 1
ATOM 6110 C CA . PRO D 1 106 ? 50.064 14.721 106.171 1.00 43.49 101 PRO D CA 1
ATOM 6111 C C . PRO D 1 106 ? 48.829 15.092 106.997 1.00 45.08 101 PRO D C 1
ATOM 6112 O O . PRO D 1 106 ? 48.844 14.888 108.214 1.00 50.82 101 PRO D O 1
ATOM 6116 N N . ASN D 1 107 ? 47.788 15.627 106.360 1.00 36.09 102 ASN D N 1
ATOM 6117 C CA . ASN D 1 107 ? 46.602 16.060 107.099 1.00 41.41 102 ASN D CA 1
ATOM 6118 C C . ASN D 1 107 ? 45.736 14.892 107.558 1.00 39.78 102 ASN D C 1
ATOM 6119 O O . ASN D 1 107 ? 45.136 14.948 108.631 1.00 41.19 102 ASN D O 1
ATOM 6124 N N . LYS D 1 108 ? 45.677 13.843 106.740 1.00 39.15 103 LYS D N 1
ATOM 6125 C CA . LYS D 1 108 ? 45.002 12.599 107.103 1.00 47.53 103 LYS D CA 1
ATOM 6126 C C . LYS D 1 108 ? 45.559 12.073 108.425 1.00 44.38 103 LYS D C 1
ATOM 6127 O O . LYS D 1 108 ? 44.812 11.578 109.275 1.00 45.38 103 LYS D O 1
ATOM 6133 N N . GLN D 1 109 ? 46.871 12.209 108.598 1.00 39.42 104 GLN D N 1
ATOM 6134 C CA . GLN D 1 109 ? 47.543 11.785 109.820 1.00 44.42 104 GLN D CA 1
ATOM 6135 C C . GLN D 1 109 ? 47.329 12.788 110.957 1.00 48.92 104 GLN D C 1
ATOM 6136 O O . GLN D 1 109 ? 47.180 12.403 112.119 1.00 45.67 104 GLN D O 1
ATOM 6142 N N . ALA D 1 110 ? 47.320 14.075 110.618 1.00 41.30 105 ALA D N 1
ATOM 6143 C CA . ALA D 1 110 ? 47.077 15.122 111.605 1.00 38.12 105 ALA D CA 1
ATOM 6144 C C . ALA D 1 110 ? 45.689 14.979 112.228 1.00 37.59 105 ALA D C 1
ATOM 6145 O O . ALA D 1 110 ? 45.508 15.241 113.417 1.00 38.97 105 ALA D O 1
ATOM 6147 N N . ILE D 1 111 ? 44.716 14.564 111.418 1.00 35.68 106 ILE D N 1
ATOM 6148 C CA . ILE D 1 111 ? 43.363 14.295 111.904 1.00 40.59 106 ILE D CA 1
ATOM 6149 C C . ILE D 1 111 ? 43.384 13.180 112.956 1.00 47.35 106 ILE D C 1
ATOM 6150 O O . ILE D 1 111 ? 42.683 13.256 113.968 1.00 41.89 106 ILE D O 1
ATOM 6155 N N . GLU D 1 112 ? 44.197 12.152 112.717 1.00 43.87 107 GLU D N 1
ATOM 6156 C CA . GLU D 1 112 ? 44.342 11.053 113.670 1.00 55.27 107 GLU D CA 1
ATOM 6157 C C . GLU D 1 112 ? 45.040 11.523 114.947 1.00 50.19 107 GLU D C 1
ATOM 6158 O O . GLU D 1 112 ? 44.553 11.279 116.052 1.00 48.56 107 GLU D O 1
ATOM 6164 N N . ASP D 1 113 ? 46.174 12.202 114.788 1.00 47.27 108 ASP D N 1
ATOM 6165 C CA . ASP D 1 113 ? 46.949 12.689 115.926 1.00 49.89 108 ASP D CA 1
ATOM 6166 C C . ASP D 1 113 ? 46.140 13.641 116.811 1.00 51.92 108 ASP D C 1
ATOM 6167 O O . ASP D 1 113 ? 46.196 13.551 118.040 1.00 57.43 108 ASP D O 1
ATOM 6172 N N . ASP D 1 114 ? 45.394 14.546 116.181 1.00 43.83 109 ASP D N 1
ATOM 6173 C CA . ASP D 1 114 ? 44.580 15.519 116.908 1.00 45.48 109 ASP D CA 1
ATOM 6174 C C . ASP D 1 114 ? 43.462 14.847 117.696 1.00 43.74 109 ASP D C 1
ATOM 6175 O O . ASP D 1 114 ? 43.087 15.310 118.775 1.00 40.17 109 ASP D O 1
ATOM 6180 N N . GLN D 1 115 ? 42.931 13.757 117.148 1.00 41.10 110 GLN D N 1
ATOM 6181 C CA . GLN D 1 115 ? 41.876 12.995 117.812 1.00 50.25 110 GLN D CA 1
ATOM 6182 C C . GLN D 1 115 ? 42.377 12.369 119.108 1.00 53.41 110 GLN D C 1
ATOM 6183 O O . GLN D 1 115 ? 41.637 12.264 120.086 1.00 54.35 110 GLN D O 1
ATOM 6189 N N . LYS D 1 116 ? 43.640 11.957 119.113 1.00 51.73 111 LYS D N 1
ATOM 6190 C CA . LYS D 1 116 ? 44.238 11.389 120.315 1.00 52.22 111 LYS D CA 1
ATOM 6191 C C . LYS D 1 116 ? 44.598 12.486 121.312 1.00 48.62 111 LYS D C 1
ATOM 6192 O O . LYS D 1 116 ? 44.552 12.278 122.526 1.00 45.34 111 LYS D O 1
ATOM 6198 N N . ALA D 1 117 ? 44.932 13.662 120.789 1.00 43.24 112 ALA D N 1
ATOM 6199 C CA . ALA D 1 117 ? 45.301 14.804 121.619 1.00 42.07 112 ALA D CA 1
ATOM 6200 C C . ALA D 1 117 ? 44.122 15.309 122.449 1.00 43.93 112 ALA D C 1
ATOM 6201 O O . ALA D 1 117 ? 44.245 15.496 123.661 1.00 48.75 112 ALA D O 1
ATOM 6203 N N . ILE D 1 118 ? 42.980 15.522 121.799 1.00 41.83 113 ILE D N 1
ATOM 6204 C CA . ILE D 1 118 ? 41.806 16.067 122.479 1.00 44.08 113 ILE D CA 1
ATOM 6205 C C . ILE D 1 118 ? 41.200 15.083 123.491 1.00 47.47 113 ILE D C 1
ATOM 6206 O O . ILE D 1 118 ? 40.701 15.494 124.540 1.00 47.46 113 ILE D O 1
ATOM 6211 N N . ALA D 1 119 ? 41.261 13.789 123.186 1.00 47.64 114 ALA D N 1
ATOM 6212 C CA . ALA D 1 119 ? 40.777 12.775 124.118 1.00 46.56 114 ALA D CA 1
ATOM 6213 C C . ALA D 1 119 ? 41.624 12.782 125.389 1.00 44.41 114 ALA D C 1
ATOM 6214 O O . ALA D 1 119 ? 41.101 12.636 126.494 1.00 42.77 114 ALA D O 1
ATOM 6216 N N . THR D 1 120 ? 42.934 12.950 125.220 1.00 44.88 115 THR D N 1
ATOM 6217 C CA . THR D 1 120 ? 43.850 13.073 126.351 1.00 46.02 115 THR D CA 1
ATOM 6218 C C . THR D 1 120 ? 43.575 14.359 127.131 1.00 50.64 115 THR D C 1
ATOM 6219 O O . THR D 1 120 ? 43.552 14.351 128.364 1.00 49.22 115 THR D O 1
ATOM 6223 N N . PHE D 1 121 ? 43.369 15.458 126.407 1.00 46.15 116 PHE D N 1
ATOM 6224 C CA . PHE D 1 121 ? 43.064 16.738 127.037 1.00 43.16 116 PHE D CA 1
ATOM 6225 C C . PHE D 1 121 ? 41.783 16.662 127.857 1.00 38.67 116 PHE D C 1
ATOM 6226 O O . PHE D 1 121 ? 41.726 17.185 128.969 1.00 45.56 116 PHE D O 1
ATOM 6234 N N . GLU D 1 122 ? 40.755 16.021 127.304 1.00 40.62 117 GLU D N 1
ATOM 6235 C CA . GLU D 1 122 ? 39.472 15.896 127.991 1.00 44.51 117 GLU D CA 1
ATOM 6236 C C . GLU D 1 122 ? 39.617 15.064 129.261 1.00 46.51 117 GLU D C 1
ATOM 6237 O O . GLU D 1 122 ? 38.995 15.364 130.280 1.00 46.33 117 GLU D O 1
ATOM 6243 N N . LYS D 1 123 ? 40.446 14.024 129.194 1.00 50.20 118 LYS D N 1
ATOM 6244 C CA . LYS D 1 123 ? 40.736 13.186 130.356 1.00 49.24 118 LYS D CA 1
ATOM 6245 C C . LYS D 1 123 ? 41.347 13.998 131.491 1.00 50.02 118 LYS D C 1
ATOM 6246 O O . LYS D 1 123 ? 40.924 13.887 132.646 1.00 51.31 118 LYS D O 1
ATOM 6252 N N . ASN D 1 124 ? 42.344 14.812 131.156 1.00 49.48 119 ASN D N 1
ATOM 6253 C CA . ASN D 1 124 ? 42.998 15.659 132.142 1.00 53.65 119 ASN D CA 1
ATOM 6254 C C . ASN D 1 124 ? 42.101 16.805 132.594 1.00 53.88 119 ASN D C 1
ATOM 6255 O O . ASN D 1 124 ? 42.268 17.330 133.695 1.00 52.61 119 ASN D O 1
ATOM 6260 N N . TYR D 1 125 ? 41.154 17.195 131.743 1.00 48.23 120 TYR D N 1
ATOM 6261 C CA . TYR D 1 125 ? 40.222 18.259 132.099 1.00 44.98 120 TYR D CA 1
ATOM 6262 C C . TYR D 1 125 ? 39.326 17.827 133.253 1.00 46.08 120 TYR D C 1
ATOM 6263 O O . TYR D 1 125 ? 39.136 18.582 134.203 1.00 46.53 120 TYR D O 1
ATOM 6272 N N . LYS D 1 126 ? 38.786 16.613 133.170 1.00 47.25 121 LYS D N 1
ATOM 6273 C CA . LYS D 1 126 ? 37.925 16.080 134.224 1.00 53.31 121 LYS D CA 1
ATOM 6274 C C . LYS D 1 126 ? 38.712 15.782 135.500 1.00 56.48 121 LYS D C 1
ATOM 6275 O O . LYS D 1 126 ? 38.258 16.100 136.601 1.00 61.23 121 LYS D O 1
ATOM 6281 N N . LYS D 1 127 ? 39.884 15.166 135.344 1.00 56.55 122 LYS D N 1
ATOM 6282 C CA . LYS D 1 127 ? 40.767 14.865 136.473 1.00 57.06 122 LYS D CA 1
ATOM 6283 C C . LYS D 1 127 ? 41.044 16.089 137.338 1.00 57.07 122 LYS D C 1
ATOM 6284 O O . LYS D 1 127 ? 40.715 16.105 138.527 1.00 63.62 122 LYS D O 1
ATOM 6290 N N . ASP D 1 128 ? 41.653 17.108 136.735 1.00 54.74 123 ASP D N 1
ATOM 6291 C CA . ASP D 1 128 ? 42.039 18.321 137.453 1.00 54.34 123 ASP D CA 1
ATOM 6292 C C . ASP D 1 128 ? 40.836 19.062 138.026 1.00 53.33 123 ASP D C 1
ATOM 6293 O O . ASP D 1 128 ? 40.917 19.663 139.098 1.00 55.23 123 ASP D O 1
ATOM 6298 N N . ARG D 1 129 ? 39.720 19.011 137.309 1.00 50.86 124 ARG D N 1
ATOM 6299 C CA . ARG D 1 129 ? 38.504 19.694 137.731 1.00 53.07 124 ARG D CA 1
ATOM 6300 C C . ARG D 1 129 ? 37.875 19.023 138.956 1.00 55.96 124 ARG D C 1
ATOM 6301 O O . ARG D 1 129 ? 37.428 19.702 139.886 1.00 51.24 124 ARG D O 1
ATOM 6309 N N . ASP D 1 130 ? 37.851 17.691 138.960 1.00 53.48 125 ASP D N 1
ATOM 6310 C CA . ASP D 1 130 ? 37.289 16.942 140.080 1.00 52.65 125 ASP D CA 1
ATOM 6311 C C . ASP D 1 130 ? 38.164 17.037 141.324 1.00 52.46 125 ASP D C 1
ATOM 6312 O O . ASP D 1 130 ? 37.653 17.123 142.442 1.00 54.15 125 ASP D O 1
ATOM 6317 N N . GLN D 1 131 ? 39.480 17.016 141.131 1.00 51.88 126 GLN D N 1
ATOM 6318 C CA . GLN D 1 131 ? 40.414 17.162 142.245 1.00 56.19 126 GLN D CA 1
ATOM 6319 C C . GLN D 1 131 ? 40.243 18.531 142.894 1.00 52.79 126 GLN D C 1
ATOM 6320 O O . GLN D 1 131 ? 40.295 18.661 144.119 1.00 52.99 126 GLN D O 1
ATOM 6334 N N . ARG D 1 133 ? 37.464 20.303 142.932 1.00 48.97 128 ARG D N 1
ATOM 6335 C CA . ARG D 1 133 ? 36.189 20.272 143.635 1.00 53.09 128 ARG D CA 1
ATOM 6336 C C . ARG D 1 133 ? 36.340 19.568 144.980 1.00 53.65 128 ARG D C 1
ATOM 6337 O O . ARG D 1 133 ? 35.868 20.064 146.004 1.00 52.12 128 ARG D O 1
ATOM 6345 N N . GLN D 1 134 ? 37.010 18.418 144.970 1.00 53.22 129 GLN D N 1
ATOM 6346 C CA . GLN D 1 134 ? 37.286 17.674 146.194 1.00 58.48 129 GLN D CA 1
ATOM 6347 C C . GLN D 1 134 ? 38.100 18.496 147.191 1.00 61.59 129 GLN D C 1
ATOM 6348 O O . GLN D 1 134 ? 37.792 18.517 148.385 1.00 59.62 129 GLN D O 1
ATOM 6354 N N . ASP D 1 135 ? 39.136 19.170 146.697 1.00 62.27 130 ASP D N 1
ATOM 6355 C CA . ASP D 1 135 ? 39.989 20.004 147.540 1.00 62.18 130 ASP D CA 1
ATOM 6356 C C . ASP D 1 135 ? 39.206 21.139 148.200 1.00 59.46 130 ASP D C 1
ATOM 6357 O O . ASP D 1 135 ? 39.440 21.468 149.363 1.00 57.97 130 ASP D O 1
ATOM 6362 N N . ILE D 1 136 ? 38.283 21.736 147.452 1.00 56.15 131 ILE D N 1
ATOM 6363 C CA . ILE D 1 136 ? 37.438 22.805 147.981 1.00 51.90 131 ILE D CA 1
ATOM 6364 C C . ILE D 1 136 ? 36.464 22.269 149.039 1.00 52.61 131 ILE D C 1
ATOM 6365 O O . ILE D 1 136 ? 36.238 22.914 150.063 1.00 56.24 131 ILE D O 1
ATOM 6370 N N . LEU D 1 137 ? 35.914 21.078 148.805 1.00 57.59 132 LEU D N 1
ATOM 6371 C CA . LEU D 1 137 ? 35.003 20.445 149.763 1.00 59.39 132 LEU D CA 1
ATOM 6372 C C . LEU D 1 137 ? 35.677 20.090 151.089 1.00 59.42 132 LEU D C 1
ATOM 6373 O O . LEU D 1 137 ? 35.094 20.303 152.158 1.00 69.65 132 LEU D O 1
ATOM 6378 N N . LYS D 1 138 ? 36.888 19.539 151.018 1.00 51.01 133 LYS D N 1
ATOM 6379 C CA . LYS D 1 138 ? 37.678 19.262 152.218 1.00 62.93 133 LYS D CA 1
ATOM 6380 C C . LYS D 1 138 ? 37.856 20.541 153.019 1.00 64.03 133 LYS D C 1
ATOM 6381 O O . LYS D 1 138 ? 37.637 20.569 154.229 1.00 61.55 133 LYS D O 1
ATOM 6387 N N . LEU D 1 139 ? 38.255 21.600 152.323 1.00 62.34 134 LEU D N 1
ATOM 6388 C CA . LEU D 1 139 ? 38.515 22.889 152.950 1.00 63.36 134 LEU D CA 1
ATOM 6389 C C . LEU D 1 139 ? 37.276 23.474 153.628 1.00 63.20 134 LEU D C 1
ATOM 6390 O O . LEU D 1 139 ? 37.375 24.024 154.724 1.00 64.11 134 LEU D O 1
ATOM 6395 N N . GLU D 1 140 ? 36.117 23.342 152.985 1.00 61.86 135 GLU D N 1
ATOM 6396 C CA . GLU D 1 140 ? 34.855 23.789 153.570 1.00 55.98 135 GLU D CA 1
ATOM 6397 C C . GLU D 1 140 ? 34.574 23.063 154.883 1.00 54.57 135 GLU D C 1
ATOM 6398 O O . GLU D 1 140 ? 34.204 23.684 155.877 1.00 54.28 135 GLU D O 1
ATOM 6404 N N . ALA D 1 141 ? 34.756 21.746 154.877 1.00 59.40 136 ALA D N 1
ATOM 6405 C CA . ALA D 1 141 ? 34.592 20.934 156.081 1.00 63.01 136 ALA D CA 1
ATOM 6406 C C . ALA D 1 141 ? 35.544 21.378 157.192 1.00 68.78 136 ALA D C 1
ATOM 6407 O O . ALA D 1 141 ? 35.204 21.311 158.375 1.00 70.30 136 ALA D O 1
ATOM 6409 N N . LYS D 1 142 ? 36.735 21.831 156.807 1.00 67.61 137 LYS D N 1
ATOM 6410 C CA . LYS D 1 142 ? 37.735 22.284 157.775 1.00 70.52 137 LYS D CA 1
ATOM 6411 C C . LYS D 1 142 ? 37.357 23.602 158.456 1.00 74.01 137 LYS D C 1
ATOM 6412 O O . LYS D 1 142 ? 37.473 23.718 159.677 1.00 75.46 137 LYS D O 1
ATOM 6418 N N . THR D 1 143 ? 36.908 24.594 157.684 1.00 69.82 138 THR D N 1
ATOM 6419 C CA . THR D 1 143 ? 36.505 25.871 158.285 1.00 70.96 138 THR D CA 1
ATOM 6420 C C . THR D 1 143 ? 35.229 25.744 159.124 1.00 66.27 138 THR D C 1
ATOM 6421 O O . THR D 1 143 ? 34.973 26.581 159.990 1.00 66.48 138 THR D O 1
ATOM 6425 N N . ARG D 1 144 ? 34.427 24.713 158.855 1.00 63.77 139 ARG D N 1
ATOM 6426 C CA . ARG D 1 144 ? 33.282 24.393 159.707 1.00 65.19 139 ARG D CA 1
ATOM 6427 C C . ARG D 1 144 ? 33.775 23.822 161.025 1.00 64.26 139 ARG D C 1
ATOM 6428 O O . ARG D 1 144 ? 33.327 24.223 162.095 1.00 64.21 139 ARG D O 1
ATOM 6436 N N . LYS D 1 145 ? 34.684 22.856 160.929 1.00 66.65 140 LYS D N 1
ATOM 6437 C CA . LYS D 1 145 ? 35.233 22.184 162.101 1.00 72.05 140 LYS D CA 1
ATOM 6438 C C . LYS D 1 145 ? 36.055 23.170 162.911 1.00 83.92 140 LYS D C 1
ATOM 6439 O O . LYS D 1 145 ? 35.935 23.240 164.135 1.00 87.43 140 LYS D O 1
ATOM 6445 N N . ALA D 1 146 ? 36.877 23.948 162.215 1.00 91.87 141 ALA D N 1
ATOM 6446 C CA . ALA D 1 146 ? 37.502 25.116 162.813 1.00 97.45 141 ALA D CA 1
ATOM 6447 C C . ALA D 1 146 ? 36.512 26.278 162.730 1.00 103.23 141 ALA D C 1
ATOM 6448 O O . ALA D 1 146 ? 36.888 27.414 162.424 1.00 106.86 141 ALA D O 1
ATOM 6450 N N . GLY D 1 147 ? 35.245 25.970 163.017 1.00 103.84 142 GLY D N 1
ATOM 6451 C CA . GLY D 1 147 ? 34.162 26.940 163.087 1.00 99.31 142 GLY D CA 1
ATOM 6452 C C . GLY D 1 147 ? 33.390 26.820 164.400 1.00 93.99 142 GLY D C 1
ATOM 6453 O O . GLY D 1 147 ? 32.832 27.806 164.883 1.00 90.05 142 GLY D O 1
ATOM 6454 N N . LYS D 1 148 ? 33.386 25.623 164.993 1.00 92.00 143 LYS D N 1
ATOM 6455 C CA . LYS D 1 148 ? 32.672 25.361 166.254 1.00 93.59 143 LYS D CA 1
ATOM 6456 C C . LYS D 1 148 ? 33.245 25.930 167.545 1.00 98.42 143 LYS D C 1
ATOM 6457 O O . LYS D 1 148 ? 32.680 26.847 168.144 1.00 99.78 143 LYS D O 1
ATOM 6463 N N . LYS D 1 149 ? 34.352 25.351 167.998 1.00 103.86 144 LYS D N 1
ATOM 6464 C CA . LYS D 1 149 ? 35.118 25.932 169.091 0.87 107.82 144 LYS D CA 1
ATOM 6465 C C . LYS D 1 149 ? 36.321 26.651 168.521 0.54 109.12 144 LYS D C 1
ATOM 6466 O O . LYS D 1 149 ? 37.405 26.078 168.399 1.00 110.62 144 LYS D O 1
ATOM 6472 N N . THR D 1 150 ? 36.111 27.902 168.127 1.00 106.33 145 THR D N 1
ATOM 6473 C CA . THR D 1 150 ? 37.182 28.713 167.579 1.00 101.26 145 THR D CA 1
ATOM 6474 C C . THR D 1 150 ? 37.072 30.173 167.956 1.00 103.70 145 THR D C 1
ATOM 6475 O O . THR D 1 150 ? 35.984 30.740 168.057 1.00 99.46 145 THR D O 1
ATOM 6479 N N . THR D 1 151 ? 38.240 30.759 168.158 1.00 110.38 146 THR D N 1
ATOM 6480 C CA . THR D 1 151 ? 38.441 32.184 168.156 1.00 112.55 146 THR D CA 1
ATOM 6481 C C . THR D 1 151 ? 38.082 32.691 166.755 1.00 110.88 146 THR D C 1
ATOM 6482 O O . THR D 1 151 ? 38.190 31.946 165.780 1.00 108.98 146 THR D O 1
ATOM 6486 N N . PRO D 1 152 ? 37.611 33.948 166.646 1.00 108.04 147 PRO D N 1
ATOM 6487 C CA . PRO D 1 152 ? 37.380 34.552 165.322 1.00 105.64 147 PRO D CA 1
ATOM 6488 C C . PRO D 1 152 ? 38.691 34.684 164.551 1.00 104.34 147 PRO D C 1
ATOM 6489 O O . PRO D 1 152 ? 38.669 34.870 163.333 1.00 104.49 147 PRO D O 1
ATOM 6493 N N . GLU D 1 153 ? 39.812 34.579 165.263 1.00 105.33 148 GLU D N 1
ATOM 6494 C CA . GLU D 1 153 ? 41.140 34.629 164.653 1.00 103.35 148 GLU D CA 1
ATOM 6495 C C . GLU D 1 153 ? 41.410 33.458 163.697 1.00 103.57 148 GLU D C 1
ATOM 6496 O O . GLU D 1 153 ? 41.891 33.668 162.584 1.00 103.97 148 GLU D O 1
ATOM 6502 N N . VAL D 1 154 ? 41.110 32.234 164.134 1.00 99.32 149 VAL D N 1
ATOM 6503 C CA . VAL D 1 154 ? 41.364 31.037 163.323 1.00 91.08 149 VAL D CA 1
ATOM 6504 C C . VAL D 1 154 ? 40.318 30.821 162.214 1.00 79.17 149 VAL D C 1
ATOM 6505 O O . VAL D 1 154 ? 40.629 30.250 161.165 1.00 75.92 149 VAL D O 1
ATOM 6509 N N . LEU D 1 155 ? 39.090 31.287 162.432 1.00 75.25 150 LEU D N 1
ATOM 6510 C CA . LEU D 1 155 ? 38.061 31.201 161.394 1.00 72.23 150 LEU D CA 1
ATOM 6511 C C . LEU D 1 155 ? 38.487 31.949 160.133 1.00 72.47 150 LEU D C 1
ATOM 6512 O O . LEU D 1 155 ? 38.420 31.409 159.028 1.00 68.97 150 LEU D O 1
ATOM 6517 N N . LYS D 1 156 ? 38.927 33.191 160.309 1.00 75.44 151 LYS D N 1
ATOM 6518 C CA . LYS D 1 156 ? 39.356 34.029 159.193 1.00 77.98 151 LYS D CA 1
ATOM 6519 C C . LYS D 1 156 ? 40.539 33.411 158.452 1.00 77.88 151 LYS D C 1
ATOM 6520 O O . LYS D 1 156 ? 40.627 33.495 157.224 1.00 74.16 151 LYS D O 1
ATOM 6526 N N . GLN D 1 157 ? 41.439 32.784 159.204 1.00 72.80 152 GLN D N 1
ATOM 6527 C CA . GLN D 1 157 ? 42.618 32.149 158.623 1.00 73.30 152 GLN D CA 1
ATOM 6528 C C . GLN D 1 157 ? 42.262 30.914 157.795 1.00 74.48 152 GLN D C 1
ATOM 6529 O O . GLN D 1 157 ? 42.875 30.661 156.757 1.00 73.44 152 GLN D O 1
ATOM 6535 N N . GLN D 1 158 ? 41.273 30.148 158.248 1.00 72.37 153 GLN D N 1
ATOM 6536 C CA . GLN D 1 158 ? 40.832 28.971 157.499 1.00 72.52 153 GLN D CA 1
ATOM 6537 C C . GLN D 1 158 ? 40.035 29.344 156.250 1.00 69.52 153 GLN D C 1
ATOM 6538 O O . GLN D 1 158 ? 40.075 28.636 155.242 1.00 65.14 153 GLN D O 1
ATOM 6544 N N . ILE D 1 159 ? 39.316 30.458 156.325 1.00 67.70 154 ILE D N 1
ATOM 6545 C CA . ILE D 1 159 ? 38.613 31.001 155.168 1.00 65.80 154 ILE D CA 1
ATOM 6546 C C . ILE D 1 159 ? 39.625 31.510 154.138 1.00 67.84 154 ILE D C 1
ATOM 6547 O O . ILE D 1 159 ? 39.433 31.357 152.926 1.00 66.48 154 ILE D O 1
ATOM 6552 N N . THR D 1 160 ? 40.711 32.100 154.634 1.00 65.86 155 THR D N 1
ATOM 6553 C CA . THR D 1 160 ? 41.820 32.530 153.789 1.00 63.00 155 THR D CA 1
ATOM 6554 C C . THR D 1 160 ? 42.360 31.372 152.943 1.00 61.60 155 THR D C 1
ATOM 6555 O O . THR D 1 160 ? 42.626 31.539 151.752 1.00 59.67 155 THR D O 1
ATOM 6559 N N . GLU D 1 161 ? 42.497 30.194 153.549 1.00 60.38 156 GLU D N 1
ATOM 6560 C CA . GLU D 1 161 ? 42.945 29.013 152.812 1.00 59.46 156 GLU D CA 1
ATOM 6561 C C . GLU D 1 161 ? 41.901 28.574 151.782 1.00 57.89 156 GLU D C 1
ATOM 6562 O O . GLU D 1 161 ? 42.246 28.055 150.717 1.00 57.18 156 GLU D O 1
ATOM 6568 N N . LEU D 1 162 ? 40.627 28.787 152.102 1.00 56.76 157 LEU D N 1
ATOM 6569 C CA . LEU D 1 162 ? 39.538 28.416 151.202 1.00 53.98 157 LEU D CA 1
ATOM 6570 C C . LEU D 1 162 ? 39.470 29.348 149.990 1.00 53.11 157 LEU D C 1
ATOM 6571 O O . LEU D 1 162 ? 39.210 28.901 148.869 1.00 47.00 157 LEU D O 1
ATOM 6576 N N . ASN D 1 163 ? 39.708 30.638 150.213 1.00 48.58 158 ASN D N 1
ATOM 6577 C CA . ASN D 1 163 ? 39.716 31.607 149.120 1.00 49.60 158 ASN D CA 1
ATOM 6578 C C . ASN D 1 163 ? 40.908 31.423 148.171 1.00 53.24 158 ASN D C 1
ATOM 6579 O O . ASN D 1 163 ? 40.767 31.571 146.955 1.00 57.34 158 ASN D O 1
ATOM 6584 N N . ASP D 1 164 ? 42.073 31.094 148.730 1.00 50.11 159 ASP D N 1
ATOM 6585 C CA . ASP D 1 164 ? 43.265 30.823 147.927 1.00 48.22 159 ASP D CA 1
ATOM 6586 C C . ASP D 1 164 ? 43.048 29.650 146.971 1.00 53.91 159 ASP D C 1
ATOM 6587 O O . ASP D 1 164 ? 43.445 29.704 145.805 1.00 54.88 159 ASP D O 1
ATOM 6592 N N . LYS D 1 165 ? 42.410 28.595 147.468 1.00 52.14 160 LYS D N 1
ATOM 6593 C CA . LYS D 1 165 ? 42.108 27.423 146.647 1.00 48.07 160 LYS D CA 1
ATOM 6594 C C . LYS D 1 165 ? 41.073 27.744 145.573 1.00 53.06 160 LYS D C 1
ATOM 6595 O O . LYS D 1 165 ? 41.158 27.250 144.444 1.00 54.58 160 LYS D O 1
ATOM 6601 N N . ILE D 1 166 ? 40.099 28.578 145.927 1.00 49.21 161 ILE D N 1
ATOM 6602 C CA . ILE D 1 166 ? 39.072 29.010 144.980 1.00 52.26 161 ILE D CA 1
ATOM 6603 C C . ILE D 1 166 ? 39.684 29.815 143.826 1.00 48.46 161 ILE D C 1
ATOM 6604 O O . ILE D 1 166 ? 39.297 29.643 142.668 1.00 50.80 161 ILE D O 1
ATOM 6609 N N . LYS D 1 167 ? 40.649 30.676 144.142 1.00 49.02 162 LYS D N 1
ATOM 6610 C CA . LYS D 1 167 ? 41.380 31.417 143.118 1.00 51.63 162 LYS D CA 1
ATOM 6611 C C . LYS D 1 167 ? 42.171 30.465 142.229 1.00 50.87 162 LYS D C 1
ATOM 6612 O O . LYS D 1 167 ? 42.278 30.673 141.021 1.00 49.07 162 LYS D O 1
ATOM 6618 N N . GLU D 1 168 ? 42.719 29.416 142.835 1.00 45.15 163 GLU D N 1
ATOM 6619 C CA . GLU D 1 168 ? 43.468 28.404 142.097 1.00 45.83 163 GLU D CA 1
ATOM 6620 C C . GLU D 1 168 ? 42.564 27.668 141.109 1.00 50.96 163 GLU D C 1
ATOM 6621 O O . GLU D 1 168 ? 42.979 27.334 139.993 1.00 52.29 163 GLU D O 1
ATOM 6627 N N . SER D 1 169 ? 41.324 27.426 141.524 1.00 45.78 164 SER D N 1
ATOM 6628 C CA . SER D 1 169 ? 40.337 26.770 140.675 1.00 43.72 164 SER D CA 1
ATOM 6629 C C . SER D 1 169 ? 39.973 27.654 139.484 1.00 44.02 164 SER D C 1
ATOM 6630 O O . SER D 1 169 ? 39.873 27.178 138.353 1.00 44.23 164 SER D O 1
ATOM 6633 N N . GLU D 1 170 ? 39.782 28.944 139.748 1.00 46.25 165 GLU D N 1
ATOM 6634 C CA . GLU D 1 170 ? 39.426 29.908 138.712 1.00 49.21 165 GLU D CA 1
ATOM 6635 C C . GLU D 1 170 ? 40.546 30.041 137.687 1.00 51.99 165 GLU D C 1
ATOM 6636 O O . GLU D 1 170 ? 40.294 30.160 136.486 1.00 53.09 165 GLU D O 1
ATOM 6642 N N . GLN D 1 171 ? 41.783 30.022 138.173 1.00 47.71 166 GLN D N 1
ATOM 6643 C CA . GLN D 1 171 ? 42.952 30.116 137.311 1.00 50.06 166 GLN D CA 1
ATOM 6644 C C . GLN D 1 171 ? 43.057 28.889 136.413 1.00 46.21 166 GLN D C 1
ATOM 6645 O O . GLN D 1 171 ? 43.330 29.010 135.215 1.00 45.06 166 GLN D O 1
ATOM 6651 N N . LEU D 1 172 ? 42.836 27.713 136.998 1.00 42.19 167 LEU D N 1
ATOM 6652 C CA . LEU D 1 172 ? 42.856 26.459 136.247 1.00 41.65 167 LEU D CA 1
ATOM 6653 C C . LEU D 1 172 ? 41.843 26.473 135.104 1.00 41.35 167 LEU D C 1
ATOM 6654 O O . LEU D 1 172 ? 42.169 26.086 133.983 1.00 42.31 167 LEU D O 1
ATOM 6659 N N . ASN D 1 173 ? 40.622 26.917 135.395 1.00 44.25 168 ASN D N 1
ATOM 6660 C CA . ASN D 1 173 ? 39.577 27.025 134.380 1.00 39.68 168 ASN D CA 1
ATOM 6661 C C . ASN D 1 173 ? 39.985 27.936 133.223 1.00 39.81 168 ASN D C 1
ATOM 6662 O O . ASN D 1 173 ? 39.749 27.615 132.059 1.00 37.28 168 ASN D O 1
ATOM 6667 N N . ALA D 1 174 ? 40.590 29.075 133.552 1.00 38.20 169 ALA D N 1
ATOM 6668 C CA . ALA D 1 174 ? 41.033 30.031 132.538 1.00 37.82 169 ALA D CA 1
ATOM 6669 C C . ALA D 1 174 ? 42.154 29.463 131.663 1.00 42.49 169 ALA D C 1
ATOM 6670 O O . ALA D 1 174 ? 42.126 29.607 130.437 1.00 48.58 169 ALA D O 1
ATOM 6672 N N . ASN D 1 175 ? 43.138 28.825 132.294 1.00 35.78 170 ASN D N 1
ATOM 6673 C CA . ASN D 1 175 ? 44.245 28.205 131.566 1.00 35.95 170 ASN D CA 1
ATOM 6674 C C . ASN D 1 175 ? 43.788 27.078 130.638 1.00 39.57 170 ASN D C 1
ATOM 6675 O O . ASN D 1 175 ? 44.276 26.956 129.513 1.00 37.68 170 ASN D O 1
ATOM 6680 N N . LYS D 1 176 ? 42.862 26.250 131.115 1.00 38.51 171 LYS D N 1
ATOM 6681 C CA . LYS D 1 176 ? 42.327 25.167 130.294 1.00 37.98 171 LYS D CA 1
ATOM 6682 C C . LYS D 1 176 ? 41.575 25.714 129.086 1.00 42.36 171 LYS D C 1
ATOM 6683 O O . LYS D 1 176 ? 41.586 25.108 128.014 1.00 43.37 171 LYS D O 1
ATOM 6689 N N . LEU D 1 177 ? 40.936 26.867 129.260 1.00 39.65 172 LEU D N 1
ATOM 6690 C CA . LEU D 1 177 ? 40.257 27.533 128.152 1.00 43.73 172 LEU D CA 1
ATOM 6691 C C . LEU D 1 177 ? 41.253 27.988 127.086 1.00 39.53 172 LEU D C 1
ATOM 6692 O O . LEU D 1 177 ? 41.063 27.718 125.899 1.00 38.77 172 LEU D O 1
ATOM 6697 N N . ARG D 1 178 ? 42.308 28.678 127.516 1.00 40.28 173 ARG D N 1
ATOM 6698 C CA . ARG D 1 178 ? 43.370 29.106 126.610 1.00 41.51 173 ARG D CA 1
ATOM 6699 C C . ARG D 1 178 ? 43.986 27.909 125.894 1.00 37.33 173 ARG D C 1
ATOM 6700 O O . ARG D 1 178 ? 44.217 27.952 124.684 1.00 35.96 173 ARG D O 1
ATOM 6708 N N . ASP D 1 179 ? 44.249 26.845 126.648 1.00 32.14 174 ASP D N 1
ATOM 6709 C CA . ASP D 1 179 ? 44.854 25.634 126.098 1.00 36.28 174 ASP D CA 1
ATOM 6710 C C . ASP D 1 179 ? 44.059 25.034 124.938 1.00 41.38 174 ASP D C 1
ATOM 6711 O O . ASP D 1 179 ? 44.609 24.796 123.861 1.00 43.00 174 ASP D O 1
ATOM 6716 N N . VAL D 1 180 ? 42.767 24.796 125.154 1.00 39.79 175 VAL D N 1
ATOM 6717 C CA . VAL D 1 180 ? 41.948 24.129 124.141 1.00 36.94 175 VAL D CA 1
ATOM 6718 C C . VAL D 1 180 ? 41.629 25.028 122.934 1.00 37.15 175 VAL D C 1
ATOM 6719 O O . VAL D 1 180 ? 41.490 24.537 121.811 1.00 37.37 175 VAL D O 1
ATOM 6723 N N . VAL D 1 181 ? 41.536 26.337 123.156 1.00 32.49 176 VAL D N 1
ATOM 6724 C CA . VAL D 1 181 ? 41.302 27.269 122.056 1.00 31.67 176 VAL D CA 1
ATOM 6725 C C . VAL D 1 181 ? 42.530 27.355 121.145 1.00 33.92 176 VAL D C 1
ATOM 6726 O O . VAL D 1 181 ? 42.402 27.357 119.919 1.00 29.12 176 VAL D O 1
ATOM 6730 N N . LEU D 1 182 ? 43.716 27.411 121.749 1.00 32.57 177 LEU D N 1
ATOM 6731 C CA . LEU D 1 182 ? 44.966 27.417 120.990 1.00 35.35 177 LEU D CA 1
ATOM 6732 C C . LEU D 1 182 ? 45.206 26.090 120.269 1.00 40.99 177 LEU D C 1
ATOM 6733 O O . LEU D 1 182 ? 45.826 26.063 119.204 1.00 46.56 177 LEU D O 1
ATOM 6746 N N . GLU D 1 184 ? 42.869 24.358 118.892 1.00 33.29 179 GLU D N 1
ATOM 6747 C CA . GLU D 1 184 ? 42.015 24.419 117.711 1.00 31.48 179 GLU D CA 1
ATOM 6748 C C . GLU D 1 184 ? 42.622 25.347 116.662 1.00 35.79 179 GLU D C 1
ATOM 6749 O O . GLU D 1 184 ? 42.595 25.049 115.462 1.00 39.50 179 GLU D O 1
ATOM 6755 N N . ARG D 1 185 ? 43.180 26.467 117.115 1.00 30.15 180 ARG D N 1
ATOM 6756 C CA . ARG D 1 185 ? 43.827 27.402 116.201 1.00 36.21 180 ARG D CA 1
ATOM 6757 C C . ARG D 1 185 ? 45.052 26.773 115.532 1.00 31.84 180 ARG D C 1
ATOM 6758 O O . ARG D 1 185 ? 45.277 26.969 114.337 1.00 32.14 180 ARG D O 1
ATOM 6766 N N . ARG D 1 186 ? 45.830 26.004 116.292 1.00 28.81 181 ARG D N 1
ATOM 6767 C CA . ARG D 1 186 ? 46.988 25.312 115.724 1.00 33.47 181 ARG D CA 1
ATOM 6768 C C . ARG D 1 186 ? 46.569 24.284 114.675 1.00 39.20 181 ARG D C 1
ATOM 6769 O O . ARG D 1 186 ? 47.243 24.116 113.657 1.00 40.20 181 ARG D O 1
ATOM 6777 N N . LYS D 1 187 ? 45.458 23.597 114.927 1.00 37.08 182 LYS D N 1
ATOM 6778 C CA . LYS D 1 187 ? 44.932 22.618 113.978 1.00 38.48 182 LYS D CA 1
ATOM 6779 C C . LYS D 1 187 ? 44.548 23.284 112.659 1.00 38.62 182 LYS D C 1
ATOM 6780 O O . LYS D 1 187 ? 44.895 22.798 111.583 1.00 36.16 182 LYS D O 1
ATOM 6786 N N . HIS D 1 188 ? 43.834 24.402 112.753 1.00 36.46 183 HIS D N 1
ATOM 6787 C CA . HIS D 1 188 ? 43.378 25.127 111.572 1.00 33.51 183 HIS D CA 1
ATOM 6788 C C . HIS D 1 188 ? 44.552 25.741 110.800 1.00 28.60 183 HIS D C 1
ATOM 6789 O O . HIS D 1 188 ? 44.543 25.765 109.569 1.00 27.43 183 HIS D O 1
ATOM 6796 N N . ALA D 1 189 ? 45.556 26.232 111.523 1.00 25.45 184 ALA D N 1
ATOM 6797 C CA . ALA D 1 189 ? 46.748 26.804 110.894 1.00 32.09 184 ALA D CA 1
ATOM 6798 C C . ALA D 1 189 ? 47.579 25.754 110.149 1.00 34.40 184 ALA D C 1
ATOM 6799 O O . ALA D 1 189 ? 48.111 26.022 109.063 1.00 30.52 184 ALA D O 1
ATOM 6801 N N . THR D 1 190 ? 47.701 24.569 110.743 1.00 29.72 185 THR D N 1
ATOM 6802 C CA . THR D 1 190 ? 48.426 23.463 110.117 1.00 34.51 185 THR D CA 1
ATOM 6803 C C . THR D 1 190 ? 47.737 23.024 108.827 1.00 35.40 185 THR D C 1
ATOM 6804 O O . THR D 1 190 ? 48.395 22.791 107.810 1.00 38.28 185 THR D O 1
ATOM 6808 N N . PHE D 1 191 ? 46.412 22.911 108.886 1.00 31.74 186 PHE D N 1
ATOM 6809 C CA . PHE D 1 191 ? 45.584 22.595 107.723 1.00 31.10 186 PHE D CA 1
ATOM 6810 C C . PHE D 1 191 ? 45.849 23.566 106.573 1.00 30.71 186 PHE D C 1
ATOM 6811 O O . PHE D 1 191 ? 46.116 23.144 105.448 1.00 25.30 186 PHE D O 1
ATOM 6819 N N . LEU D 1 192 ? 45.768 24.863 106.863 1.00 26.26 187 LEU D N 1
ATOM 6820 C CA . LEU D 1 192 ? 45.996 25.900 105.857 1.00 34.39 187 LEU D CA 1
ATOM 6821 C C . LEU D 1 192 ? 47.428 25.888 105.327 1.00 30.21 187 LEU D C 1
ATOM 6822 O O . LEU D 1 192 ? 47.655 26.068 104.129 1.00 26.19 187 LEU D O 1
ATOM 6827 N N . SER D 1 193 ? 48.388 25.679 106.221 1.00 26.22 188 SER D N 1
ATOM 6828 C CA . SER D 1 193 ? 49.798 25.647 105.842 1.00 28.23 188 SER D CA 1
ATOM 6829 C C . SER D 1 193 ? 50.092 24.499 104.878 1.00 32.34 188 SER D C 1
ATOM 6830 O O . SER D 1 193 ? 50.883 24.645 103.943 1.00 35.43 188 SER D O 1
ATOM 6833 N N . GLN D 1 194 ? 49.451 23.359 105.109 1.00 25.69 189 GLN D N 1
ATOM 6834 C CA . GLN D 1 194 ? 49.637 22.203 104.244 1.00 29.15 189 GLN D CA 1
ATOM 6835 C C . GLN D 1 194 ? 48.898 22.375 102.920 1.00 33.45 189 GLN D C 1
ATOM 6836 O O . GLN D 1 194 ? 49.403 21.982 101.872 1.00 27.62 189 GLN D O 1
ATOM 6842 N N . PHE D 1 195 ? 47.711 22.973 102.968 1.00 31.46 190 PHE D N 1
ATOM 6843 C CA . PHE D 1 195 ? 46.931 23.204 101.757 1.00 26.79 190 PHE D CA 1
ATOM 6844 C C . PHE D 1 195 ? 47.596 24.263 100.874 1.00 30.30 190 PHE D C 1
ATOM 6845 O O . PHE D 1 195 ? 47.466 24.225 99.649 1.00 26.36 190 PHE D O 1
ATOM 6853 N N . ASN D 1 196 ? 48.316 25.197 101.496 1.00 29.43 191 ASN D N 1
ATOM 6854 C CA . ASN D 1 196 ? 49.034 26.238 100.757 1.00 30.44 191 ASN D CA 1
ATOM 6855 C C . ASN D 1 196 ? 50.038 25.700 99.738 1.00 33.29 191 ASN D C 1
ATOM 6856 O O . ASN D 1 196 ? 50.260 26.320 98.694 1.00 31.16 191 ASN D O 1
ATOM 6861 N N . GLN D 1 197 ? 50.655 24.562 100.053 1.00 30.30 192 GLN D N 1
ATOM 6862 C CA . GLN D 1 197 ? 51.615 23.930 99.147 1.00 36.58 192 GLN D CA 1
ATOM 6863 C C . GLN D 1 197 ? 50.964 23.639 97.801 1.00 29.71 192 GLN D C 1
ATOM 6864 O O . GLN D 1 197 ? 51.579 23.819 96.755 1.00 30.34 192 GLN D O 1
ATOM 6870 N N . PHE D 1 198 ? 49.712 23.193 97.845 1.00 32.18 193 PHE D N 1
ATOM 6871 C CA . PHE D 1 198 ? 48.930 22.957 96.639 1.00 33.13 193 PHE D CA 1
ATOM 6872 C C . PHE D 1 198 ? 48.638 24.265 95.911 1.00 34.53 193 PHE D C 1
ATOM 6873 O O . PHE D 1 198 ? 48.802 24.353 94.690 1.00 29.34 193 PHE D O 1
ATOM 6881 N N . LEU D 1 199 ? 48.206 25.275 96.666 1.00 28.82 194 LEU D N 1
ATOM 6882 C CA . LEU D 1 199 ? 47.871 26.581 96.099 1.00 32.80 194 LEU D CA 1
ATOM 6883 C C . LEU D 1 199 ? 49.066 27.203 95.389 1.00 31.09 194 LEU D C 1
ATOM 6884 O O . LEU D 1 199 ? 48.929 27.730 94.280 1.00 30.54 194 LEU D O 1
ATOM 6889 N N . GLU D 1 200 ? 50.233 27.141 96.027 1.00 30.10 195 GLU D N 1
ATOM 6890 C CA . GLU D 1 200 ? 51.453 27.701 95.450 1.00 35.25 195 GLU D CA 1
ATOM 6891 C C . GLU D 1 200 ? 51.847 26.985 94.161 1.00 37.83 195 GLU D C 1
ATOM 6892 O O . GLU D 1 200 ? 52.395 27.599 93.250 1.00 35.28 195 GLU D O 1
ATOM 6898 N N . LYS D 1 201 ? 51.563 25.688 94.085 1.00 36.29 196 LYS D N 1
ATOM 6899 C CA . LYS D 1 201 ? 51.860 24.918 92.882 1.00 31.77 196 LYS D CA 1
ATOM 6900 C C . LYS D 1 201 ? 50.848 25.189 91.770 1.00 28.05 196 LYS D C 1
ATOM 6901 O O . LYS D 1 201 ? 51.204 25.168 90.591 1.00 33.83 196 LYS D O 1
ATOM 6907 N N . GLU D 1 202 ? 49.595 25.445 92.142 1.00 26.15 197 GLU D N 1
ATOM 6908 C CA . GLU D 1 202 ? 48.569 25.829 91.168 1.00 29.10 197 GLU D CA 1
ATOM 6909 C C . GLU D 1 202 ? 48.873 27.191 90.550 1.00 33.03 197 GLU D C 1
ATOM 6910 O O . GLU D 1 202 ? 48.694 27.390 89.345 1.00 34.94 197 GLU D O 1
ATOM 6916 N N . ILE D 1 203 ? 49.332 28.126 91.378 1.00 30.46 198 ILE D N 1
ATOM 6917 C CA . ILE D 1 203 ? 49.757 29.438 90.893 1.00 35.15 198 ILE D CA 1
ATOM 6918 C C . ILE D 1 203 ? 50.914 29.293 89.896 1.00 40.08 198 ILE D C 1
ATOM 6919 O O . ILE D 1 203 ? 50.934 29.948 88.851 1.00 40.11 198 ILE D O 1
ATOM 6924 N N . GLU D 1 204 ? 51.865 28.420 90.222 1.00 33.85 199 GLU D N 1
ATOM 6925 C CA . GLU D 1 204 ? 53.010 28.141 89.358 1.00 38.63 199 GLU D CA 1
ATOM 6926 C C . GLU D 1 204 ? 52.579 27.584 87.998 1.00 36.03 199 GLU D C 1
ATOM 6927 O O . GLU D 1 204 ? 53.071 28.026 86.956 1.00 37.57 199 GLU D O 1
ATOM 6933 N N . LEU D 1 205 ? 51.662 26.618 88.013 1.00 27.40 200 LEU D N 1
ATOM 6934 C CA . LEU D 1 205 ? 51.136 26.035 86.780 1.00 27.93 200 LEU D CA 1
ATOM 6935 C C . LEU D 1 205 ? 50.390 27.077 85.952 1.00 30.32 200 LEU D C 1
ATOM 6936 O O . LEU D 1 205 ? 50.496 27.096 84.725 1.00 31.03 200 LEU D O 1
ATOM 6941 N N . SER D 1 206 ? 49.638 27.943 86.625 1.00 23.93 201 SER D N 1
ATOM 6942 C CA . SER D 1 206 ? 48.885 28.986 85.935 1.00 27.03 201 SER D CA 1
ATOM 6943 C C . SER D 1 206 ? 49.813 29.988 85.251 1.00 27.97 201 SER D C 1
ATOM 6944 O O . SER D 1 206 ? 49.528 30.451 84.147 1.00 32.17 201 SER D O 1
ATOM 6947 N N . ALA D 1 207 ? 50.920 30.322 85.907 1.00 23.42 202 ALA D N 1
ATOM 6948 C CA . ALA D 1 207 ? 51.903 31.228 85.314 1.00 27.43 202 ALA D CA 1
ATOM 6949 C C . ALA D 1 207 ? 52.593 30.594 84.105 1.00 24.51 202 ALA D C 1
ATOM 6950 O O . ALA D 1 207 ? 52.848 31.272 83.106 1.00 28.34 202 ALA D O 1
ATOM 6952 N N . ASP D 1 208 ? 52.906 29.303 84.203 1.00 21.67 203 ASP D N 1
ATOM 6953 C CA . ASP D 1 208 ? 53.493 28.574 83.082 1.00 27.87 203 ASP D CA 1
ATOM 6954 C C . ASP D 1 208 ? 52.547 28.536 81.884 1.00 28.16 203 ASP D C 1
ATOM 6955 O O . ASP D 1 208 ? 52.977 28.665 80.736 1.00 25.88 203 ASP D O 1
ATOM 6960 N N . THR D 1 209 ? 51.259 28.352 82.165 1.00 25.20 204 THR D N 1
ATOM 6961 C CA . THR D 1 209 ? 50.236 28.287 81.124 1.00 20.66 204 THR D CA 1
ATOM 6962 C C . THR D 1 209 ? 50.115 29.618 80.392 1.00 32.30 204 THR D C 1
ATOM 6963 O O . THR D 1 209 ? 50.084 29.652 79.162 1.00 34.62 204 THR D O 1
ATOM 6975 N N . SER D 1 211 ? 52.339 32.046 80.130 1.00 31.31 206 SER D N 1
ATOM 6976 C CA . SER D 1 211 ? 53.559 32.309 79.371 1.00 36.36 206 SER D CA 1
ATOM 6977 C C . SER D 1 211 ? 53.638 31.489 78.080 1.00 33.88 206 SER D C 1
ATOM 6978 O O . SER D 1 211 ? 53.745 32.053 76.989 1.00 39.29 206 SER D O 1
ATOM 6981 N N . LYS D 1 212 ? 53.580 30.164 78.211 1.00 34.06 207 LYS D N 1
ATOM 6982 C CA . LYS D 1 212 ? 53.691 29.266 77.060 1.00 31.43 207 LYS D CA 1
ATOM 6983 C C . LYS D 1 212 ? 52.575 29.463 76.030 1.00 35.00 207 LYS D C 1
ATOM 6984 O O . LYS D 1 212 ? 52.849 29.599 74.836 1.00 41.87 207 LYS D O 1
ATOM 6990 N N . PHE D 1 213 ? 51.322 29.474 76.483 1.00 27.64 208 PHE D N 1
ATOM 6991 C CA . PHE D 1 213 ? 50.194 29.631 75.563 1.00 25.77 208 PHE D CA 1
ATOM 6992 C C . PHE D 1 213 ? 50.168 31.007 74.885 1.00 29.57 208 PHE D C 1
ATOM 6993 O O . PHE D 1 213 ? 49.754 31.121 73.730 1.00 28.86 208 PHE D O 1
ATOM 7001 N N . SER D 1 214 ? 50.622 32.045 75.586 1.00 23.92 209 SER D N 1
ATOM 7002 C CA . SER D 1 214 ? 50.761 33.359 74.953 1.00 23.94 209 SER D CA 1
ATOM 7003 C C . SER D 1 214 ? 51.788 33.325 73.819 1.00 31.14 209 SER D C 1
ATOM 7004 O O . SER D 1 214 ? 51.629 34.017 72.813 1.00 29.64 209 SER D O 1
ATOM 7007 N N . THR D 1 215 ? 52.842 32.529 73.981 1.00 25.88 210 THR D N 1
ATOM 7008 C CA . THR D 1 215 ? 53.842 32.380 72.925 1.00 35.24 210 THR D CA 1
ATOM 7009 C C . THR D 1 215 ? 53.233 31.650 71.726 1.00 35.79 210 THR D C 1
ATOM 7010 O O . THR D 1 215 ? 53.440 3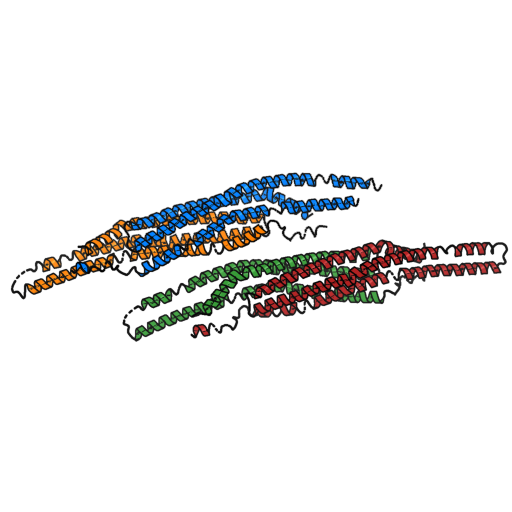2.049 70.577 1.00 32.79 210 THR D O 1
ATOM 7014 N N . ASN D 1 216 ? 52.469 30.594 72.001 1.00 27.08 211 ASN D N 1
ATOM 7015 C CA . ASN D 1 216 ? 51.746 29.873 70.957 1.00 30.54 211 ASN D CA 1
ATOM 7016 C C . ASN D 1 216 ? 50.766 30.765 70.200 1.00 34.08 211 ASN D C 1
ATOM 7017 O O . ASN D 1 216 ? 50.671 30.687 68.974 1.00 36.18 211 ASN D O 1
ATOM 7022 N N . LEU D 1 217 ? 50.045 31.609 70.937 1.00 26.72 212 LEU D N 1
ATOM 7023 C CA . LEU D 1 217 ? 49.094 32.546 70.339 1.00 26.06 212 LEU D CA 1
ATOM 7024 C C . LEU D 1 217 ? 49.747 33.459 69.301 1.00 28.52 212 LEU D C 1
ATOM 7025 O O . LEU D 1 217 ? 49.227 33.620 68.192 1.00 32.29 212 LEU D O 1
ATOM 7030 N N . ASN D 1 218 ? 50.884 34.053 69.651 1.00 32.17 213 ASN D N 1
ATOM 7031 C CA A ASN D 1 218 ? 51.585 34.943 68.728 0.77 38.62 213 ASN D CA 1
ATOM 7032 C CA B ASN D 1 218 ? 51.587 34.941 68.729 0.23 39.00 213 ASN D CA 1
ATOM 7033 C C . ASN D 1 218 ? 52.147 34.205 67.513 1.00 34.50 213 ASN D C 1
ATOM 7034 O O . ASN D 1 218 ? 52.184 34.751 66.412 1.00 38.34 213 ASN D O 1
ATOM 7043 N N . THR D 1 219 ? 52.581 32.962 67.715 1.00 30.86 214 THR D N 1
ATOM 7044 C CA . THR D 1 219 ? 53.030 32.135 66.598 1.00 30.33 214 THR D CA 1
ATOM 7045 C C . THR D 1 219 ? 51.850 31.894 65.658 1.00 30.03 214 THR D C 1
ATOM 7046 O O . THR D 1 219 ? 51.977 32.010 64.440 1.00 27.38 214 THR D O 1
ATOM 7050 N N . HIS D 1 220 ? 50.696 31.578 66.237 1.00 30.86 215 HIS D N 1
ATOM 7051 C CA . HIS D 1 220 ? 49.495 31.299 65.455 1.00 30.65 215 HIS D CA 1
ATOM 7052 C C . HIS D 1 220 ? 49.000 32.534 64.699 1.00 31.24 215 HIS D C 1
ATOM 7053 O O . HIS D 1 220 ? 48.618 32.439 63.529 1.00 33.59 215 HIS D O 1
ATOM 7060 N N . ARG D 1 221 ? 49.012 33.687 65.364 1.00 27.01 216 ARG D N 1
ATOM 7061 C CA . ARG D 1 221 ? 48.589 34.935 64.736 1.00 25.32 216 ARG D CA 1
ATOM 7062 C C . ARG D 1 221 ? 49.448 35.278 63.524 1.00 29.07 216 ARG D C 1
ATOM 7063 O O . ARG D 1 221 ? 48.931 35.749 62.513 1.00 26.70 216 ARG D O 1
ATOM 7071 N N . ASP D 1 222 ? 50.752 35.032 63.616 1.00 31.89 217 ASP D N 1
ATOM 7072 C CA . ASP D 1 222 ? 51.642 35.273 62.481 1.00 35.18 217 ASP D CA 1
ATOM 7073 C C . ASP D 1 222 ? 51.294 34.348 61.316 1.00 36.37 217 ASP D C 1
ATOM 7074 O O . ASP D 1 222 ? 51.202 34.783 60.168 1.00 40.38 217 ASP D O 1
ATOM 7079 N N . LEU D 1 223 ? 51.091 33.070 61.626 1.00 38.31 218 LEU D N 1
ATOM 7080 C CA . LEU D 1 223 ? 50.724 32.069 60.623 1.00 35.09 218 LEU D CA 1
ATOM 7081 C C . LEU D 1 223 ? 49.384 32.391 59.961 1.00 33.45 218 LEU D C 1
ATOM 7082 O O . LEU D 1 223 ? 49.255 32.338 58.737 1.00 31.28 218 LEU D O 1
ATOM 7087 N N . ILE D 1 224 ? 48.388 32.717 60.781 1.00 33.92 219 ILE D N 1
ATOM 7088 C CA . ILE D 1 224 ? 47.069 33.102 60.287 1.00 34.24 219 ILE D CA 1
ATOM 7089 C C . ILE D 1 224 ? 47.177 34.344 59.400 1.00 36.53 219 ILE D C 1
ATOM 7090 O O . ILE D 1 224 ? 46.535 34.425 58.349 1.00 31.60 219 ILE D O 1
ATOM 7095 N N . ASN D 1 225 ? 47.995 35.304 59.828 1.00 38.55 220 ASN D N 1
ATOM 7096 C CA . ASN D 1 225 ? 48.235 36.515 59.049 1.00 40.67 220 ASN D CA 1
ATOM 7097 C C . ASN D 1 225 ? 48.898 36.220 57.697 1.00 47.12 220 ASN D C 1
ATOM 7098 O O . ASN D 1 225 ? 48.765 36.997 56.755 1.00 48.33 220 ASN D O 1
ATOM 7103 N N . SER D 1 226 ? 49.601 35.095 57.601 1.00 44.07 221 SER D N 1
ATOM 7104 C CA . SER D 1 226 ? 50.362 34.771 56.392 1.00 44.09 221 SER D CA 1
ATOM 7105 C C . SER D 1 226 ? 49.746 33.647 55.555 1.00 41.49 221 SER D C 1
ATOM 7106 O O . SER D 1 226 ? 50.425 33.068 54.697 1.00 45.58 221 SER D O 1
ATOM 7109 N N . GLN D 1 227 ? 48.468 33.349 55.783 1.00 36.38 222 GLN D N 1
ATOM 7110 C CA . GLN D 1 227 ? 47.809 32.230 55.104 1.00 39.45 222 GLN D CA 1
ATOM 7111 C C . GLN D 1 227 ? 47.639 32.416 53.589 1.00 37.54 222 GLN D C 1
ATOM 7112 O O . GLN D 1 227 ? 47.385 31.447 52.867 1.00 36.79 222 GLN D O 1
ATOM 7118 N N . SER D 1 228 ? 47.771 33.647 53.104 1.00 40.89 223 SER D N 1
ATOM 7119 C CA . SER D 1 228 ? 47.638 33.899 51.669 1.00 44.92 223 SER D CA 1
ATOM 7120 C C . SER D 1 228 ? 48.989 34.192 51.016 1.00 34.42 223 SER D C 1
ATOM 7121 O O . SER D 1 228 ? 49.056 34.554 49.839 1.00 39.55 223 SER D O 1
ATOM 7124 N N . GLN D 1 229 ? 50.063 34.021 51.781 1.00 38.94 224 GLN D N 1
ATOM 7125 C CA . GLN D 1 229 ? 51.411 34.211 51.256 1.00 40.62 224 GLN D CA 1
ATOM 7126 C C . GLN D 1 229 ? 52.035 32.880 50.841 1.00 44.08 224 GLN D C 1
ATOM 7127 O O . GLN D 1 229 ? 52.310 32.031 51.695 1.00 39.28 224 GLN D O 1
ATOM 7133 N N . LEU D 1 230 ? 52.257 32.700 49.538 1.00 41.96 225 LEU D N 1
ATOM 7134 C CA . LEU D 1 230 ? 52.976 31.530 49.033 1.00 35.51 225 LEU D CA 1
ATOM 7135 C C . LEU D 1 230 ? 54.369 31.493 49.651 1.00 41.95 225 LEU D C 1
ATOM 7136 O O . LEU D 1 230 ? 55.043 32.521 49.725 1.00 49.20 225 LEU D O 1
ATOM 7141 N N . PRO D 1 231 ? 54.806 30.312 50.112 1.00 42.06 226 PRO D N 1
ATOM 7142 C CA . PRO D 1 231 ? 56.187 30.195 50.595 1.00 42.85 226 PRO D CA 1
ATOM 7143 C C . PRO D 1 231 ? 57.154 30.425 49.437 1.00 52.79 226 PRO D C 1
ATOM 7144 O O . PRO D 1 231 ? 56.803 30.102 48.299 1.00 58.49 226 PRO D O 1
ATOM 7148 N N . LEU D 1 232 ? 58.338 30.967 49.714 1.00 53.23 227 LEU D N 1
ATOM 7149 C CA . LEU D 1 232 ? 59.315 31.243 48.659 1.00 59.95 227 LEU D CA 1
ATOM 7150 C C . LEU D 1 232 ? 59.705 29.990 47.873 1.00 61.72 227 LEU D C 1
ATOM 7151 O O . LEU D 1 232 ? 60.014 30.071 46.683 1.00 56.60 227 LEU D O 1
ATOM 7156 N N . GLU D 1 233 ? 59.683 28.838 48.537 1.00 65.02 228 GLU D N 1
ATOM 7157 C CA . GLU D 1 233 ? 60.060 27.580 47.902 1.00 63.55 228 GLU D CA 1
ATOM 7158 C C . GLU D 1 233 ? 59.124 27.224 46.746 1.00 62.97 228 GLU D C 1
ATOM 7159 O O . GLU D 1 233 ? 59.536 26.588 45.776 1.00 66.65 228 GLU D O 1
ATOM 7173 N N . GLU D 1 235 ? 57.375 29.665 45.012 1.00 58.25 230 GLU D N 1
ATOM 7174 C CA . GLU D 1 235 ? 57.608 30.717 44.029 1.00 60.02 230 GLU D CA 1
ATOM 7175 C C . GLU D 1 235 ? 58.860 30.454 43.196 1.00 61.00 230 GLU D C 1
ATOM 7176 O O . GLU D 1 235 ? 58.840 30.601 41.973 1.00 65.22 230 GLU D O 1
ATOM 7182 N N . SER D 1 236 ? 59.942 30.066 43.863 1.00 56.87 231 SER D N 1
ATOM 7183 C CA . SER D 1 236 ? 61.185 29.710 43.186 1.00 61.13 231 SER D CA 1
ATOM 7184 C C . SER D 1 236 ? 60.987 28.534 42.228 1.00 60.88 231 SER D C 1
ATOM 7185 O O . SER D 1 236 ? 61.497 28.542 41.108 1.00 67.02 231 SER D O 1
ATOM 7196 N N . ILE D 1 238 ? 58.197 27.588 40.675 1.00 57.30 233 ILE D N 1
ATOM 7197 C CA . ILE D 1 238 ? 57.447 28.059 39.515 1.00 53.09 233 ILE D CA 1
ATOM 7198 C C . ILE D 1 238 ? 58.370 28.793 38.539 1.00 62.40 233 ILE D C 1
ATOM 7199 O O . ILE D 1 238 ? 58.254 28.640 37.318 1.00 60.04 233 ILE D O 1
ATOM 7204 N N . SER D 1 239 ? 59.293 29.578 39.088 1.00 64.42 234 SER D N 1
ATOM 7205 C CA . SER D 1 239 ? 60.241 30.335 38.278 1.00 66.21 234 SER D CA 1
ATOM 7206 C C . SER D 1 239 ? 61.141 29.417 37.456 1.00 67.22 234 SER D C 1
ATOM 7207 O O . SER D 1 239 ? 61.204 29.544 36.235 1.00 72.85 234 SER D O 1
ATOM 7210 N N . LYS D 1 240 ? 61.830 28.499 38.130 1.00 66.46 235 LYS D N 1
ATOM 7211 C CA . LYS D 1 240 ? 62.674 27.504 37.464 1.00 70.23 235 LYS D CA 1
ATOM 7212 C C . LYS D 1 240 ? 61.920 26.719 36.387 1.00 75.82 235 LYS D C 1
ATOM 7213 O O . LYS D 1 240 ? 62.483 26.395 35.339 1.00 81.72 235 LYS D O 1
ATOM 7219 N N . GLN D 1 241 ? 60.646 26.432 36.635 1.00 71.96 236 GLN D N 1
ATOM 7220 C CA . GLN D 1 241 ? 59.855 25.646 35.692 1.00 75.01 236 GLN D CA 1
ATOM 7221 C C . GLN D 1 241 ? 59.622 26.356 34.358 1.00 85.10 236 GLN D C 1
ATOM 7222 O O . GLN D 1 241 ? 59.895 25.791 33.296 1.00 89.49 236 GLN D O 1
ATOM 7228 N N . GLU D 1 242 ? 59.126 27.591 34.409 1.00 90.34 237 GLU D N 1
ATOM 7229 C CA . GLU D 1 242 ? 58.910 28.374 33.192 1.00 95.72 237 GLU D CA 1
ATOM 7230 C C . GLU D 1 242 ? 60.224 28.936 32.656 1.00 102.05 237 GLU D C 1
ATOM 7231 O O . GLU D 1 242 ? 60.227 29.784 31.764 1.00 104.75 237 GLU D O 1
ATOM 7237 N N . ARG D 1 243 ? 61.332 28.456 33.211 1.00 102.56 238 ARG D N 1
ATOM 7238 C CA . ARG D 1 243 ? 62.660 28.925 32.844 1.00 101.35 238 ARG D CA 1
ATOM 7239 C C . ARG D 1 243 ? 63.392 27.897 31.986 1.00 104.90 238 ARG D C 1
ATOM 7240 O O . ARG D 1 243 ? 64.161 28.259 31.093 1.00 110.41 238 ARG D O 1
ATOM 7248 N N . THR D 1 244 ? 63.147 26.618 32.262 1.00 101.36 239 THR D N 1
ATOM 7249 C CA . THR D 1 244 ? 63.707 25.538 31.460 1.00 99.55 239 THR D CA 1
ATOM 7250 C C . THR D 1 244 ? 63.210 25.655 30.024 1.00 100.92 239 THR D C 1
ATOM 7251 O O . THR D 1 244 ? 62.140 26.213 29.772 1.00 101.08 239 THR D O 1
#

GO terms:
  GO:0032433 filopodium tip (C, IDA)
  GO:0001891 phagocytic cup (C, IDA)
  GO:0005905 clathrin-coated pit (C, IDA)
  GO:0031164 contractile vacuolar membrane (C, IDA)
  GO:0010324 membrane invagination (P, IDA)
  GO:0035091 phosphatidylinositol binding (F, IDA)
  GO:0072583 clathrin-dependent endocytosis (P, IEP)
  GO:0006909 phagocytosis (P, IEP)
  GO:0045335 phagocytic vesicle (C, HDA)
  GO:0009992 intracellular water homeostasis (P, IMP)
  GO:0031150 sorocarp stalk development (P, IMP)
  GO:0140028 pore formation during contractile vacuole discharge (P, IMP)
  GO:0071476 cellular hypotonic response (P, IMP)
  GO:0000281 mitotic cytokinesis (P, IMP)
  GO:0042802 identical protein binding (F, IPI)

Solvent-accessible surface area: 46390 Å² total

Nearest PDB structures (foldseek):
  4nqi-assembly1_B  TM=1.000E+00  e=3.176E-25  Dictyostelium discoideum
  4nqi-assembly2_C  TM=9.880E-01  e=2.083E-24  Dictyostelium discoideum
  4nqi-assembly1_A  TM=9.561E-01  e=1.623E-22  Dictyostelium discoideum
  8ceg-assembly1_A  TM=7.352E-01  e=3.694E-04  Homo sapiens
  8ceg-assembly1_B  TM=5.996E-01  e=2.885E-04  Homo sapiens

B-factor: mean 53.59, std 20.72, range [17.83, 151.52]

InterPro domains:
  IPR001452 SH3 domain [PF00018] (304-351)
  IPR001452 SH3 domain [PR00452] (301-311)
  IPR001452 SH3 domain [PR00452] (315-330)
  IPR001452 SH3 domain [PR00452] (345-357)
  IPR001452 SH3 domain [PS50002] (298-357)
  IPR001452 SH3 domain [SM00326] (301-357)
  IPR013606 IMD/I-BAR domain [PF08397] (20-226)
  IPR013606 IMD/I-BAR domain [PS51338] (1-239)
  IPR027267 AH/BAR domain superfamily [G3DSA:1.20.1270.60] (1-239)
  IPR027267 AH/BAR domain superfamily [SSF103657] (25-235)
  IPR036028 SH3-like domain superfamily [SSF50044] (300-357)
  IPR050384 Endophilin/SH3RF [PTHR14167] (115-355)

Sequence (882 aa):
NPVIEITLKTINNLKVNSPPLFTEVIKAANKYQQQAQALSQAGLVLADTLTRLTIHNGGDFGEGFKKLADAIKDLENRRDDVAKVLLNEFITPNKQAIEDDQKAIATFEKNYKKDRDQRQDILKLEAKTRKAGKITELNDKIKESEQLNANKLRDVVLERRKHATFLSQFNQFLEKEIELSADTSKFSTNLNTHRDLINSQSQLPLEESISKQERNPVIEITLKTINNLKVNSPPLFTEVIKAANKYQQQAQALSQAGLVLADTLTRLTIHNGGDFGEGFKKLADAIKDLENRRDDVAKVLLNEFITPNKQAIEDDQKAIATFEKNYKKDRDQRQDILKLEAKTTTPEVLKQQITELNDKIKESEQLNANKLRDVVLERRKHATFLSQFNQFLEKEIELSADTSKFSTNLNTHRDLINSQSQLPLEESISKQEQQNPVIEITLKTINNLKVNSPPLFTEVIKAANKYQQQAQALSQAGLVLADTLTRLTIHNGGDFGEGFKKLADAIKDLENRRDDVAKVLLNEFITPNKQAIEDDQKAIATFEKNYKKDRDQRQDILKLEAKTRKTTPEVLKQQITELNDKIKESEQLNANKLRDVVLERRKHATFLSQFNQFLEKEIELSADTSKFSTNLNTHRDLINSQSQLPLEESISKQEQNPVIEITLKTINNLKVNSPPLFTEVIKAANKYQQQAQALSQAGLVLADTLTRLTIHNGGDFGEGFKKLADAIKDLENRRDDVAKVLLNEFITPNKQAIEDDQKAIATFEKNYKKDRDQRQDILKLEAKTRKAGKKTTPEVLKQQITELNDKIKESEQLNANKLRDVVLERRKHATFLSQFNQFLEKEIELSADTSKFSTNLNNTHRDLINSQSQLPLEESISKQERT

Radius of gyration: 47.78 Å; Cα contacts (8 Å, |Δi|>4): 828; chains: 4; bounding box: 58×48×212 Å

Secondary structure (DSSP, 8-state):
-HHHHHHHHHHHIIIIIHHHHHHHHHHHHHHHHHHHHHHHHHHHHHHHHHHGGGTT--HHHHHHHHHHHHHHHHHHHHHHHHHHHIIIIIIHHHHHHHHHHHHHHHHHHHHHHHHHH--HHHHHHHTTGGGGT--HHHHHHHHHHHHHHHHHHHHHH--HHHHHHHHHHHHHHHHHHHHHHHH--HHHHHHHHHHHHHHTTT--------TTTT-/-HHHHHHHHHHHIIIIIHHHHHHHHHHHHHHHHHHHHHHHHHHHHHHHHHHGGGGT--HHHHHHHHHHHHHHHHHHHHHHHHHHHIIIIIIHHHHHHHHHHHHHHHHHHHHHHHHHH--HHHHHHHTT---HHHHHHHHHHHHHHHHHHHHHHHHHHHHHH--HHHHHHHHHHHHHHHHHHHHHHHH--HHHHHHHHHHHHHTTTTS--------S--/---HHHHHHHHHHHIIIIIHHHHHHHHHHHHHHHHHHHHHHHHHHHHHHHHHHGGGGT--HHHHHHHHHHHHHHHHHHHHHHHHHHHIIIIIIHHHHHHHHHHHHHHHHHHHHHHHHHH--HHHHHHHHH-----HHHHHHHHHHHHHHHHHHHHHHHHHHHHHH--HHHHHHHHHHHHHHHHHHHHHHHH--HHHHHHHHHHHHHTTTTSPP-----TTT-/--HHHHHHHHHHHIIIIIHHHHHHHHHHHHHHHHHHHHHHHHHHHHHHHHHHGGGTT--HHHHHHHHHHHHHHHHHHHHHHHHHHHIIIIIIHHHHHHHHHHHHHHHHHHHHHHHHHH--HHHHHHHHHHHHHHHS--HHHHHHHHHHHHHHHHHHHHHHHHHHHHHH--HHHHHHHHHHHHHHHHHHHHHHHH--HHHHHHHHHHHHHHTTTS-------TTTTT-

Organism: Dictyostelium discoideum (NCBI:txid44689)

Foldseek 3Di:
DVLQVLLVVLLCCLQPVPLVVVVVVLVVLLVVLVVLLVVLVVLLVVLVVLLVVLVPDDDLVSVLSNLVSVLSNVLSVLSNVLSVLSVPQANVVVVVVSVVSNVVSVVLVVVVVVVLVVCVVLCVVVVPCVVVVCPVVSVVVVVVSVVVSNVSSVVSVVCVVSVVSNCVSNVSSVVSVVVSVVSNCSVVVSVVSVVVVVVCVVPDDVVCVVVVVVD/DVLLVLLVVLLCCLQPVPLVVVVVVLVVLLVVLVVLLVVLVVLLVVLVVLLVVLVPDDDLVSVLSPLVSVLSNVLSVLSNVLSVLSVPLANVVLNVVSVVSNVVSVVLVVVVVVVLVVCPVLVVLVVVDDPPVVVVVSVVVSVVVVVVSVVVSNVSSVVSVVVVVSVVSNVVSVVSSVVSVVVSVVSNCRVVVSVVSVVVVVVCPPDDDVVCCCVPPD/DDDVLLVLLVVLLCCLQPPPLVVVVVVLVVLLVVLVVLLVVLVVLLVVLVVLLVVLVPDDDLVSVLSPLVSVLSNVLSVLSNVLSVLSVPLASVVLNVVSVVSNVVSVVLVVVLVVVLVVCVVLVVLVVVVVPDDPVVVVVSVVVSVVVVVVNVVSSNVSSVVSVVCVVSVVSNVVSVVSSVVSVVVSVVSNVSVVVSVVSVVVCVVCVPPDDVVCVVVVVD/DDPLLVVLVVLLCCLQPVPLVVVVVVLVVLLVVLVVLLVVLVVLLVVLVVLLVVLVPDDDLVSVLSNLVSVLSNVLSVLSNVLSVLSVPLANVVLNVVSVVSNVVSVVLVVVVCVVLVVCVVLVVLVVVLVVCVPPHDVVVSVVSVVVNVVVVVVNVVVSNVSSVVSVVVVVSVVSNCVSVVSSVVSVVVSVVSVVSVVVSVVSVVVCVVCVPPDDVVCVVVVVVVD

CATH classification: 1.20.1270.60